Protein AF-0000000080886651 (afdb_homodimer)

Radius of gyration: 38.25 Å; Cα contacts (8 Å, |Δi|>4): 1446; chains: 2; bounding box: 121×120×127 Å

Solvent-accessible surface area (backbone atoms only — not comparable to full-atom values): 63766 Å² total; per-residue (Å²): 133,89,86,82,86,81,71,76,87,88,86,75,92,81,87,93,85,92,86,83,88,83,90,82,86,83,89,80,84,87,80,86,91,83,86,69,93,75,88,94,85,93,82,92,80,86,77,84,82,83,89,78,90,82,86,86,90,90,84,88,79,85,88,83,90,84,87,83,84,86,88,85,90,84,85,80,85,76,83,76,80,76,80,75,82,76,82,83,78,82,80,77,86,77,84,78,80,76,82,73,71,66,62,68,37,64,26,71,66,73,81,70,78,66,71,74,70,65,66,67,53,52,65,55,27,66,45,34,54,64,67,40,93,62,54,69,64,57,48,52,53,42,52,52,33,46,48,52,26,37,50,42,55,36,43,53,53,20,50,53,45,69,69,55,79,73,84,50,39,35,51,72,55,56,85,88,59,47,34,80,85,70,43,50,32,41,41,35,31,43,36,49,31,44,34,68,20,86,90,35,96,84,23,59,66,56,37,78,41,74,78,46,73,34,74,70,35,68,78,44,55,34,54,61,38,52,49,46,50,38,49,37,30,22,37,16,29,47,37,23,45,58,59,23,54,67,58,56,64,33,56,53,49,35,53,49,52,49,37,35,32,58,61,36,88,86,24,21,38,49,56,56,56,66,30,12,28,24,47,83,92,56,80,54,28,38,35,73,24,59,64,76,54,33,66,52,45,45,32,54,40,16,46,67,56,48,64,71,40,87,82,41,65,80,61,52,60,62,54,50,45,53,46,49,52,49,25,49,51,40,41,69,66,35,70,45,32,46,47,23,57,65,37,73,40,53,60,15,45,35,40,51,45,28,51,34,39,50,23,51,78,66,67,36,52,70,62,25,33,51,51,49,59,50,47,56,55,47,38,49,74,36,26,36,62,72,11,48,36,64,66,27,49,72,34,44,37,13,61,42,40,43,40,52,33,48,41,32,52,51,51,41,20,55,51,12,33,59,51,79,35,71,47,66,78,41,63,33,98,66,51,10,24,58,60,32,31,51,52,44,50,46,69,24,58,78,48,74,44,56,82,58,89,55,68,53,53,92,66,51,64,71,31,50,54,56,40,48,49,52,35,55,52,46,24,68,75,67,64,45,64,70,33,51,51,44,46,63,62,45,49,65,54,45,51,50,33,26,73,69,65,75,34,81,81,80,68,52,54,59,22,52,50,40,46,64,68,30,76,27,38,51,48,79,69,58,56,39,73,62,50,63,56,69,85,54,61,93,84,58,75,72,67,74,77,114,144,88,80,87,88,79,91,76,90,88,91,77,94,74,93,81,93,87,92,78,88,87,74,84,88,79,88,88,84,83,91,82,90,83,87,72,92,77,83,91,85,87,91,84,86,88,82,75,77,92,83,92,86,90,85,85,90,76,87,70,56,67,22,82,28,88,55,85,86,77,86,86,88,82,91,82,90,77,87,72,84,74,80,75,79,77,89,76,84,78,87,80,81,75,78,83,79,77,80,71,81,74,77,78,74,76,78,74,78,71,80,69,77,65,69,73,69,65,65,66,53,53,62,55,27,64,46,36,54,65,67,41,94,60,54,70,64,58,48,52,53,43,51,52,31,48,49,52,27,38,49,42,55,37,44,52,55,22,50,53,45,70,67,54,77,74,84,50,41,35,51,71,55,53,84,88,59,48,33,80,86,69,41,50,31,41,41,36,30,42,37,50,31,43,33,68,18,86,91,34,94,85,22,59,66,58,38,80,41,74,79,45,74,34,74,70,35,66,76,44,54,33,55,59,36,53,49,46,50,39,49,37,30,22,36,18,29,47,37,24,44,65,60,24,53,68,57,54,65,34,56,53,50,36,53,48,52,50,35,35,32,57,59,35,88,86,24,21,39,48,55,56,58,66,29,12,29,24,45,83,91,55,81,52,29,38,36,74,25,59,64,76,55,32,67,52,45,44,32,53,40,15,45,67,58,47,65,72,41,88,84,41,65,80,61,53,60,61,52,49,44,53,46,48,51,50,25,48,50,39,42,70,66,34,71,44,33,46,48,23,55,65,38,73,42,51,61,15,46,35,41,52,47,28,51,34,40,51,24,50,76,66,66,37,53,69,62,25,33,52,52,49,58,49,47,56,55,46,37,48,73,35,25,37,60,72,12,50,35,64,67,26,50,71,35,43,37,13,61,40,42,42,42,53,33,48,40,32,52,52,52,43,21,55,51,11,31,59,52,79,35,73,47,66,78,40,63,34,100,67,51,10,24,59,60,33,33,51,52,44,50,46,68,24,58,78,48,76,42,55,83,58,89,54,68,55,52,92,66,49,63,70,32,50,54,55,37,48,49,52,35,54,51,46,24,68,74,66,63,44,64,71,35,53,52,46,45,64,63,46,49,64,54,45,53,50,32,25,74,70,66,77,36,81,80,78,66,53,55,60,24,52,50,39,48,59,65,33,56,37,38,51,50,79,69,55,61,38,72,61,49,64,57,69,86,55,61,92,83,59,76,71,66,75,77,113

Secondary structure (DSSP, 8-state):
--------------------------------------------------------------------------------------------------------------------THHHHHHHHHHHHHT-SS-HHHHHHHHHHHHHHHHHHHHHHHHHHHH------GGGS-GGGS-TT--TTS-EEE-TTEE--TTSTT-PSPEE-TT---GGGGGS-HHHHHHHHHHHHHHHHHHHHHTTT--HHHHHHHHHHHHHHHT-TTTPPPS--TEEEEPTT-SS--GGGGGGGTTHHHHHHHHHHHTTSTTS-TTHHHHHHHHHHHHHHHHHHSHHHHHHHT-SSHHHHHHHHHHHHHHHHTT-HHHHHHHHHHHHHHHHHH--TTS--HHHHTSTBHHHHHHHHHHHHHHHHHHHHHHT---TT---TT---HHHHHHHHHHHHTTTTTT-SS-B-S-SHHHHHHHHHHHHHHHHHH--HHHHHHHHHHHHHHHHHHHTTSS-----HHHHHHHHHH-STT---SSGGGTTS-SS-TT-------/--------------------------------------------------------------------------------------------------------------------THHHHHHHHHHHHHT-SS-HHHHHHHHHHHHHHHHHHHHHHHHHHHH------GGGS-GGGS-TT--TTS-EEE-TTEE--TTSTT-PSPEE-TT---GGGGGS-HHHHHHHHHHHHHHHHHHHHHTTT--HHHHHHHHHHHHHHHT-TTTPPPS--TEEEEPTT-SS--GGGGGGGTTHHHHHHHHHHHTTSTTS-TTHHHHHHHHHHHHHHHHHHSHHHHHHHT-SSHHHHHHHHHHHHHHHHHT-HHHHHHHHHHHHHHHHHHS-TTS--HHHHTSTBHHHHHHHHHHHHHHHHHHHHHHT---TT---TT---HHHHHHHHHHHHTTTTTT-SS-B-S-SHHHHHHHHHHHHHHHHHH--HHHHHHHHHHHHHHHHHHHTTSS-----HHHHHHHHHH-STT----GGGGTTS-SS-TT-------

InterPro domains:
  IPR008397 Alginate lyase domain [PF05426] (174-452)
  IPR008929 Chondroitin AC/alginate lyase [G3DSA:1.50.10.100] (135-499)
  IPR008929 Chondroitin AC/alginate lyase [SSF48230] (179-454)

Sequence (1092 aa):
MWSKTISILPSHKERLLESNAPDRPYPTNPDNDTSDATGGFFTRLSSRKPILIAGGLIFCFILVAFILNLAPIIQDDDSTDTIVYSDLPKNDHSDRPQSPLETQLDDEDDDPTSEPPSLALVQLTAEARGKSNISYTTFLEAARLEREYAIALLLDEADIALANREVYSVTLKDATQIAPSKNIHDYVSLRKYWWPNPDTEDGLPYVRIDGVTNPEIYTVADHDLLRAMMADVHTMGMAYYFTGGVKKEYLHKSAMRLREWFLDKKTYMTPHLNYGSLRRGETHGMQYGLLDMYPIFRMFDALHYLKQDAEWPTELIPELQRWFQKYVKWLETSKIGRGERAARNNHGSYFDVQIIGIYIFLGRMADARAVARKALNRIDSQVRADGSQPEELARTMSFHYSVFNLQAFMTLARWGDELDVDIWRYEGPDGQSIRKATDFLLQYALKDGKGWPVPNINGFTPGLVDFLKCLKIAWIVYGDERYLEGIRYLEPKVNRWMAAGEAKTISTYFCDMSMLLEAGRHGTGFMWHWCLASLEEPGRVHSVYGMWSKTISILPSHKERLLESNAPDRPYPTNPDNDTSDATGGFFTRLSSRKPILIAGGLIFCFILVAFILNLAPIIQDDDSTDTIVYSDLPKNDHSDRPQSPLETQLDDEDDDPTSEPPSLALVQLTAEARGKSNISYTTFLEAARLEREYAIALLLDEADIALANREVYSVTLKDATQIAPSKNIHDYVSLRKYWWPNPDTEDGLPYVRIDGVTNPEIYTVADHDLLRAMMADVHTMGMAYYFTGGVKKEYLHKSAMRLREWFLDKKTYMTPHLNYGSLRRGETHGMQYGLLDMYPIFRMFDALHYLKQDAEWPTELIPELQRWFQKYVKWLETSKIGRGERAARNNHGSYFDVQIIGIYIFLGRMA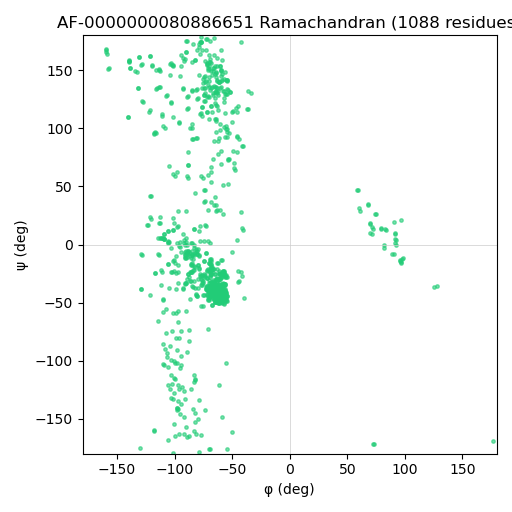DARAVARKALNRIDSQVRADGSQPEELARTMSFHYSVFNLQAFMTLARWGDELDVDIWRYEGPDGQSIRKATDFLLQYALKDGKGWPVPNINGFTPGLVDFLKCLKIAWIVYGDERYLEGIRYLEPKVNRWMAAGEAKTISTYFCDMSMLLEAGRHGTGFMWHWCLASLEEPGRVHSVYG

Organism: NCBI:txid3140254

Structure (mmCIF, N/CA/C/O backbone):
data_AF-0000000080886651-model_v1
#
loop_
_entity.id
_entity.type
_entity.pdbx_description
1 polymer 'Alginate lyase domain-containing protein'
#
loop_
_atom_site.group_PDB
_atom_site.id
_atom_site.type_symbol
_atom_site.label_atom_id
_atom_site.label_alt_id
_atom_site.label_comp_id
_atom_site.label_asym_id
_atom_site.label_entity_id
_atom_site.label_seq_id
_atom_site.pdbx_PDB_ins_code
_atom_site.Cartn_x
_atom_site.Cartn_y
_atom_site.Cartn_z
_atom_site.occupancy
_atom_site.B_iso_or_equiv
_atom_site.auth_seq_id
_atom_site.auth_comp_id
_atom_site.auth_asym_id
_atom_site.auth_atom_id
_atom_site.pdbx_PDB_model_num
ATOM 1 N N . MET A 1 1 ? -56.656 -6.691 38.75 1 16.75 1 MET A N 1
ATOM 2 C CA . MET A 1 1 ? -56.375 -7.117 40.094 1 16.75 1 MET A CA 1
ATOM 3 C C . MET A 1 1 ? -54.969 -7.73 40.188 1 16.75 1 MET A C 1
ATOM 5 O O . MET A 1 1 ? -54.469 -7.988 41.281 1 16.75 1 MET A O 1
ATOM 9 N N . TRP A 1 2 ? -54.375 -8.367 39.125 1 19.05 2 TRP A N 1
ATOM 10 C CA . TRP A 1 2 ? -53.75 -9.656 39.312 1 19.05 2 TRP A CA 1
ATOM 11 C C . TRP A 1 2 ? -52.406 -9.492 40.031 1 19.05 2 TRP A C 1
ATOM 13 O O . TRP A 1 2 ? -51.719 -8.477 39.875 1 19.05 2 TRP A O 1
ATOM 23 N N . SER A 1 3 ? -52 -10.422 40.969 1 16.59 3 SER A N 1
ATOM 24 C CA . SER A 1 3 ? -51.188 -10.875 42.094 1 16.59 3 SER A CA 1
ATOM 25 C C . SER A 1 3 ? -49.719 -11 41.688 1 16.59 3 SER A C 1
ATOM 27 O O . SER A 1 3 ? -49.406 -11.25 40.531 1 16.59 3 SER A O 1
ATOM 29 N N . LYS A 1 4 ? -48.656 -10.719 42.625 1 17.58 4 LYS A N 1
ATOM 30 C CA . LYS A 1 4 ? -47.375 -10.305 43.156 1 17.58 4 LYS A CA 1
ATOM 31 C C . LYS A 1 4 ? -46.344 -11.438 43.031 1 17.58 4 LYS A C 1
ATOM 33 O O . LYS A 1 4 ? -45.125 -11.195 42.938 1 17.58 4 LYS A O 1
ATOM 38 N N . THR A 1 5 ? -46.625 -12.742 43.094 1 17.19 5 THR A N 1
ATOM 39 C CA . THR A 1 5 ? -45.938 -13.562 44.094 1 17.19 5 THR A CA 1
ATOM 40 C C . THR A 1 5 ? -44.625 -14.086 43.531 1 17.19 5 THR A C 1
ATOM 42 O O . THR A 1 5 ? -44.625 -14.875 42.594 1 17.19 5 THR A O 1
ATOM 45 N N . ILE A 1 6 ? -43.469 -13.312 43.469 1 18.25 6 ILE A N 1
ATOM 46 C CA . ILE A 1 6 ? -42.219 -13.648 42.812 1 18.25 6 ILE A CA 1
ATOM 47 C C . ILE A 1 6 ? -41.469 -14.695 43.625 1 18.25 6 ILE A C 1
ATOM 49 O O . ILE A 1 6 ? -40.812 -14.367 44.625 1 18.25 6 ILE A O 1
ATOM 53 N N . SER A 1 7 ? -41.969 -15.82 44.156 1 15.49 7 SER A N 1
ATOM 54 C CA . SER A 1 7 ? -41.438 -16.594 45.281 1 15.49 7 SER A CA 1
ATOM 55 C C . SER A 1 7 ? -40.094 -17.203 44.969 1 15.49 7 SER A C 1
ATOM 57 O O . SER A 1 7 ? -39.219 -17.25 45.844 1 15.49 7 SER A O 1
ATOM 59 N N . ILE A 1 8 ? -39.625 -17.938 43.906 1 15.71 8 ILE A N 1
ATOM 60 C CA . ILE A 1 8 ? -39.406 -19.328 44.312 1 15.71 8 ILE A CA 1
ATOM 61 C C . ILE A 1 8 ? -37.938 -19.562 44.656 1 15.71 8 ILE A C 1
ATOM 63 O O . ILE A 1 8 ? -37.562 -20.594 45.219 1 15.71 8 ILE A O 1
ATOM 67 N N . LEU A 1 9 ? -36.906 -18.734 44.281 1 18.09 9 LEU A N 1
ATOM 68 C CA . LEU A 1 9 ? -35.875 -19.672 43.844 1 18.09 9 LEU A CA 1
ATOM 69 C C . LEU A 1 9 ? -35.156 -20.281 45.062 1 18.09 9 LEU A C 1
ATOM 71 O O . LEU A 1 9 ? -34.938 -19.594 46.062 1 18.09 9 LEU A O 1
ATOM 75 N N . PRO A 1 10 ? -34.688 -21.672 45 1 16.31 10 PRO A N 1
ATOM 76 C CA . PRO A 1 10 ? -34.344 -22.688 46 1 16.31 10 PRO A CA 1
ATOM 77 C C . PRO A 1 10 ? -32.938 -22.469 46.594 1 16.31 10 PRO A C 1
ATOM 79 O O . PRO A 1 10 ? -32.125 -21.75 46.031 1 16.31 10 PRO A O 1
ATOM 82 N N . SER A 1 11 ? -32.625 -23.297 47.656 1 15.47 11 SER A N 1
ATOM 83 C CA . SER A 1 11 ? -31.938 -23.422 48.938 1 15.47 11 SER A CA 1
ATOM 84 C C . SER A 1 11 ? -30.453 -23.703 48.719 1 15.47 11 SER A C 1
ATOM 86 O O . SER A 1 11 ? -29.594 -22.953 49.219 1 15.47 11 SER A O 1
ATOM 88 N N . HIS A 1 12 ? -29.859 -24.906 49.125 1 15 12 HIS A N 1
ATOM 89 C CA . HIS A 1 12 ? -29.062 -25.203 50.312 1 15 12 HIS A CA 1
ATOM 90 C C . HIS A 1 12 ? -27.609 -25.453 49.938 1 15 12 HIS A C 1
ATOM 92 O O . HIS A 1 12 ? -26.703 -25.016 50.625 1 15 12 HIS A O 1
ATOM 98 N N . LYS A 1 13 ? -27.109 -26.266 48.906 1 16.38 13 LYS A N 1
ATOM 99 C CA . LYS A 1 13 ? -26.359 -27.344 49.562 1 16.38 13 LYS A CA 1
ATOM 100 C C . LYS A 1 13 ? -24.984 -26.844 50.031 1 16.38 13 LYS A C 1
ATOM 102 O O . LYS A 1 13 ? -24.438 -25.891 49.438 1 16.38 13 LYS A O 1
ATOM 107 N N . GLU A 1 14 ? -24.078 -27.781 50.875 1 14.94 14 GLU A N 1
ATOM 108 C CA . GLU A 1 14 ? -23.203 -27.797 52.031 1 14.94 14 GLU A CA 1
ATOM 109 C C . GLU A 1 14 ? -21.734 -27.844 51.625 1 14.94 14 GLU A C 1
ATOM 111 O O . GLU A 1 14 ? -20.875 -27.219 52.25 1 14.94 14 GLU A O 1
ATOM 116 N N . ARG A 1 15 ? -21.312 -28.562 50.562 1 15.06 15 ARG A N 1
ATOM 117 C CA . ARG A 1 15 ? -20.297 -29.484 51.031 1 15.06 15 ARG A CA 1
ATOM 118 C C . ARG A 1 15 ? -19.016 -28.75 51.438 1 15.06 15 ARG A C 1
ATOM 120 O O . ARG A 1 15 ? -18.719 -27.688 50.875 1 15.06 15 ARG A O 1
ATOM 127 N N . LEU A 1 16 ? -17.969 -29.734 52.062 1 14.79 16 LEU A N 1
ATOM 128 C CA . LEU A 1 16 ? -16.969 -29.922 53.094 1 14.79 16 LEU A CA 1
ATOM 129 C C . LEU A 1 16 ? -15.578 -29.578 52.562 1 14.79 16 LEU A C 1
ATOM 131 O O . LEU A 1 16 ? -15.32 -29.688 51.344 1 14.79 16 LEU A O 1
ATOM 135 N N . LEU A 1 17 ? -14.602 -29.359 53.469 1 15.48 17 LEU A N 1
ATOM 136 C CA . LEU A 1 17 ? -13.406 -28.625 53.875 1 15.48 17 LEU A CA 1
ATOM 137 C C . LEU A 1 17 ? -12.141 -29.312 53.375 1 15.48 17 LEU A C 1
ATOM 139 O O . LEU A 1 17 ? -11.297 -28.672 52.75 1 15.48 17 LEU A O 1
ATOM 143 N N . GLU A 1 18 ? -11.383 -30.266 54.125 1 15.2 18 GLU A N 1
ATOM 144 C CA . GLU A 1 18 ? -10.133 -29.969 54.812 1 15.2 18 GLU A CA 1
ATOM 145 C C . GLU A 1 18 ? -8.93 -30.453 54.031 1 15.2 18 GLU A C 1
ATOM 147 O O . GLU A 1 18 ? -9.07 -31.312 53.156 1 15.2 18 GLU A O 1
ATOM 152 N N . SER A 1 19 ? -7.609 -30.25 54.562 1 15.91 19 SER A N 1
ATOM 153 C CA . SER A 1 19 ? -6.219 -29.828 54.469 1 15.91 19 SER A CA 1
ATOM 154 C C . SER A 1 19 ? -5.301 -31.016 54.188 1 15.91 19 SER A C 1
ATOM 156 O O . SER A 1 19 ? -4.406 -30.953 53.344 1 15.91 19 SER A O 1
ATOM 158 N N . ASN A 1 20 ? -5.141 -32.031 55.188 1 14.45 20 ASN A N 1
ATOM 159 C CA . ASN A 1 20 ? -3.873 -32.188 55.875 1 14.45 20 ASN A CA 1
ATOM 160 C C . ASN A 1 20 ? -2.934 -33.125 55.094 1 14.45 20 ASN A C 1
ATOM 162 O O . ASN A 1 20 ? -1.756 -32.812 54.938 1 14.45 20 ASN A O 1
ATOM 166 N N . ALA A 1 21 ? -3.119 -34.531 55.281 1 14.55 21 ALA A N 1
ATOM 167 C CA . ALA A 1 21 ? -2.232 -35.375 56.062 1 14.55 21 ALA A CA 1
ATOM 168 C C . ALA A 1 21 ? -0.981 -35.75 55.281 1 14.55 21 ALA A C 1
ATOM 170 O O . ALA A 1 21 ? -0.977 -35.719 54.062 1 14.55 21 ALA A O 1
ATOM 171 N N . PRO A 1 22 ? -0.503 -37.062 55.719 1 14.98 22 PRO A N 1
ATOM 172 C CA . PRO A 1 22 ? 0.75 -37.531 56.312 1 14.98 22 PRO A CA 1
ATOM 173 C C . PRO A 1 22 ? 1.729 -38.062 55.281 1 14.98 22 PRO A C 1
ATOM 175 O O . PRO A 1 22 ? 2.889 -37.656 55.25 1 14.98 22 PRO A O 1
ATOM 178 N N . ASP A 1 23 ? 1.692 -39.438 55.125 1 14.46 23 ASP A N 1
ATOM 179 C CA . ASP A 1 23 ? 2.633 -40.406 55.656 1 14.46 23 ASP A CA 1
ATOM 180 C C . ASP A 1 23 ? 3.758 -40.688 54.656 1 14.46 23 ASP A C 1
ATOM 182 O O . ASP A 1 23 ? 3.623 -40.406 53.469 1 14.46 23 ASP A O 1
ATOM 186 N N . ARG A 1 24 ? 4.441 -41.938 55.031 1 14.8 24 ARG A N 1
ATOM 187 C CA . ARG A 1 24 ? 5.715 -42.531 55.406 1 14.8 24 ARG A CA 1
ATOM 188 C C . ARG A 1 24 ? 6.383 -43.188 54.188 1 14.8 24 ARG A C 1
ATOM 190 O O . ARG A 1 24 ? 7.562 -42.938 53.906 1 14.8 24 ARG A O 1
ATOM 197 N N . PRO A 1 25 ? 6.039 -44.625 54 1 14.44 25 PRO A N 1
ATOM 198 C CA . PRO A 1 25 ? 7.109 -45.562 54.312 1 14.44 25 PRO A CA 1
ATOM 199 C C . PRO A 1 25 ? 8.039 -45.781 53.094 1 14.44 25 PRO A C 1
ATOM 201 O O . PRO A 1 25 ? 7.758 -45.312 52 1 14.44 25 PRO A O 1
ATOM 204 N N . TYR A 1 26 ? 8.109 -47.188 52.781 1 14.64 26 TYR A N 1
ATOM 205 C CA . TYR A 1 26 ? 9.133 -48.188 52.969 1 14.64 26 TYR A CA 1
ATOM 206 C C . TYR A 1 26 ? 9.953 -48.375 51.688 1 14.64 26 TYR A C 1
ATOM 208 O O . TYR A 1 26 ? 9.602 -47.844 50.625 1 14.64 26 TYR A O 1
ATOM 216 N N . PRO A 1 27 ? 9.883 -49.719 51.219 1 14.87 27 PRO A N 1
ATOM 217 C CA . PRO A 1 27 ? 10.953 -50.719 51.281 1 14.87 27 PRO A CA 1
ATOM 218 C C . PRO A 1 27 ? 11.789 -50.75 50 1 14.87 27 PRO A C 1
ATOM 220 O O . PRO A 1 27 ? 11.453 -50.094 49 1 14.87 27 PRO A O 1
ATOM 223 N N . THR A 1 28 ? 11.742 -52.031 49.469 1 14.36 28 THR A N 1
ATOM 224 C CA . THR A 1 28 ? 12.711 -53.125 49.344 1 14.36 28 THR A CA 1
ATOM 225 C C . THR A 1 28 ? 13.383 -53.094 48 1 14.36 28 THR A C 1
ATOM 227 O O . THR A 1 28 ? 14.609 -53.094 47.906 1 14.36 28 THR A O 1
ATOM 230 N N . ASN A 1 29 ? 12.938 -54.094 47.156 1 14.38 29 ASN A N 1
ATOM 231 C CA . ASN A 1 29 ? 13.781 -55.25 46.906 1 14.38 29 ASN A CA 1
ATOM 232 C C . ASN A 1 29 ? 14.68 -55.031 45.688 1 14.38 29 ASN A C 1
ATOM 234 O O . ASN A 1 29 ? 14.445 -54.125 44.906 1 14.38 29 ASN A O 1
ATOM 238 N N . PRO A 1 30 ? 14.664 -56.156 44.781 1 15.11 30 PRO A N 1
ATOM 239 C CA . PRO A 1 30 ? 15.664 -57.188 44.5 1 15.11 30 PRO A CA 1
ATOM 240 C C . PRO A 1 30 ? 16.5 -56.875 43.281 1 15.11 30 PRO A C 1
ATOM 242 O O . PRO A 1 30 ? 16.172 -55.938 42.531 1 15.11 30 PRO A O 1
ATOM 245 N N . ASP A 1 31 ? 16.75 -58 42.562 1 14.32 31 ASP A N 1
ATOM 246 C CA . ASP A 1 31 ? 17.906 -58.75 42.156 1 14.32 31 ASP A CA 1
ATOM 247 C C . ASP A 1 31 ? 18.344 -58.375 40.75 1 14.32 31 ASP A C 1
ATOM 249 O O . ASP A 1 31 ? 19.516 -58.094 40.5 1 14.32 31 ASP A O 1
ATOM 253 N N . ASN A 1 32 ? 17.594 -59 39.75 1 14.15 32 ASN A N 1
ATOM 254 C CA . ASN A 1 32 ? 18.219 -60.125 39 1 14.15 32 ASN A CA 1
ATOM 255 C C . ASN A 1 32 ? 19.109 -59.594 37.875 1 14.15 32 ASN A C 1
ATOM 257 O O . ASN A 1 32 ? 19.016 -58.438 37.5 1 14.15 32 ASN A O 1
ATOM 261 N N . ASP A 1 33 ? 19.094 -60.406 36.75 1 14.59 33 ASP A N 1
ATOM 262 C CA . ASP A 1 33 ? 19.969 -61.344 36.062 1 14.59 33 ASP A CA 1
ATOM 263 C C . ASP A 1 33 ? 20.656 -60.688 34.875 1 14.59 33 ASP A C 1
ATOM 265 O O . ASP A 1 33 ? 20.25 -59.594 34.438 1 14.59 33 ASP A O 1
ATOM 269 N N . THR A 1 34 ? 21.234 -61.594 33.969 1 14.95 34 THR A N 1
ATOM 270 C CA . THR A 1 34 ? 22.484 -62.094 33.406 1 14.95 34 THR A CA 1
ATOM 271 C C . THR A 1 34 ? 22.703 -61.5 32 1 14.95 34 THR A C 1
ATOM 273 O O . THR A 1 34 ? 23.797 -61 31.703 1 14.95 34 THR A O 1
ATOM 276 N N . SER A 1 35 ? 21.891 -62.031 30.969 1 14.34 35 SER A N 1
ATOM 277 C CA . SER A 1 35 ? 22.484 -62.875 29.938 1 14.34 35 SER A CA 1
ATOM 278 C C . SER A 1 35 ? 23.172 -62.062 28.859 1 14.34 35 SER A C 1
ATOM 280 O O . SER A 1 35 ? 22.875 -60.875 28.703 1 14.34 35 SER A O 1
ATOM 282 N N . ASP A 1 36 ? 24 -62.844 27.984 1 14.16 36 ASP A N 1
ATOM 283 C CA . ASP A 1 36 ? 25.188 -63.062 27.172 1 14.16 36 ASP A CA 1
ATOM 284 C C . ASP A 1 36 ? 24.969 -62.594 25.734 1 14.16 36 ASP A C 1
ATOM 286 O O . ASP A 1 36 ? 25.766 -62.906 24.844 1 14.16 36 ASP A O 1
ATOM 290 N N . ALA A 1 37 ? 24.203 -61.688 25.469 1 14.13 37 ALA A N 1
ATOM 291 C CA . ALA A 1 37 ? 23.891 -61.75 24.047 1 14.13 37 ALA A CA 1
ATOM 292 C C . ALA A 1 37 ? 25.156 -61.844 23.203 1 14.13 37 ALA A C 1
ATOM 294 O O . ALA A 1 37 ? 25.984 -60.938 23.234 1 14.13 37 ALA A O 1
ATOM 295 N N . THR A 1 38 ? 25.422 -63.062 22.672 1 14.12 38 THR A N 1
ATOM 296 C CA . THR A 1 38 ? 26.422 -63.812 21.922 1 14.12 38 THR A CA 1
ATOM 297 C C . THR A 1 38 ? 26.75 -63.094 20.609 1 14.12 38 THR A C 1
ATOM 299 O O . THR A 1 38 ? 27.922 -62.844 20.312 1 14.12 38 THR A O 1
ATOM 302 N N . GLY A 1 39 ? 26.109 -63.688 19.484 1 13.75 39 GLY A N 1
ATOM 303 C CA . GLY A 1 39 ? 26.703 -64.562 18.469 1 13.75 39 GLY A CA 1
ATOM 304 C C . GLY A 1 39 ? 27.391 -63.781 17.359 1 13.75 39 GLY A C 1
ATOM 305 O O . GLY A 1 39 ? 27.297 -62.531 17.297 1 13.75 39 GLY A O 1
ATOM 306 N N . GLY A 1 40 ? 27.203 -64.375 16 1 14.15 40 GLY A N 1
ATOM 307 C CA . GLY A 1 40 ? 27.984 -65.062 14.977 1 14.15 40 GLY A CA 1
ATOM 308 C C . GLY A 1 40 ? 28.5 -64.125 13.891 1 14.15 40 GLY A C 1
ATOM 309 O O . GLY A 1 40 ? 28.109 -62.969 13.82 1 14.15 40 GLY A O 1
ATOM 310 N N . PHE A 1 41 ? 28.953 -64.812 12.641 1 14.64 41 PHE A N 1
ATOM 311 C CA . PHE A 1 41 ? 30.062 -65.188 11.773 1 14.64 41 PHE A CA 1
ATOM 312 C C . PHE A 1 41 ? 30.047 -64.375 10.492 1 14.64 41 PHE A C 1
ATOM 314 O O . PHE A 1 41 ? 31.047 -63.75 10.125 1 14.64 41 PHE A O 1
ATOM 321 N N . PHE A 1 42 ? 29.312 -64.875 9.336 1 14.38 42 PHE A N 1
ATOM 322 C CA . PHE A 1 42 ? 29.906 -65.5 8.156 1 14.38 42 PHE A CA 1
ATOM 323 C C . PHE A 1 42 ? 30.25 -64.438 7.109 1 14.38 42 PHE A C 1
ATOM 325 O O . PHE A 1 42 ? 29.75 -63.312 7.16 1 14.38 42 PHE A O 1
ATOM 332 N N . THR A 1 43 ? 30.547 -65 5.715 1 13.97 43 THR A N 1
ATOM 333 C CA . THR A 1 43 ? 31.5 -65.25 4.656 1 13.97 43 THR A CA 1
ATOM 334 C C . THR A 1 43 ? 31.266 -64.312 3.457 1 13.97 43 THR A C 1
ATOM 336 O O . THR A 1 43 ? 32.219 -63.812 2.865 1 13.97 43 THR A O 1
ATOM 339 N N . ARG A 1 44 ? 29.969 -64.312 2.873 1 13.68 44 ARG A N 1
ATOM 340 C CA . ARG A 1 44 ? 29.938 -64.75 1.488 1 13.68 44 ARG A CA 1
ATOM 341 C C . ARG A 1 44 ? 30.562 -63.75 0.548 1 13.68 44 ARG A C 1
ATOM 343 O O . ARG A 1 44 ? 30.375 -62.562 0.729 1 13.68 44 ARG A O 1
ATOM 350 N N . LEU A 1 45 ? 31.156 -64.25 -0.645 1 14.62 45 LEU A N 1
ATOM 351 C CA . LEU A 1 45 ? 32.188 -64.25 -1.669 1 14.62 45 LEU A CA 1
ATOM 352 C C . LEU A 1 45 ? 31.859 -63.281 -2.787 1 14.62 45 LEU A C 1
ATOM 354 O O . LEU A 1 45 ? 32.688 -62.469 -3.166 1 14.62 45 LEU A O 1
ATOM 358 N N . SER A 1 46 ? 30.812 -63.719 -3.674 1 14 46 SER A N 1
ATOM 359 C CA . SER A 1 46 ? 31.156 -64.188 -5.02 1 14 46 SER A CA 1
ATOM 360 C C . SER A 1 46 ? 31.344 -63 -5.965 1 14 46 SER A C 1
ATOM 362 O O . SER A 1 46 ? 30.922 -61.875 -5.66 1 14 46 SER A O 1
ATOM 364 N N . SER A 1 47 ? 31.281 -63.438 -7.332 1 13.78 47 SER A N 1
ATOM 365 C CA . SER A 1 47 ? 31.922 -63.5 -8.641 1 13.78 47 SER A CA 1
ATOM 366 C C . SER A 1 47 ? 31.391 -62.406 -9.57 1 13.78 47 SER A C 1
ATOM 368 O O . SER A 1 47 ? 30.219 -62.406 -9.922 1 13.78 47 SER A O 1
ATOM 370 N N . ARG A 1 48 ? 31.609 -61.312 -9.172 1 14.89 48 ARG A N 1
ATOM 371 C CA . ARG A 1 48 ? 31.25 -60.281 -10.117 1 14.89 48 ARG A CA 1
ATOM 372 C C . ARG A 1 48 ? 31.703 -60.625 -11.531 1 14.89 48 ARG A C 1
ATOM 374 O O . ARG A 1 48 ? 32.906 -60.781 -11.781 1 14.89 48 ARG A O 1
ATOM 381 N N . LYS A 1 49 ? 30.703 -61.344 -12.289 1 14.26 49 LYS A N 1
ATOM 382 C CA . LYS A 1 49 ? 30.703 -61.812 -13.672 1 14.26 49 LYS A CA 1
ATOM 383 C C . LYS A 1 49 ? 31.281 -60.781 -14.617 1 14.26 49 LYS A C 1
ATOM 385 O O . LYS A 1 49 ? 31.219 -59.562 -14.336 1 14.26 49 LYS A O 1
ATOM 390 N N . PRO A 1 50 ? 31.406 -61.281 -15.992 1 14.75 50 PRO A N 1
ATOM 391 C CA . PRO A 1 50 ? 32.312 -61.25 -17.141 1 14.75 50 PRO A CA 1
ATOM 392 C C . PRO A 1 50 ? 32.031 -60.094 -18.078 1 14.75 50 PRO A C 1
ATOM 394 O O . PRO A 1 50 ? 32.938 -59.375 -18.484 1 14.75 50 PRO A O 1
ATOM 397 N N . ILE A 1 51 ? 30.703 -60.031 -18.609 1 14.35 51 ILE A N 1
ATOM 398 C CA . ILE A 1 51 ? 30.641 -60.406 -20.016 1 14.35 51 ILE A CA 1
ATOM 399 C C . ILE A 1 51 ? 31.141 -59.25 -20.891 1 14.35 51 ILE A C 1
ATOM 401 O O . ILE A 1 51 ? 31.031 -58.062 -20.484 1 14.35 51 ILE A O 1
ATOM 405 N N . LEU A 1 52 ? 31.25 -59.562 -22.266 1 14.61 52 LEU A N 1
ATOM 406 C CA . LEU A 1 52 ? 31.969 -59.531 -23.531 1 14.61 52 LEU A CA 1
ATOM 407 C C . LEU A 1 52 ? 31.484 -58.375 -24.406 1 14.61 52 LEU A C 1
ATOM 409 O O . LEU A 1 52 ? 32.281 -57.719 -25.078 1 14.61 52 LEU A O 1
ATOM 413 N N . ILE A 1 53 ? 30.156 -57.906 -24.406 1 14.59 53 ILE A N 1
ATOM 414 C CA . ILE A 1 53 ? 29.719 -58.031 -25.797 1 14.59 53 ILE A CA 1
ATOM 415 C C . ILE A 1 53 ? 30.516 -57.094 -26.672 1 14.59 53 ILE A C 1
ATOM 417 O O . ILE A 1 53 ? 30.891 -56 -26.234 1 14.59 53 ILE A O 1
ATOM 421 N N . ALA A 1 54 ? 30.469 -57.375 -28.078 1 14.92 54 ALA A N 1
ATOM 422 C CA . ALA A 1 54 ? 31.109 -57.406 -29.406 1 14.92 54 ALA A CA 1
ATOM 423 C C . ALA A 1 54 ? 31.062 -56.031 -30.062 1 14.92 54 ALA A C 1
ATOM 425 O O . ALA A 1 54 ? 32.125 -55.469 -30.391 1 14.92 54 ALA A O 1
ATOM 426 N N . GLY A 1 55 ? 30.312 -55.969 -31.25 1 14.34 55 GLY A N 1
ATOM 427 C CA . GLY A 1 55 ? 30.812 -55.906 -32.625 1 14.34 55 GLY A CA 1
ATOM 428 C C . GLY A 1 55 ? 30.969 -54.5 -33.125 1 14.34 55 GLY A C 1
ATOM 429 O O . GLY A 1 55 ? 30.609 -53.531 -32.438 1 14.34 55 GLY A O 1
ATOM 430 N N . GLY A 1 56 ? 30.297 -54.125 -34.406 1 14.41 56 GLY A N 1
ATOM 431 C CA . GLY A 1 56 ? 30.812 -53.969 -35.781 1 14.41 56 GLY A CA 1
ATOM 432 C C . GLY A 1 56 ? 30.922 -52.5 -36.188 1 14.41 56 GLY A C 1
ATOM 433 O O . GLY A 1 56 ? 30.5 -51.625 -35.438 1 14.41 56 GLY A O 1
ATOM 434 N N . LEU A 1 57 ? 30.141 -52 -37.406 1 14.91 57 LEU A N 1
ATOM 435 C CA . LEU A 1 57 ? 30.641 -51.75 -38.75 1 14.91 57 LEU A CA 1
ATOM 436 C C . LEU A 1 57 ? 30.844 -50.25 -39 1 14.91 57 LEU A C 1
ATOM 438 O O . LEU A 1 57 ? 30.375 -49.438 -38.188 1 14.91 57 LEU A O 1
ATOM 442 N N . ILE A 1 58 ? 30.062 -49.625 -40.125 1 14.74 58 ILE A N 1
ATOM 443 C CA . ILE A 1 58 ? 30.453 -49.25 -41.469 1 14.74 58 ILE A CA 1
ATOM 444 C C . ILE A 1 58 ? 30.594 -47.75 -41.594 1 14.74 58 ILE A C 1
ATOM 446 O O . ILE A 1 58 ? 30.016 -47 -40.781 1 14.74 58 ILE A O 1
ATOM 450 N N . PHE A 1 59 ? 30.719 -47.156 -42.938 1 14.91 59 PHE A N 1
ATOM 451 C CA . PHE A 1 59 ? 31.562 -46.406 -43.875 1 14.91 59 PHE A CA 1
ATOM 452 C C . PHE A 1 59 ? 31.016 -45 -44.094 1 14.91 59 PHE A C 1
ATOM 454 O O . PHE A 1 59 ? 31.781 -44.062 -44.125 1 14.91 59 PHE A O 1
ATOM 461 N N . CYS A 1 60 ? 29.641 -44.719 -44.375 1 14.52 60 CYS A N 1
ATOM 462 C CA . CYS A 1 60 ? 29.516 -44.188 -45.719 1 14.52 60 CYS A CA 1
ATOM 463 C C . CYS A 1 60 ? 29.891 -42.719 -45.781 1 14.52 60 CYS A C 1
ATOM 465 O O . CYS A 1 60 ? 29.75 -42 -44.781 1 14.52 60 CYS A O 1
ATOM 467 N N . PHE A 1 61 ? 30.016 -42.125 -47.125 1 14.89 61 PHE A N 1
ATOM 468 C CA . PHE A 1 61 ? 30.703 -41.281 -48.094 1 14.89 61 PHE A CA 1
ATOM 469 C C . PHE A 1 61 ? 30.047 -39.906 -48.188 1 14.89 61 PHE A C 1
ATOM 471 O O . PHE A 1 61 ? 30.703 -38.906 -48.5 1 14.89 61 PHE A O 1
ATOM 478 N N . ILE A 1 62 ? 28.734 -39.625 -47.875 1 14.87 62 ILE A N 1
ATOM 479 C CA . ILE A 1 62 ? 28.188 -38.969 -49.062 1 14.87 62 ILE A CA 1
ATOM 480 C C . ILE A 1 62 ? 28.797 -37.594 -49.219 1 14.87 62 ILE A C 1
ATOM 482 O O . ILE A 1 62 ? 29.031 -36.875 -48.219 1 14.87 62 ILE A O 1
ATOM 486 N N . LEU A 1 63 ? 28.609 -37.094 -50.5 1 14.86 63 LEU A N 1
ATOM 487 C CA . LEU A 1 63 ? 29.125 -36.281 -51.625 1 14.86 63 LEU A CA 1
ATOM 488 C C . LEU A 1 63 ? 28.906 -34.812 -51.344 1 14.86 63 LEU A C 1
ATOM 490 O O . LEU A 1 63 ? 28.109 -34.438 -50.469 1 14.86 63 LEU A O 1
ATOM 494 N N . VAL A 1 64 ? 28.375 -34.094 -52.438 1 14.65 64 VAL A N 1
ATOM 495 C CA . VAL A 1 64 ? 29.016 -33.188 -53.406 1 14.65 64 VAL A CA 1
ATOM 496 C C . VAL A 1 64 ? 28.578 -31.734 -53.062 1 14.65 64 VAL A C 1
ATOM 498 O O . VAL A 1 64 ? 29.422 -30.859 -52.906 1 14.65 64 VAL A O 1
ATOM 501 N N . ALA A 1 65 ? 27.406 -31.25 -53.781 1 14.54 65 ALA A N 1
ATOM 502 C CA . ALA A 1 65 ? 27.531 -30.312 -54.906 1 14.54 65 ALA A CA 1
ATOM 503 C C . ALA A 1 65 ? 27.422 -28.875 -54.406 1 14.54 65 ALA A C 1
ATOM 505 O O . ALA A 1 65 ? 26.922 -28.609 -53.312 1 14.54 65 ALA A O 1
ATOM 506 N N . PHE A 1 66 ? 26.797 -27.984 -55.438 1 14.77 66 PHE A N 1
ATOM 507 C CA . PHE A 1 66 ? 27.25 -26.875 -56.281 1 14.77 66 PHE A CA 1
ATOM 508 C C . PHE A 1 66 ? 26.766 -25.547 -55.719 1 14.77 66 PHE A C 1
ATOM 510 O O . PHE A 1 66 ? 27.562 -24.641 -55.469 1 14.77 66 PHE A O 1
ATOM 517 N N . ILE A 1 67 ? 25.578 -24.969 -56.344 1 14.76 67 ILE A N 1
ATOM 518 C CA . ILE A 1 67 ? 25.688 -23.922 -57.375 1 14.76 67 ILE A CA 1
ATOM 519 C C . ILE A 1 67 ? 25.484 -22.562 -56.719 1 14.76 67 ILE A C 1
ATOM 521 O O . ILE A 1 67 ? 24.906 -22.453 -55.656 1 14.76 67 ILE A O 1
ATOM 525 N N . LEU A 1 68 ? 24.703 -21.656 -57.562 1 14.7 68 LEU A N 1
ATOM 526 C CA . LEU A 1 68 ? 25.016 -20.453 -58.344 1 14.7 68 LEU A CA 1
ATOM 527 C C . LEU A 1 68 ? 24.516 -19.203 -57.625 1 14.7 68 LEU A C 1
ATOM 529 O O . LEU A 1 68 ? 23.734 -19.312 -56.656 1 14.7 68 LEU A O 1
ATOM 533 N N . ASN A 1 69 ? 23.641 -18.406 -58.406 1 14.81 69 ASN A N 1
ATOM 534 C CA . ASN A 1 69 ? 23.906 -17.125 -59.062 1 14.81 69 ASN A CA 1
ATOM 535 C C . ASN A 1 69 ? 23.281 -15.961 -58.281 1 14.81 69 ASN A C 1
ATOM 537 O O . ASN A 1 69 ? 22.938 -16.109 -57.125 1 14.81 69 ASN A O 1
ATOM 541 N N . LEU A 1 70 ? 22.172 -15.305 -58.969 1 14.97 70 LEU A N 1
ATOM 542 C CA . LEU A 1 70 ? 22.219 -14.023 -59.656 1 14.97 70 LEU A CA 1
ATOM 543 C C . LEU A 1 70 ? 21.625 -12.914 -58.781 1 14.97 70 LEU A C 1
ATOM 545 O O . LEU A 1 70 ? 20.969 -13.195 -57.781 1 14.97 70 LEU A O 1
ATOM 549 N N . ALA A 1 71 ? 20.562 -12.078 -59.438 1 15.18 71 ALA A N 1
ATOM 550 C CA . ALA A 1 71 ? 20.641 -10.703 -59.938 1 15.18 71 ALA A CA 1
ATOM 551 C C . ALA A 1 71 ? 19.969 -9.734 -58.969 1 15.18 71 ALA A C 1
ATOM 553 O O . ALA A 1 71 ? 19.234 -10.156 -58.062 1 15.18 71 ALA A O 1
ATOM 554 N N . PRO A 1 72 ? 19.062 -8.82 -59.594 1 15.84 72 PRO A N 1
ATOM 555 C CA . PRO A 1 72 ? 19.266 -7.379 -59.75 1 15.84 72 PRO A CA 1
ATOM 556 C C . PRO A 1 72 ? 18.422 -6.566 -58.75 1 15.84 72 PRO A C 1
ATOM 558 O O . PRO A 1 72 ? 18.953 -5.703 -58.062 1 15.84 72 PRO A O 1
ATOM 561 N N . ILE A 1 73 ? 17.109 -6.25 -59.188 1 15.9 73 ILE A N 1
ATOM 562 C CA . ILE A 1 73 ? 16.734 -4.945 -59.719 1 15.9 73 ILE A CA 1
ATOM 563 C C . ILE A 1 73 ? 16.141 -4.086 -58.625 1 15.9 73 ILE A C 1
ATOM 565 O O . ILE A 1 73 ? 15.688 -4.605 -57.594 1 15.9 73 ILE A O 1
ATOM 569 N N . ILE A 1 74 ? 15.078 -3.184 -59.031 1 15.98 74 ILE A N 1
ATOM 570 C CA . ILE A 1 74 ? 14.992 -1.741 -59.25 1 15.98 74 ILE A CA 1
ATOM 571 C C . ILE A 1 74 ? 14.141 -1.114 -58.125 1 15.98 74 ILE A C 1
ATOM 573 O O . ILE A 1 74 ? 14.586 -0.194 -57.438 1 15.98 74 ILE A O 1
ATOM 577 N N . GLN A 1 75 ? 12.844 -0.749 -58.438 1 15.72 75 GLN A N 1
ATOM 578 C CA . GLN A 1 75 ? 12.367 0.609 -58.656 1 15.72 75 GLN A CA 1
ATOM 579 C C . GLN A 1 75 ? 11.578 1.125 -57.469 1 15.72 75 GLN A C 1
ATOM 581 O O . GLN A 1 75 ? 10.875 0.36 -56.812 1 15.72 75 GLN A O 1
ATOM 586 N N . ASP A 1 76 ? 11.664 2.471 -57.156 1 16.67 76 ASP A N 1
ATOM 587 C CA . ASP A 1 76 ? 11.594 3.441 -56.062 1 16.67 76 ASP A CA 1
ATOM 588 C C . ASP A 1 76 ? 10.164 3.922 -55.844 1 16.67 76 ASP A C 1
ATOM 590 O O . ASP A 1 76 ? 9.875 4.574 -54.844 1 16.67 76 ASP A O 1
ATOM 594 N N . ASP A 1 77 ? 9.102 3.637 -56.656 1 16.45 77 ASP A N 1
ATOM 595 C CA . ASP A 1 77 ? 8.266 4.801 -56.938 1 16.45 77 ASP A CA 1
ATOM 596 C C . ASP A 1 77 ? 7.398 5.156 -55.75 1 16.45 77 ASP A C 1
ATOM 598 O O . ASP A 1 77 ? 6.906 4.266 -55.031 1 16.45 77 ASP A O 1
ATOM 602 N N . ASP A 1 78 ? 7.246 6.516 -55.438 1 17.56 78 ASP A N 1
ATOM 603 C CA . ASP A 1 78 ? 6.965 7.449 -54.344 1 17.56 78 ASP A CA 1
ATOM 604 C C . ASP A 1 78 ? 5.465 7.695 -54.219 1 17.56 78 ASP A C 1
ATOM 606 O O . ASP A 1 78 ? 5.035 8.531 -53.406 1 17.56 78 ASP A O 1
ATOM 610 N N . SER A 1 79 ? 4.531 7.023 -54.969 1 16.7 79 SER A N 1
ATOM 611 C CA . SER A 1 79 ? 3.35 7.82 -55.312 1 16.7 79 SER A CA 1
ATOM 612 C C . SER A 1 79 ? 2.521 8.102 -54.062 1 16.7 79 SER A C 1
ATOM 614 O O . SER A 1 79 ? 2.443 7.262 -53.156 1 16.7 79 SER A O 1
ATOM 616 N N . THR A 1 80 ? 2.076 9.438 -53.938 1 19.7 80 THR A N 1
ATOM 617 C CA . THR A 1 80 ? 1.587 10.453 -53 1 19.7 80 THR A CA 1
ATOM 618 C C . THR A 1 80 ? 0.093 10.281 -52.75 1 19.7 80 THR A C 1
ATOM 620 O O . THR A 1 80 ? -0.531 11.117 -52.094 1 19.7 80 THR A O 1
ATOM 623 N N . ASP A 1 81 ? -0.445 9.031 -52.531 1 15.92 81 ASP A N 1
ATOM 624 C CA . ASP A 1 81 ? -1.885 8.906 -52.75 1 15.92 81 ASP A CA 1
ATOM 625 C C . ASP A 1 81 ? -2.66 9.703 -51.688 1 15.92 81 ASP A C 1
ATOM 627 O O . ASP A 1 81 ? -2.391 9.602 -50.5 1 15.92 81 ASP A O 1
ATOM 631 N N . THR A 1 82 ? -3.346 10.766 -52.188 1 18.84 82 THR A N 1
ATOM 632 C CA . THR A 1 82 ? -4.105 11.898 -51.688 1 18.84 82 THR A CA 1
ATOM 633 C C . THR A 1 82 ? -5.406 11.422 -51.031 1 18.84 82 THR A C 1
ATOM 635 O O . THR A 1 82 ? -6.309 10.938 -51.719 1 18.84 82 THR A O 1
ATOM 638 N N . ILE A 1 83 ? -5.395 10.633 -49.969 1 17.3 83 ILE A N 1
ATOM 639 C CA . ILE A 1 83 ? -6.609 9.969 -49.5 1 17.3 83 ILE A CA 1
ATOM 640 C C . ILE A 1 83 ? -7.613 11.008 -49 1 17.3 83 ILE A C 1
ATOM 642 O O . ILE A 1 83 ? -7.332 11.75 -48.062 1 17.3 83 ILE A O 1
ATOM 646 N N . VAL A 1 84 ? -8.422 11.438 -50 1 17.05 84 VAL A N 1
ATOM 647 C CA . VAL A 1 84 ? -9.438 12.469 -49.875 1 17.05 84 VAL A CA 1
ATOM 648 C C . VAL A 1 84 ? -10.516 12.023 -48.906 1 17.05 84 VAL A C 1
ATOM 650 O O . VAL A 1 84 ? -11.086 10.938 -49.031 1 17.05 84 VAL A O 1
ATOM 653 N N . TYR A 1 85 ? -10.609 12.547 -47.656 1 17.66 85 TYR A N 1
ATOM 654 C CA . TYR A 1 85 ? -11.336 12.273 -46.438 1 17.66 85 TYR A CA 1
ATOM 655 C C . TYR A 1 85 ? -12.797 12.68 -46.562 1 17.66 85 TYR A C 1
ATOM 657 O O . TYR A 1 85 ? -13.172 13.797 -46.188 1 17.66 85 TYR A O 1
ATOM 665 N N . SER A 1 86 ? -13.406 12.234 -47.781 1 15.99 86 SER A N 1
ATOM 666 C CA . SER A 1 86 ? -14.633 12.992 -48 1 15.99 86 SER A CA 1
ATOM 667 C C . SER A 1 86 ? -15.602 12.805 -46.844 1 15.99 86 SER A C 1
ATOM 669 O O . SER A 1 86 ? -15.398 11.953 -45.969 1 15.99 86 SER A O 1
ATOM 671 N N . ASP A 1 87 ? -16.984 12.859 -47.125 1 17.28 87 ASP A N 1
ATOM 672 C CA . ASP A 1 87 ? -18.203 13.602 -46.844 1 17.28 87 ASP A CA 1
ATOM 673 C C . ASP A 1 87 ? -19.062 12.867 -45.812 1 17.28 87 ASP A C 1
ATOM 675 O O . ASP A 1 87 ? -19.312 11.664 -45.969 1 17.28 87 ASP A O 1
ATOM 679 N N . LEU A 1 88 ? -19.156 13.391 -44.625 1 18.67 88 LEU A N 1
ATOM 680 C CA . LEU A 1 88 ? -19.75 12.977 -43.344 1 18.67 88 LEU A CA 1
ATOM 681 C C . LEU A 1 88 ? -21.266 12.906 -43.438 1 18.67 88 LEU A C 1
ATOM 683 O O . LEU A 1 88 ? -21.922 13.93 -43.688 1 18.67 88 LEU A O 1
ATOM 687 N N . PRO A 1 89 ? -21.781 11.867 -44.125 1 16.78 89 PRO A N 1
ATOM 688 C CA . PRO A 1 89 ? -23.234 12.016 -44.344 1 16.78 89 PRO A CA 1
ATOM 689 C C . PRO A 1 89 ? -24.016 12.062 -43.031 1 16.78 89 PRO A C 1
ATOM 691 O O . PRO A 1 89 ? -23.562 11.523 -42.031 1 16.78 89 PRO A O 1
ATOM 694 N N . LYS A 1 90 ? -25.094 12.984 -42.938 1 19.55 90 LYS A N 1
ATOM 695 C CA . LYS A 1 90 ? -26.062 13.586 -42 1 19.55 90 LYS A CA 1
ATOM 696 C C . LYS A 1 90 ? -27.109 12.57 -41.562 1 19.55 90 LYS A C 1
ATOM 698 O O . LYS A 1 90 ? -27.953 12.156 -42.375 1 19.55 90 LYS A O 1
ATOM 703 N N . ASN A 1 91 ? -26.672 11.398 -40.906 1 16.78 91 ASN A N 1
ATOM 704 C CA . ASN A 1 91 ? -27.688 10.375 -40.656 1 16.78 91 ASN A CA 1
ATOM 705 C C . ASN A 1 91 ? -28.859 10.938 -39.844 1 16.78 91 ASN A C 1
ATOM 707 O O . ASN A 1 91 ? -28.656 11.727 -38.938 1 16.78 91 ASN A O 1
ATOM 711 N N . ASP A 1 92 ? -29.969 10.758 -40.375 1 18.28 92 ASP A N 1
ATOM 712 C CA . ASP A 1 92 ? -31.391 11.039 -40.219 1 18.28 92 ASP A CA 1
ATOM 713 C C . ASP A 1 92 ? -31.922 10.516 -38.906 1 18.28 92 ASP A C 1
ATOM 715 O O . ASP A 1 92 ? -31.5 9.453 -38.438 1 18.28 92 ASP A O 1
ATOM 719 N N . HIS A 1 93 ? -32.5 11.484 -38.125 1 19.73 93 HIS A N 1
ATOM 720 C CA . HIS A 1 93 ? -33.094 11.727 -36.812 1 19.73 93 HIS A CA 1
ATOM 721 C C . HIS A 1 93 ? -34.312 10.82 -36.594 1 19.73 93 HIS A C 1
ATOM 723 O O . HIS A 1 93 ? -35.312 10.906 -37.312 1 19.73 93 HIS A O 1
ATOM 729 N N . SER A 1 94 ? -34.031 9.539 -36.219 1 17.28 94 SER A N 1
ATOM 730 C CA . SER A 1 94 ? -35 8.492 -36 1 17.28 94 SER A CA 1
ATOM 731 C C . SER A 1 94 ? -36.031 8.914 -34.938 1 17.28 94 SER A C 1
ATOM 733 O O . SER A 1 94 ? -35.75 9.711 -34.062 1 17.28 94 SER A O 1
ATOM 735 N N . ASP A 1 95 ? -37.312 8.516 -35.156 1 18.84 95 ASP A N 1
ATOM 736 C CA . ASP A 1 95 ? -38.719 8.609 -34.781 1 18.84 95 ASP A CA 1
ATOM 737 C C . ASP A 1 95 ? -38.969 7.992 -33.406 1 18.84 95 ASP A C 1
ATOM 739 O O . ASP A 1 95 ? -38.875 6.773 -33.25 1 18.84 95 ASP A O 1
ATOM 743 N N . ARG A 1 96 ? -38.469 8.539 -32.344 1 19.14 96 ARG A N 1
ATOM 744 C CA . ARG A 1 96 ? -38.562 7.918 -31.031 1 19.14 96 ARG A CA 1
ATOM 745 C C . ARG A 1 96 ? -40.031 7.848 -30.578 1 19.14 96 ARG A C 1
ATOM 747 O O . ARG A 1 96 ? -40.719 8.867 -30.562 1 19.14 96 ARG A O 1
ATOM 754 N N . PRO A 1 97 ? -40.531 6.625 -30.609 1 18.02 97 PRO A N 1
ATOM 755 C CA . PRO A 1 97 ? -41.938 6.395 -30.266 1 18.02 97 PRO A CA 1
ATOM 756 C C . PRO A 1 97 ? -42.25 6.742 -28.812 1 18.02 97 PRO A C 1
ATOM 758 O O . PRO A 1 97 ? -41.375 6.715 -27.969 1 18.02 97 PRO A O 1
ATOM 761 N N . GLN A 1 98 ? -43.469 7.297 -28.484 1 18.19 98 GLN A N 1
ATOM 762 C CA . GLN A 1 98 ? -44.188 8.039 -27.469 1 18.19 98 GLN A CA 1
ATOM 763 C C . GLN A 1 98 ? -44.625 7.125 -26.312 1 18.19 98 GLN A C 1
ATOM 765 O O . GLN A 1 98 ? -45.125 7.594 -25.281 1 18.19 98 GLN A O 1
ATOM 770 N N . SER A 1 99 ? -44.188 5.859 -26.125 1 17.78 99 SER A N 1
ATOM 771 C CA . SER A 1 99 ? -45.25 5.125 -25.453 1 17.78 99 SER A CA 1
ATOM 772 C C . SER A 1 99 ? -45.438 5.609 -24.016 1 17.78 99 SER A C 1
ATOM 774 O O . SER A 1 99 ? -44.469 5.918 -23.328 1 17.78 99 SER A O 1
ATOM 776 N N . PRO A 1 100 ? -46.719 5.875 -23.547 1 18.88 100 PRO A N 1
ATOM 777 C CA . PRO A 1 100 ? -47.344 6.613 -22.453 1 18.88 100 PRO A CA 1
ATOM 778 C C . PRO A 1 100 ? -47.281 5.875 -21.125 1 18.88 100 PRO A C 1
ATOM 780 O O . PRO A 1 100 ? -47.812 6.348 -20.109 1 18.88 100 PRO A O 1
ATOM 783 N N . LEU A 1 101 ? -46.469 4.875 -20.938 1 18.92 101 LEU A N 1
ATOM 784 C CA . LEU A 1 101 ? -46.969 3.977 -19.906 1 18.92 101 LEU A CA 1
ATOM 785 C C . LEU A 1 101 ? -47.031 4.676 -18.547 1 18.92 101 LEU A C 1
ATOM 787 O O . LEU A 1 101 ? -46 5.199 -18.078 1 18.92 101 LEU A O 1
ATOM 791 N N . GLU A 1 102 ? -48.156 5.031 -17.969 1 18.88 102 GLU A N 1
ATOM 792 C CA . GLU A 1 102 ? -48.656 5.75 -16.797 1 18.88 102 GLU A CA 1
ATOM 793 C C . GLU A 1 102 ? -48.406 4.969 -15.516 1 18.88 102 GLU A C 1
ATOM 795 O O . GLU A 1 102 ? -49.25 4.918 -14.633 1 18.88 102 GLU A O 1
ATOM 800 N N . THR A 1 103 ? -47.406 4.141 -15.344 1 19.48 103 THR A N 1
ATOM 801 C CA . THR A 1 103 ? -47.656 3.303 -14.18 1 19.48 103 THR A CA 1
ATOM 802 C C . THR A 1 103 ? -47.688 4.145 -12.906 1 19.48 103 THR A C 1
ATOM 804 O O . THR A 1 103 ? -46.844 5.031 -12.719 1 19.48 103 THR A O 1
ATOM 807 N N . GLN A 1 104 ? -48.75 4.121 -12.172 1 19.72 104 GLN A N 1
ATOM 808 C CA . GLN A 1 104 ? -49.312 4.652 -10.93 1 19.72 104 GLN A CA 1
ATOM 809 C C . GLN A 1 104 ? -48.469 4.238 -9.727 1 19.72 104 GLN A C 1
ATOM 811 O O . GLN A 1 104 ? -48.406 3.057 -9.375 1 19.72 104 GLN A O 1
ATOM 816 N N . LEU A 1 105 ? -47.281 4.73 -9.562 1 20.05 105 LEU A N 1
ATOM 817 C CA . LEU A 1 105 ? -46.469 4.328 -8.414 1 20.05 105 LEU A CA 1
ATOM 818 C C . LEU A 1 105 ? -47.125 4.781 -7.113 1 20.05 105 LEU A C 1
ATOM 820 O O . LEU A 1 105 ? -47.438 5.961 -6.945 1 20.05 105 LEU A O 1
ATOM 824 N N . ASP A 1 106 ? -47.844 3.875 -6.516 1 20.55 106 ASP A N 1
ATOM 825 C CA . ASP A 1 106 ? -48.406 3.941 -5.184 1 20.55 106 ASP A CA 1
ATOM 826 C C . ASP A 1 106 ? -47.375 4.367 -4.148 1 20.55 106 ASP A C 1
ATOM 828 O O . ASP A 1 106 ? -46.25 3.84 -4.121 1 20.55 106 ASP A O 1
ATOM 832 N N . ASP A 1 107 ? -47.531 5.523 -3.523 1 21.88 107 ASP A N 1
ATOM 833 C CA . ASP A 1 107 ? -46.781 6.387 -2.619 1 21.88 107 ASP A CA 1
ATOM 834 C C . ASP A 1 107 ? -46.625 5.734 -1.248 1 21.88 107 ASP A C 1
ATOM 836 O O . ASP A 1 107 ? -47.469 5.883 -0.374 1 21.88 107 ASP A O 1
ATOM 840 N N . GLU A 1 108 ? -46.438 4.387 -1.119 1 23.91 108 GLU A N 1
ATOM 841 C CA . GLU A 1 108 ? -46.406 3.971 0.279 1 23.91 108 GLU A CA 1
ATOM 842 C C . GLU A 1 108 ? -45.312 4.742 1.05 1 23.91 108 GLU A C 1
ATOM 844 O O . GLU A 1 108 ? -44.188 4.82 0.618 1 23.91 108 GLU A O 1
ATOM 849 N N . ASP A 1 109 ? -45.719 5.586 1.971 1 23.11 109 ASP A N 1
ATOM 850 C CA . ASP A 1 109 ? -45.062 6.508 2.904 1 23.11 109 ASP A CA 1
ATOM 851 C C . ASP A 1 109 ? -44.094 5.777 3.811 1 23.11 109 ASP A C 1
ATOM 853 O O . ASP A 1 109 ? -44.5 5.113 4.77 1 23.11 109 ASP A O 1
ATOM 857 N N . ASP A 1 110 ? -43.156 4.961 3.311 1 25.41 110 ASP A N 1
ATOM 858 C CA . ASP A 1 110 ? -42.281 4.301 4.27 1 25.41 110 ASP A CA 1
ATOM 859 C C . ASP A 1 110 ? -41.594 5.32 5.172 1 25.41 110 ASP A C 1
ATOM 861 O O . ASP A 1 110 ? -40.938 6.242 4.684 1 25.41 110 ASP A O 1
ATOM 865 N N . ASP A 1 111 ? -42.125 5.504 6.383 1 27.02 111 ASP A N 1
ATOM 866 C CA . ASP A 1 111 ? -41.625 6.32 7.488 1 27.02 111 ASP A CA 1
ATOM 867 C C . ASP A 1 111 ? -40.156 6.031 7.762 1 27.02 111 ASP A C 1
ATOM 869 O O . ASP A 1 111 ? -39.781 4.922 8.164 1 27.02 111 ASP A O 1
ATOM 873 N N . PRO A 1 112 ? -39.156 6.574 7.031 1 28.34 112 PRO A N 1
ATOM 874 C CA . PRO A 1 112 ? -37.75 6.277 7.102 1 28.34 112 PRO A CA 1
ATOM 875 C C . PRO A 1 112 ? -37.125 6.688 8.43 1 28.34 112 PRO A C 1
ATOM 877 O O . PRO A 1 112 ? -35.906 6.977 8.492 1 28.34 112 PRO A O 1
ATOM 880 N N . THR A 1 113 ? -37.844 6.609 9.516 1 28.88 113 THR A N 1
ATOM 881 C CA . THR A 1 113 ? -37.188 7.035 10.742 1 28.88 113 THR A CA 1
ATOM 882 C C . THR A 1 113 ? -35.969 6.184 11.016 1 28.88 113 THR A C 1
ATOM 884 O O . THR A 1 113 ? -36 5.289 11.859 1 28.88 113 THR A O 1
ATOM 887 N N . SER A 1 114 ? -35.281 5.637 10 1 28.8 114 SER A N 1
ATOM 888 C CA . SER A 1 114 ? -34.125 4.828 10.352 1 28.8 114 SER A CA 1
ATOM 889 C C . SER A 1 114 ? -33.125 5.613 11.211 1 28.8 114 SER A C 1
ATOM 891 O O . SER A 1 114 ? -32.656 6.68 10.812 1 28.8 114 SER A O 1
ATOM 893 N N . GLU A 1 115 ? -33.375 5.422 12.562 1 31.77 115 GLU A N 1
ATOM 894 C CA . GLU A 1 115 ? -32.438 5.922 13.562 1 31.77 115 GLU A CA 1
ATOM 895 C C . GLU A 1 115 ? -30.984 5.762 13.086 1 31.77 115 GLU A C 1
ATOM 897 O O . GLU A 1 115 ? -30.609 4.715 12.547 1 31.77 115 GLU A O 1
ATOM 902 N N . PRO A 1 116 ? -30.391 6.852 12.938 1 30.56 116 PRO A N 1
ATOM 903 C CA . PRO A 1 116 ? -29.047 6.812 12.336 1 30.56 116 PRO A CA 1
ATOM 904 C C . PRO A 1 116 ? -28.078 5.914 13.102 1 30.56 116 PRO A C 1
ATOM 906 O O . PRO A 1 116 ? -28.031 5.961 14.336 1 30.56 116 PRO A O 1
ATOM 909 N N . PRO A 1 117 ? -27.812 4.668 12.625 1 34.12 117 PRO A N 1
ATOM 910 C CA . PRO A 1 117 ? -26.938 3.666 13.219 1 34.12 117 PRO A CA 1
ATOM 911 C C . PRO A 1 117 ? -25.641 4.266 13.758 1 34.12 117 PRO A C 1
ATOM 913 O O . PRO A 1 117 ? -24.703 3.535 14.078 1 34.12 117 PRO A O 1
ATOM 916 N N . SER A 1 118 ? -25.531 5.547 13.906 1 35 118 SER A N 1
ATOM 917 C CA . SER A 1 118 ? -24.234 6.184 14.023 1 35 118 SER A CA 1
ATOM 918 C C . SER A 1 118 ? -23.562 5.84 15.352 1 35 118 SER A C 1
ATOM 920 O O . SER A 1 118 ? -22.344 5.629 15.398 1 35 118 SER A O 1
ATOM 922 N N . LEU A 1 119 ? -24.281 5.898 16.547 1 33.44 119 LEU A N 1
ATOM 923 C CA . LEU A 1 119 ? -23.688 5.758 17.875 1 33.44 119 LEU A CA 1
ATOM 924 C C . LEU A 1 119 ? -23.281 4.312 18.141 1 33.44 119 LEU A C 1
ATOM 926 O O . LEU A 1 119 ? -22.344 4.055 18.891 1 33.44 119 LEU A O 1
ATOM 930 N N . ALA A 1 120 ? -24.062 3.293 17.703 1 35.38 120 ALA A N 1
ATOM 931 C CA . ALA A 1 120 ? -23.828 1.876 17.969 1 35.38 120 ALA A CA 1
ATOM 932 C C . ALA A 1 120 ? -22.5 1.419 17.391 1 35.38 120 ALA A C 1
ATOM 934 O O . ALA A 1 120 ? -21.797 0.588 17.969 1 35.38 120 ALA A O 1
ATOM 935 N N . LEU A 1 121 ? -22.031 1.997 16.344 1 36.69 121 LEU A N 1
ATOM 936 C CA . LEU A 1 121 ? -20.781 1.604 15.695 1 36.69 121 LEU A CA 1
ATOM 937 C C . LEU A 1 121 ? -19.578 2.109 16.484 1 36.69 121 LEU A C 1
ATOM 939 O O . LEU A 1 121 ? -18.562 1.419 16.594 1 36.69 121 LEU A O 1
ATOM 943 N N . VAL A 1 122 ? -19.672 3.252 17.188 1 37.5 122 VAL A N 1
ATOM 944 C CA . VAL A 1 122 ? -18.594 3.787 18 1 37.5 122 VAL A CA 1
ATOM 945 C C . VAL A 1 122 ? -18.391 2.92 19.25 1 37.5 122 VAL A C 1
ATOM 947 O O . VAL A 1 122 ? -17.266 2.668 19.672 1 37.5 122 VAL A O 1
ATOM 950 N N . GLN A 1 123 ? -19.344 2.555 19.953 1 40.75 123 GLN A N 1
ATOM 951 C CA . GLN A 1 123 ? -19.25 1.653 21.109 1 40.75 123 GLN A CA 1
ATOM 952 C C . GLN A 1 123 ? -18.594 0.333 20.703 1 40.75 123 GLN A C 1
ATOM 954 O O . GLN A 1 123 ? -17.812 -0.23 21.469 1 40.75 123 GLN A O 1
ATOM 959 N N . LEU A 1 124 ? -18.875 -0.174 19.594 1 40 124 LEU A N 1
ATOM 960 C CA . LEU A 1 124 ? -18.281 -1.396 19.078 1 40 124 LEU A CA 1
ATOM 961 C C . LEU A 1 124 ? -16.797 -1.182 18.734 1 40 124 LEU A C 1
ATOM 963 O O . LEU A 1 124 ? -16 -2.117 18.812 1 40 124 LEU A O 1
ATOM 967 N N . THR A 1 125 ? -16.344 0.045 18.375 1 44.34 125 THR A N 1
ATOM 968 C CA . THR A 1 125 ? -15.039 0.413 17.828 1 44.34 125 THR A CA 1
ATOM 969 C C . THR A 1 125 ? -13.977 0.444 18.922 1 44.34 125 THR A C 1
ATOM 971 O O . THR A 1 125 ? -12.867 -0.05 18.719 1 44.34 125 THR A O 1
ATOM 974 N N . ALA A 1 126 ? -14.258 1.229 20.047 1 47.44 126 ALA A N 1
ATOM 975 C CA . ALA A 1 126 ? -13.336 1.216 21.172 1 47.44 126 ALA A CA 1
ATOM 976 C C . ALA A 1 126 ? -13.141 -0.2 21.703 1 47.44 126 ALA A C 1
ATOM 978 O O . ALA A 1 126 ? -12.055 -0.549 22.172 1 47.44 126 ALA A O 1
ATOM 979 N N . GLU A 1 127 ? -14.016 -1.065 21.516 1 49.81 127 GLU A N 1
ATOM 980 C CA . GLU A 1 127 ? -13.984 -2.465 21.938 1 49.81 127 GLU A CA 1
ATOM 981 C C . GLU A 1 127 ? -13.023 -3.273 21.062 1 49.81 127 GLU A C 1
ATOM 983 O O . GLU A 1 127 ? -12.391 -4.219 21.547 1 49.81 127 GLU A O 1
ATOM 988 N N . ALA A 1 128 ? -12.82 -2.85 19.859 1 51.69 128 ALA A N 1
ATOM 989 C CA . ALA A 1 128 ? -11.961 -3.678 19.031 1 51.69 128 ALA A CA 1
ATOM 990 C C . ALA A 1 128 ? -10.523 -3.676 19.547 1 51.69 128 ALA A C 1
ATOM 992 O O . ALA A 1 128 ? -9.906 -4.734 19.688 1 51.69 128 ALA A O 1
ATOM 993 N N . ARG A 1 129 ? -9.984 -2.5 19.75 1 61.53 129 ARG A N 1
ATOM 994 C CA . ARG A 1 129 ? -8.625 -2.439 20.266 1 61.53 129 ARG A CA 1
ATOM 995 C C . ARG A 1 129 ? -8.523 -3.098 21.641 1 61.53 129 ARG A C 1
ATOM 997 O O . ARG A 1 129 ? -7.492 -3.67 21.984 1 61.53 129 ARG A O 1
ATOM 1004 N N . GLY A 1 130 ? -9.672 -2.973 22.25 1 62.84 130 GLY A N 1
ATOM 1005 C CA . GLY A 1 130 ? -9.695 -3.547 23.594 1 62.84 130 GLY A CA 1
ATOM 1006 C C . GLY A 1 130 ? -9.594 -5.062 23.594 1 62.84 130 GLY A C 1
ATOM 1007 O O . GLY A 1 130 ? -9.188 -5.66 24.594 1 62.84 130 GLY A O 1
ATOM 1008 N N . LYS A 1 131 ? -9.797 -5.652 22.375 1 69.19 131 LYS A N 1
ATOM 1009 C CA . LYS A 1 131 ? -9.766 -7.109 22.328 1 69.19 131 LYS A CA 1
ATOM 1010 C C . LYS A 1 131 ? -8.352 -7.621 22.078 1 69.19 131 LYS A C 1
ATOM 1012 O O . LYS A 1 131 ? -8.078 -8.812 22.219 1 69.19 131 LYS A O 1
ATOM 1017 N N . SER A 1 132 ? -7.504 -6.625 21.734 1 75.88 132 SER A N 1
ATOM 1018 C CA . SER A 1 132 ? -6.141 -7.082 21.484 1 75.88 132 SER A CA 1
ATOM 1019 C C . SER A 1 132 ? -5.406 -7.371 22.781 1 75.88 132 SER A C 1
ATOM 1021 O O . SER A 1 132 ? -5.551 -6.629 23.766 1 75.88 132 SER A O 1
ATOM 1023 N N . ASN A 1 133 ? -4.715 -8.5 22.812 1 78.06 133 ASN A N 1
ATOM 1024 C CA . ASN A 1 133 ? -3.975 -8.906 24 1 78.06 133 ASN A CA 1
ATOM 1025 C C . ASN A 1 133 ? -2.582 -8.289 24.031 1 78.06 133 ASN A C 1
ATOM 1027 O O . ASN A 1 133 ? -1.781 -8.602 24.922 1 78.06 133 ASN A O 1
ATOM 1031 N N . ILE A 1 134 ? -2.314 -7.488 23.016 1 86.38 134 ILE A N 1
ATOM 1032 C CA . ILE A 1 134 ? -0.997 -6.863 23.031 1 86.38 134 ILE A CA 1
ATOM 1033 C C . ILE A 1 134 ? -1.142 -5.352 22.844 1 86.38 134 ILE A C 1
ATOM 1035 O O . ILE A 1 134 ? -2.145 -4.879 22.312 1 86.38 134 ILE A O 1
ATOM 1039 N N . SER A 1 135 ? -0.116 -4.668 23.359 1 87.81 135 SER A N 1
ATOM 1040 C CA . SER A 1 135 ? -0.107 -3.219 23.203 1 87.81 135 SER A CA 1
ATOM 1041 C C . SER A 1 135 ? 0.193 -2.826 21.766 1 87.81 135 SER A C 1
ATOM 1043 O O . SER A 1 135 ? 0.747 -3.621 21 1 87.81 135 SER A O 1
ATOM 1045 N N . TYR A 1 136 ? -0.224 -1.685 21.391 1 88.31 136 TYR A N 1
ATOM 1046 C CA . TYR A 1 136 ? 0.073 -1.194 20.047 1 88.31 136 TYR A CA 1
ATOM 1047 C C . TYR A 1 136 ? 1.577 -1.108 19.812 1 88.31 136 TYR A C 1
ATOM 1049 O O . TYR A 1 136 ? 2.059 -1.362 18.703 1 88.31 136 TYR A O 1
ATOM 1057 N N . THR A 1 137 ? 2.338 -0.746 20.875 1 88.38 137 THR A N 1
ATOM 1058 C CA . THR A 1 137 ? 3.791 -0.679 20.766 1 88.38 137 THR A CA 1
ATOM 1059 C C . THR A 1 137 ? 4.375 -2.055 20.453 1 88.38 137 THR A C 1
ATOM 1061 O O . THR A 1 137 ? 5.27 -2.178 19.609 1 88.38 137 THR A O 1
ATOM 1064 N N . THR A 1 138 ? 3.844 -3.012 21.125 1 88.94 138 THR A N 1
ATOM 1065 C CA . THR A 1 138 ? 4.273 -4.379 20.844 1 88.94 138 THR A CA 1
ATOM 1066 C C . THR A 1 138 ? 3.936 -4.766 19.406 1 88.94 138 THR A C 1
ATOM 1068 O O . THR A 1 138 ? 4.738 -5.406 18.734 1 88.94 138 THR A O 1
ATOM 1071 N N . PHE A 1 139 ? 2.779 -4.41 18.938 1 90.94 139 PHE A N 1
ATOM 1072 C CA . PHE A 1 139 ? 2.359 -4.656 17.562 1 90.94 139 PHE A CA 1
ATOM 1073 C C . PHE A 1 139 ? 3.314 -3.994 16.578 1 90.94 139 PHE A C 1
ATOM 1075 O O . PHE A 1 139 ? 3.771 -4.629 15.625 1 90.94 139 PHE A O 1
ATOM 1082 N N . LEU A 1 140 ? 3.629 -2.734 16.828 1 90.12 140 LEU A N 1
ATOM 1083 C CA . LEU A 1 140 ? 4.5 -1.992 15.93 1 90.12 140 LEU A CA 1
ATOM 1084 C C . LEU A 1 140 ? 5.887 -2.625 15.875 1 90.12 140 LEU A C 1
ATOM 1086 O O . LEU A 1 140 ? 6.48 -2.732 14.797 1 90.12 140 LEU A O 1
ATOM 1090 N N . GLU A 1 141 ? 6.387 -3.02 17.016 1 89.69 141 GLU A N 1
ATOM 1091 C CA . GLU A 1 141 ? 7.688 -3.684 17.062 1 89.69 141 GLU A CA 1
ATOM 1092 C C . GLU A 1 141 ? 7.676 -4.98 16.266 1 89.69 141 GLU A C 1
ATOM 1094 O O . GLU A 1 141 ? 8.586 -5.238 15.477 1 89.69 141 GLU A O 1
ATOM 1099 N N . ALA A 1 142 ? 6.664 -5.73 16.469 1 91.25 142 ALA A N 1
ATOM 1100 C CA . ALA A 1 142 ? 6.539 -6.992 15.742 1 91.25 142 ALA A CA 1
ATOM 1101 C C . ALA A 1 142 ? 6.414 -6.75 14.242 1 91.25 142 ALA A C 1
ATOM 1103 O O . ALA A 1 142 ? 6.992 -7.484 13.438 1 91.25 142 ALA A O 1
ATOM 1104 N N . ALA A 1 143 ? 5.625 -5.773 13.906 1 90.25 143 ALA A N 1
ATOM 1105 C CA . ALA A 1 143 ? 5.449 -5.438 12.492 1 90.25 143 ALA A CA 1
ATOM 1106 C C . ALA A 1 143 ? 6.789 -5.109 11.836 1 90.25 143 ALA A C 1
ATOM 1108 O O . ALA A 1 143 ? 7.07 -5.562 10.727 1 90.25 143 ALA A O 1
ATOM 1109 N N . ARG A 1 144 ? 7.605 -4.336 12.484 1 89.12 144 ARG A N 1
ATOM 1110 C CA . ARG A 1 144 ? 8.914 -3.967 11.953 1 89.12 144 ARG A CA 1
ATOM 1111 C C . ARG A 1 144 ? 9.812 -5.188 11.812 1 89.12 144 ARG A C 1
ATOM 1113 O O . ARG A 1 144 ? 10.508 -5.344 10.805 1 89.12 144 ARG A O 1
ATOM 1120 N N . LEU A 1 145 ? 9.812 -6.051 12.812 1 89.81 145 LEU A N 1
ATOM 1121 C CA . LEU A 1 145 ? 10.641 -7.246 12.789 1 89.81 145 LEU A CA 1
ATOM 1122 C C . LEU A 1 145 ? 10.219 -8.18 11.664 1 89.81 145 LEU A C 1
ATOM 1124 O O . LEU A 1 145 ? 11.07 -8.75 10.969 1 89.81 145 LEU A O 1
ATOM 1128 N N . GLU A 1 146 ? 8.906 -8.352 11.484 1 89.62 146 GLU A N 1
ATOM 1129 C CA . GLU A 1 146 ? 8.406 -9.18 10.391 1 89.62 146 GLU A CA 1
ATOM 1130 C C . GLU A 1 146 ? 8.805 -8.602 9.031 1 89.62 146 GLU A C 1
ATOM 1132 O O . GLU A 1 146 ? 9.188 -9.344 8.125 1 89.62 146 GLU A O 1
ATOM 1137 N N . ARG A 1 147 ? 8.711 -7.32 8.898 1 87 147 ARG A N 1
ATOM 1138 C CA . ARG A 1 147 ? 9.117 -6.664 7.66 1 87 147 ARG A CA 1
ATOM 1139 C C . ARG A 1 147 ? 10.602 -6.883 7.387 1 87 147 ARG A C 1
ATOM 1141 O O . ARG A 1 147 ? 10.984 -7.203 6.262 1 87 147 ARG A O 1
ATOM 1148 N N . GLU A 1 148 ? 11.43 -6.691 8.383 1 86.88 148 GLU A N 1
ATOM 1149 C CA . GLU A 1 148 ? 12.867 -6.863 8.211 1 86.88 148 GLU A CA 1
ATOM 1150 C C . GLU A 1 148 ? 13.211 -8.297 7.805 1 86.88 148 GLU A C 1
ATOM 1152 O O . GLU A 1 148 ? 14.078 -8.516 6.953 1 86.88 148 GLU A O 1
ATOM 1157 N N . TYR A 1 149 ? 12.5 -9.25 8.406 1 87.44 149 TYR A N 1
ATOM 1158 C CA . TYR A 1 149 ? 12.688 -10.648 8.047 1 87.44 149 TYR A CA 1
ATOM 1159 C C . TYR A 1 149 ? 12.312 -10.891 6.59 1 87.44 149 TYR A C 1
ATOM 1161 O O . TYR A 1 149 ? 13.07 -11.516 5.844 1 87.44 149 TYR A O 1
ATOM 1169 N N . ALA A 1 150 ? 11.188 -10.383 6.223 1 87.56 150 ALA A N 1
ATOM 1170 C CA . ALA A 1 150 ? 10.711 -10.555 4.852 1 87.56 150 ALA A CA 1
ATOM 1171 C C . ALA A 1 150 ? 11.672 -9.906 3.855 1 87.56 150 ALA A C 1
ATOM 1173 O O . ALA A 1 150 ? 11.977 -10.492 2.812 1 87.56 150 ALA A O 1
ATOM 1174 N N . ILE A 1 151 ? 12.188 -8.734 4.164 1 86.75 151 ILE A N 1
ATOM 1175 C CA . ILE A 1 151 ? 13.109 -8.016 3.285 1 86.75 151 ILE A CA 1
ATOM 1176 C C . ILE A 1 151 ? 14.422 -8.789 3.176 1 86.75 151 ILE A C 1
ATOM 1178 O O . ILE A 1 151 ? 14.992 -8.898 2.09 1 86.75 151 ILE A O 1
ATOM 1182 N N . ALA A 1 152 ? 14.875 -9.305 4.281 1 88.31 152 ALA A N 1
ATOM 1183 C CA . ALA A 1 152 ? 16.125 -10.055 4.27 1 88.31 152 ALA A CA 1
ATOM 1184 C C . ALA A 1 152 ? 16.031 -11.266 3.35 1 88.31 152 ALA A C 1
ATOM 1186 O O . ALA A 1 152 ? 16.953 -11.523 2.559 1 88.31 152 ALA A O 1
ATOM 1187 N N . LEU A 1 153 ? 14.969 -11.992 3.459 1 87.25 153 LEU A N 1
ATOM 1188 C CA . LEU A 1 153 ? 14.773 -13.156 2.6 1 87.25 153 LEU A CA 1
ATOM 1189 C C . LEU A 1 153 ? 14.68 -12.742 1.135 1 87.25 153 LEU A C 1
ATOM 1191 O O . LEU A 1 153 ? 15.234 -13.406 0.259 1 87.25 153 LEU A O 1
ATOM 1195 N N . LEU A 1 154 ? 13.969 -11.656 0.905 1 88 154 LEU A N 1
ATOM 1196 C CA . LEU A 1 154 ? 13.82 -11.133 -0.45 1 88 154 LEU A CA 1
ATOM 1197 C C . LEU A 1 154 ? 15.164 -10.727 -1.032 1 88 154 LEU A C 1
ATOM 1199 O O . LEU A 1 154 ? 15.477 -11.055 -2.178 1 88 154 LEU A O 1
ATOM 1203 N N . LEU A 1 155 ? 15.961 -10.07 -0.291 1 90.94 155 LEU A N 1
ATOM 1204 C CA . LEU A 1 155 ? 17.266 -9.602 -0.757 1 90.94 155 LEU A CA 1
ATOM 1205 C C . LEU A 1 155 ? 18.203 -10.773 -1.032 1 90.94 155 LEU A C 1
ATOM 1207 O O . LEU A 1 155 ? 18.953 -10.758 -2.002 1 90.94 155 LEU A O 1
ATOM 1211 N N . ASP A 1 156 ? 18.094 -11.781 -0.212 1 90.94 156 ASP A N 1
ATOM 1212 C CA . ASP A 1 156 ? 18.906 -12.977 -0.437 1 90.94 156 ASP A CA 1
ATOM 1213 C C . ASP A 1 156 ? 18.578 -13.609 -1.79 1 90.94 156 ASP A C 1
ATOM 1215 O O . ASP A 1 156 ? 19.484 -13.867 -2.588 1 90.94 156 ASP A O 1
ATOM 1219 N N . GLU A 1 157 ? 17.359 -13.789 -2.018 1 90.75 157 GLU A N 1
ATOM 1220 C CA . GLU A 1 157 ? 16.938 -14.383 -3.281 1 90.75 157 GLU A CA 1
ATOM 1221 C C . GLU A 1 157 ? 17.281 -13.469 -4.457 1 90.75 157 GLU A C 1
ATOM 1223 O O . GLU A 1 157 ? 17.703 -13.938 -5.516 1 90.75 157 GLU A O 1
ATOM 1228 N N . ALA A 1 158 ? 17.109 -12.172 -4.289 1 94.38 158 ALA A N 1
ATOM 1229 C CA . ALA A 1 158 ? 17.375 -11.203 -5.352 1 94.38 158 ALA A CA 1
ATOM 1230 C C . ALA A 1 158 ? 18.875 -11.172 -5.688 1 94.38 158 ALA A C 1
ATOM 1232 O O . ALA A 1 158 ? 19.25 -11.07 -6.855 1 94.38 158 ALA A O 1
ATOM 1233 N N . ASP A 1 159 ? 19.688 -11.266 -4.68 1 96.19 159 ASP A N 1
ATOM 1234 C CA . ASP A 1 159 ? 21.125 -11.25 -4.902 1 96.19 159 ASP A CA 1
ATOM 1235 C C . ASP A 1 159 ? 21.594 -12.508 -5.629 1 96.19 159 ASP A C 1
ATOM 1237 O O . ASP A 1 159 ? 22.5 -12.453 -6.457 1 96.19 159 ASP A O 1
ATOM 1241 N N . ILE A 1 160 ? 20.953 -13.617 -5.305 1 95.19 160 ILE A N 1
ATOM 1242 C CA . ILE A 1 160 ? 21.234 -14.844 -6.035 1 95.19 160 ILE A CA 1
ATOM 1243 C C . ILE A 1 160 ? 20.859 -14.68 -7.5 1 95.19 160 ILE A C 1
ATOM 1245 O O . ILE A 1 160 ? 21.625 -15.031 -8.398 1 95.19 160 ILE A O 1
ATOM 1249 N N . ALA A 1 161 ? 19.703 -14.164 -7.727 1 96.31 161 ALA A N 1
ATOM 1250 C CA . ALA A 1 161 ? 19.25 -13.914 -9.086 1 96.31 161 ALA A CA 1
ATOM 1251 C C . ALA A 1 161 ? 20.188 -12.953 -9.812 1 96.31 161 ALA A C 1
ATOM 1253 O O . ALA A 1 161 ? 20.531 -13.172 -10.984 1 96.31 161 ALA A O 1
ATOM 1254 N N . LEU A 1 162 ? 20.609 -11.898 -9.164 1 97.94 162 LEU A N 1
ATOM 1255 C CA . LEU A 1 162 ? 21.5 -10.883 -9.734 1 97.94 162 LEU A CA 1
ATOM 1256 C C . LEU A 1 162 ? 22.828 -11.5 -10.133 1 97.94 162 LEU A C 1
ATOM 1258 O O . LEU A 1 162 ? 23.375 -11.172 -11.188 1 97.94 162 LEU A O 1
ATOM 1262 N N . ALA A 1 163 ? 23.281 -12.422 -9.32 1 97.31 163 ALA A N 1
ATOM 1263 C CA . ALA A 1 163 ? 24.594 -13.008 -9.531 1 97.31 163 ALA A CA 1
ATOM 1264 C C . ALA A 1 163 ? 24.562 -14.062 -10.625 1 97.31 163 ALA A C 1
ATOM 1266 O O . ALA A 1 163 ? 25.609 -14.445 -11.156 1 97.31 163 ALA A O 1
ATOM 1267 N N . ASN A 1 164 ? 23.391 -14.594 -10.93 1 96.81 164 ASN A N 1
ATOM 1268 C CA . ASN A 1 164 ? 23.266 -15.648 -11.93 1 96.81 164 ASN A CA 1
ATOM 1269 C C . ASN A 1 164 ? 23.562 -15.133 -13.328 1 96.81 164 ASN A C 1
ATOM 1271 O O . ASN A 1 164 ? 22.844 -14.266 -13.836 1 96.81 164 ASN A O 1
ATOM 1275 N N . ARG A 1 165 ? 24.547 -15.672 -13.977 1 95.25 165 ARG A N 1
ATOM 1276 C CA . ARG A 1 165 ? 24.969 -15.188 -15.289 1 95.25 165 ARG A CA 1
ATOM 1277 C C . ARG A 1 165 ? 24.547 -16.141 -16.391 1 95.25 165 ARG A C 1
ATOM 1279 O O . ARG A 1 165 ? 24.875 -15.938 -17.562 1 95.25 165 ARG A O 1
ATOM 1286 N N . GLU A 1 166 ? 23.844 -17.156 -16 1 95.81 166 GLU A N 1
ATOM 1287 C CA . GLU A 1 166 ? 23.328 -18.078 -17.016 1 95.81 166 GLU A CA 1
ATOM 1288 C C . GLU A 1 166 ? 22.438 -17.344 -18.016 1 95.81 166 GLU A C 1
ATOM 1290 O O . GLU A 1 166 ? 21.656 -16.469 -17.641 1 95.81 166 GLU A O 1
ATOM 1295 N N . VAL A 1 167 ? 22.594 -17.766 -19.281 1 96.75 167 VAL A N 1
ATOM 1296 C CA . VAL A 1 167 ? 21.688 -17.219 -20.297 1 96.75 167 VAL A CA 1
ATOM 1297 C C . VAL A 1 167 ? 20.359 -17.938 -20.25 1 96.75 167 VAL A C 1
ATOM 1299 O O . VAL A 1 167 ? 20.312 -19.172 -20.234 1 96.75 167 VAL A O 1
ATOM 1302 N N . TYR A 1 168 ? 19.297 -17.188 -20.109 1 97.5 168 TYR A N 1
ATOM 1303 C CA . TYR A 1 168 ? 17.953 -17.75 -20.156 1 97.5 168 TYR A CA 1
ATOM 1304 C C . TYR A 1 168 ? 17.344 -17.625 -21.547 1 97.5 168 TYR A C 1
ATOM 1306 O O . TYR A 1 168 ? 16.906 -16.547 -21.938 1 97.5 168 TYR A O 1
ATOM 1314 N N . SER A 1 169 ? 17.297 -18.75 -22.266 1 98.06 169 SER A N 1
ATOM 1315 C CA . SER A 1 169 ? 16.781 -18.719 -23.625 1 98.06 169 SER A CA 1
ATOM 1316 C C . SER A 1 169 ? 16.281 -20.094 -24.062 1 98.06 169 SER A C 1
ATOM 1318 O O . SER A 1 169 ? 16.859 -21.109 -23.688 1 98.06 169 SER A O 1
ATOM 1320 N N . VAL A 1 170 ? 15.344 -20.047 -24.938 1 98.12 170 VAL A N 1
ATOM 1321 C CA . VAL A 1 170 ? 14.812 -21.266 -25.531 1 98.12 170 VAL A CA 1
ATOM 1322 C C . VAL A 1 170 ? 15.727 -21.734 -26.656 1 98.12 170 VAL A C 1
ATOM 1324 O O . VAL A 1 170 ? 15.539 -22.812 -27.203 1 98.12 170 VAL A O 1
ATOM 1327 N N . THR A 1 171 ? 16.703 -20.969 -27 1 97.81 171 THR A N 1
ATOM 1328 C CA . THR A 1 171 ? 17.547 -21.266 -28.141 1 97.81 171 THR A CA 1
ATOM 1329 C C . THR A 1 171 ? 18.75 -22.125 -27.734 1 97.81 171 THR A C 1
ATOM 1331 O O . THR A 1 171 ? 19.578 -22.484 -28.578 1 97.81 171 THR A O 1
ATOM 1334 N N . LEU A 1 172 ? 18.828 -22.484 -26.5 1 93.62 172 LEU A N 1
ATOM 1335 C CA . LEU A 1 172 ? 20 -23.188 -25.984 1 93.62 172 LEU A CA 1
ATOM 1336 C C . LEU A 1 172 ? 19.781 -24.688 -25.984 1 93.62 172 LEU A C 1
ATOM 1338 O O . LEU A 1 172 ? 20.641 -25.453 -25.531 1 93.62 172 LEU A O 1
ATOM 1342 N N . LYS A 1 173 ? 18.703 -25.156 -26.438 1 92.44 173 LYS A N 1
ATOM 1343 C CA . LYS A 1 173 ? 18.359 -26.578 -26.422 1 92.44 173 LYS A CA 1
ATOM 1344 C C . LYS A 1 173 ? 19.328 -27.375 -27.297 1 92.44 173 LYS A C 1
ATOM 1346 O O . LYS A 1 173 ? 19.781 -26.891 -28.328 1 92.44 173 LYS A O 1
ATOM 1351 N N . ASP A 1 174 ? 19.484 -28.594 -26.781 1 90.75 174 ASP A N 1
ATOM 1352 C CA . ASP A 1 174 ? 20.188 -29.547 -27.641 1 90.75 174 ASP A CA 1
ATOM 1353 C C . ASP A 1 174 ? 19.453 -29.75 -28.953 1 90.75 174 ASP A C 1
ATOM 1355 O O . ASP A 1 174 ? 18.219 -29.703 -29 1 90.75 174 ASP A O 1
ATOM 1359 N N . ALA A 1 175 ? 20.219 -30.047 -29.953 1 89.25 175 ALA A N 1
ATOM 1360 C CA . ALA A 1 175 ? 19.656 -30.203 -31.297 1 89.25 175 ALA A CA 1
ATOM 1361 C C . ALA A 1 175 ? 18.547 -31.234 -31.312 1 89.25 175 ALA A C 1
ATOM 1363 O O . ALA A 1 175 ? 17.594 -31.125 -32.094 1 89.25 175 ALA A O 1
ATOM 1364 N N . THR A 1 176 ? 18.609 -32.188 -30.406 1 86.75 176 THR A N 1
ATOM 1365 C CA . THR A 1 176 ? 17.641 -33.25 -30.375 1 86.75 176 THR A CA 1
ATOM 1366 C C . THR A 1 176 ? 16.375 -32.812 -29.641 1 86.75 176 THR A C 1
ATOM 1368 O O . THR A 1 176 ? 15.359 -33.531 -29.672 1 86.75 176 THR A O 1
ATOM 1371 N N . GLN A 1 177 ? 16.469 -31.688 -29.094 1 90.75 177 GLN A N 1
ATOM 1372 C CA . GLN A 1 177 ? 15.352 -31.234 -28.266 1 90.75 177 GLN A CA 1
ATOM 1373 C C . GLN A 1 177 ? 14.641 -30.031 -28.891 1 90.75 177 GLN A C 1
ATOM 1375 O O . GLN A 1 177 ? 13.742 -29.453 -28.281 1 90.75 177 GLN A O 1
ATOM 1380 N N . ILE A 1 178 ? 15.078 -29.688 -30.094 1 93.62 178 ILE A N 1
ATOM 1381 C CA . ILE A 1 178 ? 14.438 -28.578 -30.812 1 93.62 178 ILE A CA 1
ATOM 1382 C C . ILE A 1 178 ? 13.008 -28.969 -31.172 1 93.62 178 ILE A C 1
ATOM 1384 O O . ILE A 1 178 ? 12.727 -30.141 -31.453 1 93.62 178 ILE A O 1
ATOM 1388 N N . ALA A 1 179 ? 12.148 -28.094 -31.234 1 95 179 ALA A N 1
ATOM 1389 C CA . ALA A 1 179 ? 10.734 -28.312 -31.547 1 95 179 ALA A CA 1
ATOM 1390 C C . ALA A 1 179 ? 10.578 -28.938 -32.938 1 95 179 ALA A C 1
ATOM 1392 O O . ALA A 1 179 ? 11.406 -28.719 -33.812 1 95 179 ALA A O 1
ATOM 1393 N N . PRO A 1 180 ? 9.516 -29.625 -33.062 1 93.94 180 PRO A N 1
ATOM 1394 C CA . PRO A 1 180 ? 9.242 -30.219 -34.375 1 93.94 180 PRO A CA 1
ATOM 1395 C C . PRO A 1 180 ? 9.172 -29.188 -35.5 1 93.94 180 PRO A C 1
ATOM 1397 O O . PRO A 1 180 ? 9.391 -29.516 -36.656 1 93.94 180 PRO A O 1
ATOM 1400 N N . SER A 1 181 ? 8.906 -27.953 -35.25 1 94.88 181 SER A N 1
ATOM 1401 C CA . SER A 1 181 ? 8.883 -26.891 -36.219 1 94.88 181 SER A CA 1
ATOM 1402 C C . SER A 1 181 ? 10.273 -26.594 -36.75 1 94.88 181 SER A C 1
ATOM 1404 O O . SER A 1 181 ? 10.422 -25.891 -37.781 1 94.88 181 SER A O 1
ATOM 1406 N N . LYS A 1 182 ? 11.297 -27.016 -36.125 1 95.12 182 LYS A N 1
ATOM 1407 C CA . LYS A 1 182 ? 12.703 -26.781 -36.438 1 95.12 182 LYS A CA 1
ATOM 1408 C C . LYS A 1 182 ? 13.078 -25.328 -36.188 1 95.12 182 LYS A C 1
ATOM 1410 O O . LYS A 1 182 ? 14.164 -24.875 -36.562 1 95.12 182 LYS A O 1
ATOM 1415 N N . ASN A 1 183 ? 12.219 -24.641 -35.594 1 97 183 ASN A N 1
ATOM 1416 C CA . ASN A 1 183 ? 12.523 -23.281 -35.156 1 97 183 ASN A CA 1
ATOM 1417 C C . ASN A 1 183 ? 13.117 -23.266 -33.75 1 97 183 ASN A C 1
ATOM 1419 O O . ASN A 1 183 ? 12.43 -23.609 -32.781 1 97 183 ASN A O 1
ATOM 1423 N N . ILE A 1 184 ? 14.336 -22.828 -33.562 1 97.5 184 ILE A N 1
ATOM 1424 C CA . ILE A 1 184 ? 15.062 -22.875 -32.312 1 97.5 184 ILE A CA 1
ATOM 1425 C C . ILE A 1 184 ? 14.43 -21.906 -31.312 1 97.5 184 ILE A C 1
ATOM 1427 O O . ILE A 1 184 ? 14.727 -21.969 -30.109 1 97.5 184 ILE A O 1
ATOM 1431 N N . HIS A 1 185 ? 13.555 -21.016 -31.797 1 98.5 185 HIS A N 1
ATOM 1432 C CA . HIS A 1 185 ? 12.938 -20.016 -30.938 1 98.5 185 HIS A CA 1
ATOM 1433 C C . HIS A 1 185 ? 11.633 -20.531 -30.328 1 98.5 185 HIS A C 1
ATOM 1435 O O . HIS A 1 185 ? 11.023 -19.859 -29.5 1 98.5 185 HIS A O 1
ATOM 1441 N N . ASP A 1 186 ? 11.203 -21.688 -30.734 1 98.19 186 ASP A N 1
ATOM 1442 C CA . ASP A 1 186 ? 9.969 -22.25 -30.203 1 98.19 186 ASP A CA 1
ATOM 1443 C C . ASP A 1 186 ? 10.203 -22.891 -28.844 1 98.19 186 ASP A C 1
ATOM 1445 O O . ASP A 1 186 ? 11.156 -23.656 -28.672 1 98.19 186 ASP A O 1
ATOM 1449 N N . TYR A 1 187 ? 9.352 -22.625 -27.875 1 98.12 187 TYR A N 1
ATOM 1450 C CA . TYR A 1 187 ? 9.383 -23.188 -26.531 1 98.12 187 TYR A CA 1
ATOM 1451 C C . TYR A 1 187 ? 9.016 -24.672 -26.562 1 98.12 187 TYR A C 1
ATOM 1453 O O . TYR A 1 187 ? 8.078 -25.062 -27.25 1 98.12 187 TYR A O 1
ATOM 1461 N N . VAL A 1 188 ? 9.82 -25.438 -25.797 1 97.12 188 VAL A N 1
ATOM 1462 C CA . VAL A 1 188 ? 9.539 -26.875 -25.688 1 97.12 188 VAL A CA 1
ATOM 1463 C C . VAL A 1 188 ? 9.57 -27.297 -24.234 1 97.12 188 VAL A C 1
ATOM 1465 O O . VAL A 1 188 ? 10.461 -26.891 -23.469 1 97.12 188 VAL A O 1
ATOM 1468 N N . SER A 1 189 ? 8.609 -28.062 -23.812 1 96.81 189 SER A N 1
ATOM 1469 C CA . SER A 1 189 ? 8.641 -28.844 -22.562 1 96.81 189 SER A CA 1
ATOM 1470 C C . SER A 1 189 ? 8.023 -30.219 -22.75 1 96.81 189 SER A C 1
ATOM 1472 O O . SER A 1 189 ? 7.293 -30.453 -23.719 1 96.81 189 SER A O 1
ATOM 1474 N N . LEU A 1 190 ? 8.445 -31.094 -21.859 1 94.5 190 LEU A N 1
ATOM 1475 C CA . LEU A 1 190 ? 7.938 -32.469 -21.953 1 94.5 190 LEU A CA 1
ATOM 1476 C C . LEU A 1 190 ? 6.867 -32.719 -20.891 1 94.5 190 LEU A C 1
ATOM 1478 O O . LEU A 1 190 ? 6.852 -32.031 -19.844 1 94.5 190 LEU A O 1
ATOM 1482 N N . ARG A 1 191 ? 6.047 -33.688 -21.219 1 94 191 ARG A N 1
ATOM 1483 C CA . ARG A 1 191 ? 4.977 -34.031 -20.281 1 94 191 ARG A CA 1
ATOM 1484 C C . ARG A 1 191 ? 5.539 -34.625 -19 1 94 191 ARG A C 1
ATOM 1486 O O . ARG A 1 191 ? 6.266 -35.625 -19.047 1 94 191 ARG A O 1
ATOM 1493 N N . LYS A 1 192 ? 5.09 -34.094 -17.969 1 92.25 192 LYS A N 1
ATOM 1494 C CA . LYS A 1 192 ? 5.699 -34.344 -16.672 1 92.25 192 LYS A CA 1
ATOM 1495 C C . LYS A 1 192 ? 5.461 -35.781 -16.219 1 92.25 192 LYS A C 1
ATOM 1497 O O . LYS A 1 192 ? 6.371 -36.438 -15.695 1 92.25 192 LYS A O 1
ATOM 1502 N N . TYR A 1 193 ? 4.281 -36.469 -16.469 1 93.06 193 TYR A N 1
ATOM 1503 C CA . TYR A 1 193 ? 3.893 -37.719 -15.859 1 93.06 193 TYR A CA 1
ATOM 1504 C C . TYR A 1 193 ? 3.85 -38.844 -16.906 1 93.06 193 TYR A C 1
ATOM 1506 O O . TYR A 1 193 ? 3.172 -39.844 -16.703 1 93.06 193 TYR A O 1
ATOM 1514 N N . TRP A 1 194 ? 4.496 -38.625 -18 1 93.88 194 TRP A N 1
ATOM 1515 C CA . TRP A 1 194 ? 4.484 -39.625 -19.062 1 93.88 194 TRP A CA 1
ATOM 1516 C C . TRP A 1 194 ? 5.828 -40.344 -19.156 1 93.88 194 TRP A C 1
ATOM 1518 O O . TRP A 1 194 ? 6.875 -39.688 -19.266 1 93.88 194 TRP A O 1
ATOM 1528 N N . TRP A 1 195 ? 5.758 -41.562 -19.141 1 95.19 195 TRP A N 1
ATOM 1529 C CA . TRP A 1 195 ? 6.918 -42.469 -19.062 1 95.19 195 TRP A CA 1
ATOM 1530 C C . TRP A 1 195 ? 6.984 -43.375 -20.281 1 95.19 195 TRP A C 1
ATOM 1532 O O . TRP A 1 195 ? 5.965 -43.656 -20.922 1 95.19 195 TRP A O 1
ATOM 1542 N N . PRO A 1 196 ? 8.219 -43.812 -20.594 1 93.94 196 PRO A N 1
ATOM 1543 C CA . PRO A 1 196 ? 8.305 -44.812 -21.656 1 93.94 196 PRO A CA 1
ATOM 1544 C C . PRO A 1 196 ? 7.418 -46.031 -21.391 1 93.94 196 PRO A C 1
ATOM 1546 O O . PRO A 1 196 ? 7.309 -46.5 -20.25 1 93.94 196 PRO A O 1
ATOM 1549 N N . ASN A 1 197 ? 6.828 -46.5 -22.484 1 94.56 197 ASN A N 1
ATOM 1550 C CA . ASN A 1 197 ? 5.965 -47.688 -22.406 1 94.56 197 ASN A CA 1
ATOM 1551 C C . ASN A 1 197 ? 6.773 -48.938 -22.172 1 94.56 197 ASN A C 1
ATOM 1553 O O . ASN A 1 197 ? 7.531 -49.375 -23.031 1 94.56 197 ASN A O 1
ATOM 1557 N N . PRO A 1 198 ? 6.633 -49.594 -21.016 1 94.12 198 PRO A N 1
ATOM 1558 C CA . PRO A 1 198 ? 7.434 -50.781 -20.734 1 94.12 198 PRO A CA 1
ATOM 1559 C C . PRO A 1 198 ? 7.027 -52 -21.594 1 94.12 198 PRO A C 1
ATOM 1561 O O . PRO A 1 198 ? 7.781 -52.969 -21.703 1 94.12 198 PRO A O 1
ATOM 1564 N N . ASP A 1 199 ? 5.891 -51.938 -22.188 1 95.31 199 ASP A N 1
ATOM 1565 C CA . ASP A 1 199 ? 5.348 -53.062 -22.938 1 95.31 199 ASP A CA 1
ATOM 1566 C C . ASP A 1 199 ? 5.758 -53 -24.406 1 95.31 199 ASP A C 1
ATOM 1568 O O . ASP A 1 199 ? 5.383 -53.875 -25.203 1 95.31 199 ASP A O 1
ATOM 1572 N N . THR A 1 200 ? 6.348 -51.875 -24.734 1 94.31 200 THR A N 1
ATOM 1573 C CA . THR A 1 200 ? 6.781 -51.75 -26.109 1 94.31 200 THR A CA 1
ATOM 1574 C C . THR A 1 200 ? 8.305 -51.688 -26.203 1 94.31 200 THR A C 1
ATOM 1576 O O . THR A 1 200 ? 8.969 -51.219 -25.281 1 94.31 200 THR A O 1
ATOM 1579 N N . GLU A 1 201 ? 8.93 -52.125 -27.266 1 93.12 201 GLU A N 1
ATOM 1580 C CA . GLU A 1 201 ? 10.375 -52.219 -27.453 1 93.12 201 GLU A CA 1
ATOM 1581 C C . GLU A 1 201 ? 10.992 -50.812 -27.562 1 93.12 201 GLU A C 1
ATOM 1583 O O . GLU A 1 201 ? 12.07 -50.562 -27.031 1 93.12 201 GLU A O 1
ATOM 1588 N N . ASP A 1 202 ? 10.336 -49.844 -28.156 1 91.06 202 ASP A N 1
ATOM 1589 C CA . ASP A 1 202 ? 10.891 -48.5 -28.359 1 91.06 202 ASP A CA 1
ATOM 1590 C C . ASP A 1 202 ? 10.438 -47.562 -27.266 1 91.06 202 ASP A C 1
ATOM 1592 O O . ASP A 1 202 ? 10.789 -46.375 -27.281 1 91.06 202 ASP A O 1
ATOM 1596 N N . GLY A 1 203 ? 9.672 -48.062 -26.406 1 91.88 203 GLY A N 1
ATOM 1597 C CA . GLY A 1 203 ? 9.203 -47.25 -25.281 1 91.88 203 GLY A CA 1
ATOM 1598 C C . GLY A 1 203 ? 8.031 -46.375 -25.656 1 91.88 203 GLY A C 1
ATOM 1599 O O . GLY A 1 203 ? 7.547 -45.594 -24.812 1 91.88 203 GLY A O 1
ATOM 1600 N N . LEU A 1 204 ? 7.598 -46.406 -27 1 89.69 204 LEU A N 1
ATOM 1601 C CA . LEU A 1 204 ? 6.504 -45.562 -27.453 1 89.69 204 LEU A CA 1
ATOM 1602 C C . LEU A 1 204 ? 5.207 -46.344 -27.578 1 89.69 204 LEU A C 1
ATOM 1604 O O . LEU A 1 204 ? 5.234 -47.562 -27.812 1 89.69 204 LEU A O 1
ATOM 1608 N N . PRO A 1 205 ? 4.039 -45.812 -27.484 1 90.94 205 PRO A N 1
ATOM 1609 C CA . PRO A 1 205 ? 3.842 -44.469 -26.969 1 90.94 205 PRO A CA 1
ATOM 1610 C C . PRO A 1 205 ? 4.09 -44.344 -25.453 1 90.94 205 PRO A C 1
ATOM 1612 O O . PRO A 1 205 ? 3.941 -45.344 -24.734 1 90.94 205 PRO A O 1
ATOM 1615 N N . TYR A 1 206 ? 4.508 -43.219 -25.031 1 93.38 206 TYR A N 1
ATOM 1616 C CA . TYR A 1 206 ? 4.684 -43 -23.594 1 93.38 206 TYR A CA 1
ATOM 1617 C C . TYR A 1 206 ? 3.373 -43.219 -22.859 1 93.38 206 TYR A C 1
ATOM 1619 O O . TYR A 1 206 ? 2.291 -42.969 -23.391 1 93.38 206 TYR A O 1
ATOM 1627 N N . VAL A 1 207 ? 3.453 -43.719 -21.656 1 94.56 207 VAL A N 1
ATOM 1628 C CA . VAL A 1 207 ? 2.283 -43.969 -20.828 1 94.56 207 VAL A CA 1
ATOM 1629 C C . VAL A 1 207 ? 2.312 -43.094 -19.578 1 94.56 207 VAL A C 1
ATOM 1631 O O . VAL A 1 207 ? 3.385 -42.75 -19.078 1 94.56 207 VAL A O 1
ATOM 1634 N N . ARG A 1 208 ? 1.062 -42.781 -19.125 1 93.94 208 ARG A N 1
ATOM 1635 C CA . ARG A 1 208 ? 0.943 -41.812 -18.016 1 93.94 208 ARG A CA 1
ATOM 1636 C C . ARG A 1 208 ? 1.022 -42.531 -16.672 1 93.94 208 ARG A C 1
ATOM 1638 O O . ARG A 1 208 ? 0.346 -43.531 -16.453 1 93.94 208 ARG A O 1
ATOM 1645 N N . ILE A 1 209 ? 1.857 -42.125 -15.797 1 95 209 ILE A N 1
ATOM 1646 C CA . ILE A 1 209 ? 1.861 -42.469 -14.383 1 95 209 ILE A CA 1
ATOM 1647 C C . ILE A 1 209 ? 1.631 -41.219 -13.547 1 95 209 ILE A C 1
ATOM 1649 O O . ILE A 1 209 ? 2.58 -40.5 -13.211 1 95 209 ILE A O 1
ATOM 1653 N N . ASP A 1 210 ? 0.401 -41 -13.18 1 93.81 210 ASP A N 1
ATOM 1654 C CA . ASP A 1 210 ? -0.016 -39.75 -12.555 1 93.81 210 ASP A CA 1
ATOM 1655 C C . ASP A 1 210 ? 0.709 -39.531 -11.227 1 93.81 210 ASP A C 1
ATOM 1657 O O . ASP A 1 210 ? 0.777 -40.438 -10.391 1 93.81 210 ASP A O 1
ATOM 1661 N N . GLY A 1 211 ? 1.262 -38.375 -11.125 1 92.25 211 GLY A N 1
ATOM 1662 C CA . GLY A 1 211 ? 1.876 -37.969 -9.867 1 92.25 211 GLY A CA 1
ATOM 1663 C C . GLY A 1 211 ? 3.34 -38.344 -9.773 1 92.25 211 GLY A C 1
ATOM 1664 O O . GLY A 1 211 ? 4.02 -37.969 -8.805 1 92.25 211 GLY A O 1
ATOM 1665 N N . VAL A 1 212 ? 3.795 -39.094 -10.711 1 94 212 VAL A N 1
ATOM 1666 C CA . VAL A 1 212 ? 5.199 -39.469 -10.711 1 94 212 VAL A CA 1
ATOM 1667 C C . VAL A 1 212 ? 5.93 -38.781 -11.867 1 94 212 VAL A C 1
ATOM 1669 O O . VAL A 1 212 ? 5.734 -39.156 -13.031 1 94 212 VAL A O 1
ATOM 1672 N N . THR A 1 213 ? 6.766 -37.906 -11.484 1 94.12 213 THR A N 1
ATOM 1673 C CA . THR A 1 213 ? 7.484 -37.125 -12.477 1 94.12 213 THR A CA 1
ATOM 1674 C C . THR A 1 213 ? 8.523 -37.969 -13.203 1 94.12 213 THR A C 1
ATOM 1676 O O . THR A 1 213 ? 9.305 -38.688 -12.57 1 94.12 213 THR A O 1
ATOM 1679 N N . ASN A 1 214 ? 8.461 -37.969 -14.555 1 95.12 214 ASN A N 1
ATOM 1680 C CA . ASN A 1 214 ? 9.531 -38.531 -15.367 1 95.12 214 ASN A CA 1
ATOM 1681 C C . ASN A 1 214 ? 10.734 -37.594 -15.445 1 95.12 214 ASN A C 1
ATOM 1683 O O . ASN A 1 214 ? 10.633 -36.5 -15.992 1 95.12 214 ASN A O 1
ATOM 1687 N N . PRO A 1 215 ? 11.875 -37.906 -14.906 1 95.38 215 PRO A N 1
ATOM 1688 C CA . PRO A 1 215 ? 13.031 -37 -14.875 1 95.38 215 PRO A CA 1
ATOM 1689 C C . PRO A 1 215 ? 13.5 -36.594 -16.266 1 95.38 215 PRO A C 1
ATOM 1691 O O . PRO A 1 215 ? 14.281 -35.656 -16.422 1 95.38 215 PRO A O 1
ATOM 1694 N N . GLU A 1 216 ? 13.016 -37.281 -17.297 1 93.06 216 GLU A N 1
ATOM 1695 C CA . GLU A 1 216 ? 13.359 -36.938 -18.656 1 93.06 216 GLU A CA 1
ATOM 1696 C C . GLU A 1 216 ? 12.969 -35.469 -18.953 1 93.06 216 GLU A C 1
ATOM 1698 O O . GLU A 1 216 ? 13.539 -34.844 -19.844 1 93.06 216 GLU A O 1
ATOM 1703 N N . ILE A 1 217 ? 12.023 -34.938 -18.219 1 93.5 217 ILE A N 1
ATOM 1704 C CA . ILE A 1 217 ? 11.547 -33.594 -18.469 1 93.5 217 ILE A CA 1
ATOM 1705 C C . ILE A 1 217 ? 12.688 -32.594 -18.281 1 93.5 217 ILE A C 1
ATOM 1707 O O . ILE A 1 217 ? 12.68 -31.516 -18.875 1 93.5 217 ILE A O 1
ATOM 1711 N N . TYR A 1 218 ? 13.68 -32.969 -17.531 1 92.69 218 TYR A N 1
ATOM 1712 C CA . TYR A 1 218 ? 14.758 -32.031 -17.203 1 92.69 218 TYR A CA 1
ATOM 1713 C C . TYR A 1 218 ? 15.797 -31.984 -18.312 1 92.69 218 TYR A C 1
ATOM 1715 O O . TYR A 1 218 ? 16.703 -31.141 -18.281 1 92.69 218 TYR A O 1
ATOM 1723 N N . THR A 1 219 ? 15.672 -32.875 -19.234 1 92.81 219 THR A N 1
ATOM 1724 C CA . THR A 1 219 ? 16.594 -32.844 -20.375 1 92.81 219 THR A CA 1
ATOM 1725 C C . THR A 1 219 ? 16.297 -31.625 -21.266 1 92.81 219 THR A C 1
ATOM 1727 O O . THR A 1 219 ? 17.125 -31.234 -22.062 1 92.81 219 THR A O 1
ATOM 1730 N N . VAL A 1 220 ? 15.117 -31.078 -21.219 1 94.62 220 VAL A N 1
ATOM 1731 C CA . VAL A 1 220 ? 14.766 -29.828 -21.891 1 94.62 220 VAL A CA 1
ATOM 1732 C C . VAL A 1 220 ? 14.711 -28.688 -20.875 1 94.62 220 VAL A C 1
ATOM 1734 O O . VAL A 1 220 ? 13.883 -28.703 -19.953 1 94.62 220 VAL A O 1
ATOM 1737 N N . ALA A 1 221 ? 15.469 -27.688 -21.062 1 94.75 221 ALA A N 1
ATOM 1738 C CA . ALA A 1 221 ? 15.703 -26.703 -20.016 1 94.75 221 ALA A CA 1
ATOM 1739 C C . ALA A 1 221 ? 14.68 -25.578 -20.078 1 94.75 221 ALA A C 1
ATOM 1741 O O . ALA A 1 221 ? 14.57 -24.766 -19.156 1 94.75 221 ALA A O 1
ATOM 1742 N N . ASP A 1 222 ? 13.883 -25.5 -21.172 1 97.25 222 ASP A N 1
ATOM 1743 C CA . ASP A 1 222 ? 13.055 -24.328 -21.438 1 97.25 222 ASP A CA 1
ATOM 1744 C C . ASP A 1 222 ? 12.156 -24 -20.25 1 97.25 222 ASP A C 1
ATOM 1746 O O . ASP A 1 222 ? 12.047 -22.844 -19.844 1 97.25 222 ASP A O 1
ATOM 1750 N N . HIS A 1 223 ? 11.562 -25.031 -19.703 1 96.12 223 HIS A N 1
ATOM 1751 C CA . HIS A 1 223 ? 10.633 -24.828 -18.594 1 96.12 223 HIS A CA 1
ATOM 1752 C C . HIS A 1 223 ? 11.336 -24.188 -17.406 1 96.12 223 HIS A C 1
ATOM 1754 O O . HIS A 1 223 ? 10.867 -23.188 -16.859 1 96.12 223 HIS A O 1
ATOM 1760 N N . ASP A 1 224 ? 12.43 -24.734 -17.016 1 94.81 224 ASP A N 1
ATOM 1761 C CA . ASP A 1 224 ? 13.164 -24.234 -15.852 1 94.81 224 ASP A CA 1
ATOM 1762 C C . ASP A 1 224 ? 13.688 -22.828 -16.094 1 94.81 224 ASP A C 1
ATOM 1764 O O . ASP A 1 224 ? 13.648 -21.984 -15.188 1 94.81 224 ASP A O 1
ATOM 1768 N N . LEU A 1 225 ? 14.109 -22.625 -17.281 1 96.75 225 LEU A N 1
ATOM 1769 C CA . LEU A 1 225 ? 14.641 -21.312 -17.609 1 96.75 225 LEU A CA 1
ATOM 1770 C C . LEU A 1 225 ? 13.523 -20.266 -17.641 1 96.75 225 LEU A C 1
ATOM 1772 O O . LEU A 1 225 ? 13.711 -19.141 -17.172 1 96.75 225 LEU A O 1
ATOM 1776 N N . LEU A 1 226 ? 12.383 -20.609 -18.188 1 96.94 226 LEU A N 1
ATOM 1777 C CA . LEU A 1 226 ? 11.227 -19.719 -18.188 1 96.94 226 LEU A CA 1
ATOM 1778 C C . LEU A 1 226 ? 10.82 -19.359 -16.766 1 96.94 226 LEU A C 1
ATOM 1780 O O . LEU A 1 226 ? 10.656 -18.172 -16.453 1 96.94 226 LEU A O 1
ATOM 1784 N N . ARG A 1 227 ? 10.758 -20.328 -15.945 1 94.69 227 ARG A N 1
ATOM 1785 C CA . ARG A 1 227 ? 10.328 -20.125 -14.562 1 94.69 227 ARG A CA 1
ATOM 1786 C C . ARG A 1 227 ? 11.359 -19.344 -13.773 1 94.69 227 ARG A C 1
ATOM 1788 O O . ARG A 1 227 ? 11 -18.484 -12.953 1 94.69 227 ARG A O 1
ATOM 1795 N N . ALA A 1 228 ? 12.594 -19.641 -14.047 1 94.44 228 ALA A N 1
ATOM 1796 C CA . ALA A 1 228 ? 13.664 -18.875 -13.406 1 94.44 228 ALA A CA 1
ATOM 1797 C C . ALA A 1 228 ? 13.609 -17.406 -13.812 1 94.44 228 ALA A C 1
ATOM 1799 O O . ALA A 1 228 ? 13.766 -16.516 -12.969 1 94.44 228 ALA A O 1
ATOM 1800 N N . MET A 1 229 ? 13.391 -17.188 -15.062 1 96.75 229 MET A N 1
ATOM 1801 C CA . MET A 1 229 ? 13.305 -15.812 -15.555 1 96.75 229 MET A CA 1
ATOM 1802 C C . MET A 1 229 ? 12.18 -15.047 -14.859 1 96.75 229 MET A C 1
ATOM 1804 O O . MET A 1 229 ? 12.398 -13.945 -14.352 1 96.75 229 MET A O 1
ATOM 1808 N N . MET A 1 230 ? 11.023 -15.656 -14.773 1 94 230 MET A N 1
ATOM 1809 C CA . MET A 1 230 ? 9.883 -15.016 -14.125 1 94 230 MET A CA 1
ATOM 1810 C C . MET A 1 230 ? 10.164 -14.766 -12.648 1 94 230 MET A C 1
ATOM 1812 O O . MET A 1 230 ? 9.875 -13.68 -12.133 1 94 230 MET A O 1
ATOM 1816 N N . ALA A 1 231 ? 10.773 -15.742 -12.016 1 91.69 231 ALA A N 1
ATOM 1817 C CA . ALA A 1 231 ? 11.094 -15.641 -10.594 1 91.69 231 ALA A CA 1
ATOM 1818 C C . ALA A 1 231 ? 12.133 -14.547 -10.344 1 91.69 231 ALA A C 1
ATOM 1820 O O . ALA A 1 231 ? 12.008 -13.766 -9.398 1 91.69 231 ALA A O 1
ATOM 1821 N N . ASP A 1 232 ? 13.125 -14.539 -11.188 1 94.81 232 ASP A N 1
ATOM 1822 C CA . ASP A 1 232 ? 14.195 -13.555 -11.031 1 94.81 232 ASP A CA 1
ATOM 1823 C C . ASP A 1 232 ? 13.656 -12.133 -11.164 1 94.81 232 ASP A C 1
ATOM 1825 O O . ASP A 1 232 ? 13.945 -11.273 -10.328 1 94.81 232 ASP A O 1
ATOM 1829 N N . VAL A 1 233 ? 12.867 -11.914 -12.188 1 95.25 233 VAL A N 1
ATOM 1830 C CA . VAL A 1 233 ? 12.32 -10.586 -12.422 1 95.25 233 VAL A CA 1
ATOM 1831 C C . VAL A 1 233 ? 11.422 -10.188 -11.25 1 95.25 233 VAL A C 1
ATOM 1833 O O . VAL A 1 233 ? 11.508 -9.062 -10.75 1 95.25 233 VAL A O 1
ATOM 1836 N N . HIS A 1 234 ? 10.633 -11.102 -10.805 1 91.56 234 HIS A N 1
ATOM 1837 C CA . HIS A 1 234 ? 9.742 -10.836 -9.688 1 91.56 234 HIS A CA 1
ATOM 1838 C C . HIS A 1 234 ? 10.523 -10.484 -8.43 1 91.56 234 HIS A C 1
ATOM 1840 O O . HIS A 1 234 ? 10.273 -9.445 -7.805 1 91.56 234 HIS A O 1
ATOM 1846 N N . THR A 1 235 ? 11.484 -11.312 -8.109 1 91.12 235 THR A N 1
ATOM 1847 C CA . THR A 1 235 ? 12.227 -11.164 -6.863 1 91.12 235 THR A CA 1
ATOM 1848 C C . THR A 1 235 ? 13.078 -9.891 -6.895 1 91.12 235 THR A C 1
ATOM 1850 O O . THR A 1 235 ? 13.086 -9.125 -5.93 1 91.12 235 THR A O 1
ATOM 1853 N N . MET A 1 236 ? 13.719 -9.617 -7.969 1 93.81 236 MET A N 1
ATOM 1854 C CA . MET A 1 236 ? 14.547 -8.422 -8.07 1 93.81 236 MET A CA 1
ATOM 1855 C C . MET A 1 236 ? 13.688 -7.164 -8.117 1 93.81 236 MET A C 1
ATOM 1857 O O . MET A 1 236 ? 14.039 -6.141 -7.527 1 93.81 236 MET A O 1
ATOM 1861 N N . GLY A 1 237 ? 12.562 -7.27 -8.852 1 90.19 237 GLY A N 1
ATOM 1862 C CA . GLY A 1 237 ? 11.648 -6.141 -8.883 1 90.19 237 GLY A CA 1
ATOM 1863 C C . GLY A 1 237 ? 11.094 -5.789 -7.516 1 90.19 237 GLY A C 1
ATOM 1864 O O . GLY A 1 237 ? 11.055 -4.613 -7.141 1 90.19 237 GLY A O 1
ATOM 1865 N N . MET A 1 238 ? 10.695 -6.797 -6.711 1 86.25 238 MET A N 1
ATOM 1866 C CA . MET A 1 238 ? 10.164 -6.574 -5.367 1 86.25 238 MET A CA 1
ATOM 1867 C C . MET A 1 238 ? 11.258 -6.059 -4.434 1 86.25 238 MET A C 1
ATOM 1869 O O . MET A 1 238 ? 11.016 -5.156 -3.629 1 86.25 238 MET A O 1
ATOM 1873 N N . ALA A 1 239 ? 12.445 -6.695 -4.555 1 87.81 239 ALA A N 1
ATOM 1874 C CA . ALA A 1 239 ? 13.562 -6.223 -3.746 1 87.81 239 ALA A CA 1
ATOM 1875 C C . ALA A 1 239 ? 13.875 -4.762 -4.047 1 87.81 239 ALA A C 1
ATOM 1877 O O . ALA A 1 239 ? 14.117 -3.969 -3.131 1 87.81 239 ALA A O 1
ATOM 1878 N N . TYR A 1 240 ? 13.891 -4.398 -5.371 1 88.31 240 TYR A N 1
ATOM 1879 C CA . TYR A 1 240 ? 14.125 -3.021 -5.797 1 88.31 240 TYR A CA 1
ATOM 1880 C C . TYR A 1 240 ? 13.125 -2.072 -5.145 1 88.31 240 TYR A C 1
ATOM 1882 O O . TYR A 1 240 ? 13.508 -1.061 -4.555 1 88.31 240 TYR A O 1
ATOM 1890 N N . TYR A 1 241 ? 11.875 -2.465 -5.156 1 81.62 241 TYR A N 1
ATOM 1891 C CA . TYR A 1 241 ? 10.797 -1.611 -4.652 1 81.62 241 TYR A CA 1
ATOM 1892 C C . TYR A 1 241 ? 10.875 -1.479 -3.137 1 81.62 241 TYR A C 1
ATOM 1894 O O . TYR A 1 241 ? 10.883 -0.368 -2.604 1 81.62 241 TYR A O 1
ATOM 1902 N N . PHE A 1 242 ? 11.023 -2.553 -2.387 1 78.81 242 PHE A N 1
ATOM 1903 C CA . PHE A 1 242 ? 10.875 -2.553 -0.937 1 78.81 242 PHE A CA 1
ATOM 1904 C C . PHE A 1 242 ? 12.141 -2.037 -0.264 1 78.81 242 PHE A C 1
ATOM 1906 O O . PHE A 1 242 ? 12.148 -1.766 0.938 1 78.81 242 PHE A O 1
ATOM 1913 N N . THR A 1 243 ? 13.156 -1.85 -1.065 1 78.88 243 THR A N 1
ATOM 1914 C CA . THR A 1 243 ? 14.352 -1.254 -0.477 1 78.88 243 THR A CA 1
ATOM 1915 C C . THR A 1 243 ? 14.547 0.174 -0.979 1 78.88 243 THR A C 1
ATOM 1917 O O . THR A 1 243 ? 15.633 0.74 -0.849 1 78.88 243 THR A O 1
ATOM 1920 N N . GLY A 1 244 ? 13.578 0.695 -1.673 1 74.19 244 GLY A N 1
ATOM 1921 C CA . GLY A 1 244 ? 13.578 2.107 -2.018 1 74.19 244 GLY A CA 1
ATOM 1922 C C . GLY A 1 244 ? 14.227 2.395 -3.357 1 74.19 244 GLY A C 1
ATOM 1923 O O . GLY A 1 244 ? 14.594 3.535 -3.645 1 74.19 244 GLY A O 1
ATOM 1924 N N . GLY A 1 245 ? 14.523 1.355 -4.121 1 77.31 245 GLY A N 1
ATOM 1925 C CA . GLY A 1 245 ? 15.016 1.529 -5.477 1 77.31 245 GLY A CA 1
ATOM 1926 C C . GLY A 1 245 ? 16.453 2.002 -5.531 1 77.31 245 GLY A C 1
ATOM 1927 O O . GLY A 1 245 ? 16.875 2.637 -6.504 1 77.31 245 GLY A O 1
ATOM 1928 N N . VAL A 1 246 ? 17.172 1.669 -4.473 1 76 246 VAL A N 1
ATOM 1929 C CA . VAL A 1 246 ? 18.531 2.182 -4.379 1 76 246 VAL A CA 1
ATOM 1930 C C . VAL A 1 246 ? 19.469 1.322 -5.223 1 76 246 VAL A C 1
ATOM 1932 O O . VAL A 1 246 ? 20.344 1.846 -5.922 1 76 246 VAL A O 1
ATOM 1935 N N . LYS A 1 247 ? 19.328 0.018 -5.156 1 88.81 247 LYS A N 1
ATOM 1936 C CA . LYS A 1 247 ? 20.172 -0.889 -5.922 1 88.81 247 LYS A CA 1
ATOM 1937 C C . LYS A 1 247 ? 19.688 -1.014 -7.363 1 88.81 247 LYS A C 1
ATOM 1939 O O . LYS A 1 247 ? 18.953 -1.942 -7.695 1 88.81 247 LYS A O 1
ATOM 1944 N N . LYS A 1 248 ? 20.188 -0.2 -8.242 1 93.44 248 LYS A N 1
ATOM 1945 C CA . LYS A 1 248 ? 19.75 -0.087 -9.633 1 93.44 248 LYS A CA 1
ATOM 1946 C C . LYS A 1 248 ? 20.125 -1.341 -10.422 1 93.44 248 LYS A C 1
ATOM 1948 O O . LYS A 1 248 ? 19.562 -1.587 -11.5 1 93.44 248 LYS A O 1
ATOM 1953 N N . GLU A 1 249 ? 21.031 -2.111 -9.883 1 96.94 249 GLU A N 1
ATOM 1954 C CA . GLU A 1 249 ? 21.422 -3.357 -10.539 1 96.94 249 GLU A CA 1
ATOM 1955 C C . GLU A 1 249 ? 20.219 -4.293 -10.695 1 96.94 249 GLU A C 1
ATOM 1957 O O . GLU A 1 249 ? 20.125 -5.027 -11.68 1 96.94 249 GLU A O 1
ATOM 1962 N N . TYR A 1 250 ? 19.312 -4.293 -9.734 1 96.88 250 TYR A N 1
ATOM 1963 C CA . TYR A 1 250 ? 18.094 -5.102 -9.844 1 96.88 250 TYR A CA 1
ATOM 1964 C C . TYR A 1 250 ? 17.25 -4.668 -11.031 1 96.88 250 TYR A C 1
ATOM 1966 O O . TYR A 1 250 ? 16.719 -5.508 -11.758 1 96.88 250 TYR A O 1
ATOM 1974 N N . LEU A 1 251 ? 17.172 -3.355 -11.195 1 95.75 251 LEU A N 1
ATOM 1975 C CA . LEU A 1 251 ? 16.406 -2.766 -12.297 1 95.75 251 LEU A CA 1
ATOM 1976 C C . LEU A 1 251 ? 17 -3.174 -13.641 1 95.75 251 LEU A C 1
ATOM 1978 O O . LEU A 1 251 ? 16.281 -3.697 -14.5 1 95.75 251 LEU A O 1
ATOM 1982 N N . HIS A 1 252 ? 18.25 -3.041 -13.805 1 97.62 252 HIS A N 1
ATOM 1983 C CA . HIS A 1 252 ? 18.922 -3.311 -15.07 1 97.62 252 HIS A CA 1
ATOM 1984 C C . HIS A 1 252 ? 18.906 -4.801 -15.398 1 97.62 252 HIS A C 1
ATOM 1986 O O . HIS A 1 252 ? 18.672 -5.184 -16.547 1 97.62 252 HIS A O 1
ATOM 1992 N N . LYS A 1 253 ? 19.156 -5.59 -14.391 1 98.31 253 LYS A N 1
ATOM 1993 C CA . LYS A 1 253 ? 19.141 -7.031 -14.609 1 98.31 253 LYS A CA 1
ATOM 1994 C C . LYS A 1 253 ? 17.75 -7.52 -14.984 1 98.31 253 LYS A C 1
ATOM 1996 O O . LYS A 1 253 ? 17.594 -8.398 -15.828 1 98.31 253 LYS A O 1
ATOM 2001 N N . SER A 1 254 ? 16.75 -6.996 -14.336 1 97.94 254 SER A N 1
ATOM 2002 C CA . SER A 1 254 ? 15.383 -7.359 -14.688 1 97.94 254 SER A CA 1
ATOM 2003 C C . SER A 1 254 ? 15.078 -7.027 -16.141 1 97.94 254 SER A C 1
ATOM 2005 O O . SER A 1 254 ? 14.531 -7.852 -16.875 1 97.94 254 SER A O 1
ATOM 2007 N N . ALA A 1 255 ? 15.461 -5.828 -16.578 1 98.38 255 ALA A N 1
ATOM 2008 C CA . ALA A 1 255 ? 15.258 -5.426 -17.969 1 98.38 255 ALA A CA 1
ATOM 2009 C C . ALA A 1 255 ? 16.016 -6.352 -18.922 1 98.38 255 ALA A C 1
ATOM 2011 O O . ALA A 1 255 ? 15.477 -6.75 -19.953 1 98.38 255 ALA A O 1
ATOM 2012 N N . MET A 1 256 ? 17.203 -6.672 -18.531 1 98.38 256 MET A N 1
ATOM 2013 C CA . MET A 1 256 ? 18.016 -7.559 -19.359 1 98.38 256 MET A CA 1
ATOM 2014 C C . MET A 1 256 ? 17.375 -8.93 -19.5 1 98.38 256 MET A C 1
ATOM 2016 O O . MET A 1 256 ? 17.297 -9.469 -20.609 1 98.38 256 MET A O 1
ATOM 2020 N N . ARG A 1 257 ? 16.875 -9.539 -18.406 1 98.5 257 ARG A N 1
ATOM 2021 C CA . ARG A 1 257 ? 16.234 -10.852 -18.422 1 98.5 257 ARG A CA 1
ATOM 2022 C C . ARG A 1 257 ? 15.008 -10.844 -19.344 1 98.5 257 ARG A C 1
ATOM 2024 O O . ARG A 1 257 ? 14.789 -11.797 -20.094 1 98.5 257 ARG A O 1
ATOM 2031 N N . LEU A 1 258 ? 14.297 -9.742 -19.297 1 98.56 258 LEU A N 1
ATOM 2032 C CA . LEU A 1 258 ? 13.086 -9.625 -20.109 1 98.56 258 LEU A CA 1
ATOM 2033 C C . LEU A 1 258 ? 13.438 -9.539 -21.594 1 98.56 258 LEU A C 1
ATOM 2035 O O . LEU A 1 258 ? 12.812 -10.203 -22.422 1 98.56 258 LEU A O 1
ATOM 2039 N N . ARG A 1 259 ? 14.406 -8.742 -21.938 1 98.5 259 ARG A N 1
ATOM 2040 C CA . ARG A 1 259 ? 14.844 -8.641 -23.312 1 98.5 259 ARG A CA 1
ATOM 2041 C C . ARG A 1 259 ? 15.406 -9.969 -23.812 1 98.5 259 ARG A C 1
ATOM 2043 O O . ARG A 1 259 ? 15.086 -10.406 -24.922 1 98.5 259 ARG A O 1
ATOM 2050 N N . GLU A 1 260 ? 16.188 -10.531 -22.969 1 98.56 260 GLU A N 1
ATOM 2051 C CA . GLU A 1 260 ? 16.844 -11.797 -23.297 1 98.56 260 GLU A CA 1
ATOM 2052 C C . GLU A 1 260 ? 15.82 -12.875 -23.625 1 98.56 260 GLU A C 1
ATOM 2054 O O . GLU A 1 260 ? 15.961 -13.594 -24.609 1 98.56 260 GLU A O 1
ATOM 2059 N N . TRP A 1 261 ? 14.742 -12.961 -22.891 1 98.75 261 TRP A N 1
ATOM 2060 C CA . TRP A 1 261 ? 13.789 -14.055 -23.062 1 98.75 261 TRP A CA 1
ATOM 2061 C C . TRP A 1 261 ? 12.805 -13.734 -24.188 1 98.75 261 TRP A C 1
ATOM 2063 O O . TRP A 1 261 ? 12.469 -14.609 -24.984 1 98.75 261 TRP A O 1
ATOM 2073 N N . PHE A 1 262 ? 12.398 -12.461 -24.328 1 98.69 262 PHE A N 1
ATOM 2074 C CA . PHE A 1 262 ? 11.227 -12.188 -25.141 1 98.69 262 PHE A CA 1
ATOM 2075 C C . PHE A 1 262 ? 11.617 -11.469 -26.422 1 98.69 262 PHE A C 1
ATOM 2077 O O . PHE A 1 262 ? 10.906 -11.539 -27.422 1 98.69 262 PHE A O 1
ATOM 2084 N N . LEU A 1 263 ? 12.75 -10.758 -26.5 1 98.69 263 LEU A N 1
ATOM 2085 C CA . LEU A 1 263 ? 12.836 -9.727 -27.516 1 98.69 263 LEU A CA 1
ATOM 2086 C C . LEU A 1 263 ? 14.109 -9.859 -28.344 1 98.69 263 LEU A C 1
ATOM 2088 O O . LEU A 1 263 ? 14.102 -9.664 -29.562 1 98.69 263 LEU A O 1
ATOM 2092 N N . ASP A 1 264 ? 15.195 -10.211 -27.703 1 98.31 264 ASP A N 1
ATOM 2093 C CA . ASP A 1 264 ? 16.484 -10.188 -28.391 1 98.31 264 ASP A CA 1
ATOM 2094 C C . ASP A 1 264 ? 16.5 -11.195 -29.547 1 98.31 264 ASP A C 1
ATOM 2096 O O . ASP A 1 264 ? 16.172 -12.359 -29.359 1 98.31 264 ASP A O 1
ATOM 2100 N N . LYS A 1 265 ? 17 -10.766 -30.656 1 98 265 LYS A N 1
ATOM 2101 C CA . LYS A 1 265 ? 16.953 -11.531 -31.891 1 98 265 LYS A CA 1
ATOM 2102 C C . LYS A 1 265 ? 17.625 -12.891 -31.734 1 98 265 LYS A C 1
ATOM 2104 O O . LYS A 1 265 ? 17.141 -13.898 -32.25 1 98 265 LYS A O 1
ATOM 2109 N N . LYS A 1 266 ? 18.594 -13 -30.984 1 97.81 266 LYS A N 1
ATOM 2110 C CA . LYS A 1 266 ? 19.375 -14.219 -30.859 1 97.81 266 LYS A CA 1
ATOM 2111 C C . LYS A 1 266 ? 18.734 -15.195 -29.875 1 97.81 266 LYS A C 1
ATOM 2113 O O . LYS A 1 266 ? 18.984 -16.391 -29.922 1 97.81 266 LYS A O 1
ATOM 2118 N N . THR A 1 267 ? 17.859 -14.695 -28.922 1 98.38 267 THR A N 1
ATOM 2119 C CA . THR A 1 267 ? 17.5 -15.531 -27.781 1 98.38 267 THR A CA 1
ATOM 2120 C C . THR A 1 267 ? 15.977 -15.609 -27.625 1 98.38 267 THR A C 1
ATOM 2122 O O . THR A 1 267 ? 15.469 -16.469 -26.906 1 98.38 267 THR A O 1
ATOM 2125 N N . TYR A 1 268 ? 15.211 -14.867 -28.312 1 98.56 268 TYR A N 1
ATOM 2126 C CA . TYR A 1 268 ? 13.805 -14.648 -28 1 98.56 268 TYR A CA 1
ATOM 2127 C C . TYR A 1 268 ? 13 -15.93 -28.172 1 98.56 268 TYR A C 1
ATOM 2129 O O . TYR A 1 268 ? 13.383 -16.812 -28.938 1 98.56 268 TYR A O 1
ATOM 2137 N N . MET A 1 269 ? 11.938 -16 -27.391 1 98.75 269 MET A N 1
ATOM 2138 C CA . MET A 1 269 ? 10.922 -17.047 -27.516 1 98.75 269 MET A CA 1
ATOM 2139 C C . MET A 1 269 ? 9.781 -16.609 -28.422 1 98.75 269 MET A C 1
ATOM 2141 O O . MET A 1 269 ? 9.305 -15.477 -28.312 1 98.75 269 MET A O 1
ATOM 2145 N N . THR A 1 270 ? 9.367 -17.484 -29.328 1 98.69 270 THR A N 1
ATOM 2146 C CA . THR A 1 270 ? 8.172 -17.203 -30.125 1 98.69 270 THR A CA 1
ATOM 2147 C C . THR A 1 270 ? 6.945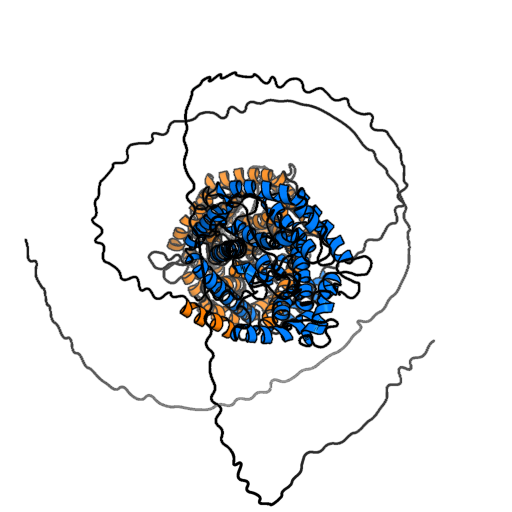 -17.109 -29.219 1 98.69 270 THR A C 1
ATOM 2149 O O . THR A 1 270 ? 6.809 -17.891 -28.266 1 98.69 270 THR A O 1
ATOM 2152 N N . PRO A 1 271 ? 6.031 -16.188 -29.469 1 98.56 271 PRO A N 1
ATOM 2153 C CA . PRO A 1 271 ? 4.91 -15.914 -28.578 1 98.56 271 PRO A CA 1
ATOM 2154 C C . PRO A 1 271 ? 3.812 -16.969 -28.656 1 98.56 271 PRO A C 1
ATOM 2156 O O . PRO A 1 271 ? 2.666 -16.656 -28.969 1 98.56 271 PRO A O 1
ATOM 2159 N N . HIS A 1 272 ? 4.156 -18.188 -28.406 1 98.06 272 HIS A N 1
ATOM 2160 C CA . HIS A 1 272 ? 3.205 -19.281 -28.266 1 98.06 272 HIS A CA 1
ATOM 2161 C C . HIS A 1 272 ? 3.812 -20.453 -27.5 1 98.06 272 HIS A C 1
ATOM 2163 O O . HIS A 1 272 ? 5.016 -20.469 -27.219 1 98.06 272 HIS A O 1
ATOM 2169 N N . LEU A 1 273 ? 3.012 -21.438 -27.078 1 98 273 LEU A N 1
ATOM 2170 C CA . LEU A 1 273 ? 3.445 -22.656 -26.406 1 98 273 LEU A CA 1
ATOM 2171 C C . LEU A 1 273 ? 3.021 -23.891 -27.188 1 98 273 LEU A C 1
ATOM 2173 O O . LEU A 1 273 ? 2.605 -24.906 -26.609 1 98 273 LEU A O 1
ATOM 2177 N N . ASN A 1 274 ? 3.162 -23.844 -28.469 1 97.44 274 ASN A N 1
ATOM 2178 C CA . ASN A 1 274 ? 2.729 -24.922 -29.359 1 97.44 274 ASN A CA 1
ATOM 2179 C C . ASN A 1 274 ? 3.377 -26.25 -28.984 1 97.44 274 ASN A C 1
ATOM 2181 O O . ASN A 1 274 ? 2.836 -27.312 -29.297 1 97.44 274 ASN A O 1
ATOM 2185 N N . TYR A 1 275 ? 4.504 -26.203 -28.406 1 97.12 275 TYR A N 1
ATOM 2186 C CA . TYR A 1 275 ? 5.254 -27.438 -28.141 1 97.12 275 TYR A CA 1
ATOM 2187 C C . TYR A 1 275 ? 5.52 -27.594 -26.641 1 97.12 275 TYR A C 1
ATOM 2189 O O . TYR A 1 275 ? 6.523 -28.203 -26.25 1 97.12 275 TYR A O 1
ATOM 2197 N N . GLY A 1 276 ? 4.676 -26.938 -25.844 1 96.69 276 GLY A N 1
ATOM 2198 C CA . GLY A 1 276 ? 4.645 -27.219 -24.422 1 96.69 276 GLY A CA 1
ATOM 2199 C C . GLY A 1 276 ? 3.994 -28.547 -24.078 1 96.69 276 GLY A C 1
ATOM 2200 O O . GLY A 1 276 ? 2.996 -28.922 -24.688 1 96.69 276 GLY A O 1
ATOM 2201 N N . SER A 1 277 ? 4.605 -29.234 -23.109 1 95.56 277 SER A N 1
ATOM 2202 C CA . SER A 1 277 ? 4.105 -30.531 -22.656 1 95.56 277 SER A CA 1
ATOM 2203 C C . SER A 1 277 ? 4.059 -31.531 -23.797 1 95.56 277 SER A C 1
ATOM 2205 O O . SER A 1 277 ? 3.043 -32.188 -24 1 95.56 277 SER A O 1
ATOM 2207 N N . LEU A 1 278 ? 5.129 -31.562 -24.516 1 93.31 278 LEU A N 1
ATOM 2208 C CA . LEU A 1 278 ? 5.281 -32.469 -25.641 1 93.31 278 LEU A CA 1
ATOM 2209 C C . LEU A 1 278 ? 5.523 -33.906 -25.172 1 93.31 278 LEU A C 1
ATOM 2211 O O . LEU A 1 278 ? 6.312 -34.125 -24.25 1 93.31 278 LEU A O 1
ATOM 2215 N N . ARG A 1 279 ? 4.711 -34.812 -25.719 1 88.88 279 ARG A N 1
ATOM 2216 C CA . ARG A 1 279 ? 5.02 -36.219 -25.547 1 88.88 279 ARG A CA 1
ATOM 2217 C C . ARG A 1 279 ? 6.016 -36.688 -26.609 1 88.88 279 ARG A C 1
ATOM 2219 O O . ARG A 1 279 ? 5.844 -36.406 -27.797 1 88.88 279 ARG A O 1
ATOM 2226 N N . ARG A 1 280 ? 6.988 -37.375 -26.109 1 83.12 280 ARG A N 1
ATOM 2227 C CA . ARG A 1 280 ? 7.965 -37.875 -27.078 1 83.12 280 ARG A CA 1
ATOM 2228 C C . ARG A 1 280 ? 7.281 -38.625 -28.219 1 83.12 280 ARG A C 1
ATOM 2230 O O . ARG A 1 280 ? 6.387 -39.438 -27.984 1 83.12 280 ARG A O 1
ATOM 2237 N N . GLY A 1 281 ? 7.68 -38.25 -29.391 1 80.25 281 GLY A N 1
ATOM 2238 C CA . GLY A 1 281 ? 7.109 -38.875 -30.562 1 80.25 281 GLY A CA 1
ATOM 2239 C C . GLY A 1 281 ? 5.977 -38.094 -31.188 1 80.25 281 GLY A C 1
ATOM 2240 O O . GLY A 1 281 ? 5.566 -38.375 -32.312 1 80.25 281 GLY A O 1
ATOM 2241 N N . GLU A 1 282 ? 5.484 -37.156 -30.438 1 86.19 282 GLU A N 1
ATOM 2242 C CA . GLU A 1 282 ? 4.395 -36.344 -30.969 1 86.19 282 GLU A CA 1
ATOM 2243 C C . GLU A 1 282 ? 4.926 -35.094 -31.625 1 86.19 282 GLU A C 1
ATOM 2245 O O . GLU A 1 282 ? 6.07 -34.688 -31.406 1 86.19 282 GLU A O 1
ATOM 2250 N N . THR A 1 283 ? 4.031 -34.5 -32.5 1 88.25 283 THR A N 1
ATOM 2251 C CA . THR A 1 283 ? 4.469 -33.375 -33.281 1 88.25 283 THR A CA 1
ATOM 2252 C C . THR A 1 283 ? 3.957 -32.062 -32.688 1 88.25 283 THR A C 1
ATOM 2254 O O . THR A 1 283 ? 4.402 -30.984 -33.062 1 88.25 283 THR A O 1
ATOM 2257 N N . HIS A 1 284 ? 3.037 -32.156 -31.812 1 89.88 284 HIS A N 1
ATOM 2258 C CA . HIS A 1 284 ? 2.492 -30.969 -31.172 1 89.88 284 HIS A CA 1
ATOM 2259 C C . HIS A 1 284 ? 2.406 -31.156 -29.656 1 89.88 284 HIS A C 1
ATOM 2261 O O . HIS A 1 284 ? 2.271 -32.281 -29.172 1 89.88 284 HIS A O 1
ATOM 2267 N N . GLY A 1 285 ? 2.561 -30.047 -29 1 92.56 285 GLY A N 1
ATOM 2268 C CA . GLY A 1 285 ? 2.34 -30.062 -27.562 1 92.56 285 GLY A CA 1
ATOM 2269 C C . GLY A 1 285 ? 0.884 -30.266 -27.188 1 92.56 285 GLY A C 1
ATOM 2270 O O . GLY A 1 285 ? 0.062 -30.625 -28.031 1 92.56 285 GLY A O 1
ATOM 2271 N N . MET A 1 286 ? 0.627 -30.203 -25.922 1 91 286 MET A N 1
ATOM 2272 C CA . MET A 1 286 ? -0.721 -30.391 -25.391 1 91 286 MET A CA 1
ATOM 2273 C C . MET A 1 286 ? -1.175 -29.156 -24.609 1 91 286 MET A C 1
ATOM 2275 O O . MET A 1 286 ? -0.35 -28.328 -24.203 1 91 286 MET A O 1
ATOM 2279 N N . GLN A 1 287 ? -2.463 -29.078 -24.406 1 90.94 287 GLN A N 1
ATOM 2280 C CA . GLN A 1 287 ? -3.053 -27.922 -23.734 1 90.94 287 GLN A CA 1
ATOM 2281 C C . GLN A 1 287 ? -2.48 -27.75 -22.328 1 90.94 287 GLN A C 1
ATOM 2283 O O . GLN A 1 287 ? -2.332 -26.625 -21.844 1 90.94 287 GLN A O 1
ATOM 2288 N N . TYR A 1 288 ? -2.018 -28.812 -21.719 1 90.75 288 TYR A N 1
ATOM 2289 C CA . TYR A 1 288 ? -1.511 -28.781 -20.344 1 90.75 288 TYR A CA 1
ATOM 2290 C C . TYR A 1 288 ? -0.23 -27.969 -20.25 1 90.75 288 TYR A C 1
ATOM 2292 O O . TYR A 1 288 ? 0.167 -27.547 -19.172 1 90.75 288 TYR A O 1
ATOM 2300 N N . GLY A 1 289 ? 0.432 -27.828 -21.359 1 94.25 289 GLY A N 1
ATOM 2301 C CA . GLY A 1 289 ? 1.66 -27.047 -21.406 1 94.25 289 GLY A CA 1
ATOM 2302 C C . GLY A 1 289 ? 1.452 -25.578 -21.062 1 94.25 289 GLY A C 1
ATOM 2303 O O . GLY A 1 289 ? 2.406 -24.875 -20.719 1 94.25 289 GLY A O 1
ATOM 2304 N N . LEU A 1 290 ? 0.193 -25.125 -21.094 1 95.81 290 LEU A N 1
ATOM 2305 C CA . LEU A 1 290 ? -0.106 -23.719 -20.781 1 95.81 290 LEU A CA 1
ATOM 2306 C C . LEU A 1 290 ? 0.152 -23.438 -19.312 1 95.81 290 LEU A C 1
ATOM 2308 O O . LEU A 1 290 ? 0.305 -22.281 -18.922 1 95.81 290 LEU A O 1
ATOM 2312 N N . LEU A 1 291 ? 0.203 -24.438 -18.453 1 94.94 291 LEU A N 1
ATOM 2313 C CA . LEU A 1 291 ? 0.483 -24.281 -17.031 1 94.94 291 LEU A CA 1
ATOM 2314 C C . LEU A 1 291 ? 1.908 -23.797 -16.812 1 94.94 291 LEU A C 1
ATOM 2316 O O . LEU A 1 291 ? 2.227 -23.266 -15.734 1 94.94 291 LEU A O 1
ATOM 2320 N N . ASP A 1 292 ? 2.758 -24.016 -17.828 1 95.69 292 ASP A N 1
ATOM 2321 C CA . ASP A 1 292 ? 4.152 -23.609 -17.688 1 95.69 292 ASP A CA 1
ATOM 2322 C C . ASP A 1 292 ? 4.27 -22.109 -17.484 1 95.69 292 ASP A C 1
ATOM 2324 O O . ASP A 1 292 ? 5.211 -21.625 -16.844 1 95.69 292 ASP A O 1
ATOM 2328 N N . MET A 1 293 ? 3.254 -21.359 -17.953 1 95.56 293 MET A N 1
ATOM 2329 C CA . MET A 1 293 ? 3.355 -19.906 -18.016 1 95.56 293 MET A CA 1
ATOM 2330 C C . MET A 1 293 ? 2.445 -19.25 -17 1 95.56 293 MET A C 1
ATOM 2332 O O . MET A 1 293 ? 2.365 -18.016 -16.922 1 95.56 293 MET A O 1
ATOM 2336 N N . TYR A 1 294 ? 1.762 -19.953 -16.125 1 91.5 294 TYR A N 1
ATOM 2337 C CA . TYR A 1 294 ? 0.678 -19.375 -15.336 1 91.5 294 TYR A CA 1
ATOM 2338 C C . TYR A 1 294 ? 1.214 -18.359 -14.328 1 91.5 294 TYR A C 1
ATOM 2340 O O . TYR A 1 294 ? 0.531 -17.391 -13.992 1 91.5 294 TYR A O 1
ATOM 2348 N N . PRO A 1 295 ? 2.502 -18.469 -13.875 1 90.31 295 PRO A N 1
ATOM 2349 C CA . PRO A 1 295 ? 2.938 -17.484 -12.875 1 90.31 295 PRO A CA 1
ATOM 2350 C C . PRO A 1 295 ? 3.391 -16.156 -13.508 1 90.31 295 PRO A C 1
ATOM 2352 O O . PRO A 1 295 ? 4.02 -15.344 -12.836 1 90.31 295 PRO A O 1
ATOM 2355 N N . ILE A 1 296 ? 3.102 -15.953 -14.766 1 92.62 296 ILE A N 1
ATOM 2356 C CA . ILE A 1 296 ? 3.596 -14.797 -15.516 1 92.62 296 ILE A CA 1
ATOM 2357 C C . ILE A 1 296 ? 3.137 -13.508 -14.844 1 92.62 296 ILE A C 1
ATOM 2359 O O . ILE A 1 296 ? 3.805 -12.477 -14.945 1 92.62 296 ILE A O 1
ATOM 2363 N N . PHE A 1 297 ? 2.049 -13.555 -14.078 1 86.31 297 PHE A N 1
ATOM 2364 C CA . PHE A 1 297 ? 1.509 -12.359 -13.438 1 86.31 297 PHE A CA 1
ATOM 2365 C C . PHE A 1 297 ? 2.49 -11.805 -12.414 1 86.31 297 PHE A C 1
ATOM 2367 O O . PHE A 1 297 ? 2.5 -10.602 -12.141 1 86.31 297 PHE A O 1
ATOM 2374 N N . ARG A 1 298 ? 3.354 -12.633 -11.875 1 84.69 298 ARG A N 1
ATOM 2375 C CA . ARG A 1 298 ? 4.363 -12.188 -10.922 1 84.69 298 ARG A CA 1
ATOM 2376 C C . ARG A 1 298 ? 5.332 -11.203 -11.562 1 84.69 298 ARG A C 1
ATOM 2378 O O . ARG A 1 298 ? 5.762 -10.242 -10.922 1 84.69 298 ARG A O 1
ATOM 2385 N N . MET A 1 299 ? 5.637 -11.516 -12.758 1 88.44 299 MET A N 1
ATOM 2386 C CA . MET A 1 299 ? 6.496 -10.609 -13.516 1 88.44 299 MET A CA 1
ATOM 2387 C C . MET A 1 299 ? 5.832 -9.25 -13.688 1 88.44 299 MET A C 1
ATOM 2389 O O . MET A 1 299 ? 6.477 -8.211 -13.516 1 88.44 299 MET A O 1
ATOM 2393 N N . PHE A 1 300 ? 4.547 -9.234 -13.938 1 88.12 300 PHE A N 1
ATOM 2394 C CA . PHE A 1 300 ? 3.822 -7.988 -14.172 1 88.12 300 PHE A CA 1
ATOM 2395 C C . PHE A 1 300 ? 3.77 -7.148 -12.906 1 88.12 300 PHE A C 1
ATOM 2397 O O . PHE A 1 300 ? 3.85 -5.918 -12.969 1 88.12 300 PHE A O 1
ATOM 2404 N N . ASP A 1 301 ? 3.693 -7.805 -11.758 1 80.75 301 ASP A N 1
ATOM 2405 C CA . ASP A 1 301 ? 3.719 -7.098 -10.477 1 80.75 301 ASP A CA 1
ATOM 2406 C C . ASP A 1 301 ? 5 -6.285 -10.328 1 80.75 301 ASP A C 1
ATOM 2408 O O . ASP A 1 301 ? 4.961 -5.129 -9.898 1 80.75 301 ASP A O 1
ATOM 2412 N N . ALA A 1 302 ? 6.066 -6.934 -10.703 1 84.75 302 ALA A N 1
ATOM 2413 C CA . ALA A 1 302 ? 7.363 -6.277 -10.602 1 84.75 302 ALA A CA 1
ATOM 2414 C C . ALA A 1 302 ? 7.465 -5.105 -11.57 1 84.75 302 ALA A C 1
ATOM 2416 O O . ALA A 1 302 ? 8.047 -4.066 -11.25 1 84.75 302 ALA A O 1
ATOM 2417 N N . LEU A 1 303 ? 6.875 -5.223 -12.758 1 88.5 303 LEU A N 1
ATOM 2418 C CA . LEU A 1 303 ? 6.984 -4.207 -13.805 1 88.5 303 LEU A CA 1
ATOM 2419 C C . LEU A 1 303 ? 6.281 -2.922 -13.383 1 88.5 303 LEU A C 1
ATOM 2421 O O . LEU A 1 303 ? 6.715 -1.826 -13.75 1 88.5 303 LEU A O 1
ATOM 2425 N N . HIS A 1 304 ? 5.262 -3.072 -12.602 1 78.25 304 HIS A N 1
ATOM 2426 C CA . HIS A 1 304 ? 4.527 -1.922 -12.094 1 78.25 304 HIS A CA 1
ATOM 2427 C C . HIS A 1 304 ? 5.445 -0.97 -11.336 1 78.25 304 HIS A C 1
ATOM 2429 O O . HIS A 1 304 ? 5.324 0.25 -11.461 1 78.25 304 HIS A O 1
ATOM 2435 N N . TYR A 1 305 ? 6.379 -1.51 -10.672 1 77.5 305 TYR A N 1
ATOM 2436 C CA . TYR A 1 305 ? 7.281 -0.709 -9.852 1 77.5 305 TYR A CA 1
ATOM 2437 C C . TYR A 1 305 ? 8.531 -0.314 -10.641 1 77.5 305 TYR A C 1
ATOM 2439 O O . TYR A 1 305 ? 8.961 0.84 -10.594 1 77.5 305 TYR A O 1
ATOM 2447 N N . LEU A 1 306 ? 9.016 -1.203 -11.453 1 87 306 LEU A N 1
ATOM 2448 C CA . LEU A 1 306 ? 10.273 -0.989 -12.156 1 87 306 LEU A CA 1
ATOM 2449 C C . LEU A 1 306 ? 10.133 0.1 -13.219 1 87 306 LEU A C 1
ATOM 2451 O O . LEU A 1 306 ? 11.023 0.937 -13.375 1 87 306 LEU A O 1
ATOM 2455 N N . LYS A 1 307 ? 9.023 0.236 -13.836 1 87.69 307 LYS A N 1
ATOM 2456 C CA . LYS A 1 307 ? 8.82 1.14 -14.969 1 87.69 307 LYS A CA 1
ATOM 2457 C C . LYS A 1 307 ? 8.742 2.592 -14.508 1 87.69 307 LYS A C 1
ATOM 2459 O O . LYS A 1 307 ? 8.812 3.514 -15.32 1 87.69 307 LYS A O 1
ATOM 2464 N N . GLN A 1 308 ? 8.586 2.801 -13.266 1 75.75 308 GLN A N 1
ATOM 2465 C CA . GLN A 1 308 ? 8.453 4.152 -12.734 1 75.75 308 GLN A CA 1
ATOM 2466 C C . GLN A 1 308 ? 9.812 4.828 -12.602 1 75.75 308 GLN A C 1
ATOM 2468 O O . GLN A 1 308 ? 9.891 6.051 -12.445 1 75.75 308 GLN A O 1
ATOM 2473 N N . ASP A 1 309 ? 10.828 3.977 -12.633 1 81.75 309 ASP A N 1
ATOM 2474 C CA . ASP A 1 309 ? 12.172 4.531 -12.469 1 81.75 309 ASP A CA 1
ATOM 2475 C C . ASP A 1 309 ? 12.625 5.254 -13.734 1 81.75 309 ASP A C 1
ATOM 2477 O O . ASP A 1 309 ? 12.383 4.781 -14.852 1 81.75 309 ASP A O 1
ATOM 2481 N N . ALA A 1 310 ? 13.344 6.312 -13.609 1 81.19 310 ALA A N 1
ATOM 2482 C CA . ALA A 1 310 ? 13.789 7.137 -14.734 1 81.19 310 ALA A CA 1
ATOM 2483 C C . ALA A 1 310 ? 14.789 6.387 -15.602 1 81.19 310 ALA A C 1
ATOM 2485 O O . ALA A 1 310 ? 14.93 6.68 -16.797 1 81.19 310 ALA A O 1
ATOM 2486 N N . GLU A 1 311 ? 15.461 5.406 -15.031 1 90.5 311 GLU A N 1
ATOM 2487 C CA . GLU A 1 311 ? 16.469 4.668 -15.781 1 90.5 311 GLU A CA 1
ATOM 2488 C C . GLU A 1 311 ? 15.859 3.471 -16.5 1 90.5 311 GLU A C 1
ATOM 2490 O O . GLU A 1 311 ? 16.531 2.797 -17.281 1 90.5 311 GLU A O 1
ATOM 2495 N N . TRP A 1 312 ? 14.609 3.209 -16.234 1 93.81 312 TRP A N 1
ATOM 2496 C CA . TRP A 1 312 ? 13.938 2.119 -16.938 1 93.81 312 TRP A CA 1
ATOM 2497 C C . TRP A 1 312 ? 13.852 2.404 -18.422 1 93.81 312 TRP A C 1
ATOM 2499 O O . TRP A 1 312 ? 13.492 3.516 -18.828 1 93.81 312 TRP A O 1
ATOM 2509 N N . PRO A 1 313 ? 14.211 1.491 -19.234 1 95.75 313 PRO A N 1
ATOM 2510 C CA . PRO A 1 313 ? 14.062 1.723 -20.672 1 95.75 313 PRO A CA 1
ATOM 2511 C C . PRO A 1 313 ? 12.609 1.908 -21.109 1 95.75 313 PRO A C 1
ATOM 2513 O O . PRO A 1 313 ? 11.828 0.955 -21.078 1 95.75 313 PRO A O 1
ATOM 2516 N N . THR A 1 314 ? 12.242 2.955 -21.641 1 92.12 314 THR A N 1
ATOM 2517 C CA . THR A 1 314 ? 10.859 3.361 -21.875 1 92.12 314 THR A CA 1
ATOM 2518 C C . THR A 1 314 ? 10.227 2.518 -22.984 1 92.12 314 THR A C 1
ATOM 2520 O O . THR A 1 314 ? 9.008 2.369 -23.031 1 92.12 314 THR A O 1
ATOM 2523 N N . GLU A 1 315 ? 11.047 1.928 -23.812 1 95.88 315 GLU A N 1
ATOM 2524 C CA . GLU A 1 315 ? 10.516 1.163 -24.938 1 95.88 315 GLU A CA 1
ATOM 2525 C C . GLU A 1 315 ? 10.188 -0.269 -24.531 1 95.88 315 GLU A C 1
ATOM 2527 O O . GLU A 1 315 ? 9.492 -0.985 -25.25 1 95.88 315 GLU A O 1
ATOM 2532 N N . LEU A 1 316 ? 10.727 -0.688 -23.438 1 97.81 316 LEU A N 1
ATOM 2533 C CA . LEU A 1 316 ? 10.664 -2.1 -23.078 1 97.81 316 LEU A CA 1
ATOM 2534 C C . LEU A 1 316 ? 9.219 -2.537 -22.844 1 97.81 316 LEU A C 1
ATOM 2536 O O . LEU A 1 316 ? 8.805 -3.598 -23.312 1 97.81 316 LEU A O 1
ATOM 2540 N N . ILE A 1 317 ? 8.453 -1.704 -22.141 1 96.56 317 ILE A N 1
ATOM 2541 C CA . ILE A 1 317 ? 7.074 -2.084 -21.828 1 96.56 317 ILE A CA 1
ATOM 2542 C C . ILE A 1 317 ? 6.266 -2.188 -23.109 1 96.56 317 ILE A C 1
ATOM 2544 O O . ILE A 1 317 ? 5.637 -3.217 -23.375 1 96.56 317 ILE A O 1
ATOM 2548 N N . PRO A 1 318 ? 6.293 -1.208 -24 1 96 318 PRO A N 1
ATOM 2549 C CA . PRO A 1 318 ? 5.57 -1.35 -25.266 1 96 318 PRO A CA 1
ATOM 2550 C C . PRO A 1 318 ? 6.027 -2.562 -26.062 1 96 318 PRO A C 1
ATOM 2552 O O . PRO A 1 318 ? 5.207 -3.229 -26.703 1 96 318 PRO A O 1
ATOM 2555 N N . GLU A 1 319 ? 7.281 -2.859 -26.078 1 97.88 319 GLU A N 1
ATOM 2556 C CA . GLU A 1 319 ? 7.805 -4.012 -26.812 1 97.88 319 GLU A CA 1
ATOM 2557 C C . GLU A 1 319 ? 7.285 -5.32 -26.219 1 97.88 319 GLU A C 1
ATOM 2559 O O . GLU A 1 319 ? 6.898 -6.227 -26.969 1 97.88 319 GLU A O 1
ATOM 2564 N N . LEU A 1 320 ? 7.297 -5.375 -24.906 1 98.38 320 LEU A N 1
ATOM 2565 C CA . LEU A 1 320 ? 6.742 -6.547 -24.25 1 98.38 320 LEU A CA 1
ATOM 2566 C C . LEU A 1 320 ? 5.25 -6.684 -24.531 1 98.38 320 LEU A C 1
ATOM 2568 O O . LEU A 1 320 ? 4.75 -7.789 -24.75 1 98.38 320 LEU A O 1
ATOM 2572 N N . GLN A 1 321 ? 4.543 -5.551 -24.531 1 97.69 321 GLN A N 1
ATOM 2573 C CA . GLN A 1 321 ? 3.109 -5.578 -24.812 1 97.69 321 GLN A CA 1
ATOM 2574 C C . GLN A 1 321 ? 2.828 -6.109 -26.219 1 97.69 321 GLN A C 1
ATOM 2576 O O . GLN A 1 321 ? 1.856 -6.836 -26.422 1 97.69 321 GLN A O 1
ATOM 2581 N N . ARG A 1 322 ? 3.672 -5.77 -27.141 1 98.19 322 ARG A N 1
ATOM 2582 C CA . ARG A 1 322 ? 3.518 -6.312 -28.5 1 98.19 322 ARG A CA 1
ATOM 2583 C C . ARG A 1 322 ? 3.705 -7.828 -28.5 1 98.19 322 ARG A C 1
ATOM 2585 O O . ARG A 1 322 ? 2.951 -8.547 -29.156 1 98.19 322 ARG A O 1
ATOM 2592 N N . TRP A 1 323 ? 4.699 -8.273 -27.812 1 98.62 323 TRP A N 1
ATOM 2593 C CA . TRP A 1 323 ? 4.91 -9.711 -27.703 1 98.62 323 TRP A CA 1
ATOM 2594 C C . TRP A 1 323 ? 3.697 -10.398 -27.094 1 98.62 323 TRP A C 1
ATOM 2596 O O . TRP A 1 323 ? 3.207 -11.398 -27.625 1 98.62 323 TRP A O 1
ATOM 2606 N N . PHE A 1 324 ? 3.174 -9.836 -26.016 1 98.56 324 PHE A N 1
ATOM 2607 C CA . PHE A 1 324 ? 2.078 -10.469 -25.281 1 98.56 324 PHE A CA 1
ATOM 2608 C C . PHE A 1 324 ? 0.77 -10.336 -26.047 1 98.56 324 PHE A C 1
ATOM 2610 O O . PHE A 1 324 ? -0.138 -11.156 -25.891 1 98.56 324 PHE A O 1
ATOM 2617 N N . GLN A 1 325 ? 0.658 -9.328 -26.875 1 98.38 325 GLN A N 1
ATOM 2618 C CA . GLN A 1 325 ? -0.503 -9.242 -27.75 1 98.38 325 GLN A CA 1
ATOM 2619 C C . GLN A 1 325 ? -0.569 -10.438 -28.703 1 98.38 325 GLN A C 1
ATOM 2621 O O . GLN A 1 325 ? -1.64 -11.008 -28.906 1 98.38 325 GLN A O 1
ATOM 2626 N N . LYS A 1 326 ? 0.558 -10.781 -29.25 1 98.69 326 LYS A N 1
ATOM 2627 C CA . LYS A 1 326 ? 0.624 -11.961 -30.109 1 98.69 326 LYS A CA 1
ATOM 2628 C C . LYS A 1 326 ? 0.337 -13.234 -29.312 1 98.69 326 LYS A C 1
ATOM 2630 O O . LYS A 1 326 ? -0.395 -14.109 -29.781 1 98.69 326 LYS A O 1
ATOM 2635 N N . TYR A 1 327 ? 0.874 -13.328 -28.172 1 98.62 327 TYR A N 1
ATOM 2636 C CA . TYR A 1 327 ? 0.697 -14.5 -27.328 1 98.62 327 TYR A CA 1
ATOM 2637 C C . TYR A 1 327 ? -0.764 -14.672 -26.922 1 98.62 327 TYR A C 1
ATOM 2639 O O . TYR A 1 327 ? -1.304 -15.781 -26.969 1 98.62 327 TYR A O 1
ATOM 2647 N N . VAL A 1 328 ? -1.373 -13.578 -26.531 1 98.25 328 VAL A N 1
ATOM 2648 C CA . VAL A 1 328 ? -2.76 -13.664 -26.094 1 98.25 328 VAL A CA 1
ATOM 2649 C C . VAL A 1 328 ? -3.658 -14.031 -27.266 1 98.25 328 VAL A C 1
ATOM 2651 O O . VAL A 1 328 ? -4.633 -14.766 -27.109 1 98.25 328 VAL A O 1
ATOM 2654 N N . LYS A 1 329 ? -3.361 -13.477 -28.438 1 98.31 329 LYS A N 1
ATOM 2655 C CA . LYS A 1 329 ? -4.105 -13.891 -29.625 1 98.31 329 LYS A CA 1
ATOM 2656 C C . LYS A 1 329 ? -3.998 -15.398 -29.844 1 98.31 329 LYS A C 1
ATOM 2658 O O . LYS A 1 329 ? -4.996 -16.062 -30.141 1 98.31 329 LYS A O 1
ATOM 2663 N N . TRP A 1 330 ? -2.82 -15.898 -29.688 1 98.31 330 TRP A N 1
ATOM 2664 C CA . TRP A 1 330 ? -2.617 -17.344 -29.781 1 98.31 330 TRP A CA 1
ATOM 2665 C C . TRP A 1 330 ? -3.418 -18.078 -28.703 1 98.31 330 TRP A C 1
ATOM 2667 O O . TRP A 1 330 ? -4.082 -19.078 -29 1 98.31 330 TRP A O 1
ATOM 2677 N N . LEU A 1 331 ? -3.395 -17.625 -27.438 1 98.06 331 LEU A N 1
ATOM 2678 C CA . LEU A 1 331 ? -4.152 -18.219 -26.344 1 98.06 331 LEU A CA 1
ATOM 2679 C C . LEU A 1 331 ? -5.641 -18.25 -26.672 1 98.06 331 LEU A C 1
ATOM 2681 O O . LEU A 1 331 ? -6.316 -19.25 -26.375 1 98.06 331 LEU A O 1
ATOM 2685 N N . GLU A 1 332 ? -6.113 -17.234 -27.266 1 97.75 332 GLU A N 1
ATOM 2686 C CA . GLU A 1 332 ? -7.543 -17.062 -27.516 1 97.75 332 GLU A CA 1
ATOM 2687 C C . GLU A 1 332 ? -8.008 -17.922 -28.688 1 97.75 332 GLU A C 1
ATOM 2689 O O . GLU A 1 332 ? -9.156 -18.344 -28.734 1 97.75 332 GLU A O 1
ATOM 2694 N N . THR A 1 333 ? -7.09 -18.156 -29.625 1 97.81 333 THR A N 1
ATOM 2695 C CA . THR A 1 333 ? -7.59 -18.672 -30.891 1 97.81 333 THR A CA 1
ATOM 2696 C C . THR A 1 333 ? -7.043 -20.062 -31.172 1 97.81 333 THR A C 1
ATOM 2698 O O . THR A 1 333 ? -7.609 -20.812 -31.969 1 97.81 333 THR A O 1
ATOM 2701 N N . SER A 1 334 ? -5.957 -20.406 -30.641 1 97.5 334 SER A N 1
ATOM 2702 C CA . SER A 1 334 ? -5.348 -21.703 -30.922 1 97.5 334 SER A CA 1
ATOM 2703 C C . SER A 1 334 ? -6.168 -22.844 -30.344 1 97.5 334 SER A C 1
ATOM 2705 O O . SER A 1 334 ? -6.895 -22.656 -29.359 1 97.5 334 SER A O 1
ATOM 2707 N N . LYS A 1 335 ? -6.031 -24.016 -30.906 1 96.25 335 LYS A N 1
ATOM 2708 C CA . LYS A 1 335 ? -6.68 -25.203 -30.375 1 96.25 335 LYS A CA 1
ATOM 2709 C C . LYS A 1 335 ? -6.172 -25.531 -28.969 1 96.25 335 LYS A C 1
ATOM 2711 O O . LYS A 1 335 ? -6.953 -25.891 -28.094 1 96.25 335 LYS A O 1
ATOM 2716 N N . ILE A 1 336 ? -4.934 -25.375 -28.781 1 96.25 336 ILE A N 1
ATOM 2717 C CA . ILE A 1 336 ? -4.305 -25.641 -27.484 1 96.25 336 ILE A CA 1
ATOM 2718 C C . ILE A 1 336 ? -4.859 -24.688 -26.438 1 96.25 336 ILE A C 1
ATOM 2720 O O . ILE A 1 336 ? -5.262 -25.109 -25.359 1 96.25 336 ILE A O 1
ATOM 2724 N N . GLY A 1 337 ? -4.902 -23.422 -26.75 1 97.31 337 GLY A N 1
ATOM 2725 C CA . GLY A 1 337 ? -5.441 -22.422 -25.828 1 97.31 337 GLY A CA 1
ATOM 2726 C C . GLY A 1 337 ? -6.891 -22.672 -25.469 1 97.31 337 GLY A C 1
ATOM 2727 O O . GLY A 1 337 ? -7.254 -22.656 -24.297 1 97.31 337 GLY A O 1
ATOM 2728 N N . ARG A 1 338 ? -7.695 -22.984 -26.422 1 97 338 ARG A N 1
ATOM 2729 C CA . ARG A 1 338 ? -9.117 -23.234 -26.203 1 97 338 ARG A CA 1
ATOM 2730 C C . ARG A 1 338 ? -9.32 -24.5 -25.391 1 97 338 ARG A C 1
ATOM 2732 O O . ARG A 1 338 ? -10.242 -24.578 -24.578 1 97 338 ARG A O 1
ATOM 2739 N N . GLY A 1 339 ? -8.484 -25.422 -25.688 1 96.94 339 GLY A N 1
ATOM 2740 C CA . GLY A 1 339 ? -8.547 -26.656 -24.922 1 96.94 339 GLY A CA 1
ATOM 2741 C C . GLY A 1 339 ? -8.281 -26.453 -23.438 1 96.94 339 GLY A C 1
ATOM 2742 O O . GLY A 1 339 ? -9 -26.969 -22.594 1 96.94 339 GLY A O 1
ATOM 2743 N N . GLU A 1 340 ? -7.215 -25.734 -23.141 1 97.12 340 GLU A N 1
ATOM 2744 C CA . GLU A 1 340 ? -6.891 -25.453 -21.734 1 97.12 340 GLU A CA 1
ATOM 2745 C C . GLU A 1 340 ? -7.984 -24.625 -21.078 1 97.12 340 GLU A C 1
ATOM 2747 O O . GLU A 1 340 ? -8.352 -24.875 -19.922 1 97.12 340 GLU A O 1
ATOM 2752 N N . ARG A 1 341 ? -8.531 -23.703 -21.766 1 97 341 ARG A N 1
ATOM 2753 C CA . ARG A 1 341 ? -9.625 -22.875 -21.266 1 97 341 ARG A CA 1
ATOM 2754 C C . ARG A 1 341 ? -10.82 -23.734 -20.875 1 97 341 ARG A C 1
ATOM 2756 O O . ARG A 1 341 ? -11.492 -23.453 -19.875 1 97 341 ARG A O 1
ATOM 2763 N N . ALA A 1 342 ? -11.031 -24.766 -21.547 1 97.06 342 ALA A N 1
ATOM 2764 C CA . ALA A 1 342 ? -12.211 -25.609 -21.359 1 97.06 342 ALA A CA 1
ATOM 2765 C C . ALA A 1 342 ? -11.969 -26.641 -20.266 1 97.06 342 ALA A C 1
ATOM 2767 O O . ALA A 1 342 ? -12.883 -27.375 -19.875 1 97.06 342 ALA A O 1
ATOM 2768 N N . ALA A 1 343 ? -10.727 -26.766 -19.812 1 97.19 343 ALA A N 1
ATOM 2769 C CA . ALA A 1 343 ? -10.406 -27.766 -18.812 1 97.19 343 ALA A CA 1
ATOM 2770 C C . ALA A 1 343 ? -11.266 -27.594 -17.562 1 97.19 343 ALA A C 1
ATOM 2772 O O . ALA A 1 343 ? -11.578 -26.469 -17.172 1 97.19 343 ALA A O 1
ATOM 2773 N N . ARG A 1 344 ? -11.586 -28.641 -16.875 1 96.5 344 ARG A N 1
ATOM 2774 C CA . ARG A 1 344 ? -12.555 -28.641 -15.781 1 96.5 344 ARG A CA 1
ATOM 2775 C C . ARG A 1 344 ? -11.859 -28.734 -14.422 1 96.5 344 ARG A C 1
ATOM 2777 O O . ARG A 1 344 ? -12.508 -28.953 -13.398 1 96.5 344 ARG A O 1
ATOM 2784 N N . ASN A 1 345 ? -10.586 -28.766 -14.414 1 97.25 345 ASN A N 1
ATOM 2785 C CA . ASN A 1 345 ? -9.766 -28.859 -13.211 1 97.25 345 ASN A CA 1
ATOM 2786 C C . ASN A 1 345 ? -8.867 -27.641 -13.055 1 97.25 345 ASN A C 1
ATOM 2788 O O . ASN A 1 345 ? -9.156 -26.578 -13.586 1 97.25 345 ASN A O 1
ATOM 2792 N N . ASN A 1 346 ? -7.793 -27.75 -12.25 1 97.5 346 ASN A N 1
ATOM 2793 C CA . ASN A 1 346 ? -6.898 -26.641 -11.977 1 97.5 346 ASN A CA 1
ATOM 2794 C C . ASN A 1 346 ? -6.34 -26.031 -13.266 1 97.5 346 ASN A C 1
ATOM 2796 O O . ASN A 1 346 ? -6.027 -24.844 -13.312 1 97.5 346 ASN A O 1
ATOM 2800 N N . HIS A 1 347 ? -6.254 -26.812 -14.336 1 97.31 347 HIS A N 1
ATOM 2801 C CA . HIS A 1 347 ? -5.777 -26.312 -15.617 1 97.31 347 HIS A CA 1
ATOM 2802 C C . HIS A 1 347 ? -6.641 -25.172 -16.109 1 97.31 347 HIS A C 1
ATOM 2804 O O . HIS A 1 347 ? -6.117 -24.125 -16.531 1 97.31 347 HIS A O 1
ATOM 2810 N N . GLY A 1 348 ? -7.918 -25.375 -16.047 1 97.69 348 GLY A N 1
ATOM 2811 C CA . GLY A 1 348 ? -8.812 -24.297 -16.422 1 97.69 348 GLY A CA 1
ATOM 2812 C C . GLY A 1 348 ? -8.695 -23.078 -15.523 1 97.69 348 GLY A C 1
ATOM 2813 O O . GLY A 1 348 ? -8.672 -21.938 -16.016 1 97.69 348 GLY A O 1
ATOM 2814 N N . SER A 1 349 ? -8.633 -23.312 -14.211 1 97.31 349 SER A N 1
ATOM 2815 C CA . SER A 1 349 ? -8.5 -22.219 -13.242 1 97.31 349 SER A CA 1
ATOM 2816 C C . SER A 1 349 ? -7.242 -21.406 -13.492 1 97.31 349 SER A C 1
ATOM 2818 O O . SER A 1 349 ? -7.293 -20.172 -13.516 1 97.31 349 SER A O 1
ATOM 2820 N N . TYR A 1 350 ? -6.137 -22.078 -13.734 1 96.38 350 TYR A N 1
ATOM 2821 C CA . TYR A 1 350 ? -4.875 -21.375 -13.914 1 96.38 350 TYR A CA 1
ATOM 2822 C C . TYR A 1 350 ? -4.797 -20.734 -15.297 1 96.38 350 TYR A C 1
ATOM 2824 O O . TYR A 1 350 ? -4.027 -19.797 -15.516 1 96.38 350 TYR A O 1
ATOM 2832 N N . PHE A 1 351 ? -5.547 -21.312 -16.312 1 97.25 351 PHE A N 1
ATOM 2833 C CA . PHE A 1 351 ? -5.703 -20.578 -17.562 1 97.25 351 PHE A CA 1
ATOM 2834 C C . PHE A 1 351 ? -6.27 -19.188 -17.312 1 97.25 351 PHE A C 1
ATOM 2836 O O . PHE A 1 351 ? -5.742 -18.188 -17.828 1 97.25 351 PHE A O 1
ATOM 2843 N N . ASP A 1 352 ? -7.332 -19.141 -16.484 1 97.19 352 ASP A N 1
ATOM 2844 C CA . ASP A 1 352 ? -7.965 -17.859 -16.172 1 97.19 352 ASP A CA 1
ATOM 2845 C C . ASP A 1 352 ? -7.004 -16.938 -15.422 1 97.19 352 ASP A C 1
ATOM 2847 O O . ASP A 1 352 ? -6.934 -15.742 -15.703 1 97.19 352 ASP A O 1
ATOM 2851 N N . VAL A 1 353 ? -6.23 -17.5 -14.469 1 94.56 353 VAL A N 1
ATOM 2852 C CA . VAL A 1 353 ? -5.242 -16.719 -13.734 1 94.56 353 VAL A CA 1
ATOM 2853 C C . VAL A 1 353 ? -4.254 -16.078 -14.703 1 94.56 353 VAL A C 1
ATOM 2855 O O . VAL A 1 353 ? -3.979 -14.883 -14.633 1 94.56 353 VAL A O 1
ATOM 2858 N N . GLN A 1 354 ? -3.768 -16.891 -15.617 1 95.81 354 GLN A N 1
ATOM 2859 C CA . GLN A 1 354 ? -2.76 -16.453 -16.578 1 95.81 354 GLN A CA 1
ATOM 2860 C C . GLN A 1 354 ? -3.303 -15.344 -17.484 1 95.81 354 GLN A C 1
ATOM 2862 O O . GLN A 1 354 ? -2.697 -14.273 -17.594 1 95.81 354 GLN A O 1
ATOM 2867 N N . ILE A 1 355 ? -4.453 -15.539 -18.047 1 97.12 355 ILE A N 1
ATOM 2868 C CA . ILE A 1 355 ? -4.91 -14.648 -19.109 1 97.12 355 ILE A CA 1
ATOM 2869 C C . ILE A 1 355 ? -5.395 -13.336 -18.5 1 97.12 355 ILE A C 1
ATOM 2871 O O . ILE A 1 355 ? -5.234 -12.273 -19.094 1 97.12 355 ILE A O 1
ATOM 2875 N N . ILE A 1 356 ? -5.98 -13.359 -17.297 1 95.5 356 ILE A N 1
ATOM 2876 C CA . ILE A 1 356 ? -6.375 -12.117 -16.641 1 95.5 356 ILE A CA 1
ATOM 2877 C C . ILE A 1 356 ? -5.145 -11.25 -16.391 1 95.5 356 ILE A C 1
ATOM 2879 O O . ILE A 1 356 ? -5.156 -10.055 -16.688 1 95.5 356 ILE A O 1
ATOM 2883 N N . GLY A 1 357 ? -4.055 -11.867 -15.867 1 92.69 357 GLY A N 1
ATOM 2884 C CA . GLY A 1 357 ? -2.828 -11.117 -15.664 1 92.69 357 GLY A CA 1
ATOM 2885 C C . GLY A 1 357 ? -2.32 -10.445 -16.938 1 92.69 357 GLY A C 1
ATOM 2886 O O . GLY A 1 357 ? -1.917 -9.281 -16.906 1 92.69 357 GLY A O 1
ATOM 2887 N N . ILE A 1 358 ? -2.414 -11.148 -18.031 1 95.94 358 ILE A N 1
ATOM 2888 C CA . ILE A 1 358 ? -1.936 -10.625 -19.312 1 95.94 358 ILE A CA 1
ATOM 2889 C C . ILE A 1 358 ? -2.869 -9.523 -19.797 1 95.94 358 ILE A C 1
ATOM 2891 O O . ILE A 1 358 ? -2.412 -8.484 -20.281 1 95.94 358 ILE A O 1
ATOM 2895 N N . TYR A 1 359 ? -4.219 -9.711 -19.688 1 96.38 359 TYR A N 1
ATOM 2896 C CA . TYR A 1 359 ? -5.18 -8.68 -20.078 1 96.38 359 TYR A CA 1
ATOM 2897 C C . TYR A 1 359 ? -4.93 -7.383 -19.328 1 96.38 359 TYR A C 1
ATOM 2899 O O . TYR A 1 359 ? -4.918 -6.305 -19.922 1 96.38 359 TYR A O 1
ATOM 2907 N N . ILE A 1 360 ? -4.723 -7.484 -18.047 1 91.38 360 ILE A N 1
ATOM 2908 C CA . ILE A 1 360 ? -4.48 -6.293 -17.25 1 91.38 360 ILE A CA 1
ATOM 2909 C C . ILE A 1 360 ? -3.195 -5.609 -17.703 1 91.38 360 ILE A C 1
ATOM 2911 O O . ILE A 1 360 ? -3.17 -4.395 -17.906 1 91.38 360 ILE A O 1
ATOM 2915 N N . PHE A 1 361 ? -2.123 -6.324 -17.906 1 93.19 361 PHE A N 1
ATOM 2916 C CA . PHE A 1 361 ? -0.863 -5.773 -18.391 1 93.19 361 PHE A CA 1
ATOM 2917 C C . PHE A 1 361 ? -1.059 -5.059 -19.719 1 93.19 361 PHE A C 1
ATOM 2919 O O . PHE A 1 361 ? -0.421 -4.035 -19.984 1 93.19 361 PHE A O 1
ATOM 2926 N N . LEU A 1 362 ? -1.984 -5.562 -20.562 1 95.62 362 LEU A N 1
ATOM 2927 C CA . LEU A 1 362 ? -2.23 -5.02 -21.891 1 95.62 362 LEU A CA 1
ATOM 2928 C C . LEU A 1 362 ? -3.268 -3.9 -21.844 1 95.62 362 LEU A C 1
ATOM 2930 O O . LEU A 1 362 ? -3.588 -3.295 -22.859 1 95.62 362 LEU A O 1
ATOM 2934 N N . GLY A 1 363 ? -3.871 -3.654 -20.688 1 90.69 363 GLY A N 1
ATOM 2935 C CA . GLY A 1 363 ? -4.895 -2.631 -20.562 1 90.69 363 GLY A CA 1
ATOM 2936 C C . GLY A 1 363 ? -6.254 -3.076 -21.062 1 90.69 363 GLY A C 1
ATOM 2937 O O . GLY A 1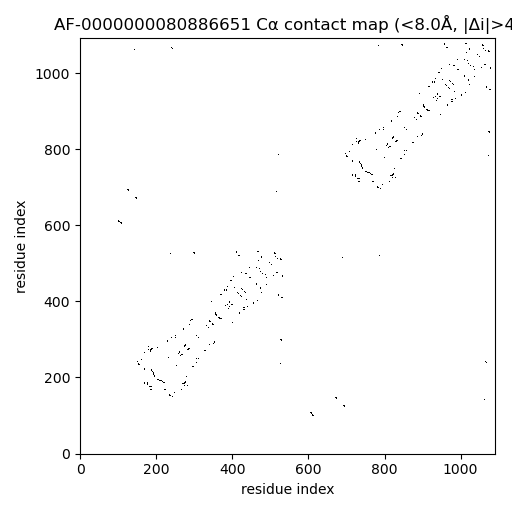 363 ? -7.137 -2.25 -21.297 1 90.69 363 GLY A O 1
ATOM 2938 N N . ARG A 1 364 ? -6.43 -4.352 -21.281 1 95.12 364 ARG A N 1
ATOM 2939 C CA . ARG A 1 364 ? -7.695 -4.914 -21.734 1 95.12 364 ARG A CA 1
ATOM 2940 C C . ARG A 1 364 ? -8.594 -5.262 -20.547 1 95.12 364 ARG A C 1
ATOM 2942 O O . ARG A 1 364 ? -8.906 -6.434 -20.328 1 95.12 364 ARG A O 1
ATOM 2949 N N . MET A 1 365 ? -9.07 -4.289 -19.859 1 90.88 365 MET A N 1
ATOM 2950 C CA . MET A 1 365 ? -9.742 -4.445 -18.578 1 90.88 365 MET A CA 1
ATOM 2951 C C . MET A 1 365 ? -11.109 -5.105 -18.75 1 90.88 365 MET A C 1
ATOM 2953 O O . MET A 1 365 ? -11.539 -5.895 -17.906 1 90.88 365 MET A O 1
ATOM 2957 N N . ALA A 1 366 ? -11.836 -4.789 -19.812 1 94.44 366 ALA A N 1
ATOM 2958 C CA . ALA A 1 366 ? -13.141 -5.398 -20.062 1 94.44 366 ALA A CA 1
ATOM 2959 C C . ALA A 1 366 ? -13.008 -6.906 -20.266 1 94.44 366 ALA A C 1
ATOM 2961 O O . ALA A 1 366 ? -13.812 -7.684 -19.734 1 94.44 366 ALA A O 1
ATOM 2962 N N . ASP A 1 367 ? -11.938 -7.27 -21.031 1 97.56 367 ASP A N 1
ATOM 2963 C CA . ASP A 1 367 ? -11.68 -8.688 -21.234 1 97.56 367 ASP A CA 1
ATOM 2964 C C . ASP A 1 367 ? -11.336 -9.383 -19.922 1 97.56 367 ASP A C 1
ATOM 2966 O O . ASP A 1 367 ? -11.82 -10.484 -19.656 1 97.56 367 ASP A O 1
ATOM 2970 N N . ALA A 1 368 ? -10.508 -8.734 -19.125 1 96.25 368 ALA A N 1
ATOM 2971 C CA . ALA A 1 368 ? -10.133 -9.273 -17.828 1 96.25 368 ALA A CA 1
ATOM 2972 C C . ALA A 1 368 ? -11.359 -9.484 -16.953 1 96.25 368 ALA A C 1
ATOM 2974 O O . ALA A 1 368 ? -11.516 -10.547 -16.344 1 96.25 368 ALA A O 1
ATOM 2975 N N . ARG A 1 369 ? -12.266 -8.562 -16.891 1 95.69 369 ARG A N 1
ATOM 2976 C CA . ARG A 1 369 ? -13.484 -8.641 -16.094 1 95.69 369 ARG A CA 1
ATOM 2977 C C . ARG A 1 369 ? -14.383 -9.781 -16.578 1 95.69 369 ARG A C 1
ATOM 2979 O O . ARG A 1 369 ? -14.984 -10.484 -15.758 1 95.69 369 ARG A O 1
ATOM 2986 N N . ALA A 1 370 ? -14.438 -9.875 -17.875 1 97.56 370 ALA A N 1
ATOM 2987 C CA . ALA A 1 370 ? -15.258 -10.945 -18.438 1 97.56 370 ALA A CA 1
ATOM 2988 C C . ALA A 1 370 ? -14.766 -12.312 -17.969 1 97.56 370 ALA A C 1
ATOM 2990 O O . ALA A 1 370 ? -15.57 -13.18 -17.625 1 97.56 370 ALA A O 1
ATOM 2991 N N . VAL A 1 371 ? -13.484 -12.516 -17.969 1 97.88 371 VAL A N 1
ATOM 2992 C CA . VAL A 1 371 ? -12.922 -13.781 -17.516 1 97.88 371 VAL A CA 1
ATOM 2993 C C . VAL A 1 371 ? -13.188 -13.953 -16.016 1 97.88 371 VAL A C 1
ATOM 2995 O O . VAL A 1 371 ? -13.531 -15.047 -15.57 1 97.88 371 VAL A O 1
ATOM 2998 N N . ALA A 1 372 ? -12.992 -12.906 -15.234 1 96.19 372 ALA A N 1
ATOM 2999 C CA . ALA A 1 372 ? -13.258 -12.969 -13.797 1 96.19 372 ALA A CA 1
ATOM 3000 C C . ALA A 1 372 ? -14.703 -13.383 -13.531 1 96.19 372 ALA A C 1
ATOM 3002 O O . ALA A 1 372 ? -14.961 -14.203 -12.641 1 96.19 372 ALA A O 1
ATOM 3003 N N . ARG A 1 373 ? -15.625 -12.875 -14.258 1 96.75 373 ARG A N 1
ATOM 3004 C CA . ARG A 1 373 ? -17.031 -13.227 -14.094 1 96.75 373 ARG A CA 1
ATOM 3005 C C . ARG A 1 373 ? -17.281 -14.688 -14.453 1 96.75 373 ARG A C 1
ATOM 3007 O O . ARG A 1 373 ? -18.031 -15.375 -13.766 1 96.75 373 ARG A O 1
ATOM 3014 N N . LYS A 1 374 ? -16.578 -15.062 -15.461 1 95.56 374 LYS A N 1
ATOM 3015 C CA . LYS A 1 374 ? -16.734 -16.453 -15.891 1 95.56 374 LYS A CA 1
ATOM 3016 C C . LYS A 1 374 ? -16.141 -17.406 -14.859 1 95.56 374 LYS A C 1
ATOM 3018 O O . LYS A 1 374 ? -16.547 -18.578 -14.781 1 95.56 374 LYS A O 1
ATOM 3023 N N . ALA A 1 375 ? -15.203 -16.953 -14.125 1 93.81 375 ALA A N 1
ATOM 3024 C CA . ALA A 1 375 ? -14.578 -17.781 -13.094 1 93.81 375 ALA A CA 1
ATOM 3025 C C . ALA A 1 375 ? -15.602 -18.234 -12.062 1 93.81 375 ALA A C 1
ATOM 3027 O O . ALA A 1 375 ? -15.398 -19.234 -11.383 1 93.81 375 ALA A O 1
ATOM 3028 N N . LEU A 1 376 ? -16.703 -17.516 -11.859 1 96.94 376 LEU A N 1
ATOM 3029 C CA . LEU A 1 376 ? -17.766 -17.938 -10.953 1 96.94 376 LEU A CA 1
ATOM 3030 C C . LEU A 1 376 ? -18.359 -19.266 -11.383 1 96.94 376 LEU A C 1
ATOM 3032 O O . LEU A 1 376 ? -18.641 -20.125 -10.539 1 96.94 376 LEU A O 1
ATOM 3036 N N . ASN A 1 377 ? -18.406 -19.406 -12.703 1 96.31 377 ASN A N 1
ATOM 3037 C CA . ASN A 1 377 ? -18.891 -20.688 -13.234 1 96.31 377 ASN A CA 1
ATOM 3038 C C . ASN A 1 377 ? -17.938 -21.828 -12.93 1 96.31 377 ASN A C 1
ATOM 3040 O O . ASN A 1 377 ? -18.359 -22.969 -12.781 1 96.31 377 ASN A O 1
ATOM 3044 N N . ARG A 1 378 ? -16.625 -21.531 -12.875 1 97.12 378 ARG A N 1
ATOM 3045 C CA . ARG A 1 378 ? -15.648 -22.562 -12.5 1 97.12 378 ARG A CA 1
ATOM 3046 C C . ARG A 1 378 ? -15.906 -23.062 -11.086 1 97.12 378 ARG A C 1
ATOM 3048 O O . ARG A 1 378 ? -15.789 -24.266 -10.828 1 97.12 378 ARG A O 1
ATOM 3055 N N . ILE A 1 379 ? -16.219 -22.156 -10.188 1 98.12 379 ILE A N 1
ATOM 3056 C CA . ILE A 1 379 ? -16.516 -22.562 -8.812 1 98.12 379 ILE A CA 1
ATOM 3057 C C . ILE A 1 379 ? -17.703 -23.531 -8.805 1 98.12 379 ILE A C 1
ATOM 3059 O O . ILE A 1 379 ? -17.656 -24.578 -8.156 1 98.12 379 ILE A O 1
ATOM 3063 N N . ASP A 1 380 ? -18.719 -23.234 -9.617 1 98.06 380 ASP A N 1
ATOM 3064 C CA . ASP A 1 380 ? -19.906 -24.078 -9.719 1 98.06 380 ASP A CA 1
ATOM 3065 C C . ASP A 1 380 ? -19.547 -25.484 -10.172 1 98.06 380 ASP A C 1
ATOM 3067 O O . ASP A 1 380 ? -20.094 -26.469 -9.672 1 98.06 380 ASP A O 1
ATOM 3071 N N . SER A 1 381 ? -18.656 -25.484 -11.117 1 97.88 381 SER A N 1
ATOM 3072 C CA . SER A 1 381 ? -18.391 -26.766 -11.773 1 97.88 381 SER A CA 1
ATOM 3073 C C . SER A 1 381 ? -17.297 -27.547 -11.047 1 97.88 381 SER A C 1
ATOM 3075 O O . SER A 1 381 ? -17.266 -28.766 -11.102 1 97.88 381 SER A O 1
ATOM 3077 N N . GLN A 1 382 ? -16.391 -26.844 -10.312 1 98.62 382 GLN A N 1
ATOM 3078 C CA . GLN A 1 382 ? -15.188 -27.5 -9.82 1 98.62 382 GLN A CA 1
ATOM 3079 C C . GLN A 1 382 ? -15.281 -27.766 -8.32 1 98.62 382 GLN A C 1
ATOM 3081 O O . GLN A 1 382 ? -14.492 -28.547 -7.777 1 98.62 382 GLN A O 1
ATOM 3086 N N . VAL A 1 383 ? -16.188 -27.109 -7.629 1 98.69 383 VAL A N 1
ATOM 3087 C CA . VAL A 1 383 ? -16.375 -27.281 -6.191 1 98.69 383 VAL A CA 1
ATOM 3088 C C . VAL A 1 383 ? -17.75 -27.875 -5.914 1 98.69 383 VAL A C 1
ATOM 3090 O O . VAL A 1 383 ? -18.75 -27.453 -6.516 1 98.69 383 VAL A O 1
ATOM 3093 N N . ARG A 1 384 ? -17.828 -28.828 -5.082 1 98.31 384 ARG A N 1
ATOM 3094 C CA . ARG A 1 384 ? -19.109 -29.406 -4.68 1 98.31 384 ARG A CA 1
ATOM 3095 C C . ARG A 1 384 ? -19.672 -28.688 -3.457 1 98.31 384 ARG A C 1
ATOM 3097 O O . ARG A 1 384 ? -18.984 -27.844 -2.852 1 98.31 384 ARG A O 1
ATOM 3104 N N . ALA A 1 385 ? -20.844 -29.062 -3.076 1 97.69 385 ALA A N 1
ATOM 3105 C CA . ALA A 1 385 ? -21.547 -28.453 -1.949 1 97.69 385 ALA A CA 1
ATOM 3106 C C . ALA A 1 385 ? -20.766 -28.625 -0.652 1 97.69 385 ALA A C 1
ATOM 3108 O O . ALA A 1 385 ? -20.797 -27.766 0.229 1 97.69 385 ALA A O 1
ATOM 3109 N N . ASP A 1 386 ? -20.016 -29.703 -0.568 1 98.06 386 ASP A N 1
ATOM 3110 C CA . ASP A 1 386 ? -19.266 -29.969 0.659 1 98.06 386 ASP A CA 1
ATOM 3111 C C . ASP A 1 386 ? -17.875 -29.359 0.594 1 98.06 386 ASP A C 1
ATOM 3113 O O . ASP A 1 386 ? -17.062 -29.516 1.52 1 98.06 386 ASP A O 1
ATOM 3117 N N . GLY A 1 387 ? -17.562 -28.703 -0.527 1 98.56 387 GLY A N 1
ATOM 3118 C CA . GLY A 1 387 ? -16.281 -28.016 -0.684 1 98.56 387 GLY A CA 1
ATOM 3119 C C . GLY A 1 387 ? -15.25 -28.859 -1.407 1 98.56 387 GLY A C 1
ATOM 3120 O O . GLY A 1 387 ? -14.188 -28.359 -1.775 1 98.56 387 GLY A O 1
ATOM 3121 N N . SER A 1 388 ? -15.492 -30.203 -1.583 1 98.75 388 SER A N 1
ATOM 3122 C CA . SER A 1 388 ? -14.555 -31.078 -2.277 1 98.75 388 SER A CA 1
ATOM 3123 C C . SER A 1 388 ? -14.414 -30.688 -3.744 1 98.75 388 SER A C 1
ATOM 3125 O O . SER A 1 388 ? -15.297 -30.031 -4.301 1 98.75 388 SER A O 1
ATOM 3127 N N . GLN A 1 389 ? -13.305 -31 -4.297 1 98.75 389 GLN A N 1
ATOM 3128 C CA . GLN A 1 389 ? -12.984 -30.75 -5.699 1 98.75 389 GLN A CA 1
ATOM 3129 C C . GLN A 1 389 ? -12.742 -32.062 -6.449 1 98.75 389 GLN A C 1
ATOM 3131 O O . GLN A 1 389 ? -11.609 -32.531 -6.516 1 98.75 389 GLN A O 1
ATOM 3136 N N . PRO A 1 390 ? -13.766 -32.562 -7.094 1 98.62 390 PRO A N 1
ATOM 3137 C CA . PRO A 1 390 ? -13.742 -33.938 -7.59 1 98.62 390 PRO A CA 1
ATOM 3138 C C . PRO A 1 390 ? -12.602 -34.188 -8.578 1 98.62 390 PRO A C 1
ATOM 3140 O O . PRO A 1 390 ? -11.953 -35.25 -8.516 1 98.62 390 PRO A O 1
ATOM 3143 N N . GLU A 1 391 ? -12.375 -33.281 -9.531 1 98.5 391 GLU A N 1
ATOM 3144 C CA . GLU A 1 391 ? -11.305 -33.469 -10.508 1 98.5 391 GLU A CA 1
ATOM 3145 C C . GLU A 1 391 ? -9.938 -33.531 -9.828 1 98.5 391 GLU A C 1
ATOM 3147 O O . GLU A 1 391 ? -9.055 -34.281 -10.266 1 98.5 391 GLU A O 1
ATOM 3152 N N . GLU A 1 392 ? -9.727 -32.781 -8.727 1 98.44 392 GLU A N 1
ATOM 3153 C CA . GLU A 1 392 ? -8.469 -32.781 -7.98 1 98.44 392 GLU A CA 1
ATOM 3154 C C . GLU A 1 392 ? -8.359 -34.031 -7.121 1 98.44 392 GLU A C 1
ATOM 3156 O O . GLU A 1 392 ? -7.27 -34.594 -6.965 1 98.44 392 GLU A O 1
ATOM 3161 N N . LEU A 1 393 ? -9.484 -34.469 -6.625 1 98.38 393 LEU A N 1
ATOM 3162 C CA . LEU A 1 393 ? -9.508 -35.656 -5.781 1 98.38 393 LEU A CA 1
ATOM 3163 C C . LEU A 1 393 ? -9.18 -36.906 -6.594 1 98.38 393 LEU A C 1
ATOM 3165 O O . LEU A 1 393 ? -8.734 -37.906 -6.039 1 98.38 393 LEU A O 1
ATOM 3169 N N . ALA A 1 394 ? -9.375 -36.844 -7.918 1 97.88 394 ALA A N 1
ATOM 3170 C CA . ALA A 1 394 ? -9.125 -38 -8.789 1 97.88 394 ALA A CA 1
ATOM 3171 C C . ALA A 1 394 ? -7.637 -38.156 -9.062 1 97.88 394 ALA A C 1
ATOM 3173 O O . ALA A 1 394 ? -7.207 -39.188 -9.578 1 97.88 394 ALA A O 1
ATOM 3174 N N . ARG A 1 395 ? -6.832 -37.188 -8.664 1 96.62 395 ARG A N 1
ATOM 3175 C CA . ARG A 1 395 ? -5.387 -37.219 -8.875 1 96.62 395 ARG A CA 1
ATOM 3176 C C . ARG A 1 395 ? -4.699 -38.062 -7.793 1 96.62 395 ARG A C 1
ATOM 3178 O O . ARG A 1 395 ? -5.234 -38.219 -6.695 1 96.62 395 ARG A O 1
ATOM 3185 N N . THR A 1 396 ? -3.496 -38.531 -8.109 1 96.44 396 THR A N 1
ATOM 3186 C CA . THR A 1 396 ? -2.783 -39.375 -7.141 1 96.44 396 THR A CA 1
ATOM 3187 C C . THR A 1 396 ? -2.172 -38.5 -6.043 1 96.44 396 THR A C 1
ATOM 3189 O O . THR A 1 396 ? -1.932 -38.969 -4.93 1 96.44 396 THR A O 1
ATOM 3192 N N . MET A 1 397 ? -1.858 -37.219 -6.359 1 96.25 397 MET A N 1
ATOM 3193 C CA . MET A 1 397 ? -1.48 -36.25 -5.363 1 96.25 397 MET A CA 1
ATOM 3194 C C . MET A 1 397 ? -2.658 -35.312 -5.027 1 96.25 397 MET A C 1
ATOM 3196 O O . MET A 1 397 ? -2.557 -34.094 -5.133 1 96.25 397 MET A O 1
ATOM 3200 N N . SER A 1 398 ? -3.648 -35.969 -4.559 1 97.88 398 SER A N 1
ATOM 3201 C CA . SER A 1 398 ? -4.98 -35.375 -4.504 1 97.88 398 SER A CA 1
ATOM 3202 C C . SER A 1 398 ? -5.02 -34.219 -3.543 1 97.88 398 SER A C 1
ATOM 3204 O O . SER A 1 398 ? -5.672 -33.188 -3.816 1 97.88 398 SER A O 1
ATOM 3206 N N . PHE A 1 399 ? -4.359 -34.25 -2.381 1 97.81 399 PHE A N 1
ATOM 3207 C CA . PHE A 1 399 ? -4.359 -33.125 -1.441 1 97.81 399 PHE A CA 1
ATOM 3208 C C . PHE A 1 399 ? -3.643 -31.922 -2.035 1 97.81 399 PHE A C 1
ATOM 3210 O O . PHE A 1 399 ? -4.164 -30.797 -1.999 1 97.81 399 PHE A O 1
ATOM 3217 N N . HIS A 1 400 ? -2.51 -32.188 -2.578 1 95.62 400 HIS A N 1
ATOM 3218 C CA . HIS A 1 400 ? -1.745 -31.141 -3.223 1 95.62 400 HIS A CA 1
ATOM 3219 C C . HIS A 1 400 ? -2.572 -30.422 -4.293 1 95.62 400 HIS A C 1
ATOM 3221 O O . HIS A 1 400 ? -2.652 -29.203 -4.312 1 95.62 400 HIS A O 1
ATOM 3227 N N . TYR A 1 401 ? -3.207 -31.219 -5.141 1 96.88 401 TYR A N 1
ATOM 3228 C CA . TYR A 1 401 ? -3.916 -30.625 -6.27 1 96.88 401 TYR A CA 1
ATOM 3229 C C . TYR A 1 401 ? -5.176 -29.906 -5.801 1 96.88 401 TYR A C 1
ATOM 3231 O O . TYR A 1 401 ? -5.602 -28.922 -6.422 1 96.88 401 TYR A O 1
ATOM 3239 N N . SER A 1 402 ? -5.781 -30.359 -4.695 1 98.38 402 SER A N 1
ATOM 3240 C CA . SER A 1 402 ? -6.902 -29.625 -4.113 1 98.38 402 SER A CA 1
ATOM 3241 C C . SER A 1 402 ? -6.473 -28.25 -3.619 1 98.38 402 SER A C 1
ATOM 3243 O O . SER A 1 402 ? -7.16 -27.266 -3.855 1 98.38 402 SER A O 1
ATOM 3245 N N . VAL A 1 403 ? -5.297 -28.203 -2.949 1 97.12 403 VAL A N 1
ATOM 3246 C CA . VAL A 1 403 ? -4.77 -26.922 -2.473 1 97.12 403 VAL A CA 1
ATOM 3247 C C . VAL A 1 403 ? -4.355 -26.062 -3.662 1 97.12 403 VAL A C 1
ATOM 3249 O O . VAL A 1 403 ? -4.605 -24.844 -3.676 1 97.12 403 VAL A O 1
ATOM 3252 N N . PHE A 1 404 ? -3.768 -26.703 -4.66 1 95.94 404 PHE A N 1
ATOM 3253 C CA . PHE A 1 404 ? -3.299 -26.016 -5.855 1 95.94 404 PHE A CA 1
ATOM 3254 C C . PHE A 1 404 ? -4.453 -25.312 -6.562 1 95.94 404 PHE A C 1
ATOM 3256 O O . PHE A 1 404 ? -4.332 -24.141 -6.945 1 95.94 404 PHE A O 1
ATOM 3263 N N . ASN A 1 405 ? -5.539 -25.969 -6.676 1 97.62 405 ASN A N 1
ATOM 3264 C CA . ASN A 1 405 ? -6.707 -25.359 -7.312 1 97.62 405 ASN A CA 1
ATOM 3265 C C . ASN A 1 405 ? -7.312 -24.266 -6.441 1 97.62 405 ASN A C 1
ATOM 3267 O O . ASN A 1 405 ? -7.777 -23.25 -6.957 1 97.62 405 ASN A O 1
ATOM 3271 N N . LEU A 1 406 ? -7.328 -24.469 -5.129 1 97.44 406 LEU A N 1
ATOM 3272 C CA . LEU A 1 406 ? -7.785 -23.438 -4.211 1 97.44 406 LEU A CA 1
ATOM 3273 C C . LEU A 1 406 ? -6.957 -22.172 -4.367 1 97.44 406 LEU A C 1
ATOM 3275 O O . LEU A 1 406 ? -7.5 -21.062 -4.383 1 97.44 406 LEU A O 1
ATOM 3279 N N . GLN A 1 407 ? -5.66 -22.344 -4.512 1 94.56 407 GLN A N 1
ATOM 3280 C CA . GLN A 1 407 ? -4.773 -21.203 -4.73 1 94.56 407 GLN A CA 1
ATOM 3281 C C . GLN A 1 407 ? -5.164 -20.438 -5.996 1 94.56 407 GLN A C 1
ATOM 3283 O O . GLN A 1 407 ? -5.145 -19.203 -6.02 1 94.56 407 GLN A O 1
ATOM 3288 N N . ALA A 1 408 ? -5.496 -21.172 -7.027 1 95 408 ALA A N 1
ATOM 3289 C CA . ALA A 1 408 ? -5.938 -20.531 -8.258 1 95 408 ALA A CA 1
ATOM 3290 C C . ALA A 1 408 ? -7.203 -19.719 -8.031 1 95 408 ALA A C 1
ATOM 3292 O O . ALA A 1 408 ? -7.285 -18.562 -8.453 1 95 408 ALA A O 1
ATOM 3293 N N . PHE A 1 409 ? -8.148 -20.281 -7.309 1 96.25 409 PHE A N 1
ATOM 3294 C CA . PHE A 1 409 ? -9.406 -19.594 -7.031 1 96.25 409 PHE A CA 1
ATOM 3295 C C . PHE A 1 409 ? -9.156 -18.344 -6.188 1 96.25 409 PHE A C 1
ATOM 3297 O O . PHE A 1 409 ? -9.766 -17.297 -6.422 1 96.25 409 PHE A O 1
ATOM 3304 N N . MET A 1 410 ? -8.258 -18.469 -5.258 1 92.56 410 MET A N 1
ATOM 3305 C CA . MET A 1 410 ? -7.969 -17.312 -4.41 1 92.56 410 MET A CA 1
ATOM 3306 C C . MET A 1 410 ? -7.246 -16.219 -5.203 1 92.56 410 MET A C 1
ATOM 3308 O O . MET A 1 410 ? -7.469 -15.031 -4.973 1 92.56 410 MET A O 1
ATOM 3312 N N . THR A 1 411 ? -6.371 -16.625 -6.094 1 91.19 411 THR A N 1
ATOM 3313 C CA . THR A 1 411 ? -5.73 -15.656 -6.977 1 91.19 411 THR A CA 1
ATOM 3314 C C . THR A 1 411 ? -6.762 -14.961 -7.855 1 91.19 411 THR A C 1
ATOM 3316 O O . THR A 1 411 ? -6.723 -13.734 -8.016 1 91.19 411 THR A O 1
ATOM 3319 N N . LEU A 1 412 ? -7.707 -15.742 -8.375 1 93.19 412 LEU A N 1
ATOM 3320 C CA . LEU A 1 412 ? -8.781 -15.172 -9.18 1 93.19 412 LEU A CA 1
ATOM 3321 C C . LEU A 1 412 ? -9.633 -14.219 -8.352 1 93.19 412 LEU A C 1
ATOM 3323 O O . LEU A 1 412 ? -10.055 -13.164 -8.844 1 93.19 412 LEU A O 1
ATOM 3327 N N . ALA A 1 413 ? -9.883 -14.594 -7.137 1 91.75 413 ALA A N 1
ATOM 3328 C CA . ALA A 1 413 ? -10.672 -13.734 -6.254 1 91.75 413 ALA A CA 1
ATOM 3329 C C . ALA A 1 413 ? -9.953 -12.406 -5.996 1 91.75 413 ALA A C 1
ATOM 3331 O O . ALA A 1 413 ? -10.578 -11.352 -5.977 1 91.75 413 ALA A O 1
ATOM 3332 N N . ARG A 1 414 ? -8.719 -12.516 -5.836 1 87.25 414 ARG A N 1
ATOM 3333 C CA . ARG A 1 414 ? -7.938 -11.297 -5.648 1 87.25 414 ARG A CA 1
ATOM 3334 C C . ARG A 1 414 ? -8 -10.414 -6.887 1 87.25 414 ARG A C 1
ATOM 3336 O O . ARG A 1 414 ? -8.148 -9.195 -6.777 1 87.25 414 ARG A O 1
ATOM 3343 N N . TRP A 1 415 ? -7.867 -11.023 -8.062 1 85.94 415 TRP A N 1
ATOM 3344 C CA . TRP A 1 415 ? -8.07 -10.273 -9.297 1 85.94 415 TRP A CA 1
ATOM 3345 C C . TRP A 1 415 ? -9.469 -9.664 -9.344 1 85.94 415 TRP A C 1
ATOM 3347 O O . TRP A 1 415 ? -9.648 -8.539 -9.82 1 85.94 415 TRP A O 1
ATOM 3357 N N . GLY A 1 416 ? -10.406 -10.445 -8.883 1 88.06 416 GLY A N 1
ATOM 3358 C CA . GLY A 1 416 ? -11.789 -9.977 -8.859 1 88.06 416 GLY A CA 1
ATOM 3359 C C . GLY A 1 416 ? -11.969 -8.688 -8.086 1 88.06 416 GLY A C 1
ATOM 3360 O O . GLY A 1 416 ? -12.766 -7.828 -8.477 1 88.06 416 GLY A O 1
ATOM 3361 N N . ASP A 1 417 ? -11.211 -8.5 -7.039 1 80 417 ASP A N 1
ATOM 3362 C CA . ASP A 1 417 ? -11.266 -7.277 -6.246 1 80 417 ASP A CA 1
ATOM 3363 C C . ASP A 1 417 ? -10.961 -6.051 -7.102 1 80 417 ASP A C 1
ATOM 3365 O O . ASP A 1 417 ? -11.555 -4.988 -6.918 1 80 417 ASP A O 1
ATOM 3369 N N . GLU A 1 418 ? -10.062 -6.152 -8.047 1 75.94 418 GLU A N 1
ATOM 3370 C CA . GLU A 1 418 ? -9.664 -5.055 -8.922 1 75.94 418 GLU A CA 1
ATOM 3371 C C . GLU A 1 418 ? -10.625 -4.898 -10.094 1 75.94 418 GLU A C 1
ATOM 3373 O O . GLU A 1 418 ? -10.664 -3.852 -10.742 1 75.94 418 GLU A O 1
ATOM 3378 N N . LEU A 1 419 ? -11.336 -5.93 -10.305 1 83.31 419 LEU A N 1
ATOM 3379 C CA . LEU A 1 419 ? -12.156 -5.977 -11.516 1 83.31 419 LEU A CA 1
ATOM 3380 C C . LEU A 1 419 ? -13.633 -5.855 -11.18 1 83.31 419 LEU A C 1
ATOM 3382 O O . LEU A 1 419 ? -14.492 -6.043 -12.047 1 83.31 419 LEU A O 1
ATOM 3386 N N . ASP A 1 420 ? -13.914 -5.621 -9.859 1 79.56 420 ASP A N 1
ATOM 3387 C CA . ASP A 1 420 ? -15.266 -5.391 -9.367 1 79.56 420 ASP A CA 1
ATOM 3388 C C . ASP A 1 420 ? -16.125 -6.656 -9.477 1 79.56 420 ASP A C 1
ATOM 3390 O O . ASP A 1 420 ? -17.281 -6.594 -9.875 1 79.56 420 ASP A O 1
ATOM 3394 N N . VAL A 1 421 ? -15.492 -7.758 -9.289 1 89.19 421 VAL A N 1
ATOM 3395 C CA . VAL A 1 421 ? -16.156 -9.055 -9.203 1 89.19 421 VAL A CA 1
ATOM 3396 C C . VAL A 1 421 ? -15.836 -9.711 -7.863 1 89.19 421 VAL A C 1
ATOM 3398 O O . VAL A 1 421 ? -14.688 -10.062 -7.598 1 89.19 421 VAL A O 1
ATOM 3401 N N . ASP A 1 422 ? -16.812 -9.883 -7.035 1 88.94 422 ASP A N 1
ATOM 3402 C CA . ASP A 1 422 ? -16.562 -10.484 -5.727 1 88.94 422 ASP A CA 1
ATOM 3403 C C . ASP A 1 422 ? -16.562 -12.008 -5.812 1 88.94 422 ASP A C 1
ATOM 3405 O O . ASP A 1 422 ? -17.594 -12.648 -5.57 1 88.94 422 ASP A O 1
ATOM 3409 N N . ILE A 1 423 ? -15.461 -12.5 -6.027 1 94.56 423 ILE A N 1
ATOM 3410 C CA . ILE A 1 423 ? -15.32 -13.945 -6.16 1 94.56 423 ILE A CA 1
ATOM 3411 C C . ILE A 1 423 ? -15.148 -14.578 -4.781 1 94.56 423 ILE A C 1
ATOM 3413 O O . ILE A 1 423 ? -15.516 -15.734 -4.574 1 94.56 423 ILE A O 1
ATOM 3417 N N . TRP A 1 424 ? -14.68 -13.836 -3.779 1 92.5 424 TRP A N 1
ATOM 3418 C CA . TRP A 1 424 ? -14.445 -14.336 -2.428 1 92.5 424 TRP A CA 1
ATOM 3419 C C . TRP A 1 424 ? -15.742 -14.844 -1.801 1 92.5 424 TRP A C 1
ATOM 3421 O O . TRP A 1 424 ? -15.758 -15.891 -1.15 1 92.5 424 TRP A O 1
ATOM 3431 N N . ARG A 1 425 ? -16.828 -14.141 -2.014 1 93.75 425 ARG A N 1
ATOM 3432 C CA . ARG A 1 425 ? -18.062 -14.398 -1.271 1 93.75 425 ARG A CA 1
ATOM 3433 C C . ARG A 1 425 ? -19.141 -14.984 -2.182 1 93.75 425 ARG A C 1
ATOM 3435 O O . ARG A 1 425 ? -20.297 -15.102 -1.782 1 93.75 425 ARG A O 1
ATOM 3442 N N . TYR A 1 426 ? -18.75 -15.25 -3.369 1 96.88 426 TYR A N 1
ATOM 3443 C CA . TYR A 1 426 ? -19.688 -15.914 -4.27 1 96.88 426 TYR A CA 1
ATOM 3444 C C . TYR A 1 426 ? -20.094 -17.281 -3.725 1 96.88 426 TYR A C 1
ATOM 3446 O O . TYR A 1 426 ? -19.25 -18.016 -3.203 1 96.88 426 TYR A O 1
ATOM 3454 N N . GLU A 1 427 ? -21.344 -17.594 -3.869 1 97.69 427 GLU A N 1
ATOM 3455 C CA . GLU A 1 427 ? -21.906 -18.906 -3.586 1 97.69 427 GLU A CA 1
ATOM 3456 C C . GLU A 1 427 ? -22.703 -19.438 -4.77 1 97.69 427 GLU A C 1
ATOM 3458 O O . GLU A 1 427 ? -23.641 -18.781 -5.227 1 97.69 427 GLU A O 1
ATOM 3463 N N . GLY A 1 428 ? -22.312 -20.562 -5.227 1 97.62 428 GLY A N 1
ATOM 3464 C CA . GLY A 1 428 ? -23.016 -21.188 -6.332 1 97.62 428 GLY A CA 1
ATOM 3465 C C . GLY A 1 428 ? -24.375 -21.734 -5.938 1 97.62 428 GLY A C 1
ATOM 3466 O O . GLY A 1 428 ? -24.781 -21.656 -4.773 1 97.62 428 GLY A O 1
ATOM 3467 N N . PRO A 1 429 ? -25.109 -22.266 -6.898 1 97.5 429 PRO A N 1
ATOM 3468 C CA . PRO A 1 429 ? -26.484 -22.719 -6.656 1 97.5 429 PRO A CA 1
ATOM 3469 C C . PRO A 1 429 ? -26.562 -23.797 -5.578 1 97.5 429 PRO A C 1
ATOM 3471 O O . PRO A 1 429 ? -27.578 -23.906 -4.879 1 97.5 429 PRO A O 1
ATOM 3474 N N . ASP A 1 430 ? -25.516 -24.562 -5.426 1 97.44 430 ASP A N 1
ATOM 3475 C CA . ASP A 1 430 ? -25.516 -25.625 -4.426 1 97.44 430 ASP A CA 1
ATOM 3476 C C . ASP A 1 430 ? -24.656 -25.234 -3.221 1 97.44 430 ASP A C 1
ATOM 3478 O O . ASP A 1 430 ? -24.203 -26.109 -2.471 1 97.44 430 ASP A O 1
ATOM 3482 N N . GLY A 1 431 ? -24.281 -23.969 -3.162 1 97 431 GLY A N 1
ATOM 3483 C CA . GLY A 1 431 ? -23.469 -23.484 -2.053 1 97 431 GLY A CA 1
ATOM 3484 C C . GLY A 1 431 ? -21.984 -23.547 -2.312 1 97 431 GLY A C 1
ATOM 3485 O O . GLY A 1 431 ? -21.172 -23.328 -1.407 1 97 431 GLY A O 1
ATOM 3486 N N . GLN A 1 432 ? -21.547 -23.953 -3.535 1 98.12 432 GLN A N 1
ATOM 3487 C CA . GLN A 1 432 ? -20.141 -24.016 -3.914 1 98.12 432 GLN A CA 1
ATOM 3488 C C . GLN A 1 432 ? -19.469 -22.672 -3.699 1 98.12 432 GLN A C 1
ATOM 3490 O O . GLN A 1 432 ? -20 -21.625 -4.098 1 98.12 432 GLN A O 1
ATOM 3495 N N . SER A 1 433 ? -18.344 -22.703 -3.012 1 98.31 433 SER A N 1
ATOM 3496 C CA . SER A 1 433 ? -17.641 -21.453 -2.752 1 98.31 433 SER A CA 1
ATOM 3497 C C . SER A 1 433 ? -16.172 -21.703 -2.424 1 98.31 433 SER A C 1
ATOM 3499 O O . SER A 1 433 ? -15.773 -22.828 -2.141 1 98.31 433 SER A O 1
ATOM 3501 N N . ILE A 1 434 ? -15.391 -20.641 -2.494 1 98 434 ILE A N 1
ATOM 3502 C CA . ILE A 1 434 ? -14.008 -20.688 -2.043 1 98 434 ILE A CA 1
ATOM 3503 C C . ILE A 1 434 ? -13.961 -21.031 -0.558 1 98 434 ILE A C 1
ATOM 3505 O O . ILE A 1 434 ? -13.117 -21.828 -0.127 1 98 434 ILE A O 1
ATOM 3509 N N . ARG A 1 435 ? -14.891 -20.484 0.195 1 98.19 435 ARG A N 1
ATOM 3510 C CA . ARG A 1 435 ? -14.953 -20.75 1.629 1 98.19 435 ARG A CA 1
ATOM 3511 C C . ARG A 1 435 ? -15.188 -22.234 1.902 1 98.19 435 ARG A C 1
ATOM 3513 O O . ARG A 1 435 ? -14.508 -22.844 2.736 1 98.19 435 ARG A O 1
ATOM 3520 N N . LYS A 1 436 ? -16.109 -22.844 1.168 1 98.62 436 LYS A N 1
ATOM 3521 C CA . LYS A 1 436 ? -16.406 -24.266 1.357 1 98.62 436 LYS A CA 1
ATOM 3522 C C . LYS A 1 436 ? -15.219 -25.141 0.976 1 98.62 436 LYS A C 1
ATOM 3524 O O . LYS A 1 436 ? -14.93 -26.125 1.641 1 98.62 436 LYS A O 1
ATOM 3529 N N . ALA A 1 437 ? -14.562 -24.781 -0.105 1 98.81 437 ALA A N 1
ATOM 3530 C CA . ALA A 1 437 ? -13.359 -25.516 -0.491 1 98.81 437 ALA A CA 1
ATOM 3531 C C . ALA A 1 437 ? -12.289 -25.422 0.59 1 98.81 437 ALA A C 1
ATOM 3533 O O . ALA A 1 437 ? -11.609 -26.406 0.886 1 98.81 437 ALA A O 1
ATOM 3534 N N . THR A 1 438 ? -12.125 -24.234 1.189 1 98.56 438 THR A N 1
ATOM 3535 C CA . THR A 1 438 ? -11.172 -24.016 2.275 1 98.56 438 THR A CA 1
ATOM 3536 C C . THR A 1 438 ? -11.547 -24.859 3.494 1 98.56 438 THR A C 1
ATOM 3538 O O . THR A 1 438 ? -10.695 -25.516 4.082 1 98.56 438 THR A O 1
ATOM 3541 N N . ASP A 1 439 ? -12.852 -24.891 3.834 1 98.69 439 ASP A N 1
ATOM 3542 C CA . ASP A 1 439 ? -13.344 -25.656 4.977 1 98.69 439 ASP A CA 1
ATOM 3543 C C . ASP A 1 439 ? -13.094 -27.141 4.793 1 98.69 439 ASP A C 1
ATOM 3545 O O . ASP A 1 439 ? -12.727 -27.844 5.742 1 98.69 439 ASP A O 1
ATOM 3549 N N . PHE A 1 440 ? -13.328 -27.594 3.576 1 98.75 440 PHE A N 1
ATOM 3550 C CA . PHE A 1 440 ? -13.117 -29.016 3.277 1 98.75 440 PHE A CA 1
ATOM 3551 C C . PHE A 1 440 ? -11.68 -29.422 3.566 1 98.75 440 PHE A C 1
ATOM 3553 O O . PHE A 1 440 ? -11.43 -30.438 4.219 1 98.75 440 PHE A O 1
ATOM 3560 N N . LEU A 1 441 ? -10.719 -28.625 3.158 1 98.62 441 LEU A N 1
ATOM 3561 C CA . LEU A 1 441 ? -9.305 -28.922 3.344 1 98.62 441 LEU A CA 1
ATOM 3562 C C . LEU A 1 441 ? -8.906 -28.766 4.809 1 98.62 441 LEU A C 1
ATOM 3564 O O . LEU A 1 441 ? -8.07 -29.516 5.312 1 98.62 441 LEU A O 1
ATOM 3568 N N . LEU A 1 442 ? -9.461 -27.75 5.477 1 98.56 442 LEU A N 1
ATOM 3569 C CA . LEU A 1 442 ? -9.117 -27.422 6.855 1 98.56 442 LEU A CA 1
ATOM 3570 C C . LEU A 1 442 ? -9.305 -28.625 7.773 1 98.56 442 LEU A C 1
ATOM 3572 O O . LEU A 1 442 ? -8.461 -28.891 8.625 1 98.56 442 LEU A O 1
ATOM 3576 N N . GLN A 1 443 ? -10.367 -29.375 7.621 1 97.19 443 GLN A N 1
ATOM 3577 C CA . GLN A 1 443 ? -10.688 -30.469 8.531 1 97.19 443 GLN A CA 1
ATOM 3578 C C . GLN A 1 443 ? -9.609 -31.562 8.477 1 97.19 443 GLN A C 1
ATOM 3580 O O . GLN A 1 443 ? -9.367 -32.25 9.477 1 97.19 443 GLN A O 1
ATOM 3585 N N . TYR A 1 444 ? -8.938 -31.75 7.355 1 97.75 444 TYR A N 1
ATOM 3586 C CA . TYR A 1 444 ? -7.891 -32.75 7.223 1 97.75 444 TYR A CA 1
ATOM 3587 C C . TYR A 1 444 ? -6.531 -32.156 7.578 1 97.75 444 TYR A C 1
ATOM 3589 O O . TYR A 1 444 ? -5.652 -32.875 8.07 1 97.75 444 TYR A O 1
ATOM 3597 N N . ALA A 1 445 ? -6.363 -30.844 7.258 1 97.19 445 ALA A N 1
ATOM 3598 C CA . ALA A 1 445 ? -5.113 -30.172 7.602 1 97.19 445 ALA A CA 1
ATOM 3599 C C . ALA A 1 445 ? -4.875 -30.188 9.109 1 97.19 445 ALA A C 1
ATOM 3601 O O . ALA A 1 445 ? -3.742 -30.344 9.562 1 97.19 445 ALA A O 1
ATOM 3602 N N . LEU A 1 446 ? -5.945 -30.078 9.93 1 96.25 446 LEU A N 1
ATOM 3603 C CA . LEU A 1 446 ? -5.855 -30.031 11.383 1 96.25 446 LEU A CA 1
ATOM 3604 C C . LEU A 1 446 ? -5.496 -31.391 11.961 1 96.25 446 LEU A C 1
ATOM 3606 O O . LEU A 1 446 ? -5.227 -31.516 13.156 1 96.25 446 LEU A O 1
ATOM 3610 N N . LYS A 1 447 ? -5.484 -32.375 11.086 1 96.06 447 LYS A N 1
ATOM 3611 C CA . LYS A 1 447 ? -5.141 -33.75 11.492 1 96.06 447 LYS A CA 1
ATOM 3612 C C . LYS A 1 447 ? -3.959 -34.281 10.688 1 96.06 447 LYS A C 1
ATOM 3614 O O . LYS A 1 447 ? -3.805 -35.5 10.531 1 96.06 447 LYS A O 1
ATOM 3619 N N . ASP A 1 448 ? -3.225 -33.438 10.047 1 94.94 448 ASP A N 1
ATOM 3620 C CA . ASP A 1 448 ? -2.031 -33.781 9.273 1 94.94 448 ASP A CA 1
ATOM 3621 C C . ASP A 1 448 ? -2.357 -34.719 8.133 1 94.94 448 ASP A C 1
ATOM 3623 O O . ASP A 1 448 ? -1.57 -35.625 7.828 1 94.94 448 ASP A O 1
ATOM 3627 N N . GLY A 1 449 ? -3.582 -34.625 7.625 1 96.06 449 GLY A N 1
ATOM 3628 C CA . GLY A 1 449 ? -3.967 -35.438 6.477 1 96.06 449 GLY A CA 1
ATOM 3629 C C . GLY A 1 449 ? -4.734 -36.688 6.855 1 96.06 449 GLY A C 1
ATOM 3630 O O . GLY A 1 449 ? -5.266 -37.375 5.984 1 96.06 449 GLY A O 1
ATOM 3631 N N . LYS A 1 450 ? -4.75 -37.031 8.172 1 96.06 450 LYS A N 1
ATOM 3632 C CA . LYS A 1 450 ? -5.477 -38.219 8.594 1 96.06 450 LYS A CA 1
ATOM 3633 C C . LYS A 1 450 ? -6.949 -38.156 8.211 1 96.06 450 LYS A C 1
ATOM 3635 O O . LYS A 1 450 ? -7.586 -37.125 8.391 1 96.06 450 LYS A O 1
ATOM 3640 N N . GLY A 1 451 ? -7.469 -39.188 7.633 1 96.75 451 GLY A N 1
ATOM 3641 C CA . GLY A 1 451 ? -8.875 -39.25 7.258 1 96.75 451 GLY A CA 1
ATOM 3642 C C . GLY A 1 451 ? -9.133 -38.781 5.84 1 96.75 451 GLY A C 1
ATOM 3643 O O . GLY A 1 451 ? -10.273 -38.812 5.375 1 96.75 451 GLY A O 1
ATOM 3644 N N . TRP A 1 452 ? -8.039 -38.344 5.082 1 97.69 452 TRP A N 1
ATOM 3645 C CA . TRP A 1 452 ? -8.203 -37.938 3.691 1 97.69 452 TRP A CA 1
ATOM 3646 C C . TRP A 1 452 ? -8.898 -39.031 2.887 1 97.69 452 TRP A C 1
ATOM 3648 O O . TRP A 1 452 ? -8.508 -40.219 2.961 1 97.69 452 TRP A O 1
ATOM 3658 N N . PRO A 1 453 ? -9.883 -38.719 2.109 1 96.81 453 PRO A N 1
ATOM 3659 C CA . PRO A 1 453 ? -10.844 -39.719 1.663 1 96.81 453 PRO A CA 1
ATOM 3660 C C . PRO A 1 453 ? -10.375 -40.5 0.428 1 96.81 453 PRO A C 1
ATOM 3662 O O . PRO A 1 453 ? -11.016 -41.469 0.012 1 96.81 453 PRO A O 1
ATOM 3665 N N . VAL A 1 454 ? -9.367 -40.094 -0.247 1 97.56 454 VAL A N 1
ATOM 3666 C CA . VAL A 1 454 ? -8.867 -40.75 -1.454 1 97.56 454 VAL A CA 1
ATOM 3667 C C . VAL A 1 454 ? -7.359 -40.938 -1.341 1 97.56 454 VAL A C 1
ATOM 3669 O O . VAL A 1 454 ? -6.711 -40.375 -0.462 1 97.56 454 VAL A O 1
ATOM 3672 N N . PRO A 1 455 ? -6.816 -41.875 -2.191 1 94.44 455 PRO A N 1
ATOM 3673 C CA . PRO A 1 455 ? -5.363 -42.062 -2.146 1 94.44 455 PRO A CA 1
ATOM 3674 C C . PRO A 1 455 ? -4.59 -40.75 -2.357 1 94.44 455 PRO A C 1
ATOM 3676 O O . PRO A 1 455 ? -5.031 -39.875 -3.113 1 94.44 455 PRO A O 1
ATOM 3679 N N . ASN A 1 456 ? -3.566 -40.594 -1.659 1 96.56 456 ASN A N 1
ATOM 3680 C CA . ASN A 1 456 ? -2.65 -39.469 -1.745 1 96.56 456 ASN A CA 1
ATOM 3681 C C . ASN A 1 456 ? -1.197 -39.906 -1.606 1 96.56 456 ASN A C 1
ATOM 3683 O O . ASN A 1 456 ? -0.752 -40.25 -0.512 1 96.56 456 ASN A O 1
ATOM 3687 N N . ILE A 1 457 ? -0.515 -39.812 -2.73 1 93.56 457 ILE A N 1
ATOM 3688 C CA . ILE A 1 457 ? 0.882 -40.219 -2.676 1 93.56 457 ILE A CA 1
ATOM 3689 C C . ILE A 1 457 ? 1.764 -39.031 -2.314 1 93.56 457 ILE A C 1
ATOM 3691 O O . ILE A 1 457 ? 1.296 -37.906 -2.287 1 93.56 457 ILE A O 1
ATOM 3695 N N . ASN A 1 458 ? 3.031 -39.188 -1.924 1 88.19 458 ASN A N 1
ATOM 3696 C CA . ASN A 1 458 ? 4.059 -38.188 -1.645 1 88.19 458 ASN A CA 1
ATOM 3697 C C . ASN A 1 458 ? 3.746 -37.406 -0.373 1 88.19 458 ASN A C 1
ATOM 3699 O O . ASN A 1 458 ? 4.172 -36.25 -0.225 1 88.19 458 ASN A O 1
ATOM 3703 N N . GLY A 1 459 ? 2.908 -37.875 0.47 1 91.81 459 GLY A N 1
ATOM 3704 C CA . GLY A 1 459 ? 2.643 -37.281 1.762 1 91.81 459 GLY A CA 1
ATOM 3705 C C . GLY A 1 459 ? 1.832 -36 1.662 1 91.81 459 GLY A C 1
ATOM 3706 O O . GLY A 1 459 ? 1.309 -35.656 0.595 1 91.81 459 GLY A O 1
ATOM 3707 N N . PHE A 1 460 ? 1.681 -35.281 2.812 1 94.75 460 PHE A N 1
ATOM 3708 C CA . PHE A 1 460 ? 0.8 -34.125 2.877 1 94.75 460 PHE A CA 1
ATOM 3709 C C . PHE A 1 460 ? 1.603 -32.844 3.102 1 94.75 460 PHE A C 1
ATOM 3711 O O . PHE A 1 460 ? 1.08 -31.75 2.938 1 94.75 460 PHE A O 1
ATOM 3718 N N . THR A 1 461 ? 2.955 -32.906 3.402 1 91.31 461 THR A N 1
ATOM 3719 C CA . THR A 1 461 ? 3.779 -31.812 3.865 1 91.31 461 THR A CA 1
ATOM 3720 C C . THR A 1 461 ? 3.766 -30.672 2.85 1 91.31 461 THR A C 1
ATOM 3722 O O . THR A 1 461 ? 3.438 -29.531 3.191 1 91.31 461 THR A O 1
ATOM 3725 N N . PRO A 1 462 ? 4.008 -30.922 1.568 1 89.19 462 PRO A N 1
ATOM 3726 C CA . PRO A 1 462 ? 4.004 -29.797 0.625 1 89.19 462 PRO A CA 1
ATOM 3727 C C . PRO A 1 462 ? 2.646 -29.109 0.534 1 89.19 462 PRO A C 1
ATOM 3729 O O . PRO A 1 462 ? 2.578 -27.875 0.458 1 89.19 462 PRO A O 1
ATOM 3732 N N . GLY A 1 463 ? 1.623 -29.938 0.566 1 93.44 463 GLY A N 1
ATOM 3733 C CA . GLY A 1 463 ? 0.281 -29.375 0.521 1 93.44 463 GLY A CA 1
ATOM 3734 C C . GLY A 1 463 ? -0.068 -28.562 1.751 1 93.44 463 GLY A C 1
ATOM 3735 O O . GLY A 1 463 ? -0.743 -27.531 1.649 1 93.44 463 GLY A O 1
ATOM 3736 N N . LEU A 1 464 ? 0.404 -29.016 2.867 1 95.31 464 LEU A N 1
ATOM 3737 C CA . LEU A 1 464 ? 0.113 -28.328 4.117 1 95.31 464 LEU A CA 1
ATOM 3738 C C . LEU A 1 464 ? 0.837 -26.984 4.18 1 95.31 464 LEU A C 1
ATOM 3740 O O . LEU A 1 464 ? 0.299 -26.016 4.703 1 95.31 464 LEU A O 1
ATOM 3744 N N . VAL A 1 465 ? 2.049 -26.891 3.641 1 91.81 465 VAL A N 1
ATOM 3745 C CA . VAL A 1 465 ? 2.797 -25.641 3.576 1 91.81 465 VAL A CA 1
ATOM 3746 C C . VAL A 1 465 ? 2.035 -24.625 2.729 1 91.81 465 VAL A C 1
ATOM 3748 O O . VAL A 1 465 ? 1.841 -23.484 3.146 1 91.81 465 VAL A O 1
ATOM 3751 N N . ASP A 1 466 ? 1.544 -25.094 1.623 1 92.94 466 ASP A N 1
ATOM 3752 C CA . ASP A 1 466 ? 0.804 -24.219 0.722 1 92.94 466 ASP A CA 1
ATOM 3753 C C . ASP A 1 466 ? -0.561 -23.859 1.305 1 92.94 466 ASP A C 1
ATOM 3755 O O . ASP A 1 466 ? -1.047 -22.734 1.116 1 92.94 466 ASP A O 1
ATOM 3759 N N . PHE A 1 467 ? -1.154 -24.797 1.983 1 95.88 467 PHE A N 1
ATOM 3760 C CA . PHE A 1 467 ? -2.469 -24.547 2.561 1 95.88 467 PHE A CA 1
ATOM 3761 C C . PHE A 1 467 ? -2.385 -23.484 3.658 1 95.88 467 PHE A C 1
ATOM 3763 O O . PHE A 1 467 ? -3.312 -22.703 3.838 1 95.88 467 PHE A O 1
ATOM 3770 N N . LEU A 1 468 ? -1.282 -23.422 4.41 1 94.38 468 LEU A N 1
ATOM 3771 C CA . LEU A 1 468 ? -1.109 -22.406 5.438 1 94.38 468 LEU A CA 1
ATOM 3772 C C . LEU A 1 468 ? -1.254 -21 4.844 1 94.38 468 LEU A C 1
ATOM 3774 O O . LEU A 1 468 ? -1.886 -20.125 5.441 1 94.38 468 LEU A O 1
ATOM 3778 N N . LYS A 1 469 ? -0.723 -20.766 3.691 1 91.88 469 LYS A N 1
ATOM 3779 C CA . LYS A 1 469 ? -0.863 -19.484 3.01 1 91.88 469 LYS A CA 1
ATOM 3780 C C . LYS A 1 469 ? -2.324 -19.188 2.691 1 91.88 469 LYS A C 1
ATOM 3782 O O . LYS A 1 469 ? -2.797 -18.062 2.904 1 91.88 469 LYS A O 1
ATOM 3787 N N . CYS A 1 470 ? -3.004 -20.203 2.24 1 93.81 470 CYS A N 1
ATOM 3788 C CA . CYS A 1 470 ? -4.426 -20.062 1.941 1 93.81 470 CYS A CA 1
ATOM 3789 C C . CYS A 1 470 ? -5.219 -19.734 3.201 1 93.81 470 CYS A C 1
ATOM 3791 O O . CYS A 1 470 ? -6.121 -18.906 3.172 1 93.81 470 CYS A O 1
ATOM 3793 N N . LEU A 1 471 ? -4.828 -20.391 4.254 1 94.56 471 LEU A N 1
ATOM 3794 C CA . LEU A 1 471 ? -5.551 -20.203 5.512 1 94.56 471 LEU A CA 1
ATOM 3795 C C . LEU A 1 471 ? -5.395 -18.781 6.016 1 94.56 471 LEU A C 1
ATOM 3797 O O . LEU A 1 471 ? -6.352 -18.188 6.516 1 94.56 471 LEU A O 1
ATOM 3801 N N . LYS A 1 472 ? -4.211 -18.234 5.914 1 91.81 472 LYS A N 1
ATOM 3802 C CA . LYS A 1 472 ? -3.98 -16.859 6.332 1 91.81 472 LYS A CA 1
ATOM 3803 C C . LYS A 1 472 ? -4.852 -15.883 5.539 1 91.81 472 LYS A C 1
ATOM 3805 O O . LYS A 1 472 ? -5.504 -15.008 6.113 1 91.81 472 LYS A O 1
ATOM 3810 N N . ILE A 1 473 ? -4.922 -16.078 4.281 1 90.38 473 ILE A N 1
ATOM 3811 C CA . ILE A 1 473 ? -5.742 -15.234 3.418 1 90.38 473 ILE A CA 1
ATOM 3812 C C . ILE A 1 473 ? -7.215 -15.406 3.777 1 90.38 473 ILE A C 1
ATOM 3814 O O . ILE A 1 473 ? -7.949 -14.422 3.895 1 90.38 473 ILE A O 1
ATOM 3818 N N . ALA A 1 474 ? -7.602 -16.672 3.969 1 93.19 474 ALA A N 1
ATOM 3819 C CA . ALA A 1 474 ? -8.992 -16.953 4.312 1 93.19 474 ALA A CA 1
ATOM 3820 C C . ALA A 1 474 ? -9.375 -16.281 5.629 1 93.19 474 ALA A C 1
ATOM 3822 O O . ALA A 1 474 ? -10.484 -15.758 5.766 1 93.19 474 ALA A O 1
ATOM 3823 N N . TRP A 1 475 ? -8.5 -16.375 6.559 1 93.5 475 TRP A N 1
ATOM 3824 C CA . TRP A 1 475 ? -8.781 -15.742 7.844 1 93.5 475 TRP A CA 1
ATOM 3825 C C . TRP A 1 475 ? -8.969 -14.234 7.68 1 93.5 475 TRP A C 1
ATOM 3827 O O . TRP A 1 475 ? -9.891 -13.656 8.258 1 93.5 475 TRP A O 1
ATOM 3837 N N . ILE A 1 476 ? -8.102 -13.602 6.91 1 87.44 476 ILE A N 1
ATOM 3838 C CA . ILE A 1 476 ? -8.164 -12.156 6.691 1 87.44 476 ILE A CA 1
ATOM 3839 C C . ILE A 1 476 ? -9.484 -11.797 6.012 1 87.44 476 ILE A C 1
ATOM 3841 O O . ILE A 1 476 ? -10.133 -10.812 6.379 1 87.44 476 ILE A O 1
ATOM 3845 N N . VAL A 1 477 ? -9.93 -12.602 5.074 1 87.19 477 VAL A N 1
ATOM 3846 C CA . VAL A 1 477 ? -11.086 -12.297 4.246 1 87.19 477 VAL A CA 1
ATOM 3847 C C . VAL A 1 477 ? -12.375 -12.617 5.008 1 87.19 477 VAL A C 1
ATOM 3849 O O . VAL A 1 477 ? -13.312 -11.82 5.023 1 87.19 477 VAL A O 1
ATOM 3852 N N . TYR A 1 478 ? -12.375 -13.789 5.672 1 91.19 478 TYR A N 1
ATOM 3853 C CA . TYR A 1 478 ? -13.641 -14.297 6.191 1 91.19 478 TYR A CA 1
ATOM 3854 C C . TYR A 1 478 ? -13.742 -14.07 7.695 1 91.19 478 TYR A C 1
ATOM 3856 O O . TYR A 1 478 ? -14.828 -14.156 8.273 1 91.19 478 TYR A O 1
ATOM 3864 N N . GLY A 1 479 ? -12.672 -13.93 8.406 1 88.81 479 GLY A N 1
ATOM 3865 C CA . GLY A 1 479 ? -12.688 -13.641 9.828 1 88.81 479 GLY A CA 1
ATOM 3866 C C . GLY A 1 479 ? -13.133 -14.82 10.672 1 88.81 479 GLY A C 1
ATOM 3867 O O . GLY A 1 479 ? -13.508 -14.656 11.836 1 88.81 479 GLY A O 1
ATOM 3868 N N . ASP A 1 480 ? -13.172 -15.961 10.062 1 93.5 480 ASP A N 1
ATOM 3869 C CA . ASP A 1 480 ? -13.586 -17.172 10.773 1 93.5 480 ASP A CA 1
ATOM 3870 C C . ASP A 1 480 ? -12.484 -17.641 11.727 1 93.5 480 ASP A C 1
ATOM 3872 O O . ASP A 1 480 ? -11.359 -17.906 11.305 1 93.5 480 ASP A O 1
ATOM 3876 N N . GLU A 1 481 ? -12.82 -17.781 13.047 1 92.12 481 GLU A N 1
ATOM 3877 C CA . GLU A 1 481 ? -11.859 -18.141 14.078 1 92.12 481 GLU A CA 1
ATOM 3878 C C . GLU A 1 481 ? -11.289 -19.531 13.836 1 92.12 481 GLU A C 1
ATOM 3880 O O . GLU A 1 481 ? -10.148 -19.828 14.219 1 92.12 481 GLU A O 1
ATOM 3885 N N . ARG A 1 482 ? -12.016 -20.469 13.203 1 95.94 482 ARG A N 1
ATOM 3886 C CA . ARG A 1 482 ? -11.508 -21.797 12.875 1 95.94 482 ARG A CA 1
ATOM 3887 C C . ARG A 1 482 ? -10.25 -21.719 12.023 1 95.94 482 ARG A C 1
ATOM 3889 O O . ARG A 1 482 ? -9.352 -22.547 12.141 1 95.94 482 ARG A O 1
ATOM 3896 N N . TYR A 1 483 ? -10.133 -20.672 11.109 1 97 483 TYR A N 1
ATOM 3897 C CA . TYR A 1 483 ? -8.945 -20.484 10.289 1 97 483 TYR A CA 1
ATOM 3898 C C . TYR A 1 483 ? -7.766 -20.031 11.148 1 97 483 TYR A C 1
ATOM 3900 O O . TYR A 1 483 ? -6.629 -20.469 10.93 1 97 483 TYR A O 1
ATOM 3908 N N . LEU A 1 484 ? -8.055 -19.125 12.078 1 93.38 484 LEU A N 1
ATOM 3909 C CA . LEU A 1 484 ? -7 -18.703 12.992 1 93.38 484 LEU A CA 1
ATOM 3910 C C . LEU A 1 484 ? -6.449 -19.875 13.773 1 93.38 484 LEU A C 1
ATOM 3912 O O . LEU A 1 484 ? -5.234 -19.984 13.969 1 93.38 484 LEU A O 1
ATOM 3916 N N . GLU A 1 485 ? -7.328 -20.766 14.227 1 93.62 485 GLU A N 1
ATOM 3917 C CA . GLU A 1 485 ? -6.906 -21.984 14.906 1 93.62 485 GLU A CA 1
ATOM 3918 C C . GLU A 1 485 ? -6.043 -22.844 13.992 1 93.62 485 GLU A C 1
ATOM 3920 O O . GLU A 1 485 ? -5.035 -23.406 14.43 1 93.62 485 GLU A O 1
ATOM 3925 N N . GLY A 1 486 ? -6.465 -22.938 12.789 1 96.56 486 GLY A N 1
ATOM 3926 C CA . GLY A 1 486 ? -5.668 -23.672 11.82 1 96.56 486 GLY A CA 1
ATOM 3927 C C . GLY A 1 486 ? -4.277 -23.078 11.625 1 96.56 486 GLY A C 1
ATOM 3928 O O . GLY A 1 486 ? -3.297 -23.828 11.539 1 96.56 486 GLY A O 1
ATOM 3929 N N . ILE A 1 487 ? -4.172 -21.75 11.562 1 95.88 487 ILE A N 1
ATOM 3930 C CA . ILE A 1 487 ? -2.883 -21.078 11.43 1 95.88 487 ILE A CA 1
ATOM 3931 C C . ILE A 1 487 ? -2.014 -21.375 12.648 1 95.88 487 ILE A C 1
ATOM 3933 O O . ILE A 1 487 ? -0.836 -21.719 12.508 1 95.88 487 ILE A O 1
ATOM 3937 N N . ARG A 1 488 ? -2.6 -21.375 13.828 1 93.69 488 ARG A N 1
ATOM 3938 C CA . ARG A 1 488 ? -1.87 -21.656 15.062 1 93.69 488 ARG A CA 1
ATOM 3939 C C . ARG A 1 488 ? -1.331 -23.078 15.055 1 93.69 488 ARG A C 1
ATOM 3941 O O . ARG A 1 488 ? -0.247 -23.344 15.578 1 93.69 488 ARG A O 1
ATOM 3948 N N . TYR A 1 489 ? -2.096 -23.969 14.484 1 95.19 489 TYR A N 1
ATOM 3949 C CA . TYR A 1 489 ? -1.735 -25.375 14.438 1 95.19 489 TYR A CA 1
ATOM 3950 C C . TYR A 1 489 ? -0.63 -25.625 13.414 1 95.19 489 TYR A C 1
ATOM 3952 O O . TYR A 1 489 ? 0.35 -26.312 13.703 1 95.19 489 TYR A O 1
ATOM 3960 N N . LEU A 1 490 ? -0.691 -25.047 12.234 1 95.38 490 LEU A N 1
ATOM 3961 C CA . LEU A 1 490 ? 0.158 -25.391 11.102 1 95.38 490 LEU A CA 1
ATOM 3962 C C . LEU A 1 490 ? 1.434 -24.562 11.102 1 95.38 490 LEU A C 1
ATOM 3964 O O . LEU A 1 490 ? 2.486 -25.031 10.664 1 95.38 490 LEU A O 1
ATOM 3968 N N . GLU A 1 491 ? 1.396 -23.328 11.555 1 91.81 491 GLU A N 1
ATOM 3969 C CA . GLU A 1 491 ? 2.5 -22.391 11.406 1 91.81 491 GLU A CA 1
ATOM 3970 C C . GLU A 1 491 ? 3.768 -22.906 12.078 1 91.81 491 GLU A C 1
ATOM 3972 O O . GLU A 1 491 ? 4.836 -22.938 11.461 1 91.81 491 GLU A O 1
ATOM 3977 N N . PRO A 1 492 ? 3.703 -23.406 13.359 1 90.12 492 PRO A N 1
ATOM 3978 C CA . PRO A 1 492 ? 4.926 -23.938 13.961 1 90.12 492 PRO A CA 1
ATOM 3979 C C . PRO A 1 492 ? 5.48 -25.156 13.211 1 90.12 492 PRO A C 1
ATOM 3981 O O . PRO A 1 492 ? 6.695 -25.344 13.148 1 90.12 492 PRO A O 1
ATOM 3984 N N . LYS A 1 493 ? 4.641 -26 12.664 1 92.88 493 LYS A N 1
ATOM 3985 C CA . LYS A 1 493 ? 5.086 -27.156 11.891 1 92.88 493 LYS A CA 1
ATOM 3986 C C . LYS A 1 493 ? 5.805 -26.734 10.617 1 92.88 493 LYS A C 1
ATOM 3988 O O . LYS A 1 493 ? 6.891 -27.219 10.312 1 92.88 493 LYS A O 1
ATOM 3993 N N . VAL A 1 494 ? 5.195 -25.797 9.922 1 90.5 494 VAL A N 1
ATOM 3994 C CA . VAL A 1 494 ? 5.777 -25.312 8.672 1 90.5 494 VAL A CA 1
ATOM 3995 C C . VAL A 1 494 ? 7.125 -24.656 8.961 1 90.5 494 VAL A C 1
ATOM 3997 O O . VAL A 1 494 ? 8.086 -24.859 8.211 1 90.5 494 VAL A O 1
ATOM 4000 N N . ASN A 1 495 ? 7.211 -23.938 10.062 1 87.25 495 ASN A N 1
ATOM 4001 C CA . ASN A 1 495 ? 8.477 -23.328 10.445 1 87.25 495 ASN A CA 1
ATOM 4002 C C . ASN A 1 495 ? 9.555 -24.375 10.68 1 87.25 495 ASN A C 1
ATOM 4004 O O . ASN A 1 495 ? 10.711 -24.188 10.297 1 87.25 495 ASN A O 1
ATOM 4008 N N . ARG A 1 496 ? 9.18 -25.453 11.289 1 91.06 496 ARG A N 1
ATOM 4009 C CA . ARG A 1 496 ? 10.125 -26.531 11.523 1 91.06 496 ARG A CA 1
ATOM 4010 C C . ARG A 1 496 ? 10.555 -27.172 10.211 1 91.06 496 ARG A C 1
ATOM 4012 O O . ARG A 1 496 ? 11.734 -27.5 10.031 1 91.06 496 ARG A O 1
ATOM 4019 N N . TRP A 1 497 ? 9.602 -27.391 9.32 1 90.5 497 TRP A N 1
ATOM 4020 C CA . TRP A 1 497 ? 9.938 -27.953 8.016 1 90.5 497 TRP A CA 1
ATOM 4021 C C . TRP A 1 497 ? 10.867 -27.031 7.242 1 90.5 497 TRP A C 1
ATOM 4023 O O . TRP A 1 497 ? 11.805 -27.5 6.582 1 90.5 497 TRP A O 1
ATOM 4033 N N . MET A 1 498 ? 10.641 -25.75 7.332 1 85.5 498 MET A N 1
ATOM 4034 C CA . MET A 1 498 ? 11.523 -24.781 6.688 1 85.5 498 MET A CA 1
ATOM 4035 C C . MET A 1 498 ? 12.922 -24.828 7.305 1 85.5 498 MET A C 1
ATOM 4037 O O . MET A 1 498 ? 13.922 -24.891 6.582 1 85.5 498 MET A O 1
ATOM 4041 N N . ALA A 1 499 ? 12.984 -24.922 8.562 1 85.94 499 ALA A N 1
ATOM 4042 C CA . ALA A 1 499 ? 14.258 -24.984 9.273 1 85.94 499 ALA A CA 1
ATOM 4043 C C . ALA A 1 499 ? 15.016 -26.266 8.93 1 85.94 499 ALA A C 1
ATOM 4045 O O . ALA A 1 499 ? 16.25 -26.266 8.867 1 85.94 499 ALA A O 1
ATOM 4046 N N . ALA A 1 500 ? 14.289 -27.312 8.68 1 89.88 500 ALA A N 1
ATOM 4047 C CA . ALA A 1 500 ? 14.883 -28.609 8.383 1 89.88 500 ALA A CA 1
ATOM 4048 C C . ALA A 1 500 ? 15.242 -28.719 6.906 1 89.88 500 ALA A C 1
ATOM 4050 O O . ALA A 1 500 ? 15.836 -29.719 6.48 1 89.88 500 ALA A O 1
ATOM 4051 N N . GLY A 1 501 ? 14.812 -27.75 6.133 1 86.75 501 GLY A N 1
ATOM 4052 C CA . GLY A 1 501 ? 15.078 -27.797 4.707 1 86.75 501 GLY A CA 1
ATOM 4053 C C . GLY A 1 501 ? 14.086 -28.641 3.939 1 86.75 501 GLY A C 1
ATOM 4054 O O . GLY A 1 501 ? 14.32 -29 2.785 1 86.75 501 GLY A O 1
ATOM 4055 N N . GLU A 1 502 ? 12.969 -29 4.602 1 86.62 502 GLU A N 1
ATOM 4056 C CA . GLU A 1 502 ? 11.922 -29.812 3.98 1 86.62 502 GLU A CA 1
ATOM 4057 C C . GLU A 1 502 ? 10.945 -28.938 3.195 1 86.62 502 GLU A C 1
ATOM 4059 O O . GLU A 1 502 ? 10.133 -29.453 2.418 1 86.62 502 GLU A O 1
ATOM 4064 N N . ALA A 1 503 ? 11.031 -27.688 3.506 1 86.06 503 ALA A N 1
ATOM 4065 C CA . ALA A 1 503 ? 10.273 -26.688 2.775 1 86.06 503 ALA A CA 1
ATOM 4066 C C . ALA A 1 503 ? 11.117 -25.438 2.523 1 86.06 503 ALA A C 1
ATOM 4068 O O . ALA A 1 503 ? 12.031 -25.125 3.295 1 86.06 503 ALA A O 1
ATOM 4069 N N . LYS A 1 504 ? 10.82 -24.781 1.503 1 83.62 504 LYS A N 1
ATOM 4070 C CA . LYS A 1 504 ? 11.523 -23.531 1.225 1 83.62 504 LYS A CA 1
ATOM 4071 C C . LYS A 1 504 ? 11.219 -22.484 2.285 1 83.62 504 LYS A C 1
ATOM 4073 O O . LYS A 1 504 ? 10.07 -22.312 2.691 1 83.62 504 LYS A O 1
ATOM 4078 N N . THR A 1 505 ? 12.266 -21.844 2.67 1 82.69 505 THR A N 1
ATOM 4079 C CA . THR A 1 505 ? 12.086 -20.766 3.627 1 82.69 505 THR A CA 1
ATOM 4080 C C . THR A 1 505 ? 11.523 -19.531 2.938 1 82.69 505 THR A C 1
ATOM 4082 O O . THR A 1 505 ? 12.148 -18.969 2.027 1 82.69 505 THR A O 1
ATOM 4085 N N . ILE A 1 506 ? 10.273 -19.141 3.426 1 82.06 506 ILE A N 1
ATOM 4086 C CA . ILE A 1 506 ? 9.648 -17.969 2.848 1 82.06 506 ILE A CA 1
ATOM 4087 C C . ILE A 1 506 ? 8.969 -17.141 3.947 1 82.06 506 ILE A C 1
ATOM 4089 O O . ILE A 1 506 ? 8.789 -17.625 5.066 1 82.06 506 ILE A O 1
ATOM 4093 N N . SER A 1 507 ? 8.781 -15.875 3.631 1 86.69 507 SER A N 1
ATOM 4094 C CA . SER A 1 507 ? 7.902 -15.039 4.438 1 86.69 507 SER A CA 1
ATOM 4095 C C . SER A 1 507 ? 6.652 -14.633 3.662 1 86.69 507 SER A C 1
ATOM 4097 O O . SER A 1 507 ? 6.742 -14.25 2.492 1 86.69 507 SER A O 1
ATOM 4099 N N . THR A 1 508 ? 5.477 -14.727 4.363 1 86.38 508 THR A N 1
ATOM 4100 C CA . THR A 1 508 ? 4.234 -14.32 3.719 1 86.38 508 THR A CA 1
ATOM 4101 C C . THR A 1 508 ? 3.811 -12.93 4.195 1 86.38 508 THR A C 1
ATOM 4103 O O . THR A 1 508 ? 2.693 -12.492 3.918 1 86.38 508 THR A O 1
ATOM 4106 N N . TYR A 1 509 ? 4.688 -12.203 4.883 1 88.19 509 TYR A N 1
ATOM 4107 C CA . TYR A 1 509 ? 4.371 -10.945 5.543 1 88.19 509 TYR A CA 1
ATOM 4108 C C . TYR A 1 509 ? 3.801 -9.938 4.555 1 88.19 509 TYR A C 1
ATOM 4110 O O . TYR A 1 509 ? 2.746 -9.344 4.797 1 88.19 509 TYR A O 1
ATOM 4118 N N . PHE A 1 510 ? 4.43 -9.719 3.439 1 83.38 510 PHE A N 1
ATOM 4119 C CA . PHE A 1 510 ? 3.996 -8.703 2.488 1 83.38 510 PHE A CA 1
ATOM 4120 C C . PHE A 1 510 ? 2.656 -9.086 1.866 1 83.38 510 PHE A C 1
ATOM 4122 O O . PHE A 1 510 ? 1.803 -8.227 1.646 1 83.38 510 PHE A O 1
ATOM 4129 N N . CYS A 1 511 ? 2.477 -10.344 1.612 1 83.06 511 CYS A N 1
ATOM 4130 C CA . CYS A 1 511 ? 1.203 -10.82 1.079 1 83.06 511 CYS A CA 1
ATOM 4131 C C . CYS A 1 511 ? 0.081 -10.617 2.09 1 83.06 511 CYS A C 1
ATOM 4133 O O . CYS A 1 511 ? -0.989 -10.109 1.745 1 83.06 511 CYS A O 1
ATOM 4135 N N . ASP A 1 512 ? 0.329 -11.008 3.346 1 86.94 512 ASP A N 1
ATOM 4136 C CA . ASP A 1 512 ? -0.679 -10.914 4.395 1 86.94 512 ASP A CA 1
ATOM 4137 C C . ASP A 1 512 ? -1.069 -9.461 4.652 1 86.94 512 ASP A C 1
ATOM 4139 O O . ASP A 1 512 ? -2.254 -9.141 4.77 1 86.94 512 ASP A O 1
ATOM 4143 N N . MET A 1 513 ? -0.073 -8.586 4.66 1 85.88 513 MET A N 1
ATOM 4144 C CA . MET A 1 513 ? -0.349 -7.172 4.918 1 85.88 513 MET A CA 1
ATOM 4145 C C . MET A 1 513 ? -1.077 -6.539 3.736 1 85.88 513 MET A C 1
ATOM 4147 O O . MET A 1 513 ? -1.944 -5.684 3.924 1 85.88 513 MET A O 1
ATOM 4151 N N . SER A 1 514 ? -0.673 -6.953 2.543 1 80.94 514 SER A N 1
ATOM 4152 C CA . SER A 1 514 ? -1.382 -6.461 1.366 1 80.94 514 SER A CA 1
ATOM 4153 C C . SER A 1 514 ? -2.857 -6.84 1.41 1 80.94 514 SER A C 1
ATOM 4155 O O . SER A 1 514 ? -3.727 -6.008 1.146 1 80.94 514 SER A O 1
ATOM 4157 N N . MET A 1 515 ? -3.146 -8.086 1.777 1 82 515 MET A N 1
ATOM 4158 C CA . MET A 1 515 ? -4.523 -8.555 1.87 1 82 515 MET A CA 1
ATOM 4159 C C . MET A 1 515 ? -5.285 -7.809 2.959 1 82 515 MET A C 1
ATOM 4161 O O . MET A 1 515 ? -6.457 -7.473 2.783 1 82 515 MET A O 1
ATOM 4165 N N . LEU A 1 516 ? -4.605 -7.582 4.012 1 82.75 516 LEU A N 1
ATOM 4166 C CA . LEU A 1 516 ? -5.25 -6.941 5.152 1 82.75 516 LEU A CA 1
ATOM 4167 C C . LEU A 1 516 ? -5.527 -5.469 4.863 1 82.75 516 LEU A C 1
ATOM 4169 O O . LEU A 1 516 ? -6.574 -4.945 5.25 1 82.75 516 LEU A O 1
ATOM 4173 N N . LEU A 1 517 ? -4.633 -4.832 4.215 1 77.94 517 LEU A N 1
ATOM 4174 C CA . LEU A 1 517 ? -4.734 -3.387 4.039 1 77.94 517 LEU A CA 1
ATOM 4175 C C . LEU A 1 517 ? -5.551 -3.047 2.795 1 77.94 517 LEU A C 1
ATOM 4177 O O . LEU A 1 517 ? -6.184 -1.989 2.734 1 77.94 517 LEU A O 1
ATOM 4181 N N . GLU A 1 518 ? -5.449 -4.051 1.858 1 66.12 518 GLU A N 1
ATOM 4182 C CA . GLU A 1 518 ? -6.152 -3.762 0.611 1 66.12 518 GLU A CA 1
ATOM 4183 C C . GLU A 1 518 ? -7.508 -4.461 0.564 1 66.12 518 GLU A C 1
ATOM 4185 O O . GLU A 1 518 ? -8.25 -4.312 -0.406 1 66.12 518 GLU A O 1
ATOM 4190 N N . ALA A 1 519 ? -7.738 -5.582 1.567 1 52.97 519 ALA A N 1
ATOM 4191 C CA . ALA A 1 519 ? -8.852 -6.523 1.516 1 52.97 519 ALA A CA 1
ATOM 4192 C C . ALA A 1 519 ? -10.156 -5.805 1.174 1 52.97 519 ALA A C 1
ATOM 4194 O O . ALA A 1 519 ? -11.188 -6.449 0.966 1 52.97 519 ALA A O 1
ATOM 4195 N N . GLY A 1 520 ? -10.031 -4.672 0.437 1 46.72 520 GLY A N 1
ATOM 4196 C CA . GLY A 1 520 ? -11.141 -4.117 -0.328 1 46.72 520 GLY A CA 1
ATOM 4197 C C . GLY A 1 520 ? -10.773 -3.803 -1.765 1 46.72 520 GLY A C 1
ATOM 4198 O O . GLY A 1 520 ? -9.641 -4.047 -2.191 1 46.72 520 GLY A O 1
ATOM 4199 N N . ARG A 1 521 ? -11.766 -3.117 -2.67 1 47.19 521 ARG A N 1
ATOM 4200 C CA . ARG A 1 521 ? -11.766 -2.881 -4.109 1 47.19 521 ARG A CA 1
ATOM 4201 C C . ARG A 1 521 ? -10.625 -1.955 -4.512 1 47.19 521 ARG A C 1
ATOM 4203 O O . ARG A 1 521 ? -10.258 -1.051 -3.758 1 47.19 521 ARG A O 1
ATOM 4210 N N . HIS A 1 522 ? -9.922 -2.297 -5.449 1 43.44 522 HIS A N 1
ATOM 4211 C CA . HIS A 1 522 ? -9.047 -1.63 -6.406 1 43.44 522 HIS A CA 1
ATOM 4212 C C . HIS A 1 522 ? -7.617 -1.557 -5.879 1 43.44 522 HIS A C 1
ATOM 4214 O O . HIS A 1 522 ? -6.945 -0.534 -6.035 1 43.44 522 HIS A O 1
ATOM 4220 N N . GLY A 1 523 ? -7.363 -2.432 -4.902 1 42.78 523 GLY A N 1
ATOM 4221 C CA . GLY A 1 523 ? -5.996 -2.43 -4.41 1 42.78 523 GLY A CA 1
ATOM 4222 C C . GLY A 1 523 ? -4.965 -2.301 -5.512 1 42.78 523 GLY A C 1
ATOM 4223 O O . GLY A 1 523 ? -5.047 -2.996 -6.527 1 42.78 523 GLY A O 1
ATOM 4224 N N . THR A 1 524 ? -4.695 -1.172 -5.895 1 42.91 524 THR A N 1
ATOM 4225 C CA . THR A 1 524 ? -3.521 -1.089 -6.758 1 42.91 524 THR A CA 1
ATOM 4226 C C . THR A 1 524 ? -2.369 -1.907 -6.188 1 42.91 524 THR A C 1
ATOM 4228 O O . THR A 1 524 ? -1.218 -1.738 -6.594 1 42.91 524 THR A O 1
ATOM 4231 N N . GLY A 1 525 ? -2.678 -2.607 -5.074 1 42.59 525 GLY A N 1
ATOM 4232 C CA . GLY A 1 525 ? -1.533 -3.023 -4.281 1 42.59 525 GLY A CA 1
ATOM 4233 C C . GLY A 1 525 ? -0.787 -4.199 -4.887 1 42.59 525 GLY A C 1
ATOM 4234 O O . GLY A 1 525 ? -1.401 -5.109 -5.445 1 42.59 525 GLY A O 1
ATOM 4235 N N . PHE A 1 526 ? 0.374 -3.961 -5.344 1 42.34 526 PHE A N 1
ATOM 4236 C CA . PHE A 1 526 ? 1.531 -4.582 -5.977 1 42.34 526 PHE A CA 1
ATOM 4237 C C . PHE A 1 526 ? 1.805 -5.957 -5.379 1 42.34 526 PHE A C 1
ATOM 4239 O O . PHE A 1 526 ? 2.215 -6.879 -6.086 1 42.34 526 PHE A O 1
ATOM 4246 N N . MET A 1 527 ? 1.807 -6.156 -3.951 1 44.66 527 MET A N 1
ATOM 4247 C CA . MET A 1 527 ? 2.678 -7.16 -3.35 1 44.66 527 MET A CA 1
ATOM 4248 C C . MET A 1 527 ? 1.979 -8.516 -3.285 1 44.66 527 MET A C 1
ATOM 4250 O O . MET A 1 527 ? 2.525 -9.477 -2.738 1 44.66 527 MET A O 1
ATOM 4254 N N . TRP A 1 528 ? 0.739 -8.656 -3.736 1 46.09 528 TRP A N 1
ATOM 4255 C CA . TRP A 1 528 ? -0.003 -9.789 -3.184 1 46.09 528 TRP A CA 1
ATOM 4256 C C . TRP A 1 528 ? 0.389 -11.086 -3.875 1 46.09 528 TRP A C 1
ATOM 4258 O O . TRP A 1 528 ? 0.418 -12.148 -3.248 1 46.09 528 TRP A O 1
ATOM 4268 N N . HIS A 1 529 ? 0.615 -10.969 -5.133 1 45.94 529 HIS A N 1
ATOM 4269 C CA . HIS A 1 529 ? 0.498 -12.25 -5.812 1 45.94 529 HIS A CA 1
ATOM 4270 C C . HIS A 1 529 ? 1.639 -13.188 -5.426 1 45.94 529 HIS A C 1
ATOM 4272 O O . HIS A 1 529 ? 1.682 -14.336 -5.867 1 45.94 529 HIS A O 1
ATOM 4278 N N . TRP A 1 530 ? 2.494 -12.609 -4.492 1 45.56 530 TRP A N 1
ATOM 4279 C CA . TRP A 1 530 ? 3.691 -13.359 -4.121 1 45.56 530 TRP A CA 1
ATOM 4280 C C . TRP A 1 530 ? 3.324 -14.641 -3.383 1 45.56 530 TRP A C 1
ATOM 4282 O O . TRP A 1 530 ? 3.984 -15.672 -3.547 1 45.56 530 TRP A O 1
ATOM 4292 N N . CYS A 1 531 ? 2.299 -14.523 -2.566 1 52.91 531 CYS A N 1
ATOM 4293 C CA . CYS A 1 531 ? 2.309 -15.508 -1.492 1 52.91 531 CYS A CA 1
ATOM 4294 C C . CYS A 1 531 ? 1.637 -16.812 -1.935 1 52.91 531 CYS A C 1
ATOM 4296 O O . CYS A 1 531 ? 1.777 -17.844 -1.277 1 52.91 531 CYS A O 1
ATOM 4298 N N . LEU A 1 532 ? 0.788 -16.703 -2.918 1 41.56 532 LEU A N 1
ATOM 4299 C CA . LEU A 1 532 ? 0.03 -17.922 -3.146 1 41.56 532 LEU A CA 1
ATOM 4300 C C . LEU A 1 532 ? 0.791 -18.875 -4.066 1 41.56 532 LEU A C 1
ATOM 4302 O O . LEU A 1 532 ? 0.571 -20.094 -4.039 1 41.56 532 LEU A O 1
ATOM 4306 N N . ALA A 1 533 ? 1.599 -18.328 -5.012 1 42.88 533 ALA A N 1
ATOM 4307 C CA . ALA A 1 533 ? 2.127 -19.297 -5.98 1 42.88 533 ALA A CA 1
ATOM 4308 C C . ALA A 1 533 ? 3.383 -19.969 -5.449 1 42.88 533 ALA A C 1
ATOM 4310 O O . ALA A 1 533 ? 4.297 -19.312 -4.961 1 42.88 533 ALA A O 1
ATOM 4311 N N . SER A 1 534 ? 3.217 -21.156 -4.953 1 41.78 534 SER A N 1
ATOM 4312 C CA . SER A 1 534 ? 4.395 -21.969 -4.688 1 41.78 534 SER A CA 1
ATOM 4313 C C . SER A 1 534 ? 5.367 -21.938 -5.859 1 41.78 534 SER A C 1
ATOM 4315 O O . SER A 1 534 ? 4.973 -22.141 -7.012 1 41.78 534 SER A O 1
ATOM 4317 N N . LEU A 1 535 ? 6.352 -21.031 -5.844 1 39.66 535 LEU A N 1
ATOM 4318 C CA . LEU A 1 535 ? 7.309 -20.984 -6.945 1 39.66 535 LEU A CA 1
ATOM 4319 C C . LEU A 1 535 ? 7.773 -22.391 -7.32 1 39.66 535 LEU A C 1
ATOM 4321 O O . LEU A 1 535 ? 8.367 -22.578 -8.383 1 39.66 535 LEU A O 1
ATOM 4325 N N . GLU A 1 536 ? 7.859 -23.297 -6.355 1 41.88 536 GLU A N 1
ATOM 4326 C CA . GLU A 1 536 ? 8.508 -24.547 -6.73 1 41.88 536 GLU A CA 1
ATOM 4327 C C . GLU A 1 536 ? 7.5 -25.688 -6.828 1 41.88 536 GLU A C 1
ATOM 4329 O O . GLU A 1 536 ? 6.629 -25.828 -5.965 1 41.88 536 GLU A O 1
ATOM 4334 N N . GLU A 1 537 ? 7.086 -26.031 -8.016 1 41.09 537 GLU A N 1
ATOM 4335 C CA . GLU A 1 537 ? 6.406 -27.312 -8.156 1 41.09 537 GLU A CA 1
ATOM 4336 C C . GLU A 1 537 ? 6.973 -28.344 -7.18 1 41.09 537 GLU A C 1
ATOM 4338 O O . GLU A 1 537 ? 8.172 -28.359 -6.914 1 41.09 537 GLU A O 1
ATOM 4343 N N . PRO A 1 538 ? 6.199 -29 -6.477 1 33.53 538 PRO A N 1
ATOM 4344 C CA . PRO A 1 538 ? 6.688 -30.125 -5.684 1 33.53 538 PRO A CA 1
ATOM 4345 C C . PRO A 1 538 ? 7.621 -31.047 -6.473 1 33.53 538 PRO A C 1
ATOM 4347 O O . PRO A 1 538 ? 7.293 -31.438 -7.594 1 33.53 538 PRO A O 1
ATOM 4350 N N . GLY A 1 539 ? 8.969 -31.203 -6.188 1 37.38 539 GLY A N 1
ATOM 4351 C CA . GLY A 1 539 ? 10.008 -32.062 -6.727 1 37.38 539 GLY A CA 1
ATOM 4352 C C . GLY A 1 539 ? 11.25 -31.297 -7.148 1 37.38 539 GLY A C 1
ATOM 4353 O O . GLY A 1 539 ? 12.297 -31.906 -7.406 1 37.38 539 GLY A O 1
ATOM 4354 N N . ARG A 1 540 ? 11.031 -30.062 -7.684 1 37.28 540 ARG A N 1
ATOM 4355 C CA . ARG A 1 540 ? 12.281 -29.422 -8.094 1 37.28 540 ARG A CA 1
ATOM 4356 C C . ARG A 1 540 ? 12.883 -28.609 -6.957 1 37.28 540 ARG A C 1
ATOM 4358 O O . ARG A 1 540 ? 12.484 -27.469 -6.723 1 37.28 540 ARG A O 1
ATOM 4365 N N . VAL A 1 541 ? 13.18 -29.156 -5.887 1 31.06 541 VAL A N 1
ATOM 4366 C CA . VAL A 1 541 ? 14.125 -28.438 -5.035 1 31.06 541 VAL A CA 1
ATOM 4367 C C . VAL A 1 541 ? 15.375 -28.078 -5.832 1 31.06 541 VAL A C 1
ATOM 4369 O O . VAL A 1 541 ? 16.141 -28.969 -6.219 1 31.06 541 VAL A O 1
ATOM 4372 N N . HIS A 1 542 ? 15.375 -27.172 -6.688 1 29.67 542 HIS A N 1
ATOM 4373 C CA . HIS A 1 542 ? 16.641 -26.766 -7.293 1 29.67 542 HIS A CA 1
ATOM 4374 C C . HIS A 1 542 ? 17.672 -26.422 -6.227 1 29.67 542 HIS A C 1
ATOM 4376 O O .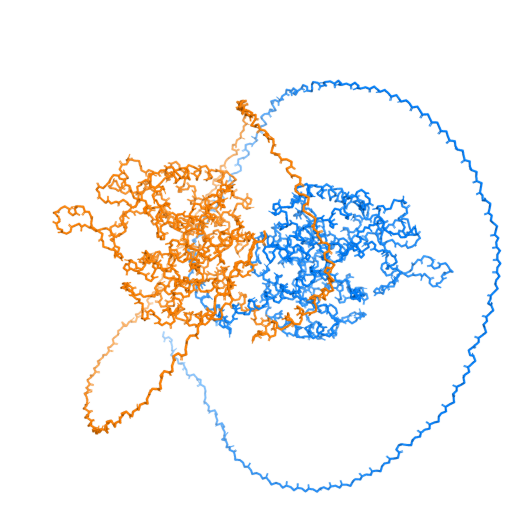 HIS A 1 542 ? 17.406 -25.609 -5.336 1 29.67 542 HIS A O 1
ATOM 4382 N N . SER A 1 543 ? 18.516 -27.344 -5.875 1 26.75 543 SER A N 1
ATOM 4383 C CA . SER A 1 543 ? 19.766 -27.016 -5.199 1 26.75 543 SER A CA 1
ATOM 4384 C C . SER A 1 543 ? 20.5 -25.891 -5.914 1 26.75 543 SER A C 1
ATOM 4386 O O . SER A 1 543 ? 21.016 -26.078 -7.023 1 26.75 543 SER A O 1
ATOM 4388 N N . VAL A 1 544 ? 19.969 -24.766 -5.93 1 25.73 544 VAL A N 1
ATOM 4389 C CA . VAL A 1 544 ? 20.812 -23.703 -6.484 1 25.73 544 VAL A CA 1
ATOM 4390 C C . VAL A 1 544 ? 22.219 -23.812 -5.93 1 25.73 544 VAL A C 1
ATOM 4392 O O . VAL A 1 544 ? 23.094 -23 -6.246 1 25.73 544 VAL A O 1
ATOM 4395 N N . TYR A 1 545 ? 22.422 -24.438 -4.773 1 24.19 545 TYR A N 1
ATOM 4396 C CA . TYR A 1 545 ? 23.812 -24.453 -4.316 1 24.19 545 TYR A CA 1
ATOM 4397 C C . TYR A 1 545 ? 24.641 -25.438 -5.141 1 24.19 545 TYR A C 1
ATOM 4399 O O . TYR A 1 545 ? 24.547 -26.656 -4.945 1 24.19 545 TYR A O 1
ATOM 4407 N N . GLY A 1 546 ? 24.484 -25.641 -6.41 1 19.97 546 GLY A N 1
ATOM 4408 C CA . GLY A 1 546 ? 25.719 -26.266 -6.891 1 19.97 546 GLY A CA 1
ATOM 4409 C C . GLY A 1 546 ? 26.938 -25.406 -6.691 1 19.97 546 GLY A C 1
ATOM 4410 O O . GLY A 1 546 ? 26.875 -24.172 -6.773 1 19.97 546 GLY A O 1
ATOM 4411 N N . MET B 1 1 ? 63.406 20.609 -6.277 1 15.73 1 MET B N 1
ATOM 4412 C CA . MET B 1 1 ? 64.25 19.812 -5.367 1 15.73 1 MET B CA 1
ATOM 4413 C C . MET B 1 1 ? 63.531 19.625 -4.027 1 15.73 1 MET B C 1
ATOM 4415 O O . MET B 1 1 ? 63.531 18.531 -3.467 1 15.73 1 MET B O 1
ATOM 4419 N N . TRP B 1 2 ? 63.188 20.719 -3.082 1 18.41 2 TRP B N 1
ATOM 4420 C CA . TRP B 1 2 ? 63.75 21.312 -1.874 1 18.41 2 TRP B CA 1
ATOM 4421 C C . TRP B 1 2 ? 63.031 20.812 -0.632 1 18.41 2 TRP B C 1
ATOM 4423 O O . TRP B 1 2 ? 61.812 20.516 -0.688 1 18.41 2 TRP B O 1
ATOM 4433 N N . SER B 1 3 ? 63.625 20.734 0.704 1 15.34 3 SER B N 1
ATOM 4434 C CA . SER B 1 3 ? 63.875 19.984 1.931 1 15.34 3 SER B CA 1
ATOM 4435 C C . SER B 1 3 ? 62.938 20.406 3.045 1 15.34 3 SER B C 1
ATOM 4437 O O . SER B 1 3 ? 63.125 20.016 4.203 1 15.34 3 SER B O 1
ATOM 4439 N N . LYS B 1 4 ? 61.812 21.031 3.057 1 16.84 4 LYS B N 1
ATOM 4440 C CA . LYS B 1 4 ? 61.625 21.906 4.203 1 16.84 4 LYS B CA 1
ATOM 4441 C C . LYS B 1 4 ? 61.438 21.109 5.488 1 16.84 4 LYS B C 1
ATOM 4443 O O . LYS B 1 4 ? 60.781 20.062 5.48 1 16.84 4 LYS B O 1
ATOM 4448 N N . THR B 1 5 ? 61.75 21.594 6.766 1 15.91 5 THR B N 1
ATOM 4449 C CA . THR B 1 5 ? 62.25 21.312 8.102 1 15.91 5 THR B CA 1
ATOM 4450 C C . THR B 1 5 ? 61.156 20.797 9.016 1 15.91 5 THR B C 1
ATOM 4452 O O . THR B 1 5 ? 60 21.172 8.867 1 15.91 5 THR B O 1
ATOM 4455 N N . ILE B 1 6 ? 61.406 19.953 10.281 1 16.61 6 ILE B N 1
ATOM 4456 C CA . ILE B 1 6 ? 61.219 18.859 11.227 1 16.61 6 ILE B CA 1
ATOM 4457 C C . ILE B 1 6 ? 60.656 19.406 12.539 1 16.61 6 ILE B C 1
ATOM 4459 O O . ILE B 1 6 ? 60.5 18.656 13.508 1 16.61 6 ILE B O 1
ATOM 4463 N N . SER B 1 7 ? 59.969 20.531 12.758 1 14.93 7 SER B N 1
ATOM 4464 C CA . SER B 1 7 ? 60.188 21.078 14.094 1 14.93 7 SER B CA 1
ATOM 4465 C C . SER B 1 7 ? 59.469 20.25 15.156 1 14.93 7 SER B C 1
ATOM 4467 O O . SER B 1 7 ? 58.281 19.938 15.016 1 14.93 7 SER B O 1
ATOM 4469 N N . ILE B 1 8 ? 60.062 19.719 16.422 1 15.53 8 ILE B N 1
ATOM 4470 C CA . ILE B 1 8 ? 60.188 18.734 17.484 1 15.53 8 ILE B CA 1
ATOM 4471 C C . ILE B 1 8 ? 59.406 19.188 18.703 1 15.53 8 ILE B C 1
ATOM 4473 O O . ILE B 1 8 ? 59.156 18.391 19.609 1 15.53 8 ILE B O 1
ATOM 4477 N N . LEU B 1 9 ? 58.812 20.328 19.016 1 15.67 9 LEU B N 1
ATOM 4478 C CA . LEU B 1 9 ? 59.156 20.781 20.359 1 15.67 9 LEU B CA 1
ATOM 4479 C C . LEU B 1 9 ? 58.406 20 21.422 1 15.67 9 LEU B C 1
ATOM 4481 O O . LEU B 1 9 ? 57.312 19.5 21.172 1 15.67 9 LEU B O 1
ATOM 4485 N N . PRO B 1 10 ? 58.625 20.141 22.969 1 15.79 10 PRO B N 1
ATOM 4486 C CA . PRO B 1 10 ? 58.969 19.375 24.188 1 15.79 10 PRO B CA 1
ATOM 4487 C C . PRO B 1 10 ? 57.75 19.172 25.094 1 15.79 10 PRO B C 1
ATOM 4489 O O . PRO B 1 10 ? 57.5 18.047 25.531 1 15.79 10 PRO B O 1
ATOM 4492 N N . SER B 1 11 ? 57.188 20.141 25.922 1 14.84 11 SER B N 1
ATOM 4493 C CA . SER B 1 11 ? 57.375 20.25 27.359 1 14.84 11 SER B CA 1
ATOM 4494 C C . SER B 1 11 ? 56.25 19.547 28.125 1 14.84 11 SER B C 1
ATOM 4496 O O . SER B 1 11 ? 55.125 19.5 27.656 1 14.84 11 SER B O 1
ATOM 4498 N N . HIS B 1 12 ? 56.438 19 29.516 1 15.78 12 HIS B N 1
ATOM 4499 C CA . HIS B 1 12 ? 56.188 18.016 30.562 1 15.78 12 HIS B CA 1
ATOM 4500 C C . HIS B 1 12 ? 55.156 18.531 31.578 1 15.78 12 HIS B C 1
ATOM 4502 O O . HIS B 1 12 ? 54.875 17.859 32.562 1 15.78 12 HIS B O 1
ATOM 4508 N N . LYS B 1 13 ? 54.25 19.375 31.594 1 15.65 13 LYS B N 1
ATOM 4509 C CA . LYS B 1 13 ? 54 19.953 32.906 1 15.65 13 LYS B CA 1
ATOM 4510 C C . LYS B 1 13 ? 53.281 18.969 33.844 1 15.65 13 LYS B C 1
ATOM 4512 O O . LYS B 1 13 ? 52.25 18.391 33.469 1 15.65 13 LYS B O 1
ATOM 4517 N N . GLU B 1 14 ? 53.656 18.75 35.188 1 14.71 14 GLU B N 1
ATOM 4518 C CA . GLU B 1 14 ? 53.625 17.844 36.344 1 14.71 14 GLU B CA 1
ATOM 4519 C C . GLU B 1 14 ? 52.375 18.047 37.156 1 14.71 14 GLU B C 1
ATOM 4521 O O . GLU B 1 14 ? 51.781 17.078 37.656 1 14.71 14 GLU B O 1
ATOM 4526 N N . ARG B 1 15 ? 51.781 19.125 37.594 1 14.62 15 ARG B N 1
ATOM 4527 C CA . ARG B 1 15 ? 51.656 19.266 39.062 1 14.62 15 ARG B CA 1
ATOM 4528 C C . ARG B 1 15 ? 50.594 18.328 39.594 1 14.62 15 ARG B C 1
ATOM 4530 O O . ARG B 1 15 ? 49.562 18.094 38.938 1 14.62 15 ARG B O 1
ATOM 4537 N N . LEU B 1 16 ? 50.625 17.938 41 1 14.68 16 LEU B N 1
ATOM 4538 C CA . LEU B 1 16 ? 50.438 16.938 42.031 1 14.68 16 LEU B CA 1
ATOM 4539 C C . LEU B 1 16 ? 49.094 17.141 42.75 1 14.68 16 LEU B C 1
ATOM 4541 O O . LEU B 1 16 ? 48.375 16.172 43 1 14.68 16 LEU B O 1
ATOM 4545 N N . LEU B 1 17 ? 48.781 18.312 43.406 1 14.27 17 LEU B N 1
ATOM 4546 C CA . LEU B 1 17 ? 48.594 18.297 44.875 1 14.27 17 LEU B CA 1
ATOM 4547 C C . LEU B 1 17 ? 47.219 17.719 45.219 1 14.27 17 LEU B C 1
ATOM 4549 O O . LEU B 1 17 ? 46.25 17.859 44.438 1 14.27 17 LEU B O 1
ATOM 4553 N N . GLU B 1 18 ? 46.844 17.469 46.688 1 15 18 GLU B N 1
ATOM 4554 C CA . GLU B 1 18 ? 46.406 16.5 47.688 1 15 18 GLU B CA 1
ATOM 4555 C C . GLU B 1 18 ? 44.938 16.734 48.062 1 15 18 GLU B C 1
ATOM 4557 O O . GLU B 1 18 ? 44.125 15.812 48 1 15 18 GLU B O 1
ATOM 4562 N N . SER B 1 19 ? 44.625 17.516 49.25 1 14.66 19 SER B N 1
ATOM 4563 C CA . SER B 1 19 ? 44.281 16.969 50.562 1 14.66 19 SER B CA 1
ATOM 4564 C C . SER B 1 19 ? 42.75 16.875 50.719 1 14.66 19 SER B C 1
ATOM 4566 O O . SER B 1 19 ? 42 17.422 49.906 1 14.66 19 SER B O 1
ATOM 4568 N N . ASN B 1 20 ? 42.094 17.297 52.062 1 14.59 20 ASN B N 1
ATOM 4569 C CA . ASN B 1 20 ? 41.625 16.688 53.312 1 14.59 20 ASN B CA 1
ATOM 4570 C C . ASN B 1 20 ? 40.156 16.984 53.531 1 14.59 20 ASN B C 1
ATOM 4572 O O . ASN B 1 20 ? 39.469 16.312 54.312 1 14.59 20 ASN B O 1
ATOM 4576 N N . ALA B 1 21 ? 39.469 18.125 53.375 1 15.34 21 ALA B N 1
ATOM 4577 C CA . ALA B 1 21 ? 38.781 18.641 54.531 1 15.34 21 ALA B CA 1
ATOM 4578 C C . ALA B 1 21 ? 37.562 17.797 54.875 1 15.34 21 ALA B C 1
ATOM 4580 O O . ALA B 1 21 ? 36.875 17.312 53.969 1 15.34 21 ALA B O 1
ATOM 4581 N N . PRO B 1 22 ? 37.125 17.797 56.188 1 15.23 22 PRO B N 1
ATOM 4582 C CA . PRO B 1 22 ? 36.531 16.922 57.188 1 15.23 22 PRO B CA 1
ATOM 4583 C C . PRO B 1 22 ? 35.031 16.828 57.062 1 15.23 22 PRO B C 1
ATOM 4585 O O . PRO B 1 22 ? 34.406 17.531 56.25 1 15.23 22 PRO B O 1
ATOM 4588 N N . ASP B 1 23 ? 34.219 17.312 58.25 1 14.55 23 ASP B N 1
ATOM 4589 C CA . ASP B 1 23 ? 33.5 16.656 59.344 1 14.55 23 ASP B CA 1
ATOM 4590 C C . ASP B 1 23 ? 32 16.859 59.219 1 14.55 23 ASP B C 1
ATOM 4592 O O . ASP B 1 23 ? 31.219 16.125 59.812 1 14.55 23 ASP B O 1
ATOM 4596 N N . ARG B 1 24 ? 31.359 17.891 58.781 1 15.69 24 ARG B N 1
ATOM 4597 C CA . ARG B 1 24 ? 30.422 18.438 59.781 1 15.69 24 ARG B CA 1
ATOM 4598 C C . ARG B 1 24 ? 29.266 17.469 60 1 15.69 24 ARG B C 1
ATOM 4600 O O . ARG B 1 24 ? 28.828 16.781 59.094 1 15.69 24 ARG B O 1
ATOM 4607 N N . PRO B 1 25 ? 28.594 17.672 61.219 1 14.96 25 PRO B N 1
ATOM 4608 C CA . PRO B 1 25 ? 27.875 16.844 62.219 1 14.96 25 PRO B CA 1
ATOM 4609 C C . PRO B 1 25 ? 26.469 16.453 61.75 1 14.96 25 PRO B C 1
ATOM 4611 O O . PRO B 1 25 ? 25.969 17.016 60.781 1 14.96 25 PRO B O 1
ATOM 4614 N N . TYR B 1 26 ? 25.672 16 62.781 1 14.59 26 TYR B N 1
ATOM 4615 C CA . TYR B 1 26 ? 24.781 14.93 63.188 1 14.59 26 TYR B CA 1
ATOM 4616 C C . TYR B 1 26 ? 23.312 15.336 63 1 14.59 26 TYR B C 1
ATOM 4618 O O . TYR B 1 26 ? 22.516 14.57 62.469 1 14.59 26 TYR B O 1
ATOM 4626 N N . PRO B 1 27 ? 22.766 16.531 63.688 1 14.47 27 PRO B N 1
ATOM 4627 C CA . PRO B 1 27 ? 21.844 16.094 64.75 1 14.47 27 PRO B CA 1
ATOM 4628 C C . PRO B 1 27 ? 20.516 15.57 64.188 1 14.47 27 PRO B C 1
ATOM 4630 O O . PRO B 1 27 ? 20.25 15.734 62.969 1 14.47 27 PRO B O 1
ATOM 4633 N N . THR B 1 28 ? 19.375 15.984 65.062 1 14.46 28 THR B N 1
ATOM 4634 C CA . THR B 1 28 ? 18.391 15.422 65.938 1 14.46 28 THR B CA 1
ATOM 4635 C C . THR B 1 28 ? 17.047 15.234 65.25 1 14.46 28 THR B C 1
ATOM 4637 O O . THR B 1 28 ? 16.828 15.766 64.188 1 14.46 28 THR B O 1
ATOM 4640 N N . ASN B 1 29 ? 15.953 15.492 66.062 1 14.29 29 ASN B N 1
ATOM 4641 C CA . ASN B 1 29 ? 14.906 14.664 66.688 1 14.29 29 ASN B CA 1
ATOM 4642 C C . ASN B 1 29 ? 13.609 14.734 65.875 1 14.29 29 ASN B C 1
ATOM 4644 O O . ASN B 1 29 ? 13.086 13.703 65.438 1 14.29 29 ASN B O 1
ATOM 4648 N N . PRO B 1 30 ? 12.469 15.383 66.625 1 14.8 30 PRO B N 1
ATOM 4649 C CA . PRO B 1 30 ? 11.359 14.656 67.25 1 14.8 30 PRO B CA 1
ATOM 4650 C C . PRO B 1 30 ? 10.102 14.641 66.375 1 14.8 30 PRO B C 1
ATOM 4652 O O . PRO B 1 30 ? 9.523 13.578 66.125 1 14.8 30 PRO B O 1
ATOM 4655 N N . ASP B 1 31 ? 9.32 15.828 66.438 1 14.41 31 ASP B N 1
ATOM 4656 C CA . ASP B 1 31 ? 8.031 15.828 67.125 1 14.41 31 ASP B CA 1
ATOM 4657 C C . ASP B 1 31 ? 6.922 15.312 66.188 1 14.41 31 ASP B C 1
ATOM 4659 O O . ASP B 1 31 ? 7.055 15.344 65 1 14.41 31 ASP B O 1
ATOM 4663 N N . ASN B 1 32 ? 5.605 15.125 66.875 1 14.28 32 ASN B N 1
ATOM 4664 C CA . ASN B 1 32 ? 4.434 14.305 67.188 1 14.28 32 ASN B CA 1
ATOM 4665 C C . ASN B 1 32 ? 3.258 14.656 66.25 1 14.28 32 ASN B C 1
ATOM 4667 O O . ASN B 1 32 ? 2.545 13.766 65.812 1 14.28 32 ASN B O 1
ATOM 4671 N N . ASP B 1 33 ? 2.789 15.961 66.188 1 14.52 33 ASP B N 1
ATOM 4672 C CA . ASP B 1 33 ? 1.426 16.156 66.688 1 14.52 33 ASP B CA 1
ATOM 4673 C C . ASP B 1 33 ? 0.407 15.578 65.688 1 14.52 33 ASP B C 1
ATOM 4675 O O . ASP B 1 33 ? 0.693 15.43 64.5 1 14.52 33 ASP B O 1
ATOM 4679 N N . THR B 1 34 ? -0.967 15.461 66.25 1 14.79 34 THR B N 1
ATOM 4680 C CA . THR B 1 34 ? -2.17 14.664 66.5 1 14.79 34 THR B CA 1
ATOM 4681 C C . THR B 1 34 ? -3.195 14.914 65.375 1 14.79 34 THR B C 1
ATOM 4683 O O . THR B 1 34 ? -3.736 13.969 64.812 1 14.79 34 THR B O 1
ATOM 4686 N N . SER B 1 35 ? -3.9 16.156 65.375 1 14.55 35 SER B N 1
ATOM 4687 C CA . SER B 1 35 ? -5.312 16.141 65.75 1 14.55 35 SER B CA 1
ATOM 4688 C C . SER B 1 35 ? -6.184 15.672 64.625 1 14.55 35 SER B C 1
ATOM 4690 O O . SER B 1 35 ? -5.738 15.664 63.438 1 14.55 35 SER B O 1
ATOM 4692 N N . ASP B 1 36 ? -7.621 15.68 64.938 1 14.21 36 ASP B N 1
ATOM 4693 C CA . ASP B 1 36 ? -8.898 14.977 65 1 14.21 36 ASP B CA 1
ATOM 4694 C C . ASP B 1 36 ? -9.812 15.391 63.812 1 14.21 36 ASP B C 1
ATOM 4696 O O . ASP B 1 36 ? -10.969 14.961 63.75 1 14.21 36 ASP B O 1
ATOM 4700 N N . ALA B 1 37 ? -9.531 16.234 62.969 1 14.57 37 ALA B N 1
ATOM 4701 C CA . ALA B 1 37 ? -10.734 16.953 62.594 1 14.57 37 ALA B CA 1
ATOM 4702 C C . ALA B 1 37 ? -11.812 16 62.094 1 14.57 37 ALA B C 1
ATOM 4704 O O . ALA B 1 37 ? -11.555 15.148 61.219 1 14.57 37 ALA B O 1
ATOM 4705 N N . THR B 1 38 ? -12.977 16.219 62.719 1 14.31 38 THR B N 1
ATOM 4706 C CA . THR B 1 38 ? -14.273 15.625 63 1 14.31 38 THR B CA 1
ATOM 4707 C C . THR B 1 38 ? -15.055 15.367 61.719 1 14.31 38 THR B C 1
ATOM 4709 O O . THR B 1 38 ? -15.461 14.234 61.469 1 14.31 38 THR B O 1
ATOM 4712 N N . GLY B 1 39 ? -16.281 16.047 61.688 1 13.98 39 GLY B N 1
ATOM 4713 C CA . GLY B 1 39 ? -17.625 15.508 61.844 1 13.98 39 GLY B CA 1
ATOM 4714 C C . GLY B 1 39 ? -18.297 15.172 60.531 1 13.98 39 GLY B C 1
ATOM 4715 O O . GLY B 1 39 ? -18.484 13.992 60.219 1 13.98 39 GLY B O 1
ATOM 4716 N N . GLY B 1 40 ? -19.281 16.109 60.094 1 14.27 40 GLY B N 1
ATOM 4717 C CA . GLY B 1 40 ? -20.719 15.875 60.125 1 14.27 40 GLY B CA 1
ATOM 4718 C C . GLY B 1 40 ? -21.25 15.188 58.875 1 14.27 40 GLY B C 1
ATOM 4719 O O . GLY B 1 40 ? -20.531 15.078 57.875 1 14.27 40 GLY B O 1
ATOM 4720 N N . PHE B 1 41 ? -22.719 15.266 58.719 1 14.5 41 PHE B N 1
ATOM 4721 C CA . PHE B 1 41 ? -23.875 14.375 58.656 1 14.5 41 PHE B CA 1
ATOM 4722 C C . PHE B 1 41 ? -24.312 14.148 57.219 1 14.5 41 PHE B C 1
ATOM 4724 O O . PHE B 1 41 ? -24.406 13.008 56.781 1 14.5 41 PHE B O 1
ATOM 4731 N N . PHE B 1 42 ? -25.5 14.898 56.75 1 14.2 42 PHE B N 1
ATOM 4732 C CA . PHE B 1 42 ? -26.828 14.305 56.656 1 14.2 42 PHE B CA 1
ATOM 4733 C C . PHE B 1 42 ? -27.094 13.812 55.219 1 14.2 42 PHE B C 1
ATOM 4735 O O . PHE B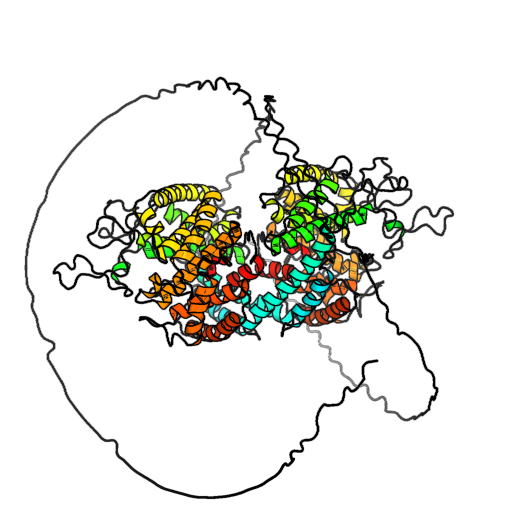 1 42 ? -26.328 14.109 54.312 1 14.2 42 PHE B O 1
ATOM 4742 N N . THR B 1 43 ? -28.328 14.367 54.594 1 14.43 43 THR B N 1
ATOM 4743 C CA . THR B 1 43 ? -29.641 13.758 54.375 1 14.43 43 THR B CA 1
ATOM 4744 C C . THR B 1 43 ? -29.781 13.281 52.938 1 14.43 43 THR B C 1
ATOM 4746 O O . THR B 1 43 ? -29.047 13.719 52.062 1 14.43 43 THR B O 1
ATOM 4749 N N . ARG B 1 44 ? -31.188 13.203 52.406 1 14.17 44 ARG B N 1
ATOM 4750 C CA . ARG B 1 44 ? -32.156 12.164 52.031 1 14.17 44 ARG B CA 1
ATOM 4751 C C . ARG B 1 44 ? -32.281 12.07 50.531 1 14.17 44 ARG B C 1
ATOM 4753 O O . ARG B 1 44 ? -32.125 10.984 49.938 1 14.17 44 ARG B O 1
ATOM 4760 N N . LEU B 1 45 ? -33.5 12.641 49.938 1 14.4 45 LEU B N 1
ATOM 4761 C CA . LEU B 1 45 ? -34.625 11.789 49.531 1 14.4 45 LEU B CA 1
ATOM 4762 C C . LEU B 1 45 ? -34.562 11.516 48.031 1 14.4 45 LEU B C 1
ATOM 4764 O O . LEU B 1 45 ? -34.594 10.352 47.594 1 14.4 45 LEU B O 1
ATOM 4768 N N . SER B 1 46 ? -35.469 12.289 47.188 1 14.18 46 SER B N 1
ATOM 4769 C CA . SER B 1 46 ? -36.75 11.812 46.656 1 14.18 46 SER B CA 1
ATOM 4770 C C . SER B 1 46 ? -36.594 11.336 45.219 1 14.18 46 SER B C 1
ATOM 4772 O O . SER B 1 46 ? -35.562 11.617 44.562 1 14.18 46 SER B O 1
ATOM 4774 N N . SER B 1 47 ? -37.781 11.719 44.312 1 14.63 47 SER B N 1
ATOM 4775 C CA . SER B 1 47 ? -38.875 11.016 43.656 1 14.63 47 SER B CA 1
ATOM 4776 C C . SER B 1 47 ? -38.625 10.867 42.156 1 14.63 47 SER B C 1
ATOM 4778 O O . SER B 1 47 ? -38.719 11.844 41.406 1 14.63 47 SER B O 1
ATOM 4780 N N . ARG B 1 48 ? -37.844 10.25 41.625 1 14.98 48 ARG B N 1
ATOM 4781 C CA . ARG B 1 48 ? -37.562 10.344 40.188 1 14.98 48 ARG B CA 1
ATOM 4782 C C . ARG B 1 48 ? -38.656 9.688 39.375 1 14.98 48 ARG B C 1
ATOM 4784 O O . ARG B 1 48 ? -38.5 9.477 38.188 1 14.98 48 ARG B O 1
ATOM 4791 N N . LYS B 1 49 ? -39.781 9.148 39.875 1 15.09 49 LYS B N 1
ATOM 4792 C CA . LYS B 1 49 ? -39.938 7.91 39.125 1 15.09 49 LYS B CA 1
ATOM 4793 C C . LYS B 1 49 ? -40.344 8.203 37.688 1 15.09 49 LYS B C 1
ATOM 4795 O O . LYS B 1 49 ? -39.812 7.602 36.75 1 15.09 49 LYS B O 1
ATOM 4800 N N . PRO B 1 50 ? -41.75 8.703 37.25 1 15.03 50 PRO B N 1
ATOM 4801 C CA . PRO B 1 50 ? -42.688 7.742 36.719 1 15.03 50 PRO B CA 1
ATOM 4802 C C . PRO B 1 50 ? -42.469 7.445 35.25 1 15.03 50 PRO B C 1
ATOM 4804 O O . PRO B 1 50 ? -41.719 8.156 34.562 1 15.03 50 PRO B O 1
ATOM 4807 N N . ILE B 1 51 ? -43.688 7.004 34.5 1 15.24 51 ILE B N 1
ATOM 4808 C CA . ILE B 1 51 ? -44.312 5.871 33.844 1 15.24 51 ILE B CA 1
ATOM 4809 C C . ILE B 1 51 ? -44.438 6.156 32.344 1 15.24 51 ILE B C 1
ATOM 4811 O O . ILE B 1 51 ? -44.062 5.316 31.516 1 15.24 51 ILE B O 1
ATOM 4815 N N . LEU B 1 52 ? -45.281 7.184 31.812 1 14.41 52 LEU B N 1
ATOM 4816 C CA . LEU B 1 52 ? -46.5 6.766 31.125 1 14.41 52 LEU B CA 1
ATOM 4817 C C . LEU B 1 52 ? -46.219 6.387 29.688 1 14.41 52 LEU B C 1
ATOM 4819 O O . LEU B 1 52 ? -45.219 6.84 29.109 1 14.41 52 LEU B O 1
ATOM 4823 N N . ILE B 1 53 ? -47.375 6.375 28.766 1 15.03 53 ILE B N 1
ATOM 4824 C CA . ILE B 1 53 ? -48.25 5.469 28.031 1 15.03 53 ILE B CA 1
ATOM 4825 C C . ILE B 1 53 ? -47.969 5.566 26.531 1 15.03 53 ILE B C 1
ATOM 4827 O O . ILE B 1 53 ? -47.719 4.555 25.875 1 15.03 53 ILE B O 1
ATOM 4831 N N . ALA B 1 54 ? -48.875 6.324 25.641 1 15.07 54 ALA B N 1
ATOM 4832 C CA . ALA B 1 54 ? -49.938 5.777 24.781 1 15.07 54 ALA B CA 1
ATOM 4833 C C . ALA B 1 54 ? -49.469 5.699 23.328 1 15.07 54 ALA B C 1
ATOM 4835 O O . ALA B 1 54 ? -48.406 6.262 22.984 1 15.07 54 ALA B O 1
ATOM 4836 N N . GLY B 1 55 ? -50.375 6.203 22.344 1 14.8 55 GLY B N 1
ATOM 4837 C CA . GLY B 1 55 ? -51.219 5.605 21.328 1 14.8 55 GLY B CA 1
ATOM 4838 C C . GLY B 1 55 ? -50.625 5.641 19.938 1 14.8 55 GLY B C 1
ATOM 4839 O O . GLY B 1 55 ? -50.25 4.598 19.391 1 14.8 55 GLY B O 1
ATOM 4840 N N . GLY B 1 56 ? -51.312 6.434 18.891 1 14.9 56 GLY B N 1
ATOM 4841 C CA . GLY B 1 56 ? -52.125 5.977 17.781 1 14.9 56 GLY B CA 1
ATOM 4842 C C . GLY B 1 56 ? -51.375 5.957 16.469 1 14.9 56 GLY B C 1
ATOM 4843 O O . GLY B 1 56 ? -51.344 4.922 15.789 1 14.9 56 GLY B O 1
ATOM 4844 N N . LEU B 1 57 ? -51.562 7.043 15.516 1 15.86 57 LEU B N 1
ATOM 4845 C CA . LEU B 1 57 ? -52.281 6.934 14.258 1 15.86 57 LEU B CA 1
ATOM 4846 C C . LEU B 1 57 ? -51.344 6.656 13.102 1 15.86 57 LEU B C 1
ATOM 4848 O O . LEU B 1 57 ? -50.188 7.137 13.094 1 15.86 57 LEU B O 1
ATOM 4852 N N . ILE B 1 58 ? -51.781 5.836 12.07 1 15.96 58 ILE B N 1
ATOM 4853 C CA . ILE B 1 58 ? -51.531 4.934 10.953 1 15.96 58 ILE B CA 1
ATOM 4854 C C . ILE B 1 58 ? -51.25 5.746 9.695 1 15.96 58 ILE B C 1
ATOM 4856 O O . ILE B 1 58 ? -50.625 5.238 8.758 1 15.96 58 ILE B O 1
ATOM 4860 N N . PHE B 1 59 ? -51.219 7.094 9.508 1 15.59 59 PHE B N 1
ATOM 4861 C CA . PHE B 1 59 ? -51.812 7.398 8.211 1 15.59 59 PHE B CA 1
ATOM 4862 C C . PHE B 1 59 ? -50.906 6.941 7.078 1 15.59 59 PHE B C 1
ATOM 4864 O O . PHE B 1 59 ? -49.688 6.98 7.211 1 15.59 59 PHE B O 1
ATOM 4871 N N . CYS B 1 60 ? -51.5 6.445 5.93 1 15.49 60 CYS B N 1
ATOM 4872 C CA . CYS B 1 60 ? -51.469 5.66 4.699 1 15.49 60 CYS B CA 1
ATOM 4873 C C . CYS B 1 60 ? -50.781 6.43 3.578 1 15.49 60 CYS B C 1
ATOM 4875 O O . CYS B 1 60 ? -50.5 5.867 2.518 1 15.49 60 CYS B O 1
ATOM 4877 N N . PHE B 1 61 ? -50.344 7.66 3.648 1 15.55 61 PHE B N 1
ATOM 4878 C CA . PHE B 1 61 ? -50.625 8.281 2.355 1 15.55 61 PHE B CA 1
ATOM 4879 C C . PHE B 1 61 ? -49.844 7.562 1.246 1 15.55 61 PHE B C 1
ATOM 4881 O O . PHE B 1 61 ? -48.812 6.957 1.495 1 15.55 61 PHE B O 1
ATOM 4888 N N . ILE B 1 62 ? -50.375 7.801 -0.006 1 15.55 62 ILE B N 1
ATOM 4889 C CA . ILE B 1 62 ? -50.688 7.383 -1.37 1 15.55 62 ILE B CA 1
ATOM 4890 C C . ILE B 1 62 ? -49.406 7.449 -2.221 1 15.55 62 ILE B C 1
ATOM 4892 O O . ILE B 1 62 ? -48.469 8.195 -1.908 1 15.55 62 ILE B O 1
ATOM 4896 N N . LEU B 1 63 ? -49.562 7.051 -3.502 1 16.03 63 LEU B N 1
ATOM 4897 C CA . LEU B 1 63 ? -49.156 6.23 -4.637 1 16.03 63 LEU B CA 1
ATOM 4898 C C . LEU B 1 63 ? -48.312 7.047 -5.629 1 16.03 63 LEU B C 1
ATOM 4900 O O . LEU B 1 63 ? -47.406 6.52 -6.27 1 16.03 63 LEU B O 1
ATOM 4904 N N . VAL B 1 64 ? -48.344 8.43 -5.738 1 15.52 64 VAL B N 1
ATOM 4905 C CA . VAL B 1 64 ? -48.5 8.812 -7.137 1 15.52 64 VAL B CA 1
ATOM 4906 C C . VAL B 1 64 ? -47.25 8.484 -7.926 1 15.52 64 VAL B C 1
ATOM 4908 O O . VAL B 1 64 ? -46.125 8.578 -7.398 1 15.52 64 VAL B O 1
ATOM 4911 N N . ALA B 1 65 ? -47.375 8.305 -9.336 1 15.96 65 ALA B N 1
ATOM 4912 C CA . ALA B 1 65 ? -47.094 7.656 -10.609 1 15.96 65 ALA B CA 1
ATOM 4913 C C . ALA B 1 65 ? -46 8.414 -11.375 1 15.96 65 ALA B C 1
ATOM 4915 O O . ALA B 1 65 ? -45.219 7.816 -12.102 1 15.96 65 ALA B O 1
ATOM 4916 N N . PHE B 1 66 ? -45.656 9.703 -11.242 1 16.17 66 PHE B N 1
ATOM 4917 C CA . PHE B 1 66 ? -45.531 10.32 -12.555 1 16.17 66 PHE B CA 1
ATOM 4918 C C . PHE B 1 66 ? -44.281 9.797 -13.281 1 16.17 66 PHE B C 1
ATOM 4920 O O . PHE B 1 66 ? -43.25 9.609 -12.672 1 16.17 66 PHE B O 1
ATOM 4927 N N . ILE B 1 67 ? -44.438 9.492 -14.633 1 16.25 67 ILE B N 1
ATOM 4928 C CA . ILE B 1 67 ? -43.906 8.82 -15.82 1 16.25 67 ILE B CA 1
ATOM 4929 C C . ILE B 1 67 ? -42.875 9.703 -16.5 1 16.25 67 ILE B C 1
ATOM 4931 O O . ILE B 1 67 ? -42.062 9.211 -17.281 1 16.25 67 ILE B O 1
ATOM 4935 N N . LEU B 1 68 ? -42.562 10.883 -16.125 1 15.87 68 LEU B N 1
ATOM 4936 C CA . LEU B 1 68 ? -42.281 11.672 -17.312 1 15.87 68 LEU B CA 1
ATOM 4937 C C . LEU B 1 68 ? -41.156 11.055 -18.125 1 15.87 68 LEU B C 1
ATOM 4939 O O . LEU B 1 68 ? -40.25 10.391 -17.562 1 15.87 68 LEU B O 1
ATOM 4943 N N . ASN B 1 69 ? -41.156 11.461 -19.422 1 15.97 69 ASN B N 1
ATOM 4944 C CA . ASN B 1 69 ? -40.844 11.25 -20.828 1 15.97 69 ASN B CA 1
ATOM 4945 C C . ASN B 1 69 ? -39.375 11.461 -21.109 1 15.97 69 ASN B C 1
ATOM 4947 O O . ASN B 1 69 ? -38.688 12.148 -20.344 1 15.97 69 ASN B O 1
ATOM 4951 N N . LEU B 1 70 ? -38.969 11.008 -22.359 1 16.72 70 LEU B N 1
ATOM 4952 C CA . LEU B 1 70 ? -37.938 10.398 -23.172 1 16.72 70 LEU B CA 1
ATOM 4953 C C . LEU B 1 70 ? -37.125 11.469 -23.906 1 16.72 70 LEU B C 1
ATOM 4955 O O . LEU B 1 70 ? -36.219 11.148 -24.703 1 16.72 70 LEU B O 1
ATOM 4959 N N . ALA B 1 71 ? -37.125 12.766 -23.594 1 15.52 71 ALA B N 1
ATOM 4960 C CA . ALA B 1 71 ? -36.812 13.523 -24.797 1 15.52 71 ALA B CA 1
ATOM 4961 C C . ALA B 1 71 ? -35.438 13.117 -25.344 1 15.52 71 ALA B C 1
ATOM 4963 O O . ALA B 1 71 ? -34.562 12.711 -24.594 1 15.52 71 ALA B O 1
ATOM 4964 N N . PRO B 1 72 ? -35.281 13.633 -26.656 1 16.09 72 PRO B N 1
ATOM 4965 C CA . PRO B 1 72 ? -34.656 13.195 -27.906 1 16.09 72 PRO B CA 1
ATOM 4966 C C . PRO B 1 72 ? -33.156 13.477 -27.969 1 16.09 72 PRO B C 1
ATOM 4968 O O . PRO B 1 72 ? -32.375 12.555 -28.172 1 16.09 72 PRO B O 1
ATOM 4971 N N . ILE B 1 73 ? -32.812 14.469 -28.938 1 15.9 73 ILE B N 1
ATOM 4972 C CA . ILE B 1 73 ? -32.188 14.383 -30.25 1 15.9 73 ILE B CA 1
ATOM 4973 C C . ILE B 1 73 ? -30.688 14.672 -30.156 1 15.9 73 ILE B C 1
ATOM 4975 O O . ILE B 1 73 ? -30.234 15.242 -29.156 1 15.9 73 ILE B O 1
ATOM 4979 N N . ILE B 1 74 ? -30.188 15.547 -31.141 1 16.08 74 ILE B N 1
ATOM 4980 C CA . ILE B 1 74 ? -29.359 15.336 -32.344 1 16.08 74 ILE B CA 1
ATOM 4981 C C . ILE B 1 74 ? -27.969 15.945 -32.094 1 16.08 74 ILE B C 1
ATOM 4983 O O . ILE B 1 74 ? -26.953 15.281 -32.281 1 16.08 74 ILE B O 1
ATOM 4987 N N . GLN B 1 75 ? -27.719 17.344 -32.344 1 15.22 75 GLN B N 1
ATOM 4988 C CA . GLN B 1 75 ? -27 17.75 -33.531 1 15.22 75 GLN B CA 1
ATOM 4989 C C . GLN B 1 75 ? -25.5 17.828 -33.281 1 15.22 75 GLN B C 1
ATOM 4991 O O . GLN B 1 75 ? -25.062 17.891 -32.125 1 15.22 75 GLN B O 1
ATOM 4996 N N . ASP B 1 76 ? -24.719 18.688 -34.188 1 16.09 76 ASP B N 1
ATOM 4997 C CA . ASP B 1 76 ? -23.719 18.688 -35.25 1 16.09 76 ASP B CA 1
ATOM 4998 C C . ASP B 1 76 ? -22.391 19.266 -34.75 1 16.09 76 ASP B C 1
ATOM 5000 O O . ASP B 1 76 ? -21.328 18.719 -35.031 1 16.09 76 ASP B O 1
ATOM 5004 N N . ASP B 1 77 ? -22.266 20.547 -34.219 1 16.09 77 ASP B N 1
ATOM 5005 C CA . ASP B 1 77 ? -21.406 21.438 -34.969 1 16.09 77 ASP B CA 1
ATOM 5006 C C . ASP B 1 77 ? -19.938 21.156 -34.719 1 16.09 77 ASP B C 1
ATOM 5008 O O . ASP B 1 77 ? -19.578 20.625 -33.656 1 16.09 77 ASP B O 1
ATOM 5012 N N . ASP B 1 78 ? -18.984 21.734 -35.688 1 16.72 78 ASP B N 1
ATOM 5013 C CA . ASP B 1 78 ? -17.812 21.625 -36.562 1 16.72 78 ASP B CA 1
ATOM 5014 C C . ASP B 1 78 ? -16.578 22.203 -35.875 1 16.72 78 ASP B C 1
ATOM 5016 O O . ASP B 1 78 ? -15.453 21.797 -36.156 1 16.72 78 ASP B O 1
ATOM 5020 N N . SER B 1 79 ? -16.625 23.328 -35.094 1 16.81 79 SER B N 1
ATOM 5021 C CA . SER B 1 79 ? -15.633 24.328 -35.469 1 16.81 79 SER B CA 1
ATOM 5022 C C . SER B 1 79 ? -14.219 23.891 -35.125 1 16.81 79 SER B C 1
ATOM 5024 O O . SER B 1 79 ? -14.023 23.203 -34.125 1 16.81 79 SER B O 1
ATOM 5026 N N . THR B 1 80 ? -13.258 24.219 -36.062 1 18.5 80 THR B N 1
ATOM 5027 C CA . THR B 1 80 ? -11.945 23.938 -36.625 1 18.5 80 THR B CA 1
ATOM 5028 C C . THR B 1 80 ? -10.844 24.562 -35.781 1 18.5 80 THR B C 1
ATOM 5030 O O . THR B 1 80 ? -9.656 24.328 -36.031 1 18.5 80 THR B O 1
ATOM 5033 N N . ASP B 1 81 ? -11.109 25.328 -34.719 1 16.69 81 ASP B N 1
ATOM 5034 C CA . ASP B 1 81 ? -10.102 26.391 -34.656 1 16.69 81 ASP B CA 1
ATOM 5035 C C . ASP B 1 81 ? -8.711 25.797 -34.406 1 16.69 81 ASP B C 1
ATOM 5037 O O . ASP B 1 81 ? -8.555 24.891 -33.594 1 16.69 81 ASP B O 1
ATOM 5041 N N . THR B 1 82 ? -7.82 26.188 -35.312 1 18.16 82 THR B N 1
ATOM 5042 C CA . THR B 1 82 ? -6.465 25.922 -35.781 1 18.16 82 THR B CA 1
ATOM 5043 C C . THR B 1 82 ? -5.441 26.359 -34.719 1 18.16 82 THR B C 1
ATOM 5045 O O . THR B 1 82 ? -5.25 27.562 -34.5 1 18.16 82 THR B O 1
ATOM 5048 N N . ILE B 1 83 ? -5.543 25.906 -33.5 1 16.95 83 ILE B N 1
ATOM 5049 C CA . ILE B 1 83 ? -4.609 26.531 -32.594 1 16.95 83 ILE B CA 1
ATOM 5050 C C . ILE B 1 83 ? -3.174 26.281 -33.031 1 16.95 83 ILE B C 1
ATOM 5052 O O . ILE B 1 83 ? -2.752 25.125 -33.188 1 16.95 83 ILE B O 1
ATOM 5056 N N . VAL B 1 84 ? -2.633 27.312 -33.719 1 16.95 84 VAL B N 1
ATOM 5057 C CA . VAL B 1 84 ? -1.338 27.469 -34.375 1 16.95 84 VAL B CA 1
ATOM 5058 C C . VAL B 1 84 ? -0.221 27.375 -33.312 1 16.95 84 VAL B C 1
ATOM 5060 O O . VAL B 1 84 ? -0.148 28.188 -32.406 1 16.95 84 VAL B O 1
ATOM 5063 N N . TYR B 1 85 ? 0.147 26.234 -32.844 1 17.41 85 TYR B N 1
ATOM 5064 C CA . TYR B 1 85 ? 1.222 26.078 -31.875 1 17.41 85 TYR B CA 1
ATOM 5065 C C . TYR B 1 85 ? 2.551 26.562 -32.438 1 17.41 85 TYR B C 1
ATOM 5067 O O . TYR B 1 85 ? 3.002 26.078 -33.5 1 17.41 85 TYR B O 1
ATOM 5075 N N . SER B 1 86 ? 2.752 27.844 -32.219 1 16.11 86 SER B N 1
ATOM 5076 C CA . SER B 1 86 ? 3.92 28.516 -32.781 1 16.11 86 SER B CA 1
ATOM 5077 C C . SER B 1 86 ? 5.203 27.75 -32.469 1 16.11 86 SER B C 1
ATOM 5079 O O . SER B 1 86 ? 5.219 26.891 -31.594 1 16.11 86 SER B O 1
ATOM 5081 N N . ASP B 1 87 ? 6.41 28.484 -32.594 1 16.58 87 ASP B N 1
ATOM 5082 C CA . ASP B 1 87 ? 7.707 28.422 -33.25 1 16.58 87 ASP B CA 1
ATOM 5083 C C . ASP B 1 87 ? 8.75 27.75 -32.375 1 16.58 87 ASP B C 1
ATOM 5085 O O . ASP B 1 87 ? 8.617 27.734 -31.141 1 16.58 87 ASP B O 1
ATOM 5089 N N . LEU B 1 88 ? 9.867 27.188 -32.906 1 17.81 88 LEU B N 1
ATOM 5090 C CA . LEU B 1 88 ? 10.906 26.156 -32.906 1 17.81 88 LEU B CA 1
ATOM 5091 C C . LEU B 1 88 ? 12.125 26.625 -32.125 1 17.81 88 LEU B C 1
ATOM 5093 O O . LEU B 1 88 ? 12.945 25.812 -31.688 1 17.81 88 LEU B O 1
ATOM 5097 N N . PRO B 1 89 ? 12.352 27.781 -31.281 1 16.66 89 PRO B N 1
ATOM 5098 C CA . PRO B 1 89 ? 13.695 28.125 -31.766 1 16.66 89 PRO B CA 1
ATOM 5099 C C . PRO B 1 89 ? 14.734 27.062 -31.422 1 16.66 89 PRO B C 1
ATOM 5101 O O . PRO B 1 89 ? 14.508 26.234 -30.531 1 16.66 89 PRO B O 1
ATOM 5104 N N . LYS B 1 90 ? 16.125 27.266 -31.906 1 18.22 90 LYS B N 1
ATOM 5105 C CA . LYS B 1 90 ? 17.328 26.703 -32.5 1 18.22 90 LYS B CA 1
ATOM 5106 C C . LYS B 1 90 ? 18.359 26.359 -31.422 1 18.22 90 LYS B C 1
ATOM 5108 O O . LYS B 1 90 ? 19.469 25.906 -31.734 1 18.22 90 LYS B O 1
ATOM 5113 N N . ASN B 1 91 ? 18.047 26.281 -30.031 1 17.8 91 ASN B N 1
ATOM 5114 C CA . ASN B 1 91 ? 19.25 26.656 -29.281 1 17.8 91 ASN B CA 1
ATOM 5115 C C . ASN B 1 91 ? 20.406 25.719 -29.594 1 17.8 91 ASN B C 1
ATOM 5117 O O . ASN B 1 91 ? 20.219 24.516 -29.75 1 17.8 91 ASN B O 1
ATOM 5121 N N . ASP B 1 92 ? 21.641 26.266 -29.812 1 18.17 92 ASP B N 1
ATOM 5122 C CA . ASP B 1 92 ? 23 26.078 -30.328 1 18.17 92 ASP B CA 1
ATOM 5123 C C . ASP B 1 92 ? 23.797 25.125 -29.438 1 18.17 92 ASP B C 1
ATOM 5125 O O . ASP B 1 92 ? 23.812 25.297 -28.203 1 18.17 92 ASP B O 1
ATOM 5129 N N . HIS B 1 93 ? 24.078 23.906 -29.875 1 19.09 93 HIS B N 1
ATOM 5130 C CA . HIS B 1 93 ? 24.734 22.688 -29.438 1 19.09 93 HIS B CA 1
ATOM 5131 C C . HIS B 1 93 ? 26.219 22.906 -29.219 1 19.09 93 HIS B C 1
ATOM 5133 O O . HIS B 1 93 ? 27 21.953 -29.188 1 19.09 93 HIS B O 1
ATOM 5139 N N . SER B 1 94 ? 26.594 24.125 -28.594 1 17.09 94 SER B N 1
ATOM 5140 C CA . SER B 1 94 ? 28.016 24.344 -28.781 1 17.09 94 SER B CA 1
ATOM 5141 C C . SER B 1 94 ? 28.844 23.156 -28.297 1 17.09 94 SER B C 1
ATOM 5143 O O . SER B 1 94 ? 28.344 22.312 -27.547 1 17.09 94 SER B O 1
ATOM 5145 N N . ASP B 1 95 ? 30.328 23.281 -28.344 1 17.67 95 ASP B N 1
ATOM 5146 C CA . ASP B 1 95 ? 31.594 22.656 -28.719 1 17.67 95 ASP B CA 1
ATOM 5147 C C . ASP B 1 95 ? 32.25 21.969 -27.516 1 17.67 95 ASP B C 1
ATOM 5149 O O . ASP B 1 95 ? 33.406 21.594 -27.562 1 17.67 95 ASP B O 1
ATOM 5153 N N . ARG B 1 96 ? 31.578 21.469 -26.516 1 19.12 96 ARG B N 1
ATOM 5154 C CA . ARG B 1 96 ? 32.5 21.359 -25.375 1 19.12 96 ARG B CA 1
ATOM 5155 C C . ARG B 1 96 ? 33.656 20.438 -25.703 1 19.12 96 ARG B C 1
ATOM 5157 O O . ARG B 1 96 ? 33.469 19.391 -26.328 1 19.12 96 ARG B O 1
ATOM 5164 N N . PRO B 1 97 ? 34.906 20.891 -25.344 1 18.8 97 PRO B N 1
ATOM 5165 C CA . PRO B 1 97 ? 36.25 20.422 -25.672 1 18.8 97 PRO B CA 1
ATOM 5166 C C . PRO B 1 97 ? 36.531 19.031 -25.109 1 18.8 97 PRO B C 1
ATOM 5168 O O . PRO B 1 97 ? 35.906 18.594 -24.156 1 18.8 97 PRO B O 1
ATOM 5171 N N . GLN B 1 98 ? 37.375 18.203 -25.875 1 17.83 98 GLN B N 1
ATOM 5172 C CA . GLN B 1 98 ? 37.844 16.828 -26.016 1 17.83 98 GLN B CA 1
ATOM 5173 C C . GLN B 1 98 ? 38.812 16.469 -24.906 1 17.83 98 GLN B C 1
ATOM 5175 O O . GLN B 1 98 ? 39.312 15.336 -24.859 1 17.83 98 GLN B O 1
ATOM 5180 N N . SER B 1 99 ? 38.906 17.219 -23.734 1 18.44 99 SER B N 1
ATOM 5181 C CA . SER B 1 99 ? 40.25 17.031 -23.219 1 18.44 99 SER B CA 1
ATOM 5182 C C . SER B 1 99 ? 40.5 15.562 -22.875 1 18.44 99 SER B C 1
ATOM 5184 O O . SER B 1 99 ? 39.625 14.867 -22.391 1 18.44 99 SER B O 1
ATOM 5186 N N . PRO B 1 100 ? 41.688 15.016 -23.344 1 18.97 100 PRO B N 1
ATOM 5187 C CA . PRO B 1 100 ? 42.25 13.672 -23.531 1 18.97 100 PRO B CA 1
ATOM 5188 C C . PRO B 1 100 ? 42.625 13.008 -22.203 1 18.97 100 PRO B C 1
ATOM 5190 O O . PRO B 1 100 ? 43.188 11.906 -22.203 1 18.97 100 PRO B O 1
ATOM 5193 N N . LEU B 1 101 ? 42.156 13.484 -21.031 1 19.2 101 LEU B N 1
ATOM 5194 C CA . LEU B 1 101 ? 43.031 13.102 -19.938 1 19.2 101 LEU B CA 1
ATOM 5195 C C . LEU B 1 101 ? 43.125 11.586 -19.828 1 19.2 101 LEU B C 1
ATOM 5197 O O . LEU B 1 101 ? 42.125 10.898 -19.672 1 19.2 101 LEU B O 1
ATOM 5201 N N . GLU B 1 102 ? 44.219 10.984 -20.266 1 18.61 102 GLU B N 1
ATOM 5202 C CA . GLU B 1 102 ? 44.719 9.617 -20.359 1 18.61 102 GLU B CA 1
ATOM 5203 C C . GLU B 1 102 ? 44.906 9.008 -18.984 1 18.61 102 GLU B C 1
ATOM 5205 O O . GLU B 1 102 ? 46.031 8.961 -18.469 1 18.61 102 GLU B O 1
ATOM 5210 N N . THR B 1 103 ? 44.156 9.383 -17.906 1 20.28 103 THR B N 1
ATOM 5211 C CA . THR B 1 103 ? 44.812 8.883 -16.688 1 20.28 103 THR B CA 1
ATOM 5212 C C . THR B 1 103 ? 44.875 7.355 -16.703 1 20.28 103 THR B C 1
ATOM 5214 O O . THR B 1 103 ? 43.906 6.684 -17.062 1 20.28 103 THR B O 1
ATOM 5217 N N . GLN B 1 104 ? 46.062 6.852 -16.734 1 19.27 104 GLN B N 1
ATOM 5218 C CA . GLN B 1 104 ? 46.625 5.508 -16.656 1 19.27 104 GLN B CA 1
ATOM 5219 C C . GLN B 1 104 ? 46.125 4.789 -15.398 1 19.27 104 GLN B C 1
ATOM 5221 O O . GLN B 1 104 ? 46.469 5.172 -14.281 1 19.27 104 GLN B O 1
ATOM 5226 N N . LEU B 1 105 ? 44.875 4.383 -15.367 1 20.11 105 LEU B N 1
ATOM 5227 C CA . LEU B 1 105 ? 44.438 3.646 -14.195 1 20.11 105 LEU B CA 1
ATOM 5228 C C . LEU B 1 105 ? 45.219 2.35 -14.031 1 20.11 105 LEU B C 1
ATOM 5230 O O . LEU B 1 105 ? 45.25 1.52 -14.945 1 20.11 105 LEU B O 1
ATOM 5234 N N . ASP B 1 106 ? 46.281 2.457 -13.289 1 21.22 106 ASP B N 1
ATOM 5235 C CA . ASP B 1 106 ? 47.031 1.305 -12.828 1 21.22 106 ASP B CA 1
ATOM 5236 C C . ASP B 1 106 ? 46.125 0.209 -12.297 1 21.22 106 ASP B C 1
ATOM 5238 O O . ASP B 1 106 ? 45.188 0.49 -11.555 1 21.22 106 ASP B O 1
ATOM 5242 N N . ASP B 1 107 ? 46.156 -0.961 -12.906 1 22.05 107 ASP B N 1
ATOM 5243 C CA . ASP B 1 107 ? 45.438 -2.219 -12.844 1 22.05 107 ASP B CA 1
ATOM 5244 C C . ASP B 1 107 ? 45.625 -2.914 -11.5 1 22.05 107 ASP B C 1
ATOM 5246 O O . ASP B 1 107 ? 46.594 -3.682 -11.344 1 22.05 107 ASP B O 1
ATOM 5250 N N . GLU B 1 108 ? 45.75 -2.15 -10.352 1 25.44 108 GLU B N 1
ATOM 5251 C CA . GLU B 1 108 ? 45.969 -3.027 -9.203 1 25.44 108 GLU B CA 1
ATOM 5252 C C . GLU B 1 108 ? 44.938 -4.137 -9.148 1 25.44 108 GLU B C 1
ATOM 5254 O O . GLU B 1 108 ? 43.719 -3.877 -9.266 1 25.44 108 GLU B O 1
ATOM 5259 N N . ASP B 1 109 ? 45.344 -5.336 -9.32 1 23.64 109 ASP B N 1
ATOM 5260 C CA . ASP B 1 109 ? 44.719 -6.652 -9.297 1 23.64 109 ASP B CA 1
ATOM 5261 C C . ASP B 1 109 ? 43.969 -6.875 -7.996 1 23.64 109 ASP B C 1
ATOM 5263 O O . ASP B 1 109 ? 44.562 -7.129 -6.949 1 23.64 109 ASP B O 1
ATOM 5267 N N . ASP B 1 110 ? 43.062 -5.941 -7.578 1 26.69 110 ASP B N 1
ATOM 5268 C CA . ASP B 1 110 ? 42.406 -6.27 -6.328 1 26.69 110 ASP B CA 1
ATOM 5269 C C . ASP B 1 110 ? 41.75 -7.648 -6.402 1 26.69 110 ASP B C 1
ATOM 5271 O O . ASP B 1 110 ? 40.969 -7.922 -7.309 1 26.69 110 ASP B O 1
ATOM 5275 N N . ASP B 1 111 ? 42.438 -8.633 -5.852 1 27.84 111 ASP B N 1
ATOM 5276 C CA . ASP B 1 111 ? 42 -10.008 -5.641 1 27.84 111 ASP B CA 1
ATOM 5277 C C . ASP B 1 111 ? 40.594 -10.062 -5.055 1 27.84 111 ASP B C 1
ATOM 5279 O O . ASP B 1 111 ? 40.375 -9.609 -3.93 1 27.84 111 ASP B O 1
ATOM 5283 N N . PRO B 1 112 ? 39.531 -9.906 -5.848 1 29.38 112 PRO B N 1
ATOM 5284 C CA . PRO B 1 112 ? 38.125 -9.789 -5.414 1 29.38 112 PRO B CA 1
ATOM 5285 C C . PRO B 1 112 ? 37.625 -11.047 -4.703 1 29.38 112 PRO B C 1
ATOM 5287 O O . PRO B 1 112 ? 36.438 -11.336 -4.734 1 29.38 112 PRO B O 1
ATOM 5290 N N . THR B 1 113 ? 38.531 -11.742 -4.047 1 30.02 113 THR B N 1
ATOM 5291 C CA . THR B 1 113 ? 37.969 -12.922 -3.408 1 30.02 113 THR B CA 1
ATOM 5292 C C . THR B 1 113 ? 36.844 -12.531 -2.443 1 30.02 113 THR B C 1
ATOM 5294 O O . THR B 1 113 ? 37.031 -12.562 -1.226 1 30.02 113 THR B O 1
ATOM 5297 N N . SER B 1 114 ? 36.156 -11.391 -2.666 1 29.48 114 SER B N 1
ATOM 5298 C CA . SER B 1 114 ? 35.125 -11.086 -1.689 1 29.48 114 SER B CA 1
ATOM 5299 C C . SER B 1 114 ? 34.156 -12.242 -1.539 1 29.48 114 SER B C 1
ATOM 5301 O O . SER B 1 114 ? 33.531 -12.672 -2.516 1 29.48 114 SER B O 1
ATOM 5303 N N . GLU B 1 115 ? 34.531 -13.094 -0.534 1 32.12 115 GLU B N 1
ATOM 5304 C CA . GLU B 1 115 ? 33.625 -14.148 -0.09 1 32.12 115 GLU B CA 1
ATOM 5305 C C . GLU B 1 115 ? 32.156 -13.68 -0.133 1 32.12 115 GLU B C 1
ATOM 5307 O O . GLU B 1 115 ? 31.859 -12.555 0.269 1 32.12 115 GLU B O 1
ATOM 5312 N N . PRO B 1 116 ? 31.453 -14.328 -0.937 1 31.47 116 PRO B N 1
ATOM 5313 C CA . PRO B 1 116 ? 30.094 -13.844 -1.187 1 31.47 116 PRO B CA 1
ATOM 5314 C C . PRO B 1 116 ? 29.266 -13.688 0.094 1 31.47 116 PRO B C 1
ATOM 5316 O O . PRO B 1 116 ? 29.297 -14.562 0.958 1 31.47 116 PRO B O 1
ATOM 5319 N N . PRO B 1 117 ? 29.094 -12.445 0.613 1 34.5 117 PRO B N 1
ATOM 5320 C CA . PRO B 1 117 ? 28.344 -12.078 1.818 1 34.5 117 PRO B CA 1
ATOM 5321 C C . PRO B 1 117 ? 27.031 -12.859 1.962 1 34.5 117 PRO B C 1
ATOM 5323 O O . PRO B 1 117 ? 26.234 -12.555 2.84 1 34.5 117 PRO B O 1
ATOM 5326 N N . SER B 1 118 ? 26.844 -13.875 1.206 1 35.91 118 SER B N 1
ATOM 5327 C CA . SER B 1 118 ? 25.5 -14.438 1.062 1 35.91 118 SER B CA 1
ATOM 5328 C C . SER B 1 118 ? 25.047 -15.117 2.348 1 35.91 118 SER B C 1
ATOM 5330 O O . SER B 1 118 ? 23.875 -15.008 2.734 1 35.91 118 SER B O 1
ATOM 5332 N N . LEU B 1 119 ? 25.953 -15.938 3.027 1 33.88 119 LEU B N 1
ATOM 5333 C CA . LEU B 1 119 ? 25.547 -16.75 4.168 1 33.88 119 LEU B CA 1
ATOM 5334 C C . LEU B 1 119 ? 25.297 -15.883 5.398 1 33.88 119 LEU B C 1
ATOM 5336 O O . LEU B 1 119 ? 24.438 -16.203 6.219 1 33.88 119 LEU B O 1
ATOM 5340 N N . ALA B 1 120 ? 26.062 -14.82 5.645 1 35.75 120 ALA B N 1
ATOM 5341 C CA . ALA B 1 120 ? 25.984 -13.984 6.84 1 35.75 120 ALA B CA 1
ATOM 5342 C C . ALA B 1 120 ? 24.641 -13.289 6.945 1 35.75 120 ALA B C 1
ATOM 5344 O O . ALA B 1 120 ? 24.094 -13.148 8.039 1 35.75 120 ALA B O 1
ATOM 5345 N N . LEU B 1 121 ? 24.062 -12.969 5.848 1 37.16 121 LEU B N 1
ATOM 5346 C CA . LEU B 1 121 ? 22.781 -12.266 5.859 1 37.16 121 LEU B CA 1
ATOM 5347 C C . LEU B 1 121 ? 21.641 -13.211 6.227 1 37.16 121 LEU B C 1
ATOM 5349 O O . LEU B 1 121 ? 20.719 -12.82 6.938 1 37.16 121 LEU B O 1
ATOM 5353 N N . VAL B 1 122 ? 21.703 -14.516 5.887 1 38.12 122 VAL B N 1
ATOM 5354 C CA . VAL B 1 122 ? 20.688 -15.492 6.254 1 38.12 122 VAL B CA 1
ATOM 5355 C C . VAL B 1 122 ? 20.75 -15.766 7.754 1 38.12 122 VAL B C 1
ATOM 5357 O O . VAL B 1 122 ? 19.719 -15.914 8.406 1 38.12 122 VAL B O 1
ATOM 5360 N N . GLN B 1 123 ? 21.812 -15.945 8.344 1 41.59 123 GLN B N 1
ATOM 5361 C CA . GLN B 1 123 ? 21.969 -16.109 9.789 1 41.59 123 GLN B CA 1
ATOM 5362 C C . GLN B 1 123 ? 21.391 -14.914 10.539 1 41.59 123 GLN B C 1
ATOM 5364 O O . GLN B 1 123 ? 20.766 -15.07 11.586 1 41.59 123 GLN B O 1
ATOM 5369 N N . LEU B 1 124 ? 21.562 -13.773 10.07 1 40.94 124 LEU B N 1
ATOM 5370 C CA . LEU B 1 124 ? 21.016 -12.562 10.68 1 40.94 124 LEU B CA 1
ATOM 5371 C C . LEU B 1 124 ? 19.5 -12.523 10.531 1 40.94 124 LEU B C 1
ATOM 5373 O O . LEU B 1 124 ? 18.812 -12.023 11.422 1 40.94 124 LEU B O 1
ATOM 5377 N N . THR B 1 125 ? 18.906 -13.109 9.461 1 44.66 125 THR B N 1
ATOM 5378 C CA . THR B 1 125 ? 17.516 -13.016 9.047 1 44.66 125 THR B CA 1
ATOM 5379 C C . THR B 1 125 ? 16.625 -13.867 9.945 1 44.66 125 THR B C 1
ATOM 5381 O O . THR B 1 125 ? 15.547 -13.43 10.359 1 44.66 125 THR B O 1
ATOM 5384 N N . ALA B 1 126 ? 17.016 -15.211 10.086 1 47.94 126 ALA B N 1
ATOM 5385 C CA . ALA B 1 126 ? 16.297 -16.062 11.016 1 47.94 126 ALA B CA 1
ATOM 5386 C C . ALA B 1 126 ? 16.328 -15.492 12.43 1 47.94 126 ALA B C 1
ATOM 5388 O O . ALA B 1 126 ? 15.359 -15.633 13.188 1 47.94 126 ALA B O 1
ATOM 5389 N N . GLU B 1 127 ? 17.234 -14.742 12.75 1 50.44 127 GLU B N 1
ATOM 5390 C CA . GLU B 1 127 ? 17.391 -14.086 14.047 1 50.44 127 GLU B CA 1
ATOM 5391 C C . GLU B 1 127 ? 16.391 -12.945 14.211 1 50.44 127 GLU B C 1
ATOM 5393 O O . GLU B 1 127 ? 15.922 -12.695 15.32 1 50.44 127 GLU B O 1
ATOM 5398 N N . ALA B 1 128 ? 16 -12.375 13.148 1 51.78 128 ALA B N 1
ATOM 5399 C CA . ALA B 1 128 ? 15.094 -11.242 13.328 1 51.78 128 ALA B CA 1
ATOM 5400 C C . ALA B 1 128 ? 13.75 -11.711 13.867 1 51.78 128 ALA B C 1
ATOM 5402 O O . ALA B 1 128 ? 13.219 -11.141 14.828 1 51.78 128 ALA B O 1
ATOM 5403 N N . ARG B 1 129 ? 13.172 -12.695 13.203 1 61.84 129 ARG B N 1
ATOM 5404 C CA . ARG B 1 129 ? 11.891 -13.203 13.688 1 61.84 129 ARG B CA 1
ATOM 5405 C C . ARG B 1 129 ? 12.023 -13.773 15.094 1 61.84 129 ARG B C 1
ATOM 5407 O O . ARG B 1 129 ? 11.086 -13.719 15.891 1 61.84 129 ARG B O 1
ATOM 5414 N N . GLY B 1 130 ? 13.227 -14.242 15.273 1 62.31 130 GLY B N 1
ATOM 5415 C CA . GLY B 1 130 ? 13.469 -14.836 16.578 1 62.31 130 GLY B CA 1
ATOM 5416 C C . GLY B 1 130 ? 13.461 -13.82 17.703 1 62.31 130 GLY B C 1
ATOM 5417 O O . GLY B 1 130 ? 13.234 -14.18 18.859 1 62.31 130 GLY B O 1
ATOM 5418 N N . LYS B 1 131 ? 13.492 -12.523 17.328 1 68.69 131 LYS B N 1
ATOM 5419 C CA . LYS B 1 131 ? 13.547 -11.508 18.375 1 68.69 131 LYS B CA 1
ATOM 5420 C C . LYS B 1 131 ? 12.141 -11.07 18.781 1 68.69 131 LYS B C 1
ATOM 5422 O O . LYS B 1 131 ? 11.977 -10.383 19.797 1 68.69 131 LYS B O 1
ATOM 5427 N N . SER B 1 132 ? 11.188 -11.516 17.938 1 75.88 132 SER B N 1
ATOM 5428 C CA . SER B 1 132 ? 9.836 -11.117 18.312 1 75.88 132 SER B CA 1
ATOM 5429 C C . SER B 1 132 ? 9.32 -11.922 19.5 1 75.88 132 SER B C 1
ATOM 5431 O O . SER B 1 132 ? 9.555 -13.133 19.578 1 75.88 132 SER B O 1
ATOM 5433 N N . ASN B 1 133 ? 8.727 -11.195 20.438 1 78.06 133 ASN B N 1
ATOM 5434 C CA . ASN B 1 133 ? 8.195 -11.836 21.641 1 78.06 133 ASN B CA 1
ATOM 5435 C C . ASN B 1 133 ? 6.785 -12.375 21.406 1 78.06 133 ASN B C 1
ATOM 5437 O O . ASN B 1 133 ? 6.145 -12.859 22.344 1 78.06 133 ASN B O 1
ATOM 5441 N N . ILE B 1 134 ? 6.301 -12.203 20.188 1 86.69 134 ILE B N 1
ATOM 5442 C CA . ILE B 1 134 ? 4.965 -12.719 19.922 1 86.69 134 ILE B CA 1
ATOM 5443 C C . ILE B 1 134 ? 4.984 -13.594 18.656 1 86.69 134 ILE B C 1
ATOM 5445 O O . ILE B 1 134 ? 5.867 -13.445 17.812 1 86.69 134 ILE B O 1
ATOM 5449 N N . SER B 1 135 ? 4.012 -14.492 18.656 1 87.44 135 SER B N 1
ATOM 5450 C CA . SER B 1 135 ? 3.887 -15.352 17.484 1 87.44 135 SER B CA 1
ATOM 5451 C C . SER B 1 135 ? 3.355 -14.57 16.281 1 87.44 135 SER B C 1
ATOM 5453 O O . SER B 1 135 ? 2.744 -13.516 16.438 1 87.44 135 SER B O 1
ATOM 5455 N N . TYR B 1 136 ? 3.65 -15.062 15.133 1 88.06 136 TYR B N 1
ATOM 5456 C CA . TYR B 1 136 ? 3.131 -14.43 13.93 1 88.06 136 TYR B CA 1
ATOM 5457 C C . TYR B 1 136 ? 1.606 -14.414 13.93 1 88.06 136 TYR B C 1
ATOM 5459 O O . TYR B 1 136 ? 0.987 -13.461 13.453 1 88.06 136 TYR B O 1
ATOM 5467 N N . THR B 1 137 ? 0.988 -15.477 14.477 1 88.19 137 THR B N 1
ATOM 5468 C CA . THR B 1 137 ? -0.467 -15.539 14.57 1 88.19 137 THR B CA 1
ATOM 5469 C C . THR B 1 137 ? -0.997 -14.414 15.453 1 88.19 137 THR B C 1
ATOM 5471 O O . THR B 1 137 ? -2 -13.773 15.125 1 88.19 137 THR B O 1
ATOM 5474 N N . THR B 1 138 ? -0.307 -14.227 16.547 1 88.5 138 THR B N 1
ATOM 5475 C CA . THR B 1 138 ? -0.683 -13.125 17.422 1 88.5 138 THR B CA 1
ATOM 5476 C C . THR B 1 138 ? -0.539 -11.789 16.703 1 88.5 138 THR B C 1
ATOM 5478 O O . THR B 1 138 ? -1.392 -10.906 16.844 1 88.5 138 THR B O 1
ATOM 5481 N N . PHE B 1 139 ? 0.509 -11.617 15.953 1 90.56 139 PHE B N 1
ATOM 5482 C CA . PHE B 1 139 ? 0.733 -10.414 15.164 1 90.56 139 PHE B CA 1
ATOM 5483 C C . PHE B 1 139 ? -0.397 -10.203 14.164 1 90.56 139 PHE B C 1
ATOM 5485 O O . PHE B 1 139 ? -0.951 -9.102 14.07 1 90.56 139 PHE B O 1
ATOM 5492 N N . LEU B 1 140 ? -0.756 -11.258 13.453 1 89.88 140 LEU B N 1
ATOM 5493 C CA . LEU B 1 140 ? -1.796 -11.148 12.43 1 89.88 140 LEU B CA 1
ATOM 5494 C C . LEU B 1 140 ? -3.135 -10.781 13.062 1 89.88 140 LEU B C 1
ATOM 5496 O O . LEU B 1 140 ? -3.875 -9.961 12.516 1 89.88 140 LEU B O 1
ATOM 5500 N N . GLU B 1 141 ? -3.426 -11.375 14.164 1 89.56 141 GLU B N 1
ATOM 5501 C CA . GLU B 1 141 ? -4.66 -11.055 14.883 1 89.56 141 GLU B CA 1
ATOM 5502 C C . GLU B 1 141 ? -4.688 -9.594 15.297 1 89.56 141 GLU B C 1
ATOM 5504 O O . GLU B 1 141 ? -5.691 -8.906 15.102 1 89.56 141 GLU B O 1
ATOM 5509 N N . ALA B 1 142 ? -3.605 -9.172 15.852 1 91.25 142 ALA B N 1
ATOM 5510 C CA . ALA B 1 142 ? -3.516 -7.773 16.281 1 91.25 142 ALA B CA 1
ATOM 5511 C C . ALA B 1 142 ? -3.627 -6.828 15.094 1 91.25 142 ALA B C 1
ATOM 5513 O O . ALA B 1 142 ? -4.27 -5.777 15.18 1 91.25 142 ALA B O 1
ATOM 5514 N N . ALA B 1 143 ? -2.957 -7.191 14.023 1 90.19 143 ALA B N 1
ATOM 5515 C CA . ALA B 1 143 ? -3.016 -6.367 12.82 1 90.19 143 ALA B CA 1
ATOM 5516 C C . ALA B 1 143 ? -4.453 -6.199 12.336 1 90.19 143 ALA B C 1
ATOM 5518 O O . ALA B 1 143 ? -4.867 -5.094 11.977 1 90.19 143 ALA B O 1
ATOM 5519 N N . ARG B 1 144 ? -5.211 -7.242 12.32 1 89 144 ARG B N 1
ATOM 5520 C CA . ARG B 1 144 ? -6.605 -7.191 11.891 1 89 144 ARG B CA 1
ATOM 5521 C C . ARG B 1 144 ? -7.438 -6.32 12.828 1 89 144 ARG B C 1
ATOM 5523 O O . ARG B 1 144 ? -8.258 -5.523 12.375 1 89 144 ARG B O 1
ATOM 5530 N N . LEU B 1 145 ? -7.23 -6.473 14.117 1 89.56 145 LEU B N 1
ATOM 5531 C CA . LEU B 1 145 ? -7.98 -5.703 15.102 1 89.56 145 LEU B CA 1
ATOM 5532 C C . LEU B 1 145 ? -7.672 -4.215 14.984 1 89.56 145 LEU B C 1
ATOM 5534 O O . LEU B 1 145 ? -8.578 -3.379 15.062 1 89.56 145 LEU B O 1
ATOM 5538 N N . GLU B 1 146 ? -6.402 -3.887 14.789 1 89.56 146 GLU B N 1
ATOM 5539 C CA . GLU B 1 146 ? -6.016 -2.492 14.602 1 89.56 146 GLU B CA 1
ATOM 5540 C C . GLU B 1 146 ? -6.645 -1.91 13.344 1 89.56 146 GLU B C 1
ATOM 5542 O O . GLU B 1 146 ? -7.105 -0.767 13.344 1 89.56 146 GLU B O 1
ATOM 5547 N N . ARG B 1 147 ? -6.637 -2.67 12.289 1 87 147 ARG B N 1
ATOM 5548 C CA . ARG B 1 147 ? -7.262 -2.227 11.047 1 87 147 ARG B CA 1
ATOM 5549 C C . ARG B 1 147 ? -8.75 -1.974 11.242 1 87 147 ARG B C 1
ATOM 5551 O O . ARG B 1 147 ? -9.273 -0.952 10.797 1 87 147 ARG B O 1
ATOM 5558 N N . GLU B 1 148 ? -9.43 -2.9 11.883 1 86.88 148 GLU B N 1
ATOM 5559 C CA . GLU B 1 148 ? -10.867 -2.756 12.117 1 86.88 148 GLU B CA 1
ATOM 5560 C C . GLU B 1 148 ? -11.172 -1.516 12.945 1 86.88 148 GLU B C 1
ATOM 5562 O O . GLU B 1 148 ? -12.133 -0.797 12.672 1 86.88 148 GLU B O 1
ATOM 5567 N N . TYR B 1 149 ? -10.32 -1.263 13.961 1 87.56 149 TYR B N 1
ATOM 5568 C CA . TYR B 1 149 ? -10.477 -0.068 14.781 1 87.56 149 TYR B CA 1
ATOM 5569 C C . TYR B 1 149 ? -10.305 1.195 13.945 1 87.56 149 TYR B C 1
ATOM 5571 O O . TYR B 1 149 ? -11.125 2.113 14.023 1 87.56 149 TYR B O 1
ATOM 5579 N N . ALA B 1 150 ? -9.266 1.199 13.156 1 87.69 150 ALA B N 1
ATOM 5580 C CA . ALA B 1 150 ? -8.992 2.354 12.305 1 87.69 150 ALA B CA 1
ATOM 5581 C C . ALA B 1 150 ? -10.125 2.59 11.312 1 87.69 150 ALA B C 1
ATOM 5583 O O . ALA B 1 150 ? -10.547 3.73 11.102 1 87.69 150 ALA B O 1
ATOM 5584 N N . ILE B 1 151 ? -10.664 1.548 10.734 1 86.81 151 ILE B N 1
ATOM 5585 C CA . ILE B 1 151 ? -11.75 1.648 9.758 1 86.81 151 ILE B CA 1
ATOM 5586 C C . ILE B 1 151 ? -13.016 2.154 10.445 1 86.81 151 ILE B C 1
ATOM 5588 O O . ILE B 1 151 ? -13.734 2.992 9.898 1 86.81 151 ILE B O 1
ATOM 5592 N N . ALA B 1 152 ? -13.258 1.65 11.609 1 88.19 152 ALA B N 1
ATOM 5593 C CA . ALA B 1 152 ? -14.453 2.078 12.336 1 88.19 152 ALA B CA 1
ATOM 5594 C C . ALA B 1 152 ? -14.422 3.578 12.609 1 88.19 152 ALA B C 1
ATOM 5596 O O . ALA B 1 152 ? -15.422 4.273 12.414 1 88.19 152 ALA B O 1
ATOM 5597 N N . LEU B 1 153 ? -13.305 4.059 13.086 1 87.5 153 LEU B N 1
ATOM 5598 C CA . LEU B 1 153 ? -13.164 5.488 13.344 1 87.5 153 LEU B CA 1
ATOM 5599 C C . LEU B 1 153 ? -13.32 6.297 12.062 1 87.5 153 LEU B C 1
ATOM 5601 O O . LEU B 1 153 ? -13.961 7.348 12.062 1 87.5 153 LEU B O 1
ATOM 5605 N N . LEU B 1 154 ? -12.719 5.785 11 1 88.19 154 LEU B N 1
ATOM 5606 C CA . LEU B 1 154 ? -12.805 6.445 9.703 1 88.19 154 LEU B CA 1
ATOM 5607 C C . LEU B 1 154 ? -14.25 6.508 9.219 1 88.19 154 LEU B C 1
ATOM 5609 O O . LEU B 1 154 ? -14.711 7.555 8.75 1 88.19 154 LEU B O 1
ATOM 5613 N N . LEU B 1 155 ? -14.969 5.465 9.344 1 91.06 155 LEU B N 1
ATOM 5614 C CA . LEU B 1 155 ? -16.359 5.406 8.883 1 91.06 155 LEU B CA 1
ATOM 5615 C C . LEU B 1 155 ? -17.25 6.332 9.703 1 91.06 155 LEU B C 1
ATOM 5617 O O . LEU B 1 155 ? -18.141 6.98 9.164 1 91.06 155 LEU B O 1
ATOM 5621 N N . ASP B 1 156 ? -16.953 6.418 10.969 1 90.94 156 ASP B N 1
ATOM 5622 C CA . ASP B 1 156 ? -17.703 7.332 11.82 1 90.94 156 ASP B CA 1
ATOM 5623 C C . ASP B 1 156 ? -17.562 8.773 11.352 1 90.94 156 ASP B C 1
ATOM 5625 O O . ASP B 1 156 ? -18.547 9.477 11.148 1 90.94 156 ASP B O 1
ATOM 5629 N N . GLU B 1 157 ? -16.375 9.141 11.148 1 91 157 GLU B N 1
ATOM 5630 C CA . GLU B 1 157 ? -16.109 10.5 10.688 1 91 157 GLU B CA 1
ATOM 5631 C C . GLU B 1 157 ? -16.672 10.734 9.289 1 91 157 GLU B C 1
ATOM 5633 O O . GLU B 1 157 ? -17.219 11.797 9 1 91 157 GLU B O 1
ATOM 5638 N N . ALA B 1 158 ? -16.547 9.75 8.414 1 94.56 158 ALA B N 1
ATOM 5639 C CA . ALA B 1 158 ? -17.047 9.867 7.047 1 94.56 158 ALA B CA 1
ATOM 5640 C C . ALA B 1 158 ? -18.562 9.984 7.016 1 94.56 158 ALA B C 1
ATOM 5642 O O . ALA B 1 158 ? -19.125 10.758 6.23 1 94.56 158 ALA B O 1
ATOM 5643 N N . ASP B 1 159 ? -19.203 9.258 7.871 1 96.25 159 ASP B N 1
ATOM 5644 C CA . ASP B 1 159 ? -20.672 9.305 7.922 1 96.25 159 ASP B CA 1
ATOM 5645 C C . ASP B 1 159 ? -21.156 10.656 8.438 1 96.25 159 ASP B C 1
ATOM 5647 O O . ASP B 1 159 ? -22.188 11.164 7.984 1 96.25 159 ASP B O 1
ATOM 5651 N N . ILE B 1 160 ? -20.422 11.203 9.391 1 95.31 160 ILE B N 1
ATOM 5652 C CA . ILE B 1 160 ? -20.734 12.539 9.859 1 95.31 160 ILE B CA 1
ATOM 5653 C C . ILE B 1 160 ? -20.578 13.539 8.711 1 95.31 160 ILE B C 1
ATOM 5655 O O . ILE B 1 160 ? -21.453 14.383 8.492 1 95.31 160 ILE B O 1
ATOM 5659 N N . ALA B 1 161 ? -19.516 13.438 8 1 96.44 161 ALA B N 1
ATOM 5660 C CA . ALA B 1 161 ? -19.281 14.305 6.848 1 96.44 161 ALA B CA 1
ATOM 5661 C C . ALA B 1 161 ? -20.375 14.125 5.801 1 96.44 161 ALA B C 1
ATOM 5663 O O . ALA B 1 161 ? -20.875 15.109 5.242 1 96.44 161 ALA B O 1
ATOM 5664 N N . LEU B 1 162 ? -20.75 12.922 5.52 1 98 162 LEU B N 1
ATOM 5665 C CA . LEU B 1 162 ? -21.781 12.602 4.527 1 98 162 LEU B CA 1
ATOM 5666 C C . LEU B 1 162 ? -23.109 13.219 4.91 1 98 162 LEU B C 1
ATOM 5668 O O . LEU B 1 162 ? -23.828 13.734 4.055 1 98 162 LEU B O 1
ATOM 5672 N N . ALA B 1 163 ? -23.375 13.203 6.184 1 97.31 163 ALA B N 1
ATOM 5673 C CA . ALA B 1 163 ? -24.672 13.648 6.672 1 97.31 163 ALA B CA 1
ATOM 5674 C C . ALA B 1 163 ? -24.75 15.172 6.723 1 97.31 163 ALA B C 1
ATOM 5676 O O . ALA B 1 163 ? -25.828 15.75 6.812 1 97.31 163 ALA B O 1
ATOM 5677 N N . ASN B 1 164 ? -23.594 15.828 6.766 1 96.88 164 ASN B N 1
ATOM 5678 C CA . ASN B 1 164 ? -23.562 17.281 6.875 1 96.88 164 ASN B CA 1
ATOM 5679 C C . ASN B 1 164 ? -24.078 17.953 5.605 1 96.88 164 ASN B C 1
ATOM 5681 O O . ASN B 1 164 ? -23.5 17.797 4.531 1 96.88 164 ASN B O 1
ATOM 5685 N N . ARG B 1 165 ? -25.125 18.719 5.719 1 95.38 165 ARG B N 1
ATOM 5686 C CA . ARG B 1 165 ? -25.781 19.328 4.566 1 95.38 165 ARG B CA 1
ATOM 5687 C C . ARG B 1 165 ? -25.453 20.812 4.477 1 95.38 165 ARG B C 1
ATOM 5689 O O . ARG B 1 165 ? -25.984 21.516 3.602 1 95.38 165 ARG B O 1
ATOM 5696 N N . GLU B 1 166 ? -24.641 21.25 5.375 1 95.88 166 GLU B N 1
ATOM 5697 C CA . GLU B 1 166 ? -24.234 22.656 5.312 1 95.88 166 GLU B CA 1
ATOM 5698 C C . GLU B 1 166 ? -23.531 22.969 3.988 1 95.88 166 GLU B C 1
ATOM 5700 O O . GLU B 1 166 ? -22.781 22.156 3.469 1 95.88 166 GLU B O 1
ATOM 5705 N N . VAL B 1 167 ? -23.859 24.188 3.48 1 96.88 167 VAL B N 1
ATOM 5706 C CA . VAL B 1 167 ? -23.156 24.625 2.279 1 96.88 167 VAL B CA 1
ATOM 5707 C C . VAL B 1 167 ? -21.781 25.172 2.652 1 96.88 167 VAL B C 1
ATOM 5709 O O . VAL B 1 167 ? -21.656 26 3.568 1 96.88 167 VAL B O 1
ATOM 5712 N N . TYR B 1 168 ? -20.766 24.641 2.035 1 97.56 168 TYR B N 1
ATOM 5713 C CA . TYR B 1 168 ? -19.406 25.141 2.229 1 97.56 168 TYR B CA 1
ATOM 5714 C C . TYR B 1 168 ? -19.031 26.125 1.132 1 97.56 168 TYR B C 1
ATOM 5716 O O . TYR B 1 168 ? -18.719 25.734 0.005 1 97.56 168 TYR B O 1
ATOM 5724 N N . SER B 1 169 ? -19.016 27.406 1.474 1 98.06 169 SER B N 1
ATOM 5725 C CA . SER B 1 169 ? -18.703 28.422 0.471 1 98.06 169 SER B CA 1
ATOM 5726 C C . SER B 1 169 ? -18.203 29.703 1.121 1 98.06 169 SER B C 1
ATOM 5728 O O . SER B 1 169 ? -18.625 30.062 2.217 1 98.06 169 SER B O 1
ATOM 5730 N N . VAL B 1 170 ? -17.391 30.375 0.361 1 98.12 170 VAL B N 1
ATOM 5731 C CA . VAL B 1 170 ? -16.875 31.672 0.793 1 98.12 170 VAL B CA 1
ATOM 5732 C C . VAL B 1 170 ? -17.922 32.75 0.533 1 98.12 170 VAL B C 1
ATOM 5734 O O . VAL B 1 170 ? -17.75 33.906 0.936 1 98.12 170 VAL B O 1
ATOM 5737 N N . THR B 1 171 ? -19 32.406 -0.089 1 97.81 171 THR B N 1
ATOM 5738 C CA . THR B 1 171 ? -19.984 33.406 -0.503 1 97.81 171 THR B CA 1
ATOM 5739 C C . THR B 1 171 ? -21.047 33.594 0.571 1 97.81 171 THR B C 1
ATOM 5741 O O . THR B 1 171 ? -21.984 34.375 0.399 1 97.81 171 THR B O 1
ATOM 5744 N N . LEU B 1 172 ? -20.906 32.938 1.679 1 93.75 172 LEU B N 1
ATOM 5745 C CA . LEU B 1 172 ? -21.953 32.938 2.699 1 93.75 172 LEU B CA 1
ATOM 5746 C C . LEU B 1 172 ? -21.641 33.969 3.783 1 93.75 172 LEU B C 1
ATOM 5748 O O . LEU B 1 172 ? -22.375 34.062 4.766 1 93.75 172 LEU B O 1
ATOM 5752 N N . LYS B 1 173 ? -20.625 34.656 3.658 1 92.38 173 LYS B N 1
ATOM 5753 C CA . LYS B 1 173 ? -20.203 35.625 4.668 1 92.38 173 LYS B CA 1
ATOM 5754 C C . LYS B 1 173 ? -21.219 36.75 4.824 1 92.38 173 LYS B C 1
ATOM 5756 O O . LYS B 1 173 ? -21.859 37.156 3.85 1 92.38 173 LYS B O 1
ATOM 5761 N N . ASP B 1 174 ? -21.234 37.188 6.094 1 90.69 174 ASP B N 1
ATOM 5762 C CA . ASP B 1 174 ? -22 38.406 6.324 1 90.69 174 ASP B CA 1
ATOM 5763 C C . ASP B 1 174 ? -21.453 39.562 5.5 1 90.69 174 ASP B C 1
ATOM 5765 O O . ASP B 1 174 ? -20.25 39.625 5.258 1 90.69 174 ASP B O 1
ATOM 5769 N N . ALA B 1 175 ? -22.344 40.438 5.164 1 89.12 175 ALA B N 1
ATOM 5770 C CA . ALA B 1 175 ? -21.984 41.594 4.316 1 89.12 175 ALA B CA 1
ATOM 5771 C C . ALA B 1 175 ? -20.812 42.375 4.914 1 89.12 175 ALA B C 1
ATOM 5773 O O . ALA B 1 175 ? -20 42.938 4.184 1 89.12 175 ALA B O 1
ATOM 5774 N N . THR B 1 176 ? -20.688 42.312 6.203 1 86.62 176 THR B N 1
ATOM 5775 C CA . THR B 1 176 ? -19.656 43.094 6.879 1 86.62 176 THR B CA 1
ATOM 5776 C C . THR B 1 176 ? -18.328 42.344 6.863 1 86.62 176 THR B C 1
ATOM 5778 O O . THR B 1 176 ? -17.297 42.906 7.223 1 86.62 176 THR B O 1
ATOM 5781 N N . GLN B 1 177 ? -18.391 41.188 6.391 1 90.62 177 GLN B N 1
ATOM 5782 C CA . GLN B 1 177 ? -17.203 40.344 6.449 1 90.62 177 GLN B CA 1
ATOM 5783 C C . GLN B 1 177 ? -16.672 40.031 5.051 1 90.62 177 GLN B C 1
ATOM 5785 O O . GLN B 1 177 ? -15.719 39.281 4.895 1 90.62 177 GLN B O 1
ATOM 5790 N N . ILE B 1 178 ? -17.297 40.656 4.074 1 93.5 178 ILE B N 1
ATOM 5791 C CA . ILE B 1 178 ? -16.844 40.469 2.701 1 93.5 178 ILE B CA 1
ATOM 5792 C C . ILE B 1 178 ? -15.461 41.125 2.533 1 93.5 178 ILE B C 1
ATOM 5794 O O . ILE B 1 178 ? -15.148 42.125 3.178 1 93.5 178 ILE B O 1
ATOM 5798 N N . ALA B 1 179 ? -14.664 40.625 1.695 1 94.88 179 ALA B N 1
ATOM 5799 C CA . ALA B 1 179 ? -13.312 41.094 1.455 1 94.88 179 ALA B CA 1
ATOM 5800 C C . ALA B 1 179 ? -13.32 42.562 0.974 1 94.88 179 ALA B C 1
ATOM 5802 O O . ALA B 1 179 ? -14.289 43 0.351 1 94.88 179 ALA B O 1
ATOM 5803 N N . PRO B 1 180 ? -12.258 43.188 1.245 1 93.81 180 PRO B N 1
ATOM 5804 C CA . PRO B 1 180 ? -12.141 44.594 0.785 1 93.81 180 PRO B CA 1
ATOM 5805 C C . PRO B 1 180 ? -12.305 44.719 -0.727 1 93.81 180 PRO B C 1
ATOM 5807 O O . PRO B 1 180 ? -12.672 45.781 -1.219 1 93.81 180 PRO B O 1
ATOM 5810 N N . SER B 1 181 ? -12.094 43.719 -1.485 1 94.81 181 SER B N 1
ATOM 5811 C CA . SER B 1 181 ? -12.281 43.719 -2.934 1 94.81 181 SER B CA 1
ATOM 5812 C C . SER B 1 181 ? -13.75 43.844 -3.303 1 94.81 181 SER B C 1
ATOM 5814 O O . SER B 1 181 ? -14.094 44.094 -4.457 1 94.81 181 SER B O 1
ATOM 5816 N N . LYS B 1 182 ? -14.641 43.562 -2.434 1 95.12 182 LYS B N 1
ATOM 5817 C CA . LYS B 1 182 ? -16.094 43.531 -2.615 1 95.12 182 LYS B CA 1
ATOM 5818 C C . LYS B 1 182 ? -16.516 42.344 -3.465 1 95.12 182 LYS B C 1
ATOM 5820 O O . LYS B 1 182 ? -17.672 42.281 -3.893 1 95.12 182 LYS B O 1
ATOM 5825 N N . ASN B 1 183 ? -15.602 41.531 -3.705 1 97 183 ASN B N 1
ATOM 5826 C CA . ASN B 1 183 ? -15.93 40.25 -4.371 1 97 183 ASN B CA 1
ATOM 5827 C C . ASN B 1 183 ? -16.297 39.188 -3.369 1 97 183 ASN B C 1
ATOM 5829 O O . ASN B 1 183 ? -15.461 38.75 -2.584 1 97 183 ASN B O 1
ATOM 5833 N N . ILE B 1 184 ? -17.5 38.688 -3.412 1 97.5 184 ILE B N 1
ATOM 5834 C CA . ILE B 1 184 ? -18.031 37.719 -2.43 1 97.5 184 ILE B CA 1
ATOM 5835 C C . ILE B 1 184 ? -17.328 36.375 -2.582 1 97.5 184 ILE B C 1
ATOM 5837 O O . ILE B 1 184 ? -17.422 35.531 -1.711 1 97.5 184 ILE B O 1
ATOM 5841 N N . HIS B 1 185 ? -16.578 36.188 -3.678 1 98.5 185 HIS B N 1
ATOM 5842 C CA . HIS B 1 185 ? -15.906 34.938 -3.943 1 98.5 185 HIS B CA 1
ATOM 5843 C C . HIS B 1 185 ? -14.5 34.938 -3.357 1 98.5 185 HIS B C 1
ATOM 5845 O O . HIS B 1 185 ? -13.812 33.906 -3.398 1 98.5 185 HIS B O 1
ATOM 5851 N N . ASP B 1 186 ? -14.062 36.031 -2.838 1 98.19 186 ASP B N 1
ATOM 5852 C CA . ASP B 1 186 ? -12.727 36.094 -2.252 1 98.19 186 ASP B CA 1
ATOM 5853 C C . ASP B 1 186 ? -12.719 35.531 -0.842 1 98.19 186 ASP B C 1
ATOM 5855 O O . ASP B 1 186 ? -13.586 35.844 -0.028 1 98.19 186 ASP B O 1
ATOM 5859 N N . TYR B 1 187 ? -11.75 34.656 -0.525 1 98.06 187 TYR B N 1
ATOM 5860 C CA . TYR B 1 187 ? -11.539 34.062 0.785 1 98.06 187 TYR B CA 1
ATOM 5861 C C . TYR B 1 187 ? -11.094 35.094 1.805 1 98.06 187 TYR B C 1
ATOM 5863 O O . TYR B 1 187 ? -10.234 35.938 1.509 1 98.06 187 TYR B O 1
ATOM 5871 N N . VAL B 1 188 ? -11.727 35 3 1 97.06 188 VAL B N 1
ATOM 5872 C CA . VAL B 1 188 ? -11.352 35.906 4.086 1 97.06 188 VAL B CA 1
ATOM 5873 C C . VAL B 1 188 ? -11.133 35.094 5.367 1 97.06 188 VAL B C 1
ATOM 5875 O O . VAL B 1 188 ? -11.922 34.219 5.688 1 97.06 188 VAL B O 1
ATOM 5878 N N . SER B 1 189 ? -10.07 35.375 6.062 1 96.75 189 SER B N 1
ATOM 5879 C CA . SER B 1 189 ? -9.867 34.969 7.453 1 96.75 189 SER B CA 1
ATOM 5880 C C . SER B 1 189 ? -9.203 36.094 8.258 1 96.75 189 SER B C 1
ATOM 5882 O O . SER B 1 189 ? -8.617 37 7.691 1 96.75 189 SER B O 1
ATOM 5884 N N . LEU B 1 190 ? -9.43 35.969 9.562 1 94.38 190 LEU B N 1
ATOM 5885 C CA . LEU B 1 190 ? -8.859 37 10.445 1 94.38 190 LEU B CA 1
ATOM 5886 C C . LEU B 1 190 ? -7.633 36.469 11.164 1 94.38 190 LEU B C 1
ATOM 5888 O O . LEU B 1 190 ? -7.5 35.25 11.352 1 94.38 190 LEU B O 1
ATOM 5892 N N . ARG B 1 191 ? -6.801 37.406 11.547 1 93.81 191 ARG B N 1
ATOM 5893 C CA . ARG B 1 191 ? -5.582 37.031 12.258 1 93.81 191 ARG B CA 1
ATOM 5894 C C . ARG B 1 191 ? -5.906 36.438 13.633 1 93.81 191 ARG B C 1
ATOM 5896 O O . ARG B 1 191 ? -6.562 37.094 14.445 1 93.81 191 ARG B O 1
ATOM 5903 N N . LYS B 1 192 ? -5.348 35.344 13.844 1 91.94 192 LYS B N 1
ATOM 5904 C CA . LYS B 1 192 ? -5.734 34.531 14.977 1 91.94 192 LYS B CA 1
ATOM 5905 C C . LYS B 1 192 ? -5.34 35.188 16.297 1 91.94 192 LYS B C 1
ATOM 5907 O O . LYS B 1 192 ? -6.117 35.156 17.266 1 91.94 192 LYS B O 1
ATOM 5912 N N . TYR B 1 193 ? -4.168 35.906 16.453 1 92.81 193 TYR B N 1
ATOM 5913 C CA . TYR B 1 193 ? -3.611 36.344 17.734 1 92.81 193 TYR B CA 1
ATOM 5914 C C . TYR B 1 193 ? -3.656 37.844 17.859 1 92.81 193 TYR B C 1
ATOM 5916 O O . TYR B 1 193 ? -2.9 38.438 18.641 1 92.81 193 TYR B O 1
ATOM 5924 N N . TRP B 1 194 ? -4.48 38.469 17.062 1 93.56 194 TRP B N 1
ATOM 5925 C CA . TRP B 1 194 ? -4.559 39.906 17.109 1 93.56 194 TRP B CA 1
ATOM 5926 C C . TRP B 1 194 ? -5.855 40.375 17.766 1 93.56 194 TRP B C 1
ATOM 5928 O O . TRP B 1 194 ? -6.945 39.938 17.375 1 93.56 194 TRP B O 1
ATOM 5938 N N . TRP B 1 195 ? -5.715 41.188 18.688 1 95 195 TRP B N 1
ATOM 5939 C CA . TRP B 1 195 ? -6.793 41.656 19.562 1 95 195 TRP B CA 1
ATOM 5940 C C . TRP B 1 195 ? -6.984 43.156 19.453 1 95 195 TRP B C 1
ATOM 5942 O O . TRP B 1 195 ? -6.055 43.875 19.078 1 95 195 TRP B O 1
ATOM 5952 N N . PRO B 1 196 ? -8.219 43.594 19.766 1 93.75 196 PRO B N 1
ATOM 5953 C CA . PRO B 1 196 ? -8.398 45.062 19.812 1 93.75 196 PRO B CA 1
ATOM 5954 C C . PRO B 1 196 ? -7.414 45.75 20.75 1 93.75 196 PRO B C 1
ATOM 5956 O O . PRO B 1 196 ? -7.102 45.219 21.828 1 93.75 196 PRO B O 1
ATOM 5959 N N . ASN B 1 197 ? -6.957 46.906 20.312 1 94.19 197 ASN B N 1
ATOM 5960 C CA . ASN B 1 197 ? -6.02 47.688 21.109 1 94.19 197 ASN B CA 1
ATOM 5961 C C . ASN B 1 197 ? -6.699 48.312 22.328 1 94.19 197 ASN B C 1
ATOM 5963 O O . ASN B 1 197 ? -7.551 49.188 22.188 1 94.19 197 ASN B O 1
ATOM 5967 N N . PRO B 1 198 ? -6.348 47.906 23.516 1 93.81 198 PRO B N 1
ATOM 5968 C CA . PRO B 1 198 ? -7.02 48.438 24.703 1 93.81 198 PRO B CA 1
ATOM 5969 C C . PRO B 1 198 ? -6.672 49.906 24.969 1 93.81 198 PRO B C 1
ATOM 5971 O O . PRO B 1 198 ? -7.375 50.594 25.719 1 93.81 198 PRO B O 1
ATOM 5974 N N . ASP B 1 199 ? -5.641 50.375 24.359 1 95 199 ASP B N 1
ATOM 5975 C CA . ASP B 1 199 ? -5.145 51.719 24.625 1 95 199 ASP B CA 1
ATOM 5976 C C . ASP B 1 199 ? -5.773 52.75 23.672 1 95 199 ASP B C 1
ATOM 5978 O O . ASP B 1 199 ? -5.465 53.938 23.734 1 95 199 ASP B O 1
ATOM 5982 N N . THR B 1 200 ? -6.484 52.188 22.703 1 93.94 200 THR B N 1
ATOM 5983 C CA . THR B 1 200 ? -7.125 53.062 21.766 1 93.94 200 THR B CA 1
ATOM 5984 C C . THR B 1 200 ? -8.648 53 21.891 1 93.94 200 THR B C 1
ATOM 5986 O O . THR B 1 200 ? -9.195 51.938 22.234 1 93.94 200 THR B O 1
ATOM 5989 N N . GLU B 1 201 ? -9.398 54.062 21.609 1 92.88 201 GLU B N 1
ATOM 5990 C CA . GLU B 1 201 ? -10.844 54.156 21.75 1 92.88 201 GLU B CA 1
ATOM 5991 C C . GLU B 1 201 ? -11.555 53.25 20.75 1 92.88 201 GLU B C 1
ATOM 5993 O O . GLU B 1 201 ? -12.562 52.625 21.078 1 92.88 201 GLU B O 1
ATOM 5998 N N . ASP B 1 202 ? -11.07 53.094 19.547 1 90.69 202 ASP B N 1
ATOM 5999 C CA . ASP B 1 202 ? -11.734 52.312 18.5 1 90.69 202 ASP B CA 1
ATOM 6000 C C . ASP B 1 202 ? -11.18 50.875 18.453 1 90.69 202 ASP B C 1
ATOM 6002 O O . ASP B 1 202 ? -11.609 50.094 17.625 1 90.69 202 ASP B O 1
ATOM 6006 N N . GLY B 1 203 ? -10.234 50.656 19.281 1 91.5 203 GLY B N 1
ATOM 6007 C CA . GLY B 1 203 ? -9.656 49.312 19.359 1 91.5 203 GLY B CA 1
ATOM 6008 C C . GLY B 1 203 ? -8.617 49.062 18.281 1 91.5 203 GLY B C 1
ATOM 6009 O O . GLY B 1 203 ? -8.078 47.938 18.188 1 91.5 203 GLY B O 1
ATOM 6010 N N . LEU B 1 204 ? -8.391 50.125 17.391 1 89 204 LEU B N 1
ATOM 6011 C CA . LEU B 1 204 ? -7.438 49.969 16.297 1 89 204 LEU B CA 1
ATOM 6012 C C . LEU B 1 204 ? -6.121 50.656 16.625 1 89 204 LEU B C 1
ATOM 6014 O O . LEU B 1 204 ? -6.102 51.656 17.375 1 89 204 LEU B O 1
ATOM 6018 N N . PRO B 1 205 ? -5.027 50.312 16.125 1 90.5 205 PRO B N 1
ATOM 6019 C CA . PRO B 1 205 ? -4.836 49.031 15.43 1 90.5 205 PRO B CA 1
ATOM 6020 C C . PRO B 1 205 ? -4.855 47.844 16.375 1 90.5 205 PRO B C 1
ATOM 6022 O O . PRO B 1 205 ? -4.543 48 17.562 1 90.5 205 PRO B O 1
ATOM 6025 N N . TYR B 1 206 ? -5.258 46.719 15.836 1 93.12 206 TYR B N 1
ATOM 6026 C CA . TYR B 1 206 ? -5.23 45.5 16.641 1 93.12 206 TYR B CA 1
ATOM 6027 C C . TYR B 1 206 ? -3.811 45.188 17.109 1 93.12 206 TYR B C 1
ATOM 6029 O O . TYR B 1 206 ? -2.842 45.5 16.406 1 93.12 206 TYR B O 1
ATOM 6037 N N . VAL B 1 207 ? -3.67 44.656 18.266 1 94.19 207 VAL B N 1
ATOM 6038 C CA . VAL B 1 207 ? -2.373 44.281 18.844 1 94.19 207 VAL B CA 1
ATOM 6039 C C . VAL B 1 207 ? -2.268 42.781 19 1 94.19 207 VAL B C 1
ATOM 6041 O O . VAL B 1 207 ? -3.27 42.094 19.25 1 94.19 207 VAL B O 1
ATOM 6044 N N . ARG B 1 208 ? -0.984 42.312 18.906 1 93.62 208 ARG B N 1
ATOM 6045 C CA . ARG B 1 208 ? -0.756 40.875 18.906 1 93.62 208 ARG B CA 1
ATOM 6046 C C . ARG B 1 208 ? -0.581 40.344 20.344 1 93.62 208 ARG B C 1
ATOM 6048 O O . ARG B 1 208 ? 0.189 40.906 21.125 1 93.62 208 ARG B O 1
ATOM 6055 N N . ILE B 1 209 ? -1.308 39.375 20.719 1 94.62 209 ILE B N 1
ATOM 6056 C CA . ILE B 1 209 ? -1.074 38.562 21.906 1 94.62 209 ILE B CA 1
ATOM 6057 C C . ILE B 1 209 ? -0.807 37.125 21.5 1 94.62 209 ILE B C 1
ATOM 6059 O O . ILE B 1 209 ? -1.74 36.312 21.344 1 94.62 209 ILE B O 1
ATOM 6063 N N . ASP B 1 210 ? 0.424 36.781 21.422 1 93.38 210 ASP B N 1
ATOM 6064 C CA . ASP B 1 210 ? 0.848 35.5 20.844 1 93.38 210 ASP B CA 1
ATOM 6065 C C . ASP B 1 210 ? 0.32 34.312 21.656 1 93.38 210 ASP B C 1
ATOM 6067 O O . ASP B 1 210 ? 0.427 34.312 22.875 1 93.38 210 ASP B O 1
ATOM 6071 N N . GLY B 1 211 ? -0.265 33.406 20.938 1 92 211 GLY B N 1
ATOM 6072 C CA . GLY B 1 211 ? -0.708 32.188 21.547 1 92 211 GLY B CA 1
ATOM 6073 C C . GLY B 1 211 ? -2.115 32.25 22.109 1 92 211 GLY B C 1
ATOM 6074 O O . GLY B 1 211 ? -2.662 31.25 22.578 1 92 211 GLY B O 1
ATOM 6075 N N . VAL B 1 212 ? -2.658 33.406 22.109 1 93.81 212 VAL B N 1
ATOM 6076 C CA . VAL B 1 212 ? -4.02 33.594 22.609 1 93.81 212 VAL B CA 1
ATOM 6077 C C . VAL B 1 212 ? -4.957 33.938 21.453 1 93.81 212 VAL B C 1
ATOM 6079 O O . VAL B 1 212 ? -4.918 35.031 20.922 1 93.81 212 VAL B O 1
ATOM 6082 N N . THR B 1 213 ? -5.793 33 21.172 1 93.94 213 THR B N 1
ATOM 6083 C CA . THR B 1 213 ? -6.703 33.156 20.047 1 93.94 213 THR B CA 1
ATOM 6084 C C . THR B 1 213 ? -7.777 34.219 20.359 1 93.94 213 THR B C 1
ATOM 6086 O O . THR B 1 213 ? -8.406 34.156 21.406 1 93.94 213 THR B O 1
ATOM 6089 N N . ASN B 1 214 ? -7.926 35.188 19.453 1 94.88 214 ASN B N 1
ATOM 6090 C CA . ASN B 1 214 ? -9.07 36.094 19.484 1 94.88 214 ASN B CA 1
ATOM 6091 C C . ASN B 1 214 ? -10.328 35.438 18.922 1 94.88 214 ASN B C 1
ATOM 6093 O O . ASN B 1 214 ? -10.375 35.125 17.734 1 94.88 214 ASN B O 1
ATOM 6097 N N . PRO B 1 215 ? -11.359 35.156 19.672 1 95.31 215 PRO B N 1
ATOM 6098 C CA . PRO B 1 215 ? -12.555 34.469 19.188 1 95.31 215 PRO B CA 1
ATOM 6099 C C . PRO B 1 215 ? -13.25 35.188 18.047 1 95.31 215 PRO B C 1
ATOM 6101 O O . PRO B 1 215 ? -14.102 34.625 17.359 1 95.31 215 PRO B O 1
ATOM 6104 N N . GLU B 1 216 ? -12.875 36.438 17.812 1 93 216 GLU B N 1
ATOM 6105 C CA . GLU B 1 216 ? -13.445 37.188 16.688 1 93 216 GLU B CA 1
ATOM 6106 C C . GLU B 1 216 ? -13.195 36.469 15.367 1 93 216 GLU B C 1
ATOM 6108 O O . GLU B 1 216 ? -13.938 36.656 14.398 1 93 216 GLU B O 1
ATOM 6113 N N . ILE B 1 217 ? -12.203 35.625 15.328 1 93.5 217 ILE B N 1
ATOM 6114 C CA . ILE B 1 217 ? -11.859 34.938 14.094 1 93.5 217 ILE B CA 1
ATOM 6115 C C . ILE B 1 217 ? -13.016 34.031 13.656 1 93.5 217 ILE B C 1
ATOM 6117 O O . ILE B 1 217 ? -13.172 33.75 12.461 1 93.5 217 ILE B O 1
ATOM 6121 N N . TYR B 1 218 ? -13.852 33.688 14.562 1 92.75 218 TYR B N 1
ATOM 6122 C CA . TYR B 1 218 ? -14.922 32.719 14.266 1 92.75 218 TYR B CA 1
ATOM 6123 C C . TYR B 1 218 ? -16.125 33.438 13.648 1 92.75 218 TYR B C 1
ATOM 6125 O O . TYR B 1 218 ? -17.062 32.812 13.164 1 92.75 218 TYR B O 1
ATOM 6133 N N . THR B 1 219 ? -16.078 34.719 13.656 1 92.75 219 THR B N 1
ATOM 6134 C CA . THR B 1 219 ? -17.156 35.469 13.016 1 92.75 219 THR B CA 1
ATOM 6135 C C . THR B 1 219 ? -17.078 35.344 11.5 1 92.75 219 THR B C 1
ATOM 6137 O O . THR B 1 219 ? -18.047 35.625 10.797 1 92.75 219 THR B O 1
ATOM 6140 N N . VAL B 1 220 ? -15.93 35.031 10.961 1 94.62 220 VAL B N 1
ATOM 6141 C CA . VAL B 1 220 ? -15.766 34.719 9.539 1 94.62 220 VAL B CA 1
ATOM 6142 C C . VAL B 1 220 ? -15.625 33.219 9.359 1 94.62 220 VAL B C 1
ATOM 6144 O O . VAL B 1 220 ? -14.672 32.594 9.844 1 94.62 220 VAL B O 1
ATOM 6147 N N . ALA B 1 221 ? -16.453 32.625 8.609 1 94.75 221 ALA B N 1
ATOM 6148 C CA . ALA B 1 221 ? -16.594 31.172 8.602 1 94.75 221 ALA B CA 1
ATOM 6149 C C . ALA B 1 221 ? -15.672 30.531 7.57 1 94.75 221 ALA B C 1
ATOM 6151 O O . ALA B 1 221 ? -15.477 29.312 7.57 1 94.75 221 ALA B O 1
ATOM 6152 N N . ASP B 1 222 ? -15.055 31.344 6.684 1 97.25 222 ASP B N 1
ATOM 6153 C CA . ASP B 1 222 ? -14.344 30.812 5.523 1 97.25 222 ASP B CA 1
ATOM 6154 C C . ASP B 1 222 ? -13.305 29.781 5.938 1 97.25 222 ASP B C 1
ATOM 6156 O O . ASP B 1 222 ? -13.211 28.703 5.332 1 97.25 222 ASP B O 1
ATOM 6160 N N . HIS B 1 223 ? -12.57 30.109 6.969 1 96.06 223 HIS B N 1
ATOM 6161 C CA . HIS B 1 223 ? -11.5 29.219 7.406 1 96.06 223 HIS B CA 1
ATOM 6162 C C . HIS B 1 223 ? -12.055 27.859 7.832 1 96.06 223 HIS B C 1
ATOM 6164 O O . HIS B 1 223 ? -11.57 26.828 7.379 1 96.06 223 HIS B O 1
ATOM 6170 N N . ASP B 1 224 ? -13.039 27.875 8.633 1 94.75 224 ASP B N 1
ATOM 6171 C CA . ASP B 1 224 ? -13.625 26.625 9.141 1 94.75 224 ASP B CA 1
ATOM 6172 C C . ASP B 1 224 ? -14.266 25.828 8.016 1 94.75 224 ASP B C 1
ATOM 6174 O O . ASP B 1 224 ? -14.148 24.594 7.984 1 94.75 224 ASP B O 1
ATOM 6178 N N . LEU B 1 225 ? -14.883 26.531 7.148 1 96.75 225 LEU B N 1
ATOM 6179 C CA . LEU B 1 225 ? -15.531 25.859 6.035 1 96.75 225 LEU B CA 1
ATOM 6180 C C . LEU B 1 225 ? -14.5 25.25 5.086 1 96.75 225 LEU B C 1
ATOM 6182 O O . LEU B 1 225 ? -14.688 24.141 4.594 1 96.75 225 LEU B O 1
ATOM 6186 N N . LEU B 1 226 ? -13.43 25.969 4.805 1 97 226 LEU B N 1
ATOM 6187 C CA . LEU B 1 226 ? -12.344 25.453 3.977 1 97 226 LEU B CA 1
ATOM 6188 C C . LEU B 1 226 ? -11.75 24.188 4.59 1 97 226 LEU B C 1
ATOM 6190 O O . LEU B 1 226 ? -11.617 23.172 3.908 1 97 226 LEU B O 1
ATOM 6194 N N . ARG B 1 227 ? -11.508 24.234 5.84 1 94.69 227 ARG B N 1
ATOM 6195 C CA . ARG B 1 227 ? -10.891 23.109 6.547 1 94.69 227 ARG B CA 1
ATOM 6196 C C . ARG B 1 227 ? -11.844 21.922 6.629 1 94.69 227 ARG B C 1
ATOM 6198 O O . ARG B 1 227 ? -11.422 20.781 6.484 1 94.69 227 ARG B O 1
ATOM 6205 N N . ALA B 1 228 ? -13.078 22.25 6.852 1 94.44 228 ALA B N 1
ATOM 6206 C CA . ALA B 1 228 ? -14.086 21.188 6.867 1 94.44 228 ALA B CA 1
ATOM 6207 C C . ALA B 1 228 ? -14.18 20.5 5.504 1 94.44 228 ALA B C 1
ATOM 6209 O O . ALA B 1 228 ? -14.273 19.281 5.422 1 94.44 228 ALA B O 1
ATOM 6210 N N . MET B 1 229 ? -14.18 21.297 4.484 1 96.75 229 MET B N 1
ATOM 6211 C CA . MET B 1 229 ? -14.25 20.75 3.131 1 96.75 229 MET B CA 1
ATOM 6212 C C . MET B 1 229 ? -13.086 19.812 2.863 1 96.75 229 MET B C 1
ATOM 6214 O O . MET B 1 229 ? -13.289 18.672 2.414 1 96.75 229 MET B O 1
ATOM 6218 N N . MET B 1 230 ? -11.891 20.219 3.195 1 94.19 230 MET B N 1
ATOM 6219 C CA . MET B 1 230 ? -10.711 19.391 2.98 1 94.19 230 MET B CA 1
ATOM 6220 C C . MET B 1 230 ? -10.781 18.109 3.809 1 94.19 230 MET B C 1
ATOM 6222 O O . MET B 1 230 ? -10.484 17.031 3.309 1 94.19 230 MET B O 1
ATOM 6226 N N . ALA B 1 231 ? -11.227 18.266 5.039 1 91.75 231 ALA B N 1
ATOM 6227 C CA . ALA B 1 231 ? -11.336 17.125 5.941 1 91.75 231 ALA B CA 1
ATOM 6228 C C . ALA B 1 231 ? -12.398 16.141 5.453 1 91.75 231 ALA B C 1
ATOM 6230 O O . ALA B 1 231 ? -12.18 14.922 5.477 1 91.75 231 ALA B O 1
ATOM 6231 N N . ASP B 1 232 ? -13.508 16.688 5.043 1 95 232 ASP B N 1
ATOM 6232 C CA . ASP B 1 232 ? -14.602 15.844 4.574 1 95 232 ASP B CA 1
ATOM 6233 C C . ASP B 1 232 ? -14.18 15.016 3.357 1 95 232 ASP B C 1
ATOM 6235 O O . ASP B 1 232 ? -14.391 13.805 3.316 1 95 232 ASP B O 1
ATOM 6239 N N . VAL B 1 233 ? -13.57 15.68 2.408 1 95.31 233 VAL B N 1
ATOM 6240 C CA . VAL B 1 233 ? -13.148 14.992 1.19 1 95.31 233 VAL B CA 1
ATOM 6241 C C . VAL B 1 233 ? -12.109 13.93 1.529 1 95.31 233 VAL B C 1
ATOM 6243 O O . VAL B 1 233 ? -12.195 12.797 1.046 1 95.31 233 VAL B O 1
ATOM 6246 N N . HIS B 1 234 ? -11.203 14.266 2.391 1 91.69 234 HIS B N 1
ATOM 6247 C CA . HIS B 1 234 ? -10.172 13.312 2.799 1 91.69 234 HIS B CA 1
ATOM 6248 C C . HIS B 1 234 ? -10.781 12.094 3.48 1 91.69 234 HIS B C 1
ATOM 6250 O O . HIS B 1 234 ? -10.508 10.961 3.094 1 91.69 234 HIS B O 1
ATOM 6256 N N . THR B 1 235 ? -11.633 12.352 4.438 1 91.19 235 THR B N 1
ATOM 6257 C CA . THR B 1 235 ? -12.188 11.281 5.254 1 91.19 235 THR B CA 1
ATOM 6258 C C . THR B 1 235 ? -13.109 10.398 4.426 1 91.19 235 THR B C 1
ATOM 6260 O O . THR B 1 235 ? -13.031 9.172 4.496 1 91.19 235 THR B O 1
ATOM 6263 N N . MET B 1 236 ? -13.938 10.953 3.619 1 93.94 236 MET B N 1
ATOM 6264 C CA . MET B 1 236 ? -14.844 10.172 2.787 1 93.94 236 MET B CA 1
ATOM 6265 C C . MET B 1 236 ? -14.078 9.422 1.705 1 93.94 236 MET B C 1
ATOM 6267 O O . MET B 1 236 ? -14.398 8.273 1.392 1 93.94 236 MET B O 1
ATOM 6271 N N . GLY B 1 237 ? -13.07 10.102 1.136 1 90.44 237 GLY B N 1
ATOM 6272 C CA . GLY B 1 237 ? -12.242 9.422 0.15 1 90.44 237 GLY B CA 1
ATOM 6273 C C . GLY B 1 237 ? -11.516 8.219 0.711 1 90.44 237 GLY B C 1
ATOM 6274 O O . GLY B 1 237 ? -11.5 7.156 0.089 1 90.44 237 GLY B O 1
ATOM 6275 N N . MET B 1 238 ? -10.93 8.336 1.92 1 86.5 238 MET B N 1
ATOM 6276 C CA . MET B 1 238 ? -10.227 7.227 2.564 1 86.5 238 MET B CA 1
ATOM 6277 C C . MET B 1 238 ? -11.195 6.121 2.955 1 86.5 238 MET B C 1
ATOM 6279 O O . MET B 1 238 ? -10.906 4.938 2.779 1 86.5 238 MET B O 1
ATOM 6283 N N . ALA B 1 239 ? -12.352 6.562 3.516 1 87.94 239 ALA B N 1
ATOM 6284 C CA . ALA B 1 239 ? -13.367 5.574 3.865 1 87.94 239 ALA B CA 1
ATOM 6285 C C . ALA B 1 239 ? -13.82 4.793 2.635 1 87.94 239 ALA B C 1
ATOM 6287 O O . ALA B 1 239 ? -13.969 3.572 2.686 1 87.94 239 ALA B O 1
ATOM 6288 N N . TYR B 1 240 ? -14.047 5.527 1.497 1 88.56 240 TYR B N 1
ATOM 6289 C CA . TYR B 1 240 ? -14.438 4.898 0.238 1 88.56 240 TYR B CA 1
ATOM 6290 C C . TYR B 1 240 ? -13.414 3.85 -0.183 1 88.56 240 TYR B C 1
ATOM 6292 O O . TYR B 1 240 ? -13.773 2.709 -0.488 1 88.56 240 TYR B O 1
ATOM 6300 N N . TYR B 1 241 ? -12.148 4.207 -0.077 1 81.69 241 TYR B N 1
ATOM 6301 C CA . TYR B 1 241 ? -11.07 3.338 -0.534 1 81.69 241 TYR B CA 1
ATOM 6302 C C . TYR B 1 241 ? -10.93 2.125 0.379 1 81.69 241 TYR B C 1
ATOM 6304 O O . TYR B 1 241 ? -10.93 0.984 -0.09 1 81.69 241 TYR B O 1
ATOM 6312 N N . PHE B 1 242 ? -10.898 2.268 1.678 1 79.12 242 PHE B N 1
ATOM 6313 C CA . PHE B 1 242 ? -10.539 1.209 2.613 1 79.12 242 PHE B CA 1
ATOM 6314 C C . PHE B 1 242 ? -11.719 0.285 2.865 1 79.12 242 PHE B C 1
ATOM 6316 O O . PHE B 1 242 ? -11.57 -0.779 3.469 1 79.12 242 PHE B O 1
ATOM 6323 N N . THR B 1 243 ? -12.852 0.691 2.344 1 78.56 243 THR B N 1
ATOM 6324 C CA . THR B 1 243 ? -13.984 -0.221 2.467 1 78.56 243 THR B CA 1
ATOM 6325 C C . THR B 1 243 ? -14.344 -0.822 1.11 1 78.56 243 THR B C 1
ATOM 6327 O O . THR B 1 243 ? -15.438 -1.367 0.936 1 78.56 243 THR B O 1
ATOM 6330 N N . GLY B 1 244 ? -13.516 -0.599 0.132 1 74.19 244 GLY B N 1
ATOM 6331 C CA . GLY B 1 244 ? -13.656 -1.298 -1.136 1 74.19 244 GLY B CA 1
ATOM 6332 C C . GLY B 1 244 ? -14.508 -0.545 -2.139 1 74.19 244 GLY B C 1
ATOM 6333 O O . GLY B 1 244 ? -14.984 -1.127 -3.117 1 74.19 244 GLY B O 1
ATOM 6334 N N . GLY B 1 245 ? -14.867 0.706 -1.826 1 77.5 245 GLY B N 1
ATOM 6335 C CA . GLY B 1 245 ? -15.562 1.553 -2.779 1 77.5 245 GLY B CA 1
ATOM 6336 C C . GLY B 1 245 ? -17.031 1.177 -2.953 1 77.5 245 GLY B C 1
ATOM 6337 O O . GLY B 1 245 ? -17.625 1.44 -4 1 77.5 245 GLY B O 1
ATOM 6338 N N . VAL B 1 246 ? -17.547 0.579 -1.906 1 76.31 246 VAL B N 1
ATOM 6339 C CA . VAL B 1 246 ? -18.906 0.074 -2.021 1 76.31 246 VAL B CA 1
ATOM 6340 C C . VAL B 1 246 ? -19.906 1.214 -1.805 1 76.31 246 VAL B C 1
ATOM 6342 O O . VAL B 1 246 ? -20.906 1.318 -2.52 1 76.31 246 VAL B O 1
ATOM 6345 N N . LYS B 1 247 ? -19.656 2.059 -0.824 1 88.81 247 LYS B N 1
ATOM 6346 C CA . LYS B 1 247 ? -20.547 3.176 -0.53 1 88.81 247 LYS B CA 1
ATOM 6347 C C . LYS B 1 247 ? -20.281 4.355 -1.458 1 88.81 247 LYS B C 1
ATOM 6349 O O . LYS B 1 247 ? -19.547 5.277 -1.101 1 88.81 247 LYS B O 1
ATOM 6354 N N . LYS B 1 248 ? -20.969 4.414 -2.561 1 93.5 248 LYS B N 1
ATOM 6355 C CA . LYS B 1 248 ? -20.75 5.395 -3.621 1 93.5 248 LYS B CA 1
ATOM 6356 C C . LYS B 1 248 ? -21.141 6.797 -3.162 1 93.5 248 LYS B C 1
ATOM 6358 O O . LYS B 1 248 ? -20.734 7.789 -3.768 1 93.5 248 LYS B O 1
ATOM 6363 N N . GLU B 1 249 ? -21.922 6.863 -2.094 1 96.94 249 GLU B N 1
ATOM 6364 C CA . GLU B 1 249 ? -22.312 8.164 -1.554 1 96.94 249 GLU B CA 1
ATOM 6365 C C . GLU B 1 249 ? -21.094 8.984 -1.144 1 96.94 249 GLU B C 1
ATOM 6367 O O . GLU B 1 249 ? -21.109 10.211 -1.262 1 96.94 249 GLU B O 1
ATOM 6372 N N . TYR B 1 250 ? -20.047 8.32 -0.653 1 96.88 250 TYR B N 1
ATOM 6373 C CA . TYR B 1 250 ? -18.828 9.023 -0.303 1 96.88 250 TYR B CA 1
ATOM 6374 C C . TYR B 1 250 ? -18.188 9.672 -1.532 1 96.88 250 TYR B C 1
ATOM 6376 O O . TYR B 1 250 ? -17.719 10.805 -1.471 1 96.88 250 TYR B O 1
ATOM 6384 N N . LEU B 1 251 ? -18.219 8.922 -2.619 1 95.81 251 LEU B N 1
ATOM 6385 C CA . LEU B 1 251 ? -17.672 9.391 -3.889 1 95.81 251 LEU B CA 1
ATOM 6386 C C . LEU B 1 251 ? -18.438 10.617 -4.387 1 95.81 251 LEU B C 1
ATOM 6388 O O . LEU B 1 251 ? -17.828 11.648 -4.672 1 95.81 251 LEU B O 1
ATOM 6392 N N . HIS B 1 252 ? -19.688 10.562 -4.41 1 97.62 252 HIS B N 1
ATOM 6393 C CA . HIS B 1 252 ? -20.531 11.625 -4.945 1 97.62 252 HIS B CA 1
ATOM 6394 C C . HIS B 1 252 ? -20.469 12.875 -4.062 1 97.62 252 HIS B C 1
ATOM 6396 O O . HIS B 1 252 ? -20.375 13.992 -4.57 1 97.62 252 HIS B O 1
ATOM 6402 N N . LYS B 1 253 ? -20.516 12.648 -2.771 1 98.31 253 LYS B N 1
ATOM 6403 C CA . LYS B 1 253 ? -20.438 13.781 -1.853 1 98.31 253 LYS B CA 1
ATOM 6404 C C . LYS B 1 253 ? -19.078 14.477 -1.949 1 98.31 253 LYS B C 1
ATOM 6406 O O . LYS B 1 253 ? -19 15.703 -1.879 1 98.31 253 LYS B O 1
ATOM 6411 N N . SER B 1 254 ? -18.047 13.703 -2.061 1 97.94 254 SER B N 1
ATOM 6412 C CA . SER B 1 254 ? -16.719 14.297 -2.227 1 97.94 254 SER B CA 1
ATOM 6413 C C . SER B 1 254 ? -16.656 15.172 -3.477 1 97.94 254 SER B C 1
ATOM 6415 O O . SER B 1 254 ? -16.172 16.297 -3.428 1 97.94 254 SER B O 1
ATOM 6417 N N . ALA B 1 255 ? -17.172 14.672 -4.586 1 98.31 255 ALA B N 1
ATOM 6418 C CA . ALA B 1 255 ? -17.219 15.438 -5.828 1 98.31 255 ALA B CA 1
ATOM 6419 C C . ALA B 1 255 ? -18.047 16.703 -5.66 1 98.31 255 ALA B C 1
ATOM 6421 O O . ALA B 1 255 ? -17.641 17.781 -6.125 1 98.31 255 ALA B O 1
ATOM 6422 N N . MET B 1 256 ? -19.125 16.562 -4.996 1 98.38 256 MET B N 1
ATOM 6423 C CA . MET B 1 256 ? -20 17.703 -4.762 1 98.38 256 MET B CA 1
ATOM 6424 C C . MET B 1 256 ? -19.281 18.781 -3.947 1 98.38 256 MET B C 1
ATOM 6426 O O . MET B 1 256 ? -19.344 19.969 -4.289 1 98.38 256 MET B O 1
ATOM 6430 N N . ARG B 1 257 ? -18.594 18.406 -2.854 1 98.5 257 ARG B N 1
ATOM 6431 C CA . ARG B 1 257 ? -17.875 19.344 -1.995 1 98.5 257 ARG B CA 1
ATOM 6432 C C . ARG B 1 257 ? -16.812 20.094 -2.777 1 98.5 257 ARG B C 1
ATOM 6434 O O . ARG B 1 257 ? -16.656 21.312 -2.611 1 98.5 257 ARG B O 1
ATOM 6441 N N . LEU B 1 258 ? -16.172 19.375 -3.658 1 98.56 258 LEU B N 1
ATOM 6442 C CA . LEU B 1 258 ? -15.109 19.984 -4.453 1 98.56 258 LEU B CA 1
ATOM 6443 C C . LEU B 1 258 ? -15.68 20.984 -5.445 1 98.56 258 LEU B C 1
ATOM 6445 O O . LEU B 1 258 ? -15.148 22.094 -5.594 1 98.56 258 LEU B O 1
ATOM 6449 N N . ARG B 1 259 ? -16.734 20.656 -6.109 1 98.5 259 ARG B N 1
ATOM 6450 C CA . ARG B 1 259 ? -17.375 21.578 -7.035 1 98.5 259 ARG B CA 1
ATOM 6451 C C . ARG B 1 259 ? -17.922 22.797 -6.301 1 98.5 259 ARG B C 1
ATOM 6453 O O . ARG B 1 259 ? -17.734 23.922 -6.754 1 98.5 259 ARG B O 1
ATOM 6460 N N . GLU B 1 260 ? -18.531 22.484 -5.207 1 98.56 260 GLU B N 1
ATOM 6461 C CA . GLU B 1 260 ? -19.141 23.531 -4.395 1 98.56 260 GLU B CA 1
ATOM 6462 C C . GLU B 1 260 ? -18.109 24.562 -3.963 1 98.56 260 GLU B C 1
ATOM 6464 O O . GLU B 1 260 ? -18.344 25.766 -4.07 1 98.56 260 GLU B O 1
ATOM 6469 N N . TRP B 1 261 ? -16.938 24.156 -3.584 1 98.75 261 TRP B N 1
ATOM 6470 C CA . TRP B 1 261 ? -15.953 25.078 -3.037 1 98.75 261 TRP B CA 1
ATOM 6471 C C . TRP B 1 261 ? -15.164 25.75 -4.152 1 98.75 261 TRP B C 1
ATOM 6473 O O . TRP B 1 261 ? -14.898 26.953 -4.09 1 98.75 261 TRP B O 1
ATOM 6483 N N . PHE B 1 262 ? -14.875 25.031 -5.242 1 98.69 262 PHE B N 1
ATOM 6484 C CA . PHE B 1 262 ? -13.859 25.547 -6.156 1 98.69 262 PHE B CA 1
ATOM 6485 C C . PHE B 1 262 ? -14.477 25.969 -7.477 1 98.69 262 PHE B C 1
ATOM 6487 O O . PHE B 1 262 ? -13.922 26.812 -8.188 1 98.69 262 PHE B O 1
ATOM 6494 N N . LEU B 1 263 ? -15.656 25.469 -7.867 1 98.69 263 LEU B N 1
ATOM 6495 C CA . LEU B 1 263 ? -15.953 25.531 -9.289 1 98.69 263 LEU B CA 1
ATOM 6496 C C . LEU B 1 263 ? -17.328 26.141 -9.539 1 98.69 263 LEU B C 1
ATOM 6498 O O . LEU B 1 263 ? -17.516 26.906 -10.484 1 98.69 263 LEU B O 1
ATOM 6502 N N . ASP B 1 264 ? -18.281 25.828 -8.711 1 98.38 264 ASP B N 1
ATOM 6503 C CA . ASP B 1 264 ? -19.656 26.234 -8.992 1 98.38 264 ASP B CA 1
ATOM 6504 C C . ASP B 1 264 ? -19.781 27.75 -9.008 1 98.38 264 ASP B C 1
ATOM 6506 O O . ASP B 1 264 ? -19.359 28.422 -8.062 1 98.38 264 ASP B O 1
ATOM 6510 N N . LYS B 1 265 ? -20.453 28.25 -9.984 1 98 265 LYS B N 1
ATOM 6511 C CA . LYS B 1 265 ? -20.547 29.688 -10.242 1 98 265 LYS B CA 1
ATOM 6512 C C . LYS B 1 265 ? -21.094 30.422 -9.023 1 98 265 LYS B C 1
ATOM 6514 O O . LYS B 1 265 ? -20.625 31.516 -8.695 1 98 265 LYS B O 1
ATOM 6519 N N . LYS B 1 266 ? -21.938 29.891 -8.312 1 97.81 266 LYS B N 1
ATOM 6520 C CA . LYS B 1 266 ? -22.625 30.562 -7.219 1 97.81 266 LYS B CA 1
ATOM 6521 C C . LYS B 1 266 ? -21.781 30.531 -5.941 1 97.81 266 LYS B C 1
ATOM 6523 O O . LYS B 1 266 ? -21.953 31.359 -5.051 1 97.81 266 LYS B O 1
ATOM 6528 N N . THR B 1 267 ? -20.797 29.547 -5.816 1 98.38 267 THR B N 1
ATOM 6529 C CA . THR B 1 267 ? -20.219 29.297 -4.5 1 98.38 267 THR B CA 1
ATOM 6530 C C . THR B 1 267 ? -18.703 29.328 -4.562 1 98.38 267 THR B C 1
ATOM 6532 O O . THR B 1 267 ? -18.031 29.406 -3.529 1 98.38 267 THR B O 1
ATOM 6535 N N . TYR B 1 268 ? -18.094 29.391 -5.672 1 98.56 268 TYR B N 1
ATOM 6536 C CA . TYR B 1 268 ? -16.672 29.109 -5.836 1 98.56 268 TYR B CA 1
ATOM 6537 C C . TYR B 1 268 ? -15.82 30.141 -5.117 1 98.56 268 TYR B C 1
ATOM 6539 O O . TYR B 1 268 ? -16.25 31.281 -4.926 1 98.56 268 TYR B O 1
ATOM 6547 N N . MET B 1 269 ? -14.656 29.703 -4.711 1 98.75 269 MET B N 1
ATOM 6548 C CA . MET B 1 269 ? -13.602 30.547 -4.164 1 98.75 269 MET B CA 1
ATOM 6549 C C . MET B 1 269 ? -12.641 31 -5.262 1 98.75 269 MET B C 1
ATOM 6551 O O . MET B 1 269 ? -12.219 30.203 -6.094 1 98.75 269 MET B O 1
ATOM 6555 N N . THR B 1 270 ? -12.312 32.312 -5.262 1 98.69 270 THR B N 1
ATOM 6556 C CA . THR B 1 270 ? -11.266 32.781 -6.168 1 98.69 270 THR B CA 1
ATOM 6557 C C . THR B 1 270 ? -9.93 32.125 -5.828 1 98.69 270 THR B C 1
ATOM 6559 O O . THR B 1 270 ? -9.602 31.953 -4.656 1 98.69 270 THR B O 1
ATOM 6562 N N . PRO B 1 271 ? -9.117 31.766 -6.816 1 98.56 271 PRO B N 1
ATOM 6563 C CA . PRO B 1 271 ? -7.898 31 -6.59 1 98.56 271 PRO B CA 1
ATOM 6564 C C . PRO B 1 271 ? -6.758 31.844 -6.027 1 98.56 271 PRO B C 1
ATOM 6566 O O . PRO B 1 271 ? -5.691 31.938 -6.641 1 98.56 271 PRO B O 1
ATOM 6569 N N . HIS B 1 272 ? -6.977 32.438 -4.91 1 98.06 272 HIS B N 1
ATOM 6570 C CA . HIS B 1 272 ? -5.949 33.156 -4.156 1 98.06 272 HIS B CA 1
ATOM 6571 C C . HIS B 1 272 ? -6.359 33.312 -2.695 1 98.06 272 HIS B C 1
ATOM 6573 O O . HIS B 1 272 ? -7.504 33.062 -2.33 1 98.06 272 HIS B O 1
ATOM 6579 N N . LEU B 1 273 ? -5.441 33.719 -1.814 1 97.94 273 LEU B N 1
ATOM 6580 C CA . LEU B 1 273 ? -5.688 34.031 -0.408 1 97.94 273 LEU B CA 1
ATOM 6581 C C . LEU B 1 273 ? -5.312 35.469 -0.079 1 97.94 273 LEU B C 1
ATOM 6583 O O . LEU B 1 273 ? -4.754 35.719 0.987 1 97.94 273 LEU B O 1
ATOM 6587 N N . ASN B 1 274 ? -5.641 36.375 -0.93 1 97.31 274 ASN B N 1
ATOM 6588 C CA . ASN B 1 274 ? -5.281 37.781 -0.784 1 97.31 274 ASN B CA 1
ATOM 6589 C C . ASN B 1 274 ? -5.781 38.344 0.54 1 97.31 274 ASN B C 1
ATOM 6591 O O . ASN B 1 274 ? -5.223 39.312 1.053 1 97.31 274 ASN B O 1
ATOM 6595 N N . TYR B 1 275 ? -6.828 37.812 1.062 1 97 275 TYR B N 1
ATOM 6596 C CA . TYR B 1 275 ? -7.453 38.375 2.25 1 97 275 TYR B CA 1
ATOM 6597 C C . TYR B 1 275 ? -7.48 37.375 3.393 1 97 275 TYR B C 1
ATOM 6599 O O . TYR B 1 275 ? -8.375 37.406 4.238 1 97 275 TYR B O 1
ATOM 6607 N N . GLY B 1 276 ? -6.562 36.375 3.312 1 96.56 276 GLY B N 1
ATOM 6608 C CA . GLY B 1 276 ? -6.301 35.531 4.449 1 96.56 276 GLY B CA 1
ATOM 6609 C C . GLY B 1 276 ? -5.523 36.219 5.559 1 96.56 276 GLY B C 1
ATOM 6610 O O . GLY B 1 276 ? -4.602 36.969 5.289 1 96.56 276 GLY B O 1
ATOM 6611 N N . SER B 1 277 ? -5.934 35.906 6.797 1 95.31 277 SER B N 1
ATOM 6612 C CA . SER B 1 277 ? -5.289 36.469 7.977 1 95.31 277 SER B CA 1
ATOM 6613 C C . SER B 1 277 ? -5.352 38 7.961 1 95.31 277 SER B C 1
ATOM 6615 O O . SER B 1 277 ? -4.34 38.656 8.164 1 95.31 277 SER B O 1
ATOM 6617 N N . LEU B 1 278 ? -6.523 38.469 7.672 1 93.06 278 LEU B N 1
ATOM 6618 C CA . LEU B 1 278 ? -6.781 39.906 7.621 1 93.06 278 LEU B CA 1
ATOM 6619 C C . LEU B 1 278 ? -6.855 40.5 9.023 1 93.06 278 LEU B C 1
ATOM 6621 O O . LEU B 1 278 ? -7.488 39.938 9.914 1 93.06 278 LEU B O 1
ATOM 6625 N N . ARG B 1 279 ? -6.086 41.562 9.203 1 88.31 279 ARG B N 1
ATOM 6626 C CA . ARG B 1 279 ? -6.277 42.375 10.398 1 88.31 279 ARG B CA 1
ATOM 6627 C C . ARG B 1 279 ? -7.391 43.406 10.188 1 88.31 279 ARG B C 1
ATOM 6629 O O . ARG B 1 279 ? -7.418 44.094 9.172 1 88.31 279 ARG B O 1
ATOM 6636 N N . ARG B 1 280 ? -8.242 43.438 11.141 1 82.56 280 ARG B N 1
ATOM 6637 C CA . ARG B 1 280 ? -9.32 44.406 11.008 1 82.56 280 ARG B CA 1
ATOM 6638 C C . ARG B 1 280 ? -8.773 45.812 10.719 1 82.56 280 ARG B C 1
ATOM 6640 O O . ARG B 1 280 ? -7.812 46.25 11.352 1 82.56 280 ARG B O 1
ATOM 6647 N N . GLY B 1 281 ? -9.359 46.406 9.727 1 79.75 281 GLY B N 1
ATOM 6648 C CA . GLY B 1 281 ? -8.93 47.719 9.344 1 79.75 281 GLY B CA 1
ATOM 6649 C C . GLY B 1 281 ? -7.949 47.719 8.188 1 79.75 281 GLY B C 1
ATOM 6650 O O . GLY B 1 281 ? -7.695 48.781 7.59 1 79.75 281 GLY B O 1
ATOM 6651 N N . GLU B 1 282 ? -7.41 46.594 7.941 1 85.69 282 GLU B N 1
ATOM 6652 C CA . GLU B 1 282 ? -6.461 46.5 6.832 1 85.69 282 GLU B CA 1
ATOM 6653 C C . GLU B 1 282 ? -7.16 46.125 5.535 1 85.69 282 GLU B C 1
ATOM 6655 O O . GLU B 1 282 ? -8.281 45.594 5.559 1 85.69 282 GLU B O 1
ATOM 6660 N N . THR B 1 283 ? -6.445 46.438 4.422 1 87.69 283 THR B N 1
ATOM 6661 C CA . THR B 1 283 ? -7.066 46.219 3.115 1 87.69 283 THR B CA 1
ATOM 6662 C C . THR B 1 283 ? -6.559 44.938 2.471 1 87.69 283 THR B C 1
ATOM 6664 O O . THR B 1 283 ? -7.125 44.469 1.481 1 87.69 283 THR B O 1
ATOM 6667 N N . HIS B 1 284 ? -5.516 44.406 3.004 1 89.44 284 HIS B N 1
ATOM 6668 C CA . HIS B 1 284 ? -4.957 43.188 2.469 1 89.44 284 HIS B CA 1
ATOM 6669 C C . HIS B 1 284 ? -4.633 42.188 3.584 1 89.44 284 HIS B C 1
ATOM 6671 O O . HIS B 1 284 ? -4.363 42.594 4.719 1 89.44 284 HIS B O 1
ATOM 6677 N N . GLY B 1 285 ? -4.746 40.969 3.221 1 92.31 285 GLY B N 1
ATOM 6678 C CA . GLY B 1 285 ? -4.312 39.938 4.145 1 92.31 285 GLY B CA 1
ATOM 6679 C C . GLY B 1 285 ? -2.807 39.875 4.328 1 92.31 285 GLY B C 1
ATOM 6680 O O . GLY B 1 285 ? -2.098 40.812 3.916 1 92.31 285 GLY B O 1
ATOM 6681 N N . MET B 1 286 ? -2.367 38.906 5.082 1 90.38 286 MET B N 1
ATOM 6682 C CA . MET B 1 286 ? -0.945 38.75 5.371 1 90.38 286 MET B CA 1
ATOM 6683 C C . MET B 1 286 ? -0.457 37.375 4.895 1 90.38 286 MET B C 1
ATOM 6685 O O . MET B 1 286 ? -1.259 36.469 4.672 1 90.38 286 MET B O 1
ATOM 6689 N N . GLN B 1 287 ? 0.836 37.281 4.781 1 90.38 287 GLN B N 1
ATOM 6690 C CA . GLN B 1 287 ? 1.45 36.031 4.285 1 90.38 287 GLN B CA 1
ATOM 6691 C C . GLN B 1 287 ? 1.09 34.844 5.164 1 90.38 287 GLN B C 1
ATOM 6693 O O . GLN B 1 287 ? 0.947 33.719 4.676 1 90.38 287 GLN B O 1
ATOM 6698 N N . TYR B 1 288 ? 0.792 35.062 6.422 1 90.31 288 TYR B N 1
ATOM 6699 C CA . TYR B 1 288 ? 0.495 34 7.375 1 90.31 288 TYR B CA 1
ATOM 6700 C C . TYR B 1 288 ? -0.81 33.312 7.02 1 90.31 288 TYR B C 1
ATOM 6702 O O . TYR B 1 288 ? -1.068 32.188 7.477 1 90.31 288 TYR B O 1
ATOM 6710 N N . GLY B 1 289 ? -1.636 33.969 6.281 1 94.06 289 GLY B N 1
ATOM 6711 C CA . GLY B 1 289 ? -2.904 33.406 5.863 1 94.06 289 GLY B CA 1
ATOM 6712 C C . GLY B 1 289 ? -2.744 32.188 4.98 1 94.06 289 GLY B C 1
ATOM 6713 O O . GLY B 1 289 ? -3.686 31.406 4.809 1 94.06 289 GLY B O 1
ATOM 6714 N N . LEU B 1 290 ? -1.541 31.984 4.441 1 95.62 290 LEU B N 1
ATOM 6715 C CA . LEU B 1 290 ? -1.288 30.828 3.574 1 95.62 290 LEU B CA 1
ATOM 6716 C C . LEU B 1 290 ? -1.342 29.531 4.367 1 95.62 290 LEU B C 1
ATOM 6718 O O . LEU B 1 290 ? -1.509 28.453 3.789 1 95.62 290 LEU B O 1
ATOM 6722 N N . LEU B 1 291 ? -1.199 29.562 5.676 1 94.88 291 LEU B N 1
ATOM 6723 C CA . LEU B 1 291 ? -1.276 28.391 6.539 1 94.88 291 LEU B CA 1
ATOM 6724 C C . LEU B 1 291 ? -2.682 27.797 6.531 1 94.88 291 LEU B C 1
ATOM 6726 O O . LEU B 1 291 ? -2.875 26.641 6.902 1 94.88 291 LEU B O 1
ATOM 6730 N N . ASP B 1 292 ? -3.656 28.656 6.133 1 95.69 292 ASP B N 1
ATOM 6731 C CA . ASP B 1 292 ? -5.039 28.188 6.129 1 95.69 292 ASP B CA 1
ATOM 6732 C C . ASP B 1 292 ? -5.219 27 5.172 1 95.69 292 ASP B C 1
ATOM 6734 O O . ASP B 1 292 ? -6.082 26.156 5.383 1 95.69 292 ASP B O 1
ATOM 6738 N N . MET B 1 293 ? -4.336 26.922 4.164 1 95.5 293 MET B N 1
ATOM 6739 C CA . MET B 1 293 ? -4.539 25.984 3.061 1 95.5 293 MET B CA 1
ATOM 6740 C C . MET B 1 293 ? -3.529 24.844 3.115 1 95.5 293 MET B C 1
ATOM 6742 O O . MET B 1 293 ? -3.52 23.969 2.242 1 95.5 293 MET B O 1
ATOM 6746 N N . TYR B 1 294 ? -2.678 24.719 4.117 1 91.38 294 TYR B N 1
ATOM 6747 C CA . TYR B 1 294 ? -1.527 23.828 4.047 1 91.38 294 TYR B CA 1
ATOM 6748 C C . TYR B 1 294 ? -1.971 22.375 4.043 1 91.38 294 TYR B C 1
ATOM 6750 O O . TYR B 1 294 ? -1.309 21.516 3.449 1 91.38 294 TYR B O 1
ATOM 6758 N N . PRO B 1 295 ? -3.166 22.016 4.602 1 90.31 295 PRO B N 1
ATOM 6759 C CA . PRO B 1 295 ? -3.508 20.594 4.598 1 90.31 295 PRO B CA 1
ATOM 6760 C C . PRO B 1 295 ? -4.137 20.141 3.283 1 90.31 295 PRO B C 1
ATOM 6762 O O . PRO B 1 295 ? -4.711 19.047 3.211 1 90.31 295 PRO B O 1
ATOM 6765 N N . ILE B 1 296 ? -4.062 20.938 2.248 1 92.56 296 ILE B N 1
ATOM 6766 C CA . ILE B 1 296 ? -4.734 20.688 0.979 1 92.56 296 ILE B CA 1
ATOM 6767 C C . ILE B 1 296 ? -4.266 19.359 0.406 1 92.56 296 ILE B C 1
ATOM 6769 O O . ILE B 1 296 ? -5.004 18.688 -0.322 1 92.56 296 ILE B O 1
ATOM 6773 N N . PHE B 1 297 ? -3.07 18.891 0.783 1 86.38 297 PHE B N 1
ATOM 6774 C CA . PHE B 1 297 ? -2.518 17.656 0.247 1 86.38 297 PHE B CA 1
ATOM 6775 C C . PHE B 1 297 ? -3.369 16.453 0.661 1 86.38 297 PHE B C 1
ATOM 6777 O O . PHE B 1 297 ? -3.414 15.445 -0.045 1 86.38 297 PHE B O 1
ATOM 6784 N N . ARG B 1 298 ? -4.082 16.562 1.749 1 84.81 298 ARG B N 1
ATOM 6785 C CA . ARG B 1 298 ? -4.965 15.484 2.205 1 84.81 298 ARG B CA 1
ATOM 6786 C C . ARG B 1 298 ? -6.082 15.227 1.197 1 84.81 298 ARG B C 1
ATOM 6788 O O . ARG B 1 298 ? -6.473 14.078 0.976 1 84.81 298 ARG B O 1
ATOM 6795 N N . MET B 1 299 ? -6.543 16.312 0.692 1 88.44 299 MET B N 1
ATOM 6796 C CA . MET B 1 299 ? -7.562 16.203 -0.348 1 88.44 299 MET B CA 1
ATOM 6797 C C . MET B 1 299 ? -7.016 15.453 -1.563 1 88.44 299 MET B C 1
ATOM 6799 O O . MET B 1 299 ? -7.695 14.594 -2.121 1 88.44 299 MET B O 1
ATOM 6803 N N . PHE B 1 300 ? -5.801 15.719 -1.941 1 88.06 300 PHE B N 1
ATOM 6804 C CA . PHE B 1 300 ? -5.199 15.102 -3.121 1 88.06 300 PHE B CA 1
ATOM 6805 C C . PHE B 1 300 ? -5.016 13.602 -2.916 1 88.06 300 PHE B C 1
ATOM 6807 O O . PHE B 1 300 ? -5.184 12.82 -3.85 1 88.06 300 PHE B O 1
ATOM 6814 N N . ASP B 1 301 ? -4.715 13.195 -1.698 1 80.88 301 ASP B N 1
ATOM 6815 C CA . ASP B 1 301 ? -4.598 11.773 -1.375 1 80.88 301 ASP B CA 1
ATOM 6816 C C . ASP B 1 301 ? -5.895 11.031 -1.683 1 80.88 301 ASP B C 1
ATOM 6818 O O . ASP B 1 301 ? -5.867 9.938 -2.248 1 80.88 301 ASP B O 1
ATOM 6822 N N . ALA B 1 302 ? -6.957 11.68 -1.293 1 84.69 302 ALA B N 1
ATOM 6823 C CA . ALA B 1 302 ? -8.266 11.078 -1.518 1 84.69 302 ALA B CA 1
ATOM 6824 C C . ALA B 1 302 ? -8.586 11 -3.008 1 84.69 302 ALA B C 1
ATOM 6826 O O . ALA B 1 302 ? -9.18 10.023 -3.475 1 84.69 302 ALA B O 1
ATOM 6827 N N . LEU B 1 303 ? -8.172 12.016 -3.783 1 88.5 303 LEU B N 1
ATOM 6828 C CA . LEU B 1 303 ? -8.5 12.094 -5.203 1 88.5 303 LEU B CA 1
ATOM 6829 C C . LEU B 1 303 ? -7.828 10.961 -5.98 1 88.5 303 LEU B C 1
ATOM 6831 O O . LEU B 1 303 ? -8.383 10.469 -6.961 1 88.5 303 LEU B O 1
ATOM 6835 N N . HIS B 1 304 ? -6.688 10.562 -5.504 1 78.06 304 HIS B N 1
ATOM 6836 C CA . HIS B 1 304 ? -5.961 9.461 -6.125 1 78.06 304 HIS B CA 1
ATOM 6837 C C . HIS B 1 304 ? -6.816 8.203 -6.191 1 78.06 304 HIS B C 1
ATOM 6839 O O . HIS B 1 304 ? -6.793 7.48 -7.191 1 78.06 304 HIS B O 1
ATOM 6845 N N . TYR B 1 305 ? -7.613 8.008 -5.219 1 77.44 305 TYR B N 1
ATOM 6846 C CA . TYR B 1 305 ? -8.43 6.801 -5.137 1 77.44 305 TYR B CA 1
ATOM 6847 C C . TYR B 1 305 ? -9.797 7.027 -5.766 1 77.44 305 TYR B C 1
ATOM 6849 O O . TYR B 1 305 ? -10.289 6.184 -6.52 1 77.44 305 TYR B O 1
ATOM 6857 N N . LEU B 1 306 ? -10.352 8.203 -5.582 1 86.94 306 LEU B N 1
ATOM 6858 C CA . LEU B 1 306 ? -11.711 8.484 -6.016 1 86.94 306 LEU B CA 1
ATOM 6859 C C . LEU B 1 306 ? -11.797 8.547 -7.539 1 86.94 306 LEU B C 1
ATOM 6861 O O . LEU B 1 306 ? -12.75 8.039 -8.133 1 86.94 306 LEU B O 1
ATOM 6865 N N . LYS B 1 307 ? -10.797 8.992 -8.203 1 87.62 307 LYS B N 1
ATOM 6866 C CA . LYS B 1 307 ? -10.828 9.227 -9.641 1 87.62 307 LYS B CA 1
ATOM 6867 C C . LYS B 1 307 ? -10.773 7.914 -10.422 1 87.62 307 LYS B C 1
ATOM 6869 O O . LYS B 1 307 ? -11.023 7.891 -11.625 1 87.62 307 LYS B O 1
ATOM 6874 N N . GLN B 1 308 ? -10.445 6.883 -9.789 1 75.44 308 GLN B N 1
ATOM 6875 C CA . GLN B 1 308 ? -10.312 5.594 -10.453 1 75.44 308 GLN B CA 1
ATOM 6876 C C . GLN B 1 308 ? -11.68 4.945 -10.664 1 75.44 308 GLN B C 1
ATOM 6878 O O . GLN B 1 308 ? -11.812 3.998 -11.445 1 75.44 308 GLN B O 1
ATOM 6883 N N . ASP B 1 309 ? -12.641 5.457 -9.898 1 81.62 309 ASP B N 1
ATOM 6884 C CA . ASP B 1 309 ? -13.977 4.875 -10 1 81.62 309 ASP B CA 1
ATOM 6885 C C . ASP B 1 309 ? -14.656 5.289 -11.305 1 81.62 309 ASP B C 1
ATOM 6887 O O . ASP B 1 309 ? -14.555 6.445 -11.727 1 81.62 309 ASP B O 1
ATOM 6891 N N . ALA B 1 310 ? -15.438 4.457 -11.898 1 81 310 ALA B N 1
ATOM 6892 C CA . ALA B 1 310 ? -16.094 4.699 -13.172 1 81 310 ALA B CA 1
ATOM 6893 C C . ALA B 1 310 ? -17.172 5.781 -13.047 1 81 310 ALA B C 1
ATOM 6895 O O . ALA B 1 310 ? -17.5 6.449 -14.023 1 81 310 ALA B O 1
ATOM 6896 N N . GLU B 1 311 ? -17.672 5.965 -11.836 1 90.5 311 GLU B N 1
ATOM 6897 C CA . GLU B 1 311 ? -18.734 6.949 -11.633 1 90.5 311 GLU B CA 1
ATOM 6898 C C . GLU B 1 311 ? -18.156 8.328 -11.32 1 90.5 311 GLU B C 1
ATOM 6900 O O . GLU B 1 311 ? -18.891 9.312 -11.242 1 90.5 311 GLU B O 1
ATOM 6905 N N . TRP B 1 312 ? -16.859 8.391 -11.141 1 93.75 312 TRP B N 1
ATOM 6906 C CA . TRP B 1 312 ? -16.234 9.68 -10.906 1 93.75 312 TRP B CA 1
ATOM 6907 C C . TRP B 1 312 ? -16.391 10.594 -12.117 1 93.75 312 TRP B C 1
ATOM 6909 O O . TRP B 1 312 ? -16.172 10.172 -13.25 1 93.75 312 TRP B O 1
ATOM 6919 N N . PRO B 1 313 ? -16.797 11.797 -11.906 1 95.62 313 PRO B N 1
ATOM 6920 C CA . PRO B 1 313 ? -16.891 12.711 -13.047 1 95.62 313 PRO B CA 1
ATOM 6921 C C . PRO B 1 313 ? -15.523 13 -13.688 1 95.62 313 PRO B C 1
ATOM 6923 O O . PRO B 1 313 ? -14.688 13.68 -13.078 1 95.62 313 PRO B O 1
ATOM 6926 N N . THR B 1 314 ? -15.312 12.711 -14.875 1 92 314 THR B N 1
ATOM 6927 C CA . THR B 1 314 ? -14.008 12.711 -15.523 1 92 314 THR B CA 1
ATOM 6928 C C . THR B 1 314 ? -13.5 14.133 -15.727 1 92 314 THR B C 1
ATOM 6930 O O . THR B 1 314 ? -12.297 14.359 -15.828 1 92 314 THR B O 1
ATOM 6933 N N . GLU B 1 315 ? -14.406 15.086 -15.727 1 95.75 315 GLU B N 1
ATOM 6934 C CA . GLU B 1 315 ? -14 16.469 -15.984 1 95.75 315 GLU B CA 1
ATOM 6935 C C . GLU B 1 315 ? -13.523 17.141 -14.711 1 95.75 315 GLU B C 1
ATOM 6937 O O . GLU B 1 315 ? -12.898 18.219 -14.766 1 95.75 315 GLU B O 1
ATOM 6942 N N . LEU B 1 316 ? -13.844 16.594 -13.594 1 97.75 316 LEU B N 1
ATOM 6943 C CA . LEU B 1 316 ? -13.633 17.281 -12.328 1 97.75 316 LEU B CA 1
ATOM 6944 C C . LEU B 1 316 ? -12.148 17.484 -12.062 1 97.75 316 LEU B C 1
ATOM 6946 O O . LEU B 1 316 ? -11.734 18.578 -11.648 1 97.75 316 LEU B O 1
ATOM 6950 N N . ILE B 1 317 ? -11.336 16.469 -12.336 1 96.44 317 ILE B N 1
ATOM 6951 C CA . ILE B 1 317 ? -9.906 16.578 -12.055 1 96.44 317 ILE B CA 1
ATOM 6952 C C . ILE B 1 317 ? -9.297 17.656 -12.945 1 96.44 317 ILE B C 1
ATOM 6954 O O . ILE B 1 317 ? -8.648 18.594 -12.453 1 96.44 317 ILE B O 1
ATOM 6958 N N . PRO B 1 318 ? -9.523 17.656 -14.242 1 95.75 318 PRO B N 1
ATOM 6959 C CA . PRO B 1 318 ? -8.992 18.734 -15.078 1 95.75 318 PRO B CA 1
ATOM 6960 C C . PRO B 1 318 ? -9.484 20.109 -14.641 1 95.75 318 PRO B C 1
ATOM 6962 O O . PRO B 1 318 ? -8.734 21.078 -14.695 1 95.75 318 PRO B O 1
ATOM 6965 N N . GLU B 1 319 ? -10.703 20.234 -14.242 1 97.81 319 GLU B N 1
ATOM 6966 C CA . GLU B 1 319 ? -11.258 21.516 -13.797 1 97.81 319 GLU B CA 1
ATOM 6967 C C . GLU B 1 319 ? -10.57 21.984 -12.523 1 97.81 319 GLU B C 1
ATOM 6969 O O . GLU B 1 319 ? -10.234 23.172 -12.398 1 97.81 319 GLU B O 1
ATOM 6974 N N . LEU B 1 320 ? -10.375 21.047 -11.617 1 98.31 320 LEU B N 1
ATOM 6975 C CA . LEU B 1 320 ? -9.648 21.391 -10.398 1 98.31 320 LEU B CA 1
ATOM 6976 C C . LEU B 1 320 ? -8.211 21.781 -10.711 1 98.31 320 LEU B C 1
ATOM 6978 O O . LEU B 1 320 ? -7.684 22.719 -10.109 1 98.31 320 LEU B O 1
ATOM 6982 N N . GLN B 1 321 ? -7.59 21.078 -11.648 1 97.5 321 GLN B N 1
ATOM 6983 C CA . GLN B 1 321 ? -6.215 21.391 -12.023 1 97.5 321 GLN B CA 1
ATOM 6984 C C . GLN B 1 321 ? -6.117 22.812 -12.602 1 97.5 321 GLN B C 1
ATOM 6986 O O . GLN B 1 321 ? -5.141 23.516 -12.352 1 97.5 321 GLN B O 1
ATOM 6991 N N . ARG B 1 322 ? -7.102 23.219 -13.328 1 98.12 322 ARG B N 1
ATOM 6992 C CA . ARG B 1 322 ? -7.121 24.578 -13.844 1 98.12 322 ARG B CA 1
ATOM 6993 C C . ARG B 1 322 ? -7.211 25.594 -12.703 1 98.12 322 ARG B C 1
ATOM 6995 O O . ARG B 1 322 ? -6.52 26.609 -12.711 1 98.12 322 ARG B O 1
ATOM 7002 N N . TRP B 1 323 ? -8.055 25.312 -11.766 1 98.62 323 TRP B N 1
ATOM 7003 C CA . TRP B 1 323 ? -8.156 26.188 -10.602 1 98.62 323 TRP B CA 1
ATOM 7004 C C . TRP B 1 323 ? -6.824 26.281 -9.867 1 98.62 323 TRP B C 1
ATOM 7006 O O . TRP B 1 323 ? -6.355 27.375 -9.555 1 98.62 323 TRP B O 1
ATOM 7016 N N . PHE B 1 324 ? -6.191 25.141 -9.648 1 98.56 324 PHE B N 1
ATOM 7017 C CA . PHE B 1 324 ? -4.961 25.094 -8.867 1 98.56 324 PHE B CA 1
ATOM 7018 C C . PHE B 1 324 ? -3.793 25.672 -9.664 1 98.56 324 PHE B C 1
ATOM 7020 O O . PHE B 1 324 ? -2.822 26.156 -9.086 1 98.56 324 PHE B O 1
ATOM 7027 N N . GLN B 1 325 ? -3.873 25.609 -10.969 1 98.25 325 GLN B N 1
ATOM 7028 C CA . GLN B 1 325 ? -2.865 26.266 -11.781 1 98.25 325 GLN B CA 1
ATOM 7029 C C . GLN B 1 325 ? -2.865 27.781 -11.531 1 98.25 325 GLN B C 1
ATOM 7031 O O . GLN B 1 325 ? -1.804 28.391 -11.406 1 98.25 325 GLN B O 1
ATOM 7036 N N . LYS B 1 326 ? -4.027 28.344 -11.469 1 98.62 326 LYS B N 1
ATOM 7037 C CA . LYS B 1 326 ? -4.145 29.766 -11.156 1 98.62 326 LYS B CA 1
ATOM 7038 C C . LYS B 1 326 ? -3.662 30.062 -9.734 1 98.62 326 LYS B C 1
ATOM 7040 O O . LYS B 1 326 ? -2.953 31.031 -9.508 1 98.62 326 LYS B O 1
ATOM 7045 N N . TYR B 1 327 ? -4.016 29.219 -8.828 1 98.62 327 TYR B N 1
ATOM 7046 C CA . TYR B 1 327 ? -3.639 29.406 -7.434 1 98.62 327 TYR B CA 1
ATOM 7047 C C . TYR B 1 327 ? -2.127 29.312 -7.262 1 98.62 327 TYR B C 1
ATOM 7049 O O . TYR B 1 327 ? -1.529 30.125 -6.551 1 98.62 327 TYR B O 1
ATOM 7057 N N . VAL B 1 328 ? -1.542 28.344 -7.902 1 98.25 328 VAL B N 1
ATOM 7058 C CA . VAL B 1 328 ? -0.101 28.172 -7.758 1 98.25 328 VAL B CA 1
ATOM 7059 C C . VAL B 1 328 ? 0.632 29.344 -8.391 1 98.25 328 VAL B C 1
ATOM 7061 O O . VAL B 1 328 ? 1.665 29.797 -7.883 1 98.25 328 VAL B O 1
ATOM 7064 N N . LYS B 1 329 ? 0.135 29.812 -9.531 1 98.31 329 LYS B N 1
ATOM 7065 C CA . LYS B 1 329 ? 0.716 31.016 -10.117 1 98.31 329 LYS B CA 1
ATOM 7066 C C . LYS B 1 329 ? 0.676 32.188 -9.133 1 98.31 329 LYS B C 1
ATOM 7068 O O . LYS B 1 329 ? 1.658 32.906 -8.992 1 98.31 329 LYS B O 1
ATOM 7073 N N . TRP B 1 330 ? -0.436 32.312 -8.477 1 98.25 330 TRP B N 1
ATOM 7074 C CA . TRP B 1 330 ? -0.559 33.344 -7.441 1 98.25 330 TRP B CA 1
ATOM 7075 C C . TRP B 1 330 ? 0.441 33.094 -6.316 1 98.25 330 TRP B C 1
ATOM 7077 O O . TRP B 1 330 ? 1.119 34.031 -5.871 1 98.25 330 TRP B O 1
ATOM 7087 N N . LEU B 1 331 ? 0.583 31.859 -5.809 1 98 331 LEU B N 1
ATOM 7088 C CA . LEU B 1 331 ? 1.535 31.5 -4.766 1 98 331 LEU B CA 1
ATOM 7089 C C . LEU B 1 331 ? 2.957 31.859 -5.172 1 98 331 LEU B C 1
ATOM 7091 O O . LEU B 1 331 ? 3.734 32.375 -4.352 1 98 331 LEU B O 1
ATOM 7095 N N . GLU B 1 332 ? 3.258 31.672 -6.395 1 97.75 332 GLU B N 1
ATOM 7096 C CA . GLU B 1 332 ? 4.617 31.828 -6.898 1 97.75 332 GLU B CA 1
ATOM 7097 C C . GLU B 1 332 ? 4.953 33.312 -7.113 1 97.75 332 GLU B C 1
ATOM 7099 O O . GLU B 1 332 ? 6.113 33.719 -6.992 1 97.75 332 GLU B O 1
ATOM 7104 N N . THR B 1 333 ? 3.936 34.094 -7.422 1 97.81 333 THR B N 1
ATOM 7105 C CA . THR B 1 333 ? 4.273 35.406 -7.953 1 97.81 333 THR B CA 1
ATOM 7106 C C . THR B 1 333 ? 3.781 36.5 -7.02 1 97.81 333 THR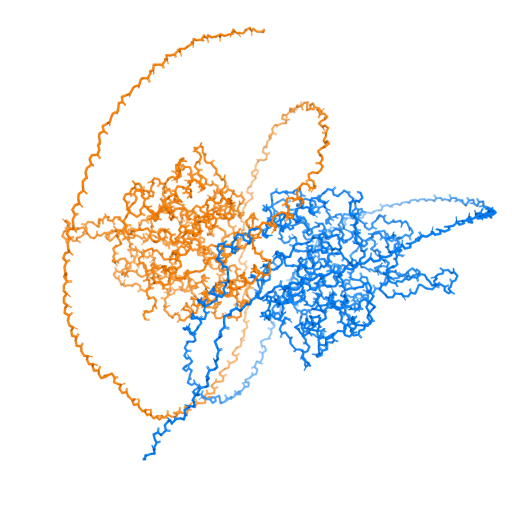 B C 1
ATOM 7108 O O . THR B 1 333 ? 4.273 37.625 -7.07 1 97.81 333 THR B O 1
ATOM 7111 N N . SER B 1 334 ? 2.809 36.25 -6.242 1 97.44 334 SER B N 1
ATOM 7112 C CA . SER B 1 334 ? 2.25 37.312 -5.391 1 97.44 334 SER B CA 1
ATOM 7113 C C . SER B 1 334 ? 3.225 37.688 -4.285 1 97.44 334 SER B C 1
ATOM 7115 O O . SER B 1 334 ? 4.074 36.906 -3.887 1 97.44 334 SER B O 1
ATOM 7117 N N . LYS B 1 335 ? 3.08 38.875 -3.773 1 96.12 335 LYS B N 1
ATOM 7118 C CA . LYS B 1 335 ? 3.877 39.344 -2.639 1 96.12 335 LYS B CA 1
ATOM 7119 C C . LYS B 1 335 ? 3.605 38.5 -1.399 1 96.12 335 LYS B C 1
ATOM 7121 O O . LYS B 1 335 ? 4.535 38.156 -0.667 1 96.12 335 LYS B O 1
ATOM 7126 N N . ILE B 1 336 ? 2.402 38.156 -1.218 1 96.12 336 ILE B N 1
ATOM 7127 C CA . ILE B 1 336 ? 1.989 37.344 -0.08 1 96.12 336 ILE B CA 1
ATOM 7128 C C . ILE B 1 336 ? 2.635 35.969 -0.17 1 96.12 336 ILE B C 1
ATOM 7130 O O . ILE B 1 336 ? 3.225 35.469 0.801 1 96.12 336 ILE B O 1
ATOM 7134 N N . GLY B 1 337 ? 2.557 35.344 -1.308 1 97.25 337 GLY B N 1
ATOM 7135 C CA . GLY B 1 337 ? 3.156 34.031 -1.518 1 97.25 337 GLY B CA 1
ATOM 7136 C C . GLY B 1 337 ? 4.66 34.031 -1.315 1 97.25 337 GLY B C 1
ATOM 7137 O O . GLY B 1 337 ? 5.191 33.156 -0.604 1 97.25 337 GLY B O 1
ATOM 7138 N N . ARG B 1 338 ? 5.328 35 -1.841 1 96.94 338 ARG B N 1
ATOM 7139 C CA . ARG B 1 338 ? 6.777 35.094 -1.721 1 96.94 338 ARG B CA 1
ATOM 7140 C C . ARG B 1 338 ? 7.191 35.375 -0.277 1 96.94 338 ARG B C 1
ATOM 7142 O O . ARG B 1 338 ? 8.227 34.875 0.181 1 96.94 338 ARG B O 1
ATOM 7149 N N . GLY B 1 339 ? 6.375 36.156 0.341 1 96.75 339 GLY B N 1
ATOM 7150 C CA . GLY B 1 339 ? 6.633 36.406 1.747 1 96.75 339 GLY B CA 1
ATOM 7151 C C . GLY B 1 339 ? 6.574 35.188 2.611 1 96.75 339 GLY B C 1
ATOM 7152 O O . GLY B 1 339 ? 7.449 34.938 3.449 1 96.75 339 GLY B O 1
ATOM 7153 N N . GLU B 1 340 ? 5.512 34.406 2.436 1 97 340 GLU B N 1
ATOM 7154 C CA . GLU B 1 340 ? 5.383 33.156 3.193 1 97 340 GLU B CA 1
ATOM 7155 C C . GLU B 1 340 ? 6.508 32.188 2.857 1 97 340 GLU B C 1
ATOM 7157 O O . GLU B 1 340 ? 7.059 31.531 3.746 1 97 340 GLU B O 1
ATOM 7162 N N . ARG B 1 341 ? 6.875 32.094 1.637 1 96.94 341 ARG B N 1
ATOM 7163 C CA . ARG B 1 341 ? 7.977 31.25 1.196 1 96.94 341 ARG B CA 1
ATOM 7164 C C . ARG B 1 341 ? 9.273 31.609 1.914 1 96.94 341 ARG B C 1
ATOM 7166 O O . ARG B 1 341 ? 10.062 30.734 2.262 1 96.94 341 ARG B O 1
ATOM 7173 N N . ALA B 1 342 ? 9.461 32.812 2.197 1 96.94 342 ALA B N 1
ATOM 7174 C CA . ALA B 1 342 ? 10.711 33.312 2.768 1 96.94 342 ALA B CA 1
ATOM 7175 C C . ALA B 1 342 ? 10.703 33.219 4.289 1 96.94 342 ALA B C 1
ATOM 7177 O O . ALA B 1 342 ? 11.711 33.469 4.941 1 96.94 342 ALA B O 1
ATOM 7178 N N . ALA B 1 343 ? 9.547 32.844 4.84 1 97.12 343 ALA B N 1
ATOM 7179 C CA . ALA B 1 343 ? 9.445 32.781 6.297 1 97.12 343 ALA B CA 1
ATOM 7180 C C . ALA B 1 343 ? 10.477 31.797 6.863 1 97.12 343 ALA B C 1
ATOM 7182 O O . ALA B 1 343 ? 10.766 30.766 6.246 1 97.12 343 ALA B O 1
ATOM 7183 N N . ARG B 1 344 ? 10.977 32 8.031 1 96.31 344 ARG B N 1
ATOM 7184 C CA . ARG B 1 344 ? 12.094 31.266 8.602 1 96.31 344 ARG B CA 1
ATOM 7185 C C . ARG B 1 344 ? 11.617 30.297 9.672 1 96.31 344 ARG B C 1
ATOM 7187 O O . ARG B 1 344 ? 12.422 29.734 10.414 1 96.31 344 ARG B O 1
ATOM 7194 N N . ASN B 1 345 ? 10.359 30.219 9.906 1 97.12 345 ASN B N 1
ATOM 7195 C CA . ASN B 1 345 ? 9.734 29.344 10.891 1 97.12 345 ASN B CA 1
ATOM 7196 C C . ASN B 1 345 ? 8.789 28.344 10.234 1 97.12 345 ASN B C 1
ATOM 7198 O O . ASN B 1 345 ? 8.93 28.047 9.047 1 97.12 345 ASN B O 1
ATOM 7202 N N . ASN B 1 346 ? 7.848 27.766 11.008 1 97.44 346 ASN B N 1
ATOM 7203 C CA . ASN B 1 346 ? 6.93 26.75 10.492 1 97.44 346 ASN B CA 1
ATOM 7204 C C . ASN B 1 346 ? 6.148 27.25 9.289 1 97.44 346 ASN B C 1
ATOM 7206 O O . ASN B 1 346 ? 5.758 26.469 8.422 1 97.44 346 ASN B O 1
ATOM 7210 N N . HIS B 1 347 ? 5.949 28.562 9.172 1 97.19 347 HIS B N 1
ATOM 7211 C CA . HIS B 1 347 ? 5.246 29.141 8.031 1 97.19 347 HIS B CA 1
ATOM 7212 C C . HIS B 1 347 ? 5.949 28.797 6.719 1 97.19 347 HIS B C 1
ATOM 7214 O O . HIS B 1 347 ? 5.301 28.359 5.762 1 97.19 347 HIS B O 1
ATOM 7220 N N . GLY B 1 348 ? 7.238 28.969 6.738 1 97.69 348 GLY B N 1
ATOM 7221 C CA . GLY B 1 348 ? 7.988 28.578 5.551 1 97.69 348 GLY B CA 1
ATOM 7222 C C . GLY B 1 348 ? 7.93 27.094 5.266 1 97.69 348 GLY B C 1
ATOM 7223 O O . GLY B 1 348 ? 7.754 26.672 4.117 1 97.69 348 GLY B O 1
ATOM 7224 N N . SER B 1 349 ? 8.086 26.266 6.312 1 97.38 349 SER B N 1
ATOM 7225 C CA . SER B 1 349 ? 8.039 24.812 6.172 1 97.38 349 SER B CA 1
ATOM 7226 C C . SER B 1 349 ? 6.703 24.359 5.59 1 97.38 349 SER B C 1
ATOM 7228 O O . SER B 1 349 ? 6.668 23.547 4.664 1 97.38 349 SER B O 1
ATOM 7230 N N . TYR B 1 350 ? 5.617 24.922 6.086 1 96.44 350 TYR B N 1
ATOM 7231 C CA . TYR B 1 350 ? 4.297 24.484 5.637 1 96.44 350 TYR B CA 1
ATOM 7232 C C . TYR B 1 350 ? 3.969 25.078 4.27 1 96.44 350 TYR B C 1
ATOM 7234 O O . TYR B 1 350 ? 3.125 24.547 3.543 1 96.44 350 TYR B O 1
ATOM 7242 N N . PHE B 1 351 ? 4.605 26.266 3.924 1 97.19 351 PHE B N 1
ATOM 7243 C CA . PHE B 1 351 ? 4.523 26.719 2.537 1 97.19 351 PHE B CA 1
ATOM 7244 C C . PHE B 1 351 ? 5.027 25.625 1.593 1 97.19 351 PHE B C 1
ATOM 7246 O O . PHE B 1 351 ? 4.367 25.297 0.604 1 97.19 351 PHE B O 1
ATOM 7253 N N . ASP B 1 352 ? 6.188 25.062 1.924 1 97.19 352 ASP B N 1
ATOM 7254 C CA . ASP B 1 352 ? 6.781 24.016 1.1 1 97.19 352 ASP B CA 1
ATOM 7255 C C . ASP B 1 352 ? 5.887 22.781 1.058 1 97.19 352 ASP B C 1
ATOM 7257 O O . ASP B 1 352 ? 5.699 22.172 -0.002 1 97.19 352 ASP B O 1
ATOM 7261 N N . VAL B 1 353 ? 5.305 22.391 2.221 1 94.62 353 VAL B N 1
ATOM 7262 C CA . VAL B 1 353 ? 4.391 21.266 2.277 1 94.62 353 VAL B CA 1
ATOM 7263 C C . VAL B 1 353 ? 3.225 21.484 1.314 1 94.62 353 VAL B C 1
ATOM 7265 O O . VAL B 1 353 ? 2.889 20.594 0.521 1 94.62 353 VAL B O 1
ATOM 7268 N N . GLN B 1 354 ? 2.664 22.672 1.374 1 95.88 354 GLN B N 1
ATOM 7269 C CA . GLN B 1 354 ? 1.498 23 0.567 1 95.88 354 GLN B CA 1
ATOM 7270 C C . GLN B 1 354 ? 1.828 22.969 -0.922 1 95.88 354 GLN B C 1
ATOM 7272 O O . GLN B 1 354 ? 1.146 22.297 -1.696 1 95.88 354 GLN B O 1
ATOM 7277 N N . ILE B 1 355 ? 2.896 23.609 -1.321 1 97.19 355 ILE B N 1
ATOM 7278 C CA . ILE B 1 355 ? 3.131 23.812 -2.746 1 97.19 355 ILE B CA 1
ATOM 7279 C C . ILE B 1 355 ? 3.613 22.516 -3.387 1 97.19 355 ILE B C 1
ATOM 7281 O O . ILE B 1 355 ? 3.299 22.234 -4.547 1 97.19 355 ILE B O 1
ATOM 7285 N N . ILE B 1 356 ? 4.371 21.688 -2.674 1 95.69 356 ILE B N 1
ATOM 7286 C CA . ILE B 1 356 ? 4.781 20.391 -3.213 1 95.69 356 ILE B CA 1
ATOM 7287 C C . ILE B 1 356 ? 3.545 19.547 -3.512 1 95.69 356 ILE B C 1
ATOM 7289 O O . ILE B 1 356 ? 3.436 18.953 -4.59 1 95.69 356 ILE B O 1
ATOM 7293 N N . GLY B 1 357 ? 2.584 19.5 -2.551 1 92.81 357 GLY B N 1
ATOM 7294 C CA . GLY B 1 357 ? 1.355 18.75 -2.791 1 92.81 357 GLY B CA 1
ATOM 7295 C C . GLY B 1 357 ? 0.624 19.203 -4.043 1 92.81 357 GLY B C 1
ATOM 7296 O O . GLY B 1 357 ? 0.15 18.375 -4.82 1 92.81 357 GLY B O 1
ATOM 7297 N N . ILE B 1 358 ? 0.6 20.5 -4.262 1 96 358 ILE B N 1
ATOM 7298 C CA . ILE B 1 358 ? -0.097 21.062 -5.414 1 96 358 ILE B CA 1
ATOM 7299 C C . ILE B 1 358 ? 0.679 20.75 -6.691 1 96 358 ILE B C 1
ATOM 7301 O O . ILE B 1 358 ? 0.088 20.375 -7.707 1 96 358 ILE B O 1
ATOM 7305 N N . TYR B 1 359 ? 2.043 20.891 -6.668 1 96.44 359 TYR B N 1
ATOM 7306 C CA . TYR B 1 359 ? 2.863 20.562 -7.828 1 96.44 359 TYR B CA 1
ATOM 7307 C C . TYR B 1 359 ? 2.648 19.109 -8.258 1 96.44 359 TYR B C 1
ATOM 7309 O O . TYR B 1 359 ? 2.477 18.828 -9.445 1 96.44 359 TYR B O 1
ATOM 7317 N N . ILE B 1 360 ? 2.631 18.219 -7.328 1 91.12 360 ILE B N 1
ATOM 7318 C CA . ILE B 1 360 ? 2.438 16.797 -7.641 1 91.12 360 ILE B CA 1
ATOM 7319 C C . ILE B 1 360 ? 1.058 16.594 -8.258 1 91.12 360 ILE B C 1
ATOM 7321 O O . ILE B 1 360 ? 0.923 15.922 -9.281 1 91.12 360 ILE B O 1
ATOM 7325 N N . PHE B 1 361 ? 0.002 17.156 -7.711 1 93.31 361 PHE B N 1
ATOM 7326 C CA . PHE B 1 361 ? -1.351 17.062 -8.25 1 93.31 361 PHE B CA 1
ATOM 7327 C C . PHE B 1 361 ? -1.403 17.562 -9.68 1 93.31 361 PHE B C 1
ATOM 7329 O O . PHE B 1 361 ? -2.139 17.031 -10.516 1 93.31 361 PHE B O 1
ATOM 7336 N N . LEU B 1 362 ? -0.562 18.594 -9.977 1 95.62 362 LEU B N 1
ATOM 7337 C CA . LEU B 1 362 ? -0.554 19.234 -11.289 1 95.62 362 LEU B CA 1
ATOM 7338 C C . LEU B 1 362 ? 0.406 18.516 -12.234 1 95.62 362 LEU B C 1
ATOM 7340 O O . LEU B 1 362 ? 0.528 18.875 -13.406 1 95.62 362 LEU B O 1
ATOM 7344 N N . GLY B 1 363 ? 1.158 17.547 -11.758 1 90.56 363 GLY B N 1
ATOM 7345 C CA . GLY B 1 363 ? 2.121 16.828 -12.578 1 90.56 363 GLY B CA 1
ATOM 7346 C C . GLY B 1 363 ? 3.418 17.594 -12.781 1 90.56 363 GLY B C 1
ATOM 7347 O O . GLY B 1 363 ? 4.199 17.266 -13.672 1 90.56 363 GLY B O 1
ATOM 7348 N N . ARG B 1 364 ? 3.631 18.609 -12.008 1 94.94 364 ARG B N 1
ATOM 7349 C CA . ARG B 1 364 ? 4.852 19.406 -12.078 1 94.94 364 ARG B CA 1
ATOM 7350 C C . ARG B 1 364 ? 5.934 18.828 -11.172 1 94.94 364 ARG B C 1
ATOM 7352 O O . ARG B 1 364 ? 6.359 19.469 -10.211 1 94.94 364 ARG B O 1
ATOM 7359 N N . MET B 1 365 ? 6.453 17.688 -11.5 1 90.69 365 MET B N 1
ATOM 7360 C CA . MET B 1 365 ? 7.32 16.891 -10.641 1 90.69 365 MET B CA 1
ATOM 7361 C C . MET B 1 365 ? 8.68 17.562 -10.469 1 90.69 365 MET B C 1
ATOM 7363 O O . MET B 1 365 ? 9.281 17.5 -9.391 1 90.69 365 MET B O 1
ATOM 7367 N N . ALA B 1 366 ? 9.203 18.188 -11.523 1 94.31 366 ALA B N 1
ATOM 7368 C CA . ALA B 1 366 ? 10.492 18.859 -11.43 1 94.31 366 ALA B CA 1
ATOM 7369 C C . ALA B 1 366 ? 10.438 20.016 -10.43 1 94.31 366 ALA B C 1
ATOM 7371 O O . ALA B 1 366 ? 11.352 20.203 -9.633 1 94.31 366 ALA B O 1
ATOM 7372 N N . ASP B 1 367 ? 9.297 20.75 -10.5 1 97.5 367 ASP B N 1
ATOM 7373 C CA . ASP B 1 367 ? 9.102 21.844 -9.555 1 97.5 367 ASP B CA 1
ATOM 7374 C C . ASP B 1 367 ? 9.008 21.328 -8.125 1 97.5 367 ASP B C 1
ATOM 7376 O O . ASP B 1 367 ? 9.594 21.891 -7.203 1 97.5 367 ASP B O 1
ATOM 7380 N N . ALA B 1 368 ? 8.273 20.234 -7.965 1 96.25 368 ALA B N 1
ATOM 7381 C CA . ALA B 1 368 ? 8.133 19.609 -6.652 1 96.25 368 ALA B CA 1
ATOM 7382 C C . ALA B 1 368 ? 9.492 19.188 -6.098 1 96.25 368 ALA B C 1
ATOM 7384 O O . ALA B 1 368 ? 9.805 19.453 -4.934 1 96.25 368 ALA B O 1
ATOM 7385 N N . ARG B 1 369 ? 10.328 18.594 -6.875 1 95.62 369 ARG B N 1
ATOM 7386 C CA . ARG B 1 369 ? 11.656 18.141 -6.469 1 95.62 369 ARG B CA 1
ATOM 7387 C C . ARG B 1 369 ? 12.539 19.312 -6.078 1 95.62 369 ARG B C 1
ATOM 7389 O O . ARG B 1 369 ? 13.305 19.234 -5.113 1 95.62 369 ARG B O 1
ATOM 7396 N N . ALA B 1 370 ? 12.406 20.344 -6.875 1 97.5 370 ALA B N 1
ATOM 7397 C CA . ALA B 1 370 ? 13.203 21.531 -6.574 1 97.5 370 ALA B CA 1
ATOM 7398 C C . ALA B 1 370 ? 12.875 22.078 -5.188 1 97.5 370 ALA B C 1
ATOM 7400 O O . ALA B 1 370 ? 13.773 22.453 -4.434 1 97.5 370 ALA B O 1
ATOM 7401 N N . VAL B 1 371 ? 11.625 22.109 -4.844 1 97.88 371 VAL B N 1
ATOM 7402 C CA . VAL B 1 371 ? 11.219 22.594 -3.525 1 97.88 371 VAL B CA 1
ATOM 7403 C C . VAL B 1 371 ? 11.711 21.625 -2.451 1 97.88 371 VAL B C 1
ATOM 7405 O O . VAL B 1 371 ? 12.188 22.047 -1.398 1 97.88 371 VAL B O 1
ATOM 7408 N N . ALA B 1 372 ? 11.57 20.312 -2.68 1 96.19 372 ALA B N 1
ATOM 7409 C CA . ALA B 1 372 ? 12.055 19.312 -1.731 1 96.19 372 ALA B CA 1
ATOM 7410 C C . ALA B 1 372 ? 13.539 19.5 -1.462 1 96.19 372 ALA B C 1
ATOM 7412 O O . ALA B 1 372 ? 13.984 19.406 -0.315 1 96.19 372 ALA B O 1
ATOM 7413 N N . ARG B 1 373 ? 14.297 19.766 -2.449 1 96.69 373 ARG B N 1
ATOM 7414 C CA . ARG B 1 373 ? 15.734 19.969 -2.291 1 96.69 373 ARG B CA 1
ATOM 7415 C C . ARG B 1 373 ? 16.016 21.234 -1.483 1 96.69 373 ARG B C 1
ATOM 7417 O O . ARG B 1 373 ? 16.922 21.25 -0.638 1 96.69 373 ARG B O 1
ATOM 7424 N N . LYS B 1 374 ? 15.211 22.188 -1.77 1 95.38 374 LYS B N 1
ATOM 7425 C CA . LYS B 1 374 ? 15.391 23.453 -1.048 1 95.38 374 LYS B CA 1
ATOM 7426 C C . LYS B 1 374 ? 15.023 23.297 0.425 1 95.38 374 LYS B C 1
ATOM 7428 O O . LYS B 1 374 ? 15.508 24.047 1.274 1 95.38 374 LYS B O 1
ATOM 7433 N N . ALA B 1 375 ? 14.18 22.359 0.712 1 93.5 375 ALA B N 1
ATOM 7434 C CA . ALA B 1 375 ? 13.773 22.109 2.092 1 93.5 375 ALA B CA 1
ATOM 7435 C C . ALA B 1 375 ? 14.969 21.734 2.955 1 93.5 375 ALA B C 1
ATOM 7437 O O . ALA B 1 375 ? 14.945 21.891 4.176 1 93.5 375 ALA B O 1
ATOM 7438 N N . LEU B 1 376 ? 16.047 21.188 2.393 1 96.81 376 LEU B N 1
ATOM 7439 C CA . LEU B 1 376 ? 17.266 20.875 3.127 1 96.81 376 LEU B CA 1
ATOM 7440 C C . LEU B 1 376 ? 17.875 22.125 3.742 1 96.81 376 LEU B C 1
ATOM 7442 O O . LEU B 1 376 ? 18.328 22.109 4.883 1 96.81 376 LEU B O 1
ATOM 7446 N N . ASN B 1 377 ? 17.734 23.203 2.979 1 96.25 377 ASN B N 1
ATOM 7447 C CA . ASN B 1 377 ? 18.219 24.469 3.486 1 96.25 377 ASN B CA 1
ATOM 7448 C C . ASN B 1 377 ? 17.391 24.953 4.676 1 96.25 377 ASN B C 1
ATOM 7450 O O . ASN B 1 377 ? 17.891 25.656 5.555 1 96.25 377 ASN B O 1
ATOM 7454 N N . ARG B 1 378 ? 16.078 24.625 4.691 1 97 378 ARG B N 1
ATOM 7455 C CA . ARG B 1 378 ? 15.234 24.969 5.828 1 97 378 ARG B CA 1
ATOM 7456 C C . ARG B 1 378 ? 15.727 24.297 7.102 1 97 378 ARG B C 1
ATOM 7458 O O . ARG B 1 378 ? 15.727 24.906 8.172 1 97 378 ARG B O 1
ATOM 7465 N N . ILE B 1 379 ? 16.109 23.047 6.98 1 98.06 379 ILE B N 1
ATOM 7466 C CA . ILE B 1 379 ? 16.641 22.328 8.141 1 98.06 379 ILE B CA 1
ATOM 7467 C C . ILE B 1 379 ? 17.875 23.047 8.68 1 98.06 379 ILE B C 1
ATOM 7469 O O . ILE B 1 379 ? 17.984 23.281 9.883 1 98.06 379 ILE B O 1
ATOM 7473 N N . ASP B 1 380 ? 18.734 23.516 7.781 1 98 380 ASP B N 1
ATOM 7474 C CA . ASP B 1 380 ? 19.938 24.234 8.164 1 98 380 ASP B CA 1
ATOM 7475 C C . ASP B 1 380 ? 19.609 25.5 8.953 1 98 380 ASP B C 1
ATOM 7477 O O . ASP B 1 380 ? 20.281 25.828 9.93 1 98 380 ASP B O 1
ATOM 7481 N N . SER B 1 381 ? 18.594 26.141 8.469 1 97.81 381 SER B N 1
ATOM 7482 C CA . SER B 1 381 ? 18.312 27.469 9.016 1 97.81 381 SER B CA 1
ATOM 7483 C C . SER B 1 381 ? 17.391 27.375 10.227 1 97.81 381 SER B C 1
ATOM 7485 O O . SER B 1 381 ? 17.422 28.25 11.102 1 97.81 381 SER B O 1
ATOM 7487 N N . GLN B 1 382 ? 16.562 26.297 10.328 1 98.62 382 GLN B N 1
ATOM 7488 C CA . GLN B 1 382 ? 15.5 26.297 11.32 1 98.62 382 GLN B CA 1
ATOM 7489 C C . GLN B 1 382 ? 15.836 25.375 12.492 1 98.62 382 GLN B C 1
ATOM 7491 O O . GLN B 1 382 ? 15.195 25.438 13.547 1 98.62 382 GLN B O 1
ATOM 7496 N N . VAL B 1 383 ? 16.781 24.484 12.328 1 98.69 383 VAL B N 1
ATOM 7497 C CA . VAL B 1 383 ? 17.188 23.562 13.375 1 98.69 383 VAL B CA 1
ATOM 7498 C C . VAL B 1 383 ? 18.641 23.828 13.781 1 98.69 383 VAL B C 1
ATOM 7500 O O . VAL B 1 383 ? 19.5 24.062 12.922 1 98.69 383 VAL B O 1
ATOM 7503 N N . ARG B 1 384 ? 18.891 23.875 15.023 1 98.25 384 ARG B N 1
ATOM 7504 C CA . ARG B 1 384 ? 20.266 24.047 15.516 1 98.25 384 ARG B CA 1
ATOM 7505 C C . ARG B 1 384 ? 20.953 22.703 15.711 1 98.25 384 ARG B C 1
ATOM 7507 O O . ARG B 1 384 ? 20.312 21.656 15.602 1 98.25 384 ARG B O 1
ATOM 7514 N N . ALA B 1 385 ? 22.188 22.734 16.047 1 97.62 385 ALA B N 1
ATOM 7515 C CA . ALA B 1 385 ? 23.016 21.547 16.234 1 97.62 385 ALA B CA 1
ATOM 7516 C C . ALA B 1 385 ? 22.438 20.656 17.344 1 97.62 385 ALA B C 1
ATOM 7518 O O . ALA B 1 385 ? 22.562 19.438 17.281 1 97.62 385 ALA B O 1
ATOM 7519 N N . ASP B 1 386 ? 21.781 21.266 18.297 1 98 386 ASP B N 1
ATOM 7520 C CA . ASP B 1 386 ? 21.25 20.484 19.406 1 98 386 ASP B CA 1
ATOM 7521 C C . ASP B 1 386 ? 19.812 20.047 19.125 1 98 386 ASP B C 1
ATOM 7523 O O . ASP B 1 386 ? 19.172 19.422 19.984 1 98 386 ASP B O 1
ATOM 7527 N N . GLY B 1 387 ? 19.297 20.406 17.969 1 98.5 387 GLY B N 1
ATOM 7528 C CA . GLY B 1 387 ? 17.969 19.984 17.562 1 98.5 387 GLY B CA 1
ATOM 7529 C C . GLY B 1 387 ? 16.891 21.016 17.859 1 98.5 387 GLY B C 1
ATOM 7530 O O . GLY B 1 387 ? 15.75 20.891 17.391 1 98.5 387 GLY B O 1
ATOM 7531 N N . SER B 1 388 ? 17.203 22.047 18.703 1 98.69 388 SER B N 1
ATOM 7532 C CA . SER B 1 388 ? 16.234 23.094 19.031 1 98.69 388 SER B CA 1
ATOM 7533 C C . SER B 1 388 ? 15.844 23.891 17.797 1 98.69 388 SER B C 1
ATOM 7535 O O . SER B 1 388 ? 16.594 23.922 16.812 1 98.69 388 SER B O 1
ATOM 7537 N N . GLN B 1 389 ? 14.688 24.453 17.812 1 98.75 389 GLN B N 1
ATOM 7538 C CA . GLN B 1 389 ? 14.141 25.297 16.75 1 98.75 389 GLN B CA 1
ATOM 7539 C C . GLN B 1 389 ? 13.883 26.703 17.266 1 98.75 389 GLN B C 1
ATOM 7541 O O . GLN B 1 389 ? 12.789 27.016 17.734 1 98.75 389 GLN B O 1
ATOM 7546 N N . PRO B 1 390 ? 14.828 27.594 17.047 1 98.62 390 PRO B N 1
ATOM 7547 C CA . PRO B 1 390 ? 14.82 28.875 17.734 1 98.62 390 PRO B CA 1
ATOM 7548 C C . PRO B 1 390 ? 13.562 29.703 17.438 1 98.62 390 PRO B C 1
ATOM 7550 O O . PRO B 1 390 ? 12.992 30.312 18.344 1 98.62 390 PRO B O 1
ATOM 7553 N N . GLU B 1 391 ? 13.125 29.766 16.172 1 98.44 391 GLU B N 1
ATOM 7554 C CA . GLU B 1 391 ? 11.945 30.547 15.836 1 98.44 391 GLU B CA 1
ATOM 7555 C C . GLU B 1 391 ? 10.703 29.984 16.531 1 98.44 391 GLU B C 1
ATOM 7557 O O . GLU B 1 391 ? 9.812 30.75 16.922 1 98.44 391 GLU B O 1
ATOM 7562 N N . GLU B 1 392 ? 10.609 28.656 16.734 1 98.38 392 GLU B N 1
ATOM 7563 C CA . GLU B 1 392 ? 9.484 28.016 17.438 1 98.38 392 GLU B CA 1
ATOM 7564 C C . GLU B 1 392 ? 9.586 28.219 18.938 1 98.38 392 GLU B C 1
ATOM 7566 O O . GLU B 1 392 ? 8.578 28.406 19.625 1 98.38 392 GLU B O 1
ATOM 7571 N N . LEU B 1 393 ? 10.805 28.234 19.422 1 98.38 393 LEU B N 1
ATOM 7572 C CA . LEU B 1 393 ? 11.031 28.406 20.844 1 98.38 393 LEU B CA 1
ATOM 7573 C C . LEU B 1 393 ? 10.664 29.828 21.281 1 98.38 393 LEU B C 1
ATOM 7575 O O . LEU B 1 393 ? 10.383 30.062 22.453 1 98.38 393 LEU B O 1
ATOM 7579 N N . ALA B 1 394 ? 10.641 30.766 20.328 1 97.75 394 ALA B N 1
ATOM 7580 C CA . ALA B 1 394 ? 10.344 32.156 20.641 1 97.75 394 ALA B CA 1
ATOM 7581 C C . ALA B 1 394 ? 8.844 32.375 20.812 1 97.75 394 ALA B C 1
ATOM 7583 O O . ALA B 1 394 ? 8.406 33.438 21.297 1 97.75 394 ALA B O 1
ATOM 7584 N N . ARG B 1 395 ? 8.047 31.375 20.469 1 96.5 395 ARG B N 1
ATOM 7585 C CA . ARG B 1 395 ? 6.59 31.469 20.578 1 96.5 395 ARG B CA 1
ATOM 7586 C C . ARG B 1 395 ? 6.129 31.172 22 1 96.5 395 ARG B C 1
ATOM 7588 O O . ARG B 1 395 ? 6.832 30.5 22.766 1 96.5 395 ARG B O 1
ATOM 7595 N N . THR B 1 396 ? 4.922 31.641 22.344 1 96.12 396 THR B N 1
ATOM 7596 C CA . THR B 1 396 ? 4.422 31.422 23.703 1 96.12 396 THR B CA 1
ATOM 7597 C C . THR B 1 396 ? 3.928 29.984 23.859 1 96.12 396 THR B C 1
ATOM 7599 O O . THR B 1 396 ? 3.885 29.453 24.984 1 96.12 396 THR B O 1
ATOM 7602 N N . MET B 1 397 ? 3.49 29.359 22.781 1 96.19 397 MET B N 1
ATOM 7603 C CA . MET B 1 397 ? 3.203 27.922 22.75 1 96.19 397 MET B CA 1
ATOM 7604 C C . MET B 1 397 ? 4.359 27.156 22.125 1 96.19 397 MET B C 1
ATOM 7606 O O . MET B 1 397 ? 4.16 26.391 21.172 1 96.19 397 MET B O 1
ATOM 7610 N N . SER B 1 398 ? 5.457 27.328 22.766 1 97.81 398 SER B N 1
ATOM 7611 C CA . SER B 1 398 ? 6.738 26.969 22.156 1 97.81 398 SER B CA 1
ATOM 7612 C C . SER B 1 398 ? 6.844 25.469 21.922 1 97.81 398 SER B C 1
ATOM 7614 O O . SER B 1 398 ? 7.383 25.047 20.891 1 97.81 398 SER B O 1
ATOM 7616 N N . PHE B 1 399 ? 6.367 24.578 22.812 1 97.81 399 PHE B N 1
ATOM 7617 C CA . PHE B 1 399 ? 6.438 23.141 22.609 1 97.81 399 PHE B CA 1
ATOM 7618 C C . PHE B 1 399 ? 5.562 22.719 21.438 1 97.81 399 PHE B C 1
ATOM 7620 O O . PHE B 1 399 ? 6.008 21.969 20.547 1 97.81 399 PHE B O 1
ATOM 7627 N N . HIS B 1 400 ? 4.387 23.219 21.453 1 95.62 400 HIS B N 1
ATOM 7628 C CA . HIS B 1 400 ? 3.467 22.938 20.359 1 95.62 400 HIS B CA 1
ATOM 7629 C C . HIS B 1 400 ? 4.074 23.312 19.016 1 95.62 400 HIS B C 1
ATOM 7631 O O . HIS B 1 400 ? 4.07 22.5 18.078 1 95.62 400 HIS B O 1
ATOM 7637 N N . TYR B 1 401 ? 4.629 24.516 18.938 1 96.81 401 TYR B N 1
ATOM 7638 C CA . TYR B 1 401 ? 5.117 25 17.656 1 96.81 401 TYR B CA 1
ATOM 7639 C C . TYR B 1 401 ? 6.383 24.266 17.234 1 96.81 401 TYR B C 1
ATOM 7641 O O . TYR B 1 401 ? 6.645 24.078 16.047 1 96.81 401 TYR B O 1
ATOM 7649 N N . SER B 1 402 ? 7.176 23.797 18.219 1 98.31 402 SER B N 1
ATOM 7650 C CA . SER B 1 402 ? 8.32 22.953 17.891 1 98.31 402 SER B CA 1
ATOM 7651 C C . SER B 1 402 ? 7.879 21.641 17.266 1 98.31 402 SER B C 1
ATOM 7653 O O . SER B 1 402 ? 8.461 21.188 16.281 1 98.31 402 SER B O 1
ATOM 7655 N N . VAL B 1 403 ? 6.812 21.016 17.844 1 97.12 403 VAL B N 1
ATOM 7656 C CA . VAL B 1 403 ? 6.281 19.766 17.297 1 97.12 403 VAL B CA 1
ATOM 7657 C C . VAL B 1 403 ? 5.637 20.047 15.938 1 97.12 403 VAL B C 1
ATOM 7659 O O . VAL B 1 403 ? 5.801 19.25 15 1 97.12 403 VAL B O 1
ATOM 7662 N N . PHE B 1 404 ? 4.941 21.172 15.836 1 95.88 404 PHE B N 1
ATOM 7663 C CA . PHE B 1 404 ? 4.254 21.562 14.609 1 95.88 404 PHE B CA 1
ATOM 7664 C C . PHE B 1 404 ? 5.238 21.688 13.453 1 95.88 404 PHE B C 1
ATOM 7666 O O . PHE B 1 404 ? 4.984 21.172 12.359 1 95.88 404 PHE B O 1
ATOM 7673 N N . ASN B 1 405 ? 6.348 22.297 13.703 1 97.62 405 ASN B N 1
ATOM 7674 C CA . ASN B 1 405 ? 7.359 22.438 12.664 1 97.62 405 ASN B CA 1
ATOM 7675 C C . ASN B 1 405 ? 8.023 21.094 12.336 1 97.62 405 ASN B C 1
ATOM 7677 O O . ASN B 1 405 ? 8.336 20.828 11.18 1 97.62 405 ASN B O 1
ATOM 7681 N N . LEU B 1 406 ? 8.25 20.25 13.352 1 97.44 406 LEU B N 1
ATOM 7682 C CA . LEU B 1 406 ? 8.773 18.906 13.117 1 97.44 406 LEU B CA 1
ATOM 7683 C C . LEU B 1 406 ? 7.848 18.109 12.203 1 97.44 406 LEU B C 1
ATOM 7685 O O . LEU B 1 406 ? 8.312 17.422 11.297 1 97.44 406 LEU B O 1
ATOM 7689 N N . GLN B 1 407 ? 6.559 18.266 12.445 1 94.62 407 GLN B N 1
ATOM 7690 C CA . GLN B 1 407 ? 5.578 17.594 11.594 1 94.62 407 GLN B CA 1
ATOM 7691 C C . GLN B 1 407 ? 5.719 18.047 10.141 1 94.62 407 GLN B C 1
ATOM 7693 O O . GLN B 1 407 ? 5.617 17.234 9.219 1 94.62 407 GLN B O 1
ATOM 7698 N N . ALA B 1 408 ? 5.941 19.328 9.945 1 95.06 408 ALA B N 1
ATOM 7699 C CA . ALA B 1 408 ? 6.148 19.828 8.586 1 95.06 408 ALA B CA 1
ATOM 7700 C C . ALA B 1 408 ? 7.375 19.203 7.945 1 95.06 408 ALA B C 1
ATOM 7702 O O . ALA B 1 408 ? 7.32 18.734 6.805 1 95.06 408 ALA B O 1
ATOM 7703 N N . PHE B 1 409 ? 8.461 19.109 8.703 1 96.31 409 PHE B N 1
ATOM 7704 C CA . PHE B 1 409 ? 9.695 18.531 8.188 1 96.31 409 PHE B CA 1
ATOM 7705 C C . PHE B 1 409 ? 9.5 17.062 7.863 1 96.31 409 PHE B C 1
ATOM 7707 O O . PHE B 1 409 ? 10 16.562 6.848 1 96.31 409 PHE B O 1
ATOM 7714 N N . MET B 1 410 ? 8.766 16.375 8.695 1 92.62 410 MET B N 1
ATOM 7715 C CA . MET B 1 410 ? 8.531 14.961 8.445 1 92.62 410 MET B CA 1
ATOM 7716 C C . MET B 1 410 ? 7.629 14.766 7.23 1 92.62 410 MET B C 1
ATOM 7718 O O . MET B 1 410 ? 7.801 13.812 6.469 1 92.62 410 MET B O 1
ATOM 7722 N N . THR B 1 411 ? 6.648 15.633 7.074 1 91.31 411 THR B N 1
ATOM 7723 C CA . THR B 1 411 ? 5.82 15.594 5.875 1 91.31 411 THR B CA 1
ATOM 7724 C C . THR B 1 411 ? 6.66 15.836 4.625 1 91.31 411 THR B C 1
ATOM 7726 O O . THR B 1 411 ? 6.52 15.133 3.625 1 91.31 411 THR B O 1
ATOM 7729 N N . LEU B 1 412 ? 7.562 16.828 4.723 1 93.12 412 LEU B N 1
ATOM 7730 C CA . LEU B 1 412 ? 8.469 17.109 3.611 1 93.12 412 LEU B CA 1
ATOM 7731 C C . LEU B 1 412 ? 9.367 15.906 3.324 1 93.12 412 LEU B C 1
ATOM 7733 O O . LEU B 1 412 ? 9.641 15.594 2.164 1 93.12 412 LEU B O 1
ATOM 7737 N N . ALA B 1 413 ? 9.828 15.266 4.359 1 91.75 413 ALA B N 1
ATOM 7738 C CA . ALA B 1 413 ? 10.672 14.086 4.188 1 91.75 413 ALA B CA 1
ATOM 7739 C C . ALA B 1 413 ? 9.914 12.961 3.492 1 91.75 413 ALA B C 1
ATOM 7741 O O . ALA B 1 413 ? 10.461 12.273 2.633 1 91.75 413 ALA B O 1
ATOM 7742 N N . ARG B 1 414 ? 8.711 12.836 3.871 1 87.38 414 ARG B N 1
ATOM 7743 C CA . ARG B 1 414 ? 7.887 11.828 3.215 1 87.38 414 ARG B CA 1
ATOM 7744 C C . ARG B 1 414 ? 7.703 12.148 1.734 1 87.38 414 ARG B C 1
ATOM 7746 O O . ARG B 1 414 ? 7.789 11.258 0.887 1 87.38 414 ARG B O 1
ATOM 7753 N N . TRP B 1 415 ? 7.449 13.43 1.426 1 85.94 415 TRP B N 1
ATOM 7754 C CA . TRP B 1 415 ? 7.414 13.852 0.028 1 85.94 415 TRP B CA 1
ATOM 7755 C C . TRP B 1 415 ? 8.742 13.562 -0.661 1 85.94 415 TRP B C 1
ATOM 7757 O O . TRP B 1 415 ? 8.773 13.172 -1.831 1 85.94 415 TRP B O 1
ATOM 7767 N N . GLY B 1 416 ? 9.805 13.805 0.072 1 88.06 416 GLY B N 1
ATOM 7768 C CA . GLY B 1 416 ? 11.133 13.562 -0.463 1 88.06 416 GLY B CA 1
ATOM 7769 C C . GLY B 1 416 ? 11.336 12.133 -0.927 1 88.06 416 GLY B C 1
ATOM 7770 O O . GLY B 1 416 ? 12.008 11.891 -1.934 1 88.06 416 GLY B O 1
ATOM 7771 N N . ASP B 1 417 ? 10.727 11.188 -0.268 1 80.19 417 ASP B N 1
ATOM 7772 C CA . ASP B 1 417 ? 10.812 9.781 -0.655 1 80.19 417 ASP B CA 1
ATOM 7773 C C . ASP B 1 417 ? 10.305 9.57 -2.076 1 80.19 417 ASP B C 1
ATOM 7775 O O . ASP B 1 417 ? 10.844 8.75 -2.824 1 80.19 417 ASP B O 1
ATOM 7779 N N . GLU B 1 418 ? 9.289 10.273 -2.48 1 76.06 418 GLU B N 1
ATOM 7780 C CA . GLU B 1 418 ? 8.688 10.156 -3.807 1 76.06 418 GLU B CA 1
ATOM 7781 C C . GLU B 1 418 ? 9.461 10.977 -4.836 1 76.06 418 GLU B C 1
ATOM 7783 O O . GLU B 1 418 ? 9.344 10.734 -6.039 1 76.06 418 GLU B O 1
ATOM 7788 N N . LEU B 1 419 ? 10.203 11.883 -4.32 1 83.44 419 LEU B N 1
ATOM 7789 C CA . LEU B 1 419 ? 10.828 12.859 -5.207 1 83.44 419 LEU B CA 1
ATOM 7790 C C . LEU B 1 419 ? 12.336 12.617 -5.293 1 83.44 419 LEU B C 1
ATOM 7792 O O . LEU B 1 419 ? 13.062 13.438 -5.859 1 83.44 419 LEU B O 1
ATOM 7796 N N . ASP B 1 420 ? 12.789 11.508 -4.633 1 79.62 420 ASP B N 1
ATOM 7797 C CA . ASP B 1 420 ? 14.18 11.07 -4.68 1 79.62 420 ASP B CA 1
ATOM 7798 C C . ASP B 1 420 ? 15.086 12.062 -3.953 1 79.62 420 ASP B C 1
ATOM 7800 O O . ASP B 1 420 ? 16.172 12.383 -4.438 1 79.62 420 ASP B O 1
ATOM 7804 N N . VAL B 1 421 ? 14.57 12.633 -2.92 1 89.19 421 VAL B N 1
ATOM 7805 C CA . VAL B 1 421 ? 15.336 13.484 -2.012 1 89.19 421 VAL B CA 1
ATOM 7806 C C . VAL B 1 421 ? 15.266 12.914 -0.595 1 89.19 421 VAL B C 1
ATOM 7808 O O . VAL B 1 421 ? 14.195 12.883 0.016 1 89.19 421 VAL B O 1
ATOM 7811 N N . ASP B 1 422 ? 16.359 12.5 -0.071 1 89.06 422 ASP B N 1
ATOM 7812 C CA . ASP B 1 422 ? 16.359 11.922 1.271 1 89.06 422 ASP B CA 1
ATOM 7813 C C . ASP B 1 422 ? 16.453 13.016 2.336 1 89.06 422 ASP B C 1
ATOM 7815 O O . ASP B 1 422 ? 17.531 13.336 2.818 1 89.06 422 ASP B O 1
ATOM 7819 N N . ILE B 1 423 ? 15.367 13.422 2.721 1 94.56 423 ILE B N 1
ATOM 7820 C CA . ILE B 1 423 ? 15.297 14.484 3.719 1 94.56 423 ILE B CA 1
ATOM 7821 C C . ILE B 1 423 ? 15.383 13.883 5.121 1 94.56 423 ILE B C 1
ATOM 7823 O O . ILE B 1 423 ? 15.852 14.531 6.055 1 94.56 423 ILE B O 1
ATOM 7827 N N . TRP B 1 424 ? 15.023 12.609 5.301 1 92.5 424 TRP B N 1
ATOM 7828 C CA . TRP B 1 424 ? 15.023 11.938 6.594 1 92.5 424 TRP B CA 1
ATOM 7829 C C . TRP B 1 424 ? 16.438 11.898 7.188 1 92.5 424 TRP B C 1
ATOM 7831 O O . TRP B 1 424 ? 16.609 12.125 8.383 1 92.5 424 TRP B O 1
ATOM 7841 N N . ARG B 1 425 ? 17.438 11.664 6.367 1 93.75 425 ARG B N 1
ATOM 7842 C CA . ARG B 1 425 ? 18.766 11.375 6.863 1 93.75 425 ARG B CA 1
ATOM 7843 C C . ARG B 1 425 ? 19.734 12.516 6.535 1 93.75 425 ARG B C 1
ATOM 7845 O O . ARG B 1 425 ? 20.953 12.375 6.707 1 93.75 425 ARG B O 1
ATOM 7852 N N . TYR B 1 426 ? 19.172 13.539 6.004 1 96.88 426 TYR B N 1
ATOM 7853 C CA . TYR B 1 426 ? 20 14.711 5.758 1 96.88 426 TYR B CA 1
ATOM 7854 C C . TYR B 1 426 ? 20.578 15.258 7.059 1 96.88 426 TYR B C 1
ATOM 7856 O O . TYR B 1 426 ? 19.875 15.312 8.078 1 96.88 426 TYR B O 1
ATOM 7864 N N . GLU B 1 427 ? 21.812 15.664 7.004 1 97.69 427 GLU B N 1
ATOM 7865 C CA . GLU B 1 427 ? 22.5 16.391 8.078 1 97.69 427 GLU B CA 1
ATOM 7866 C C . GLU B 1 427 ? 23.156 17.656 7.559 1 97.69 427 GLU B C 1
ATOM 7868 O O . GLU B 1 427 ? 23.969 17.625 6.637 1 97.69 427 GLU B O 1
ATOM 7873 N N . GLY B 1 428 ? 22.781 18.719 8.156 1 97.5 428 GLY B N 1
ATOM 7874 C CA . GLY B 1 428 ? 23.359 20 7.781 1 97.5 428 GLY B CA 1
ATOM 7875 C C . GLY B 1 428 ? 24.797 20.172 8.242 1 97.5 428 GLY B C 1
ATOM 7876 O O . GLY B 1 428 ? 25.344 19.281 8.875 1 97.5 428 GLY B O 1
ATOM 7877 N N . PRO B 1 429 ? 25.391 21.281 7.887 1 97.44 429 PRO B N 1
ATOM 7878 C CA . PRO B 1 429 ? 26.797 21.5 8.18 1 97.44 429 PRO B CA 1
ATOM 7879 C C . PRO B 1 429 ? 27.109 21.438 9.672 1 97.44 429 PRO B C 1
ATOM 7881 O O . PRO B 1 429 ? 28.219 21.047 10.055 1 97.44 429 PRO B O 1
ATOM 7884 N N . ASP B 1 430 ? 26.156 21.766 10.484 1 97.25 430 ASP B N 1
ATOM 7885 C CA . ASP B 1 430 ? 26.375 21.734 11.93 1 97.25 430 ASP B CA 1
ATOM 7886 C C . ASP B 1 430 ? 25.688 20.547 12.57 1 97.25 430 ASP B C 1
ATOM 7888 O O . ASP B 1 430 ? 25.422 20.531 13.773 1 97.25 430 ASP B O 1
ATOM 7892 N N . GLY B 1 431 ? 25.234 19.625 11.727 1 97 431 GLY B N 1
ATOM 7893 C CA . GLY B 1 431 ? 24.578 18.422 12.211 1 97 431 GLY B CA 1
ATOM 7894 C C . GLY B 1 431 ? 23.078 18.562 12.32 1 97 431 GLY B C 1
ATOM 7895 O O . GLY B 1 431 ? 22.406 17.688 12.867 1 97 431 GLY B O 1
ATOM 7896 N N . GLN B 1 432 ? 22.5 19.703 11.891 1 98.06 432 GLN B N 1
ATOM 7897 C CA . GLN B 1 432 ? 21.062 19.938 11.891 1 98.06 432 GLN B CA 1
ATOM 7898 C C . GLN B 1 432 ? 20.328 18.828 11.141 1 98.06 432 GLN B C 1
ATOM 7900 O O . GLN B 1 432 ? 20.719 18.453 10.039 1 98.06 432 GLN B O 1
ATOM 7905 N N . SER B 1 433 ? 19.312 18.266 11.789 1 98.31 433 SER B N 1
ATOM 7906 C CA . SER B 1 433 ? 18.562 17.188 11.141 1 98.31 433 SER B CA 1
ATOM 7907 C C . SER B 1 433 ? 17.188 17.016 11.766 1 98.31 433 SER B C 1
ATOM 7909 O O . SER B 1 433 ? 16.922 17.531 12.852 1 98.31 433 SER B O 1
ATOM 7911 N N . ILE B 1 434 ? 16.359 16.281 11.047 1 98 434 ILE B N 1
ATOM 7912 C CA . ILE B 1 434 ? 15.055 15.891 11.594 1 98 434 ILE B CA 1
ATOM 7913 C C . ILE B 1 434 ? 15.258 15.023 12.836 1 98 434 ILE B C 1
ATOM 7915 O O . ILE B 1 434 ? 14.539 15.18 13.828 1 98 434 ILE B O 1
ATOM 7919 N N . ARG B 1 435 ? 16.25 14.18 12.781 1 98.25 435 ARG B N 1
ATOM 7920 C CA . ARG B 1 435 ? 16.547 13.305 13.914 1 98.25 435 ARG B CA 1
ATOM 7921 C C . ARG B 1 435 ? 16.922 14.109 15.156 1 98.25 435 ARG B C 1
ATOM 7923 O O . ARG B 1 435 ? 16.406 13.852 16.25 1 98.25 435 ARG B O 1
ATOM 7930 N N . LYS B 1 436 ? 17.75 15.125 14.984 1 98.62 436 LYS B N 1
ATOM 7931 C CA . LYS B 1 436 ? 18.172 15.961 16.109 1 98.62 436 LYS B CA 1
ATOM 7932 C C . LYS B 1 436 ? 16.984 16.75 16.672 1 98.62 436 LYS B C 1
ATOM 7934 O O . LYS B 1 436 ? 16.875 16.906 17.891 1 98.62 436 LYS B O 1
ATOM 7939 N N . ALA B 1 437 ? 16.156 17.266 15.82 1 98.81 437 ALA B N 1
ATOM 7940 C CA . ALA B 1 437 ? 14.969 17.953 16.281 1 98.81 437 ALA B CA 1
ATOM 7941 C C . ALA B 1 437 ? 14.062 17.031 17.094 1 98.81 437 ALA B C 1
ATOM 7943 O O . ALA B 1 437 ? 13.5 17.422 18.109 1 98.81 437 ALA B O 1
ATOM 7944 N N . THR B 1 438 ? 13.914 15.766 16.625 1 98.56 438 THR B N 1
ATOM 7945 C CA . THR B 1 438 ? 13.125 14.758 17.328 1 98.56 438 THR B CA 1
ATOM 7946 C C . THR B 1 438 ? 13.734 14.445 18.688 1 98.56 438 THR B C 1
ATOM 7948 O O . THR B 1 438 ? 13.023 14.398 19.703 1 98.56 438 THR B O 1
ATOM 7951 N N . ASP B 1 439 ? 15.07 14.32 18.734 1 98.69 439 ASP B N 1
ATOM 7952 C CA . ASP B 1 439 ? 15.781 14.023 19.984 1 98.69 439 ASP B CA 1
ATOM 7953 C C . ASP B 1 439 ? 15.602 15.148 21 1 98.69 439 ASP B C 1
ATOM 7955 O O . ASP B 1 439 ? 15.43 14.883 22.188 1 98.69 439 ASP B O 1
ATOM 7959 N N . PHE B 1 440 ? 15.68 16.359 20.5 1 98.69 440 PHE B N 1
ATOM 7960 C CA . PHE B 1 440 ? 15.516 17.516 21.375 1 98.69 440 PHE B CA 1
ATOM 7961 C C . PHE B 1 440 ? 14.164 17.469 22.078 1 98.69 440 PHE B C 1
ATOM 7963 O O . PHE B 1 440 ? 14.086 17.656 23.297 1 98.69 440 PHE B O 1
ATOM 7970 N N . LEU B 1 441 ? 13.109 17.172 21.375 1 98.62 441 LEU B N 1
ATOM 7971 C CA . LEU B 1 441 ? 11.766 17.141 21.922 1 98.62 441 LEU B CA 1
ATOM 7972 C C . LEU B 1 441 ? 11.578 15.922 22.828 1 98.62 441 LEU B C 1
ATOM 7974 O O . LEU B 1 441 ? 10.883 15.992 23.844 1 98.62 441 LEU B O 1
ATOM 7978 N N . LEU B 1 442 ? 12.164 14.797 22.438 1 98.56 442 LEU B N 1
ATOM 7979 C CA . LEU B 1 442 ? 12.016 13.531 23.156 1 98.56 442 LEU B CA 1
ATOM 7980 C C . LEU B 1 442 ? 12.414 13.672 24.609 1 98.56 442 LEU B C 1
ATOM 7982 O O . LEU B 1 442 ? 11.727 13.172 25.5 1 98.56 442 LEU B O 1
ATOM 7986 N N . GLN B 1 443 ? 13.477 14.359 24.922 1 97.19 443 GLN B N 1
ATOM 7987 C CA . GLN B 1 443 ? 14.008 14.445 26.281 1 97.19 443 GLN B CA 1
ATOM 7988 C C . GLN B 1 443 ? 13.016 15.141 27.219 1 97.19 443 GLN B C 1
ATOM 7990 O O . GLN B 1 443 ? 12.969 14.844 28.406 1 97.19 443 GLN B O 1
ATOM 7995 N N . TYR B 1 444 ? 12.195 16.047 26.703 1 97.75 444 TYR B N 1
ATOM 7996 C CA . TYR B 1 444 ? 11.203 16.75 27.516 1 97.75 444 TYR B CA 1
ATOM 7997 C C . TYR B 1 444 ? 9.875 16 27.531 1 97.75 444 TYR B C 1
ATOM 7999 O O . TYR B 1 444 ? 9.125 16.062 28.5 1 97.75 444 TYR B O 1
ATOM 8007 N N . ALA B 1 445 ? 9.57 15.344 26.375 1 97.31 445 ALA B N 1
ATOM 8008 C CA . ALA B 1 445 ? 8.352 14.547 26.281 1 97.31 445 ALA B CA 1
ATOM 8009 C C . ALA B 1 445 ? 8.352 13.43 27.328 1 97.31 445 ALA B C 1
ATOM 8011 O O . ALA B 1 445 ? 7.309 13.117 27.906 1 97.31 445 ALA B O 1
ATOM 8012 N N . LEU B 1 446 ? 9.523 12.836 27.625 1 96.31 446 LEU B N 1
ATOM 8013 C CA . LEU B 1 446 ? 9.656 11.719 28.562 1 96.31 446 LEU B CA 1
ATOM 8014 C C . LEU B 1 446 ? 9.477 12.18 30 1 96.31 446 LEU B C 1
ATOM 8016 O O . LEU B 1 446 ? 9.406 11.359 30.922 1 96.31 446 LEU B O 1
ATOM 8020 N N . LYS B 1 447 ? 9.383 13.5 30.141 1 95.94 447 LYS B N 1
ATOM 8021 C CA . LYS B 1 447 ? 9.195 14.078 31.469 1 95.94 447 LYS B CA 1
ATOM 8022 C C . LYS B 1 447 ? 7.945 14.953 31.516 1 95.94 447 LYS B C 1
ATOM 8024 O O . LYS B 1 447 ? 7.852 15.875 32.312 1 95.94 447 LYS B O 1
ATOM 8029 N N . ASP B 1 448 ? 7.086 14.812 30.578 1 94.88 448 ASP B N 1
ATOM 8030 C CA . ASP B 1 448 ? 5.816 15.516 30.484 1 94.88 448 ASP B CA 1
ATOM 8031 C C . ASP B 1 448 ? 6.031 17.031 30.406 1 94.88 448 ASP B C 1
ATOM 8033 O O . ASP B 1 448 ? 5.273 17.797 30.984 1 94.88 448 ASP B O 1
ATOM 8037 N N . GLY B 1 449 ? 7.152 17.422 29.812 1 96 449 GLY B N 1
ATOM 8038 C CA . GLY B 1 449 ? 7.414 18.828 29.594 1 96 449 GLY B CA 1
ATOM 8039 C C . GLY B 1 449 ? 8.312 19.453 30.641 1 96 449 GLY B C 1
ATOM 8040 O O . GLY B 1 449 ? 8.75 20.594 30.516 1 96 449 GLY B O 1
ATOM 8041 N N . LYS B 1 450 ? 8.539 18.719 31.766 1 96 450 LYS B N 1
ATOM 8042 C CA . LYS B 1 450 ? 9.398 19.25 32.812 1 96 450 LYS B CA 1
ATOM 8043 C C . LYS B 1 450 ? 10.789 19.578 32.281 1 96 450 LYS B C 1
ATOM 8045 O O . LYS B 1 450 ? 11.375 18.781 31.547 1 96 450 LYS B O 1
ATOM 8050 N N . GLY B 1 451 ? 11.281 20.734 32.594 1 96.69 451 GLY B N 1
ATOM 8051 C CA . GLY B 1 451 ? 12.609 21.156 32.188 1 96.69 451 GLY B CA 1
ATOM 8052 C C . GLY B 1 451 ? 12.625 21.906 30.859 1 96.69 451 GLY B C 1
ATOM 8053 O O . GLY B 1 451 ? 13.68 22.344 30.391 1 96.69 451 GLY B O 1
ATOM 8054 N N . TRP B 1 452 ? 11.391 22.109 30.219 1 97.69 452 TRP B N 1
ATOM 8055 C CA . TRP B 1 452 ? 11.32 22.875 28.969 1 97.69 452 TRP B CA 1
ATOM 8056 C C . TRP B 1 452 ? 11.953 24.25 29.156 1 97.69 452 TRP B C 1
ATOM 8058 O O . TRP B 1 452 ? 11.656 24.953 30.125 1 97.69 452 TRP B O 1
ATOM 8068 N N . PRO B 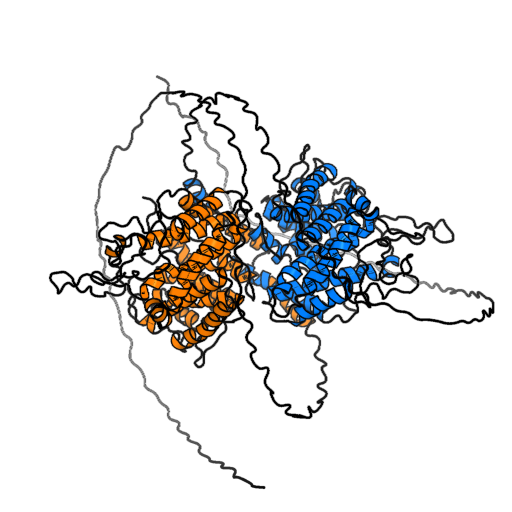1 453 ? 12.789 24.672 28.234 1 96.69 453 PRO B N 1
ATOM 8069 C CA . PRO B 1 453 ? 13.734 25.734 28.547 1 96.69 453 PRO B CA 1
ATOM 8070 C C . PRO B 1 453 ? 13.133 27.125 28.359 1 96.69 453 PRO B C 1
ATOM 8072 O O . PRO B 1 453 ? 13.766 28.141 28.703 1 96.69 453 PRO B O 1
ATOM 8075 N N . VAL B 1 454 ? 12.008 27.281 27.766 1 97.5 454 VAL B N 1
ATOM 8076 C CA . VAL B 1 454 ? 11.375 28.578 27.531 1 97.5 454 VAL B CA 1
ATOM 8077 C C . VAL B 1 454 ? 9.914 28.531 27.984 1 97.5 454 VAL B C 1
ATOM 8079 O O . VAL B 1 454 ? 9.367 27.453 28.234 1 97.5 454 VAL B O 1
ATOM 8082 N N . PRO B 1 455 ? 9.312 29.734 28.203 1 94.44 455 PRO B N 1
ATOM 8083 C CA . PRO B 1 455 ? 7.902 29.734 28.594 1 94.44 455 PRO B CA 1
ATOM 8084 C C . PRO B 1 455 ? 7.023 28.953 27.609 1 94.44 455 PRO B C 1
ATOM 8086 O O . PRO B 1 455 ? 7.285 28.969 26.406 1 94.44 455 PRO B O 1
ATOM 8089 N N . ASN B 1 456 ? 6.098 28.266 28.094 1 96.5 456 ASN B N 1
ATOM 8090 C CA . ASN B 1 456 ? 5.105 27.5 27.344 1 96.5 456 ASN B CA 1
ATOM 8091 C C . ASN B 1 456 ? 3.723 27.609 27.984 1 96.5 456 ASN B C 1
ATOM 8093 O O . ASN B 1 456 ? 3.477 27.016 29.031 1 96.5 456 ASN B O 1
ATOM 8097 N N . ILE B 1 457 ? 2.867 28.312 27.281 1 93.5 457 ILE B N 1
ATOM 8098 C CA . ILE B 1 457 ? 1.523 28.453 27.828 1 93.5 457 ILE B CA 1
ATOM 8099 C C . ILE B 1 457 ? 0.636 27.312 27.312 1 93.5 457 ILE B C 1
ATOM 8101 O O . ILE B 1 457 ? 1.031 26.578 26.406 1 93.5 457 ILE B O 1
ATOM 8105 N N . ASN B 1 458 ? -0.55 27.031 27.875 1 88.25 458 ASN B N 1
ATOM 8106 C CA . ASN B 1 458 ? -1.579 26.094 27.469 1 88.25 458 ASN B CA 1
ATOM 8107 C C . ASN B 1 458 ? -1.122 24.641 27.672 1 88.25 458 ASN B C 1
ATOM 8109 O O . ASN B 1 458 ? -1.588 23.734 26.984 1 88.25 458 ASN B O 1
ATOM 8113 N N . GLY B 1 459 ? -0.127 24.422 28.469 1 91.75 459 GLY B N 1
ATOM 8114 C CA . GLY B 1 459 ? 0.294 23.078 28.828 1 91.75 459 GLY B CA 1
ATOM 8115 C C . GLY B 1 459 ? 0.992 22.344 27.703 1 91.75 459 GLY B C 1
ATOM 8116 O O . GLY B 1 459 ? 1.322 22.953 26.672 1 91.75 459 GLY B O 1
ATOM 8117 N N . PHE B 1 460 ? 1.251 21.031 27.922 1 94.75 460 PHE B N 1
ATOM 8118 C CA . PHE B 1 460 ? 2.053 20.266 26.969 1 94.75 460 PHE B CA 1
ATOM 8119 C C . PHE B 1 460 ? 1.213 19.188 26.297 1 94.75 460 PHE B C 1
ATOM 8121 O O . PHE B 1 460 ? 1.632 18.594 25.297 1 94.75 460 PHE B O 1
ATOM 8128 N N . THR B 1 461 ? -0.066 18.938 26.75 1 91.19 461 THR B N 1
ATOM 8129 C CA . THR B 1 461 ? -0.881 17.797 26.359 1 91.19 461 THR B CA 1
ATOM 8130 C C . THR B 1 461 ? -1.097 17.781 24.844 1 91.19 461 THR B C 1
ATOM 8132 O O . THR B 1 461 ? -0.794 16.781 24.172 1 91.19 461 THR B O 1
ATOM 8135 N N . PRO B 1 462 ? -1.503 18.875 24.234 1 88.94 462 PRO B N 1
ATOM 8136 C CA . PRO B 1 462 ? -1.718 18.812 22.781 1 88.94 462 PRO B CA 1
ATOM 8137 C C . PRO B 1 462 ? -0.438 18.516 22 1 88.94 462 PRO B C 1
ATOM 8139 O O . PRO B 1 462 ? -0.465 17.75 21.047 1 88.94 462 PRO B O 1
ATOM 8142 N N . GLY B 1 463 ? 0.627 19.125 22.484 1 93.31 463 GLY B N 1
ATOM 8143 C CA . GLY B 1 463 ? 1.906 18.875 21.844 1 93.31 463 GLY B CA 1
ATOM 8144 C C . GLY B 1 463 ? 2.383 17.438 21.984 1 93.31 463 GLY B C 1
ATOM 8145 O O . GLY B 1 463 ? 2.963 16.875 21.062 1 93.31 463 GLY B O 1
ATOM 8146 N N . LEU B 1 464 ? 2.115 16.891 23.141 1 95.38 464 LEU B N 1
ATOM 8147 C CA . LEU B 1 464 ? 2.547 15.516 23.406 1 95.38 464 LEU B CA 1
ATOM 8148 C C . LEU B 1 464 ? 1.757 14.523 22.562 1 95.38 464 LEU B C 1
ATOM 8150 O O . LEU B 1 464 ? 2.303 13.516 22.109 1 95.38 464 LEU B O 1
ATOM 8154 N N . VAL B 1 465 ? 0.477 14.773 22.328 1 92 465 VAL B N 1
ATOM 8155 C CA . VAL B 1 465 ? -0.352 13.93 21.469 1 92 465 VAL B CA 1
ATOM 8156 C C . VAL B 1 465 ? 0.21 13.922 20.047 1 92 465 VAL B C 1
ATOM 8158 O O . VAL B 1 465 ? 0.39 12.859 19.453 1 92 465 VAL B O 1
ATOM 8161 N N . ASP B 1 466 ? 0.563 15.078 19.578 1 93 466 ASP B N 1
ATOM 8162 C CA . ASP B 1 466 ? 1.1 15.203 18.234 1 93 466 ASP B CA 1
ATOM 8163 C C . ASP B 1 466 ? 2.512 14.633 18.141 1 93 466 ASP B C 1
ATOM 8165 O O . ASP B 1 466 ? 2.891 14.047 17.125 1 93 466 ASP B O 1
ATOM 8169 N N . PHE B 1 467 ? 3.26 14.805 19.203 1 95.94 467 PHE B N 1
ATOM 8170 C CA . PHE B 1 467 ? 4.629 14.305 19.203 1 95.94 467 PHE B CA 1
ATOM 8171 C C . PHE B 1 467 ? 4.645 12.781 19.156 1 95.94 467 PHE B C 1
ATOM 8173 O O . PHE B 1 467 ? 5.535 12.18 18.547 1 95.94 467 PHE B O 1
ATOM 8180 N N . LEU B 1 468 ? 3.666 12.109 19.781 1 94.56 468 LEU B N 1
ATOM 8181 C CA . LEU B 1 468 ? 3.584 10.656 19.734 1 94.56 468 LEU B CA 1
ATOM 8182 C C . LEU B 1 468 ? 3.543 10.164 18.281 1 94.56 468 LEU B C 1
ATOM 8184 O O . LEU B 1 468 ? 4.199 9.18 17.938 1 94.56 468 LEU B O 1
ATOM 8188 N N . LYS B 1 469 ? 2.826 10.805 17.438 1 92.19 469 LYS B N 1
ATOM 8189 C CA . LYS B 1 469 ? 2.775 10.453 16.016 1 92.19 469 LYS B CA 1
ATOM 8190 C C . LYS B 1 469 ? 4.148 10.586 15.367 1 92.19 469 LYS B C 1
ATOM 8192 O O . LYS B 1 469 ? 4.574 9.711 14.617 1 92.19 469 LYS B O 1
ATOM 8197 N N . CYS B 1 470 ? 4.82 11.672 15.711 1 94 470 CYS B N 1
ATOM 8198 C CA . CYS B 1 470 ? 6.164 11.891 15.195 1 94 470 CYS B CA 1
ATOM 8199 C C . CYS B 1 470 ? 7.117 10.797 15.664 1 94 470 CYS B C 1
ATOM 8201 O O . CYS B 1 470 ? 7.945 10.312 14.891 1 94 470 CYS B O 1
ATOM 8203 N N . LEU B 1 471 ? 6.938 10.422 16.906 1 94.75 471 LEU B N 1
ATOM 8204 C CA . LEU B 1 471 ? 7.824 9.422 17.484 1 94.75 471 LEU B CA 1
ATOM 8205 C C . LEU B 1 471 ? 7.648 8.078 16.781 1 94.75 471 LEU B C 1
ATOM 8207 O O . LEU B 1 471 ? 8.625 7.371 16.531 1 94.75 471 LEU B O 1
ATOM 8211 N N . LYS B 1 472 ? 6.43 7.699 16.5 1 92 472 LYS B N 1
ATOM 8212 C CA . LYS B 1 472 ? 6.172 6.449 15.781 1 92 472 LYS B CA 1
ATOM 8213 C C . LYS B 1 472 ? 6.844 6.441 14.414 1 92 472 LYS B C 1
ATOM 8215 O O . LYS B 1 472 ? 7.516 5.473 14.055 1 92 472 LYS B O 1
ATOM 8220 N N . ILE B 1 473 ? 6.738 7.508 13.719 1 90.56 473 ILE B N 1
ATOM 8221 C CA . ILE B 1 473 ? 7.359 7.629 12.406 1 90.56 473 ILE B CA 1
ATOM 8222 C C . ILE B 1 473 ? 8.875 7.582 12.547 1 90.56 473 ILE B C 1
ATOM 8224 O O . ILE B 1 473 ? 9.555 6.887 11.789 1 90.56 473 ILE B O 1
ATOM 8228 N N . ALA B 1 474 ? 9.375 8.328 13.539 1 93.38 474 ALA B N 1
ATOM 8229 C CA . ALA B 1 474 ? 10.82 8.359 13.758 1 93.38 474 ALA B CA 1
ATOM 8230 C C . ALA B 1 474 ? 11.352 6.969 14.078 1 93.38 474 ALA B C 1
ATOM 8232 O O . ALA B 1 474 ? 12.43 6.586 13.609 1 93.38 474 ALA B O 1
ATOM 8233 N N . TRP B 1 475 ? 10.641 6.281 14.898 1 93.75 475 TRP B N 1
ATOM 8234 C CA . TRP B 1 475 ? 11.07 4.93 15.234 1 93.75 475 TRP B CA 1
ATOM 8235 C C . TRP B 1 475 ? 11.125 4.051 13.992 1 93.75 475 TRP B C 1
ATOM 8237 O O . TRP B 1 475 ? 12.078 3.293 13.797 1 93.75 475 TRP B O 1
ATOM 8247 N N . ILE B 1 476 ? 10.117 4.121 13.148 1 87.62 476 ILE B N 1
ATOM 8248 C CA . ILE B 1 476 ? 10.047 3.318 11.93 1 87.62 476 ILE B CA 1
ATOM 8249 C C . ILE B 1 476 ? 11.227 3.664 11.016 1 87.62 476 ILE B C 1
ATOM 8251 O O . ILE B 1 476 ? 11.844 2.773 10.438 1 87.62 476 ILE B O 1
ATOM 8255 N N . VAL B 1 477 ? 11.578 4.926 10.93 1 87.38 477 VAL B N 1
ATOM 8256 C CA . VAL B 1 477 ? 12.586 5.406 9.984 1 87.38 477 VAL B CA 1
ATOM 8257 C C . VAL B 1 477 ? 13.984 5.145 10.539 1 87.38 477 VAL B C 1
ATOM 8259 O O . VAL B 1 477 ? 14.859 4.66 9.82 1 87.38 477 VAL B O 1
ATOM 8262 N N . TYR B 1 478 ? 14.156 5.457 11.844 1 91.31 478 TYR B N 1
ATOM 8263 C CA . TYR B 1 478 ? 15.516 5.496 12.375 1 91.31 478 TYR B CA 1
ATOM 8264 C C . TYR B 1 478 ? 15.82 4.242 13.18 1 91.31 478 TYR B C 1
ATOM 8266 O O . TYR B 1 478 ? 16.984 3.947 13.461 1 91.31 478 TYR B O 1
ATOM 8274 N N . GLY B 1 479 ? 14.867 3.555 13.703 1 89.06 479 GLY B N 1
ATOM 8275 C CA . GLY B 1 479 ? 15.07 2.314 14.438 1 89.06 479 GLY B CA 1
ATOM 8276 C C . GLY B 1 479 ? 15.719 2.52 15.789 1 89.06 479 GLY B C 1
ATOM 8277 O O . GLY B 1 479 ? 16.266 1.578 16.375 1 89.06 479 GLY B O 1
ATOM 8278 N N . ASP B 1 480 ? 15.727 3.736 16.234 1 93.69 480 ASP B N 1
ATOM 8279 C CA . ASP B 1 480 ? 16.328 4.051 17.531 1 93.69 480 ASP B CA 1
ATOM 8280 C C . ASP B 1 480 ? 15.43 3.592 18.672 1 93.69 480 ASP B C 1
ATOM 8282 O O . ASP B 1 480 ? 14.266 3.996 18.75 1 93.69 480 ASP B O 1
ATOM 8286 N N . GLU B 1 481 ? 15.984 2.748 19.578 1 92.31 481 GLU B N 1
ATOM 8287 C CA . GLU B 1 481 ? 15.219 2.162 20.672 1 92.31 481 GLU B CA 1
ATOM 8288 C C . GLU B 1 481 ? 14.711 3.238 21.625 1 92.31 481 GLU B C 1
ATOM 8290 O O . GLU B 1 481 ? 13.672 3.066 22.266 1 92.31 481 GLU B O 1
ATOM 8295 N N . ARG B 1 482 ? 15.391 4.383 21.797 1 96.25 482 ARG B N 1
ATOM 8296 C CA . ARG B 1 482 ? 14.93 5.48 22.625 1 96.25 482 ARG B CA 1
ATOM 8297 C C . ARG B 1 482 ? 13.547 5.965 22.188 1 96.25 482 ARG B C 1
ATOM 8299 O O . ARG B 1 482 ? 12.734 6.379 23.016 1 96.25 482 ARG B O 1
ATOM 8306 N N . TYR B 1 483 ? 13.227 5.93 20.844 1 97.12 483 TYR B N 1
ATOM 8307 C CA . TYR B 1 483 ? 11.914 6.316 20.344 1 97.12 483 TYR B CA 1
ATOM 8308 C C . TYR B 1 483 ? 10.852 5.305 20.75 1 97.12 483 TYR B C 1
ATOM 8310 O O . TYR B 1 483 ? 9.727 5.68 21.094 1 97.12 483 TYR B O 1
ATOM 8318 N N . LEU B 1 484 ? 11.211 4.027 20.641 1 93.56 484 LEU B N 1
ATOM 8319 C CA . LEU B 1 484 ? 10.281 2.996 21.078 1 93.56 484 LEU B CA 1
ATOM 8320 C C . LEU B 1 484 ? 9.93 3.17 22.562 1 93.56 484 LEU B C 1
ATOM 8322 O O . LEU B 1 484 ? 8.766 3.014 22.953 1 93.56 484 LEU B O 1
ATOM 8326 N N . GLU B 1 485 ? 10.93 3.494 23.375 1 93.88 485 GLU B N 1
ATOM 8327 C CA . GLU B 1 485 ? 10.695 3.783 24.781 1 93.88 485 GLU B CA 1
ATOM 8328 C C . GLU B 1 485 ? 9.758 4.977 24.953 1 93.88 485 GLU B C 1
ATOM 8330 O O . GLU B 1 485 ? 8.859 4.957 25.797 1 93.88 485 GLU B O 1
ATOM 8335 N N . GLY B 1 486 ? 9.992 5.961 24.156 1 96.69 486 GLY B N 1
ATOM 8336 C CA . GLY B 1 486 ? 9.102 7.113 24.188 1 96.69 486 GLY B CA 1
ATOM 8337 C C . GLY B 1 486 ? 7.668 6.77 23.828 1 96.69 486 GLY B C 1
ATOM 8338 O O . GLY B 1 486 ? 6.734 7.262 24.469 1 96.69 486 GLY B O 1
ATOM 8339 N N . ILE B 1 487 ? 7.469 5.91 22.828 1 96 487 ILE B N 1
ATOM 8340 C CA . ILE B 1 487 ? 6.137 5.469 22.438 1 96 487 ILE B CA 1
ATOM 8341 C C . ILE B 1 487 ? 5.484 4.715 23.594 1 96 487 ILE B C 1
ATOM 8343 O O . ILE B 1 487 ? 4.32 4.961 23.922 1 96 487 ILE B O 1
ATOM 8347 N N . ARG B 1 488 ? 6.238 3.879 24.266 1 93.75 488 ARG B N 1
ATOM 8348 C CA . ARG B 1 488 ? 5.723 3.111 25.391 1 93.75 488 ARG B CA 1
ATOM 8349 C C . ARG B 1 488 ? 5.281 4.031 26.531 1 93.75 488 ARG B C 1
ATOM 8351 O O . ARG B 1 488 ? 4.305 3.744 27.234 1 93.75 488 ARG B O 1
ATOM 8358 N N . TYR B 1 489 ? 6 5.102 26.688 1 95.25 489 TYR B N 1
ATOM 8359 C CA . TYR B 1 489 ? 5.727 6.059 27.75 1 95.25 489 TYR B CA 1
ATOM 8360 C C . TYR B 1 489 ? 4.496 6.898 27.422 1 95.25 489 TYR B C 1
ATOM 8362 O O . TYR B 1 489 ? 3.619 7.078 28.281 1 95.25 489 TYR B O 1
ATOM 8370 N N . LEU B 1 490 ? 4.34 7.375 26.219 1 95.5 490 LEU B N 1
ATOM 8371 C CA . LEU B 1 490 ? 3.352 8.391 25.859 1 95.5 490 LEU B CA 1
ATOM 8372 C C . LEU B 1 490 ? 2.041 7.738 25.438 1 95.5 490 LEU B C 1
ATOM 8374 O O . LEU B 1 490 ? 0.964 8.305 25.641 1 95.5 490 LEU B O 1
ATOM 8378 N N . GLU B 1 491 ? 2.064 6.59 24.828 1 92.12 491 GLU B N 1
ATOM 8379 C CA . GLU B 1 491 ? 0.893 5.988 24.188 1 92.12 491 GLU B CA 1
ATOM 8380 C C . GLU B 1 491 ? -0.223 5.754 25.203 1 92.12 491 GLU B C 1
ATOM 8382 O O . GLU B 1 491 ? -1.366 6.156 24.984 1 92.12 491 GLU B O 1
ATOM 8387 N N . PRO B 1 492 ? 0.07 5.16 26.406 1 90.44 492 PRO B N 1
ATOM 8388 C CA . PRO B 1 492 ? -1.014 4.984 27.375 1 90.44 492 PRO B CA 1
ATOM 8389 C C . PRO B 1 492 ? -1.601 6.312 27.859 1 90.44 492 PRO B C 1
ATOM 8391 O O . PRO B 1 492 ? -2.799 6.395 28.141 1 90.44 492 PRO B O 1
ATOM 8394 N N . LYS B 1 493 ? -0.798 7.344 27.984 1 92.94 493 LYS B N 1
ATOM 8395 C CA . LYS B 1 493 ? -1.282 8.656 28.406 1 92.94 493 LYS B CA 1
ATOM 8396 C C . LYS B 1 493 ? -2.213 9.258 27.359 1 92.94 493 LYS B C 1
ATOM 8398 O O . LYS B 1 493 ? -3.301 9.734 27.688 1 92.94 493 LYS B O 1
ATOM 8403 N N . VAL B 1 494 ? -1.788 9.188 26.141 1 90.88 494 VAL B N 1
ATOM 8404 C CA . VAL B 1 494 ? -2.582 9.742 25.047 1 90.88 494 VAL B CA 1
ATOM 8405 C C . VAL B 1 494 ? -3.91 8.992 24.953 1 90.88 494 VAL B C 1
ATOM 8407 O O . VAL B 1 494 ? -4.961 9.602 24.75 1 90.88 494 VAL B O 1
ATOM 8410 N N . ASN B 1 495 ? -3.869 7.691 25.141 1 87.81 495 ASN B N 1
ATOM 8411 C CA . ASN B 1 495 ? -5.102 6.91 25.141 1 87.81 495 ASN B CA 1
ATOM 8412 C C . ASN B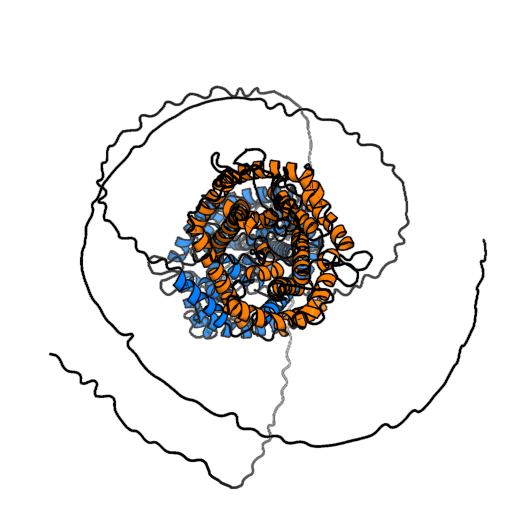 1 495 ? -6.059 7.367 26.234 1 87.81 495 ASN B C 1
ATOM 8414 O O . ASN B 1 495 ? -7.27 7.449 26.016 1 87.81 495 ASN B O 1
ATOM 8418 N N . ARG B 1 496 ? -5.527 7.668 27.359 1 91.25 496 ARG B N 1
ATOM 8419 C CA . ARG B 1 496 ? -6.359 8.164 28.453 1 91.25 496 ARG B CA 1
ATOM 8420 C C . ARG B 1 496 ? -6.953 9.523 28.125 1 91.25 496 ARG B C 1
ATOM 8422 O O . ARG B 1 496 ? -8.117 9.789 28.422 1 91.25 496 ARG B O 1
ATOM 8429 N N . TRP B 1 497 ? -6.141 10.383 27.547 1 90.62 497 TRP B N 1
ATOM 8430 C CA . TRP B 1 497 ? -6.629 11.703 27.156 1 90.62 497 TRP B CA 1
ATOM 8431 C C . TRP B 1 497 ? -7.727 11.594 26.109 1 90.62 497 TRP B C 1
ATOM 8433 O O . TRP B 1 497 ? -8.719 12.328 26.156 1 90.62 497 TRP B O 1
ATOM 8443 N N . MET B 1 498 ? -7.555 10.688 25.188 1 85.94 498 MET B N 1
ATOM 8444 C CA . MET B 1 498 ? -8.586 10.445 24.188 1 85.94 498 MET B CA 1
ATOM 8445 C C . MET B 1 498 ? -9.867 9.93 24.828 1 85.94 498 MET B C 1
ATOM 8447 O O . MET B 1 498 ? -10.953 10.43 24.547 1 85.94 498 MET B O 1
ATOM 8451 N N . ALA B 1 499 ? -9.742 9.062 25.734 1 86.38 499 ALA B N 1
ATOM 8452 C CA . ALA B 1 499 ? -10.891 8.484 26.422 1 86.38 499 ALA B CA 1
ATOM 8453 C C . ALA B 1 499 ? -11.609 9.547 27.25 1 86.38 499 ALA B C 1
ATOM 8455 O O . ALA B 1 499 ? -12.836 9.508 27.391 1 86.38 499 ALA B O 1
ATOM 8456 N N . ALA B 1 500 ? -10.867 10.484 27.766 1 90.06 500 ALA B N 1
ATOM 8457 C CA . ALA B 1 500 ? -11.422 11.531 28.625 1 90.06 500 ALA B CA 1
ATOM 8458 C C . ALA B 1 500 ? -11.984 12.68 27.781 1 90.06 500 ALA B C 1
ATOM 8460 O O . ALA B 1 500 ? -12.578 13.617 28.328 1 90.06 500 ALA B O 1
ATOM 8461 N N . GLY B 1 501 ? -11.742 12.625 26.484 1 86.81 501 GLY B N 1
ATOM 8462 C CA . GLY B 1 501 ? -12.211 13.695 25.625 1 86.81 501 GLY B CA 1
ATOM 8463 C C . GLY B 1 501 ? -11.289 14.898 25.594 1 86.81 501 GLY B C 1
ATOM 8464 O O . GLY B 1 501 ? -11.68 15.977 25.141 1 86.81 501 GLY B O 1
ATOM 8465 N N . GLU B 1 502 ? -10.055 14.727 26.125 1 86.38 502 GLU B N 1
ATOM 8466 C CA . GLU B 1 502 ? -9.062 15.797 26.156 1 86.38 502 GLU B CA 1
ATOM 8467 C C . GLU B 1 502 ? -8.273 15.852 24.844 1 86.38 502 GLU B C 1
ATOM 8469 O O . GLU B 1 502 ? -7.559 16.828 24.594 1 86.38 502 GLU B O 1
ATOM 8474 N N . ALA B 1 503 ? -8.383 14.773 24.141 1 86.19 503 ALA B N 1
ATOM 8475 C CA . ALA B 1 503 ? -7.812 14.688 22.797 1 86.19 503 ALA B CA 1
ATOM 8476 C C . ALA B 1 503 ? -8.766 13.977 21.844 1 86.19 503 ALA B C 1
ATOM 8478 O O . ALA B 1 503 ? -9.578 13.148 22.266 1 86.19 503 ALA B O 1
ATOM 8479 N N . LYS B 1 504 ? -8.664 14.32 20.656 1 83.75 504 LYS B N 1
ATOM 8480 C CA . LYS B 1 504 ? -9.477 13.641 19.641 1 83.75 504 LYS B CA 1
ATOM 8481 C C . LYS B 1 504 ? -9.086 12.172 19.516 1 83.75 504 LYS B C 1
ATOM 8483 O O . LYS B 1 504 ? -7.898 11.836 19.5 1 83.75 504 LYS B O 1
ATOM 8488 N N . THR B 1 505 ? -10.102 11.398 19.453 1 83.69 505 THR B N 1
ATOM 8489 C CA . THR B 1 505 ? -9.852 9.977 19.266 1 83.69 505 THR B CA 1
ATOM 8490 C C . THR B 1 505 ? -9.469 9.695 17.812 1 83.69 505 THR B C 1
ATOM 8492 O O . THR B 1 505 ? -10.258 9.953 16.891 1 83.69 505 THR B O 1
ATOM 8495 N N . ILE B 1 506 ? -8.195 9.164 17.672 1 82.56 506 ILE B N 1
ATOM 8496 C CA . ILE B 1 506 ? -7.738 8.844 16.312 1 82.56 506 ILE B CA 1
ATOM 8497 C C . ILE B 1 506 ? -6.965 7.527 16.344 1 82.56 506 ILE B C 1
ATOM 8499 O O . ILE B 1 506 ? -6.586 7.035 17.406 1 82.56 506 ILE B O 1
ATOM 8503 N N . SER B 1 507 ? -6.891 6.934 15.164 1 87.19 507 SER B N 1
ATOM 8504 C CA . SER B 1 507 ? -5.957 5.832 14.938 1 87.19 507 SER B CA 1
ATOM 8505 C C . SER B 1 507 ? -4.867 6.219 13.945 1 87.19 507 SER B C 1
ATOM 8507 O O . SER B 1 507 ? -5.148 6.824 12.914 1 87.19 507 SER B O 1
ATOM 8509 N N . THR B 1 508 ? -3.602 5.855 14.305 1 86.81 508 THR B N 1
ATOM 8510 C CA . THR B 1 508 ? -2.494 6.141 13.398 1 86.81 508 THR B CA 1
ATOM 8511 C C . THR B 1 508 ? -2.092 4.891 12.625 1 86.81 508 THR B C 1
ATOM 8513 O O . THR B 1 508 ? -1.057 4.875 11.953 1 86.81 508 THR B O 1
ATOM 8516 N N . TYR B 1 509 ? -2.908 3.852 12.664 1 88.25 509 TYR B N 1
ATOM 8517 C CA . TYR B 1 509 ? -2.574 2.537 12.125 1 88.25 509 TYR B CA 1
ATOM 8518 C C . TYR B 1 509 ? -2.221 2.629 10.648 1 88.25 509 TYR B C 1
ATOM 8520 O O . TYR B 1 509 ? -1.179 2.127 10.219 1 88.25 509 TYR B O 1
ATOM 8528 N N . PHE B 1 510 ? -3.021 3.238 9.844 1 83.62 510 PHE B N 1
ATOM 8529 C CA . PHE B 1 510 ? -2.797 3.289 8.406 1 83.62 510 PHE B CA 1
ATOM 8530 C C . PHE B 1 510 ? -1.541 4.09 8.078 1 83.62 510 PHE B C 1
ATOM 8532 O O . PHE B 1 510 ? -0.787 3.732 7.172 1 83.62 510 PHE B O 1
ATOM 8539 N N . CYS B 1 511 ? -1.326 5.152 8.812 1 83.25 511 CYS B N 1
ATOM 8540 C CA . CYS B 1 511 ? -0.119 5.949 8.625 1 83.25 511 CYS B CA 1
ATOM 8541 C C . CYS B 1 511 ? 1.126 5.145 8.984 1 83.25 511 CYS B C 1
ATOM 8543 O O . CYS B 1 511 ? 2.098 5.133 8.227 1 83.25 511 CYS B O 1
ATOM 8545 N N . ASP B 1 512 ? 1.098 4.453 10.117 1 87.31 512 ASP B N 1
ATOM 8546 C CA . ASP B 1 512 ? 2.242 3.682 10.594 1 87.31 512 ASP B CA 1
ATOM 8547 C C . ASP B 1 512 ? 2.572 2.539 9.641 1 87.31 512 ASP B C 1
ATOM 8549 O O . ASP B 1 512 ? 3.74 2.316 9.312 1 87.31 512 ASP B O 1
ATOM 8553 N N . MET B 1 513 ? 1.529 1.887 9.156 1 85.94 513 MET B N 1
ATOM 8554 C CA . MET B 1 513 ? 1.75 0.765 8.25 1 85.94 513 MET B CA 1
ATOM 8555 C C . MET B 1 513 ? 2.258 1.251 6.895 1 85.94 513 MET B C 1
ATOM 8557 O O . MET B 1 513 ? 3.088 0.593 6.266 1 85.94 513 MET B O 1
ATOM 8561 N N . SER B 1 514 ? 1.714 2.373 6.449 1 81.06 514 SER B N 1
ATOM 8562 C CA . SER B 1 514 ? 2.211 2.949 5.207 1 81.06 514 SER B CA 1
ATOM 8563 C C . SER B 1 514 ? 3.699 3.271 5.305 1 81.06 514 SER B C 1
ATOM 8565 O O . SER B 1 514 ? 4.469 2.959 4.391 1 81.06 514 SER B O 1
ATOM 8567 N N . MET B 1 515 ? 4.113 3.873 6.426 1 82.12 515 MET B N 1
ATOM 8568 C CA . MET B 1 515 ? 5.516 4.215 6.633 1 82.12 515 MET B CA 1
ATOM 8569 C C . MET B 1 515 ? 6.379 2.961 6.695 1 82.12 515 MET B C 1
ATOM 8571 O O . MET B 1 515 ? 7.492 2.941 6.164 1 82.12 515 MET B O 1
ATOM 8575 N N . LEU B 1 516 ? 5.859 1.996 7.328 1 82.88 516 LEU B N 1
ATOM 8576 C CA . LEU B 1 516 ? 6.621 0.767 7.52 1 82.88 516 LEU B CA 1
ATOM 8577 C C . LEU B 1 516 ? 6.762 0.003 6.207 1 82.88 516 LEU B C 1
ATOM 8579 O O . LEU B 1 516 ? 7.824 -0.561 5.922 1 82.88 516 LEU B O 1
ATOM 8583 N N . LEU B 1 517 ? 5.73 -0.021 5.434 1 78.25 517 LEU B N 1
ATOM 8584 C CA . LEU B 1 517 ? 5.715 -0.856 4.238 1 78.25 517 LEU B CA 1
ATOM 8585 C C . LEU B 1 517 ? 6.328 -0.12 3.051 1 78.25 517 LEU B C 1
ATOM 8587 O O . LEU B 1 517 ? 6.898 -0.746 2.154 1 78.25 517 LEU B O 1
ATOM 8591 N N . GLU B 1 518 ? 6.098 1.185 3.148 1 66.19 518 GLU B N 1
ATOM 8592 C CA . GLU B 1 518 ? 6.609 1.953 2.018 1 66.19 518 GLU B CA 1
ATOM 8593 C C . GLU B 1 518 ? 8 2.504 2.312 1 66.19 518 GLU B C 1
ATOM 8595 O O . GLU B 1 518 ? 8.594 3.186 1.474 1 66.19 518 GLU B O 1
ATOM 8600 N N . ALA B 1 519 ? 8.453 2.262 3.744 1 51.88 519 ALA B N 1
ATOM 8601 C CA . ALA B 1 519 ? 9.695 2.859 4.23 1 51.88 519 ALA B CA 1
ATOM 8602 C C . ALA B 1 519 ? 10.836 2.607 3.254 1 51.88 519 ALA B C 1
ATOM 8604 O O . ALA B 1 519 ? 11.258 1.465 3.062 1 51.88 519 ALA B O 1
ATOM 8605 N N . GLY B 1 520 ? 10.766 3.291 2.066 1 46.81 520 GLY B N 1
ATOM 8606 C CA . GLY B 1 520 ? 11.672 3.576 0.971 1 46.81 520 GLY B CA 1
ATOM 8607 C C . GLY B 1 520 ? 11.023 4.336 -0.169 1 46.81 520 GLY B C 1
ATOM 8608 O O . GLY B 1 520 ? 9.852 4.719 -0.077 1 46.81 520 GLY B O 1
ATOM 8609 N N . ARG B 1 521 ? 11.75 4.469 -1.426 1 47.47 521 ARG B N 1
ATOM 8610 C CA . ARG B 1 521 ? 11.5 5.34 -2.572 1 47.47 521 ARG B CA 1
ATOM 8611 C C . ARG B 1 521 ? 10.25 4.902 -3.33 1 47.47 521 ARG B C 1
ATOM 8613 O O . ARG B 1 521 ? 9.961 3.709 -3.42 1 47.47 521 ARG B O 1
ATOM 8620 N N . HIS B 1 522 ? 9.359 5.73 -3.561 1 43.84 522 HIS B N 1
ATOM 8621 C CA . HIS B 1 522 ? 8.312 5.883 -4.559 1 43.84 522 HIS B CA 1
ATOM 8622 C C . HIS B 1 522 ? 6.977 5.359 -4.039 1 43.84 522 HIS B C 1
ATOM 8624 O O . HIS B 1 522 ? 6.234 4.699 -4.77 1 43.84 522 HIS B O 1
ATOM 8630 N N . GLY B 1 523 ? 6.922 5.297 -2.689 1 43.97 523 GLY B N 1
ATOM 8631 C CA . GLY B 1 523 ? 5.641 4.875 -2.143 1 43.97 523 GLY B CA 1
ATOM 8632 C C . GLY B 1 523 ? 4.453 5.484 -2.863 1 43.97 523 GLY B C 1
ATOM 8633 O O . GLY B 1 523 ? 4.391 6.699 -3.053 1 43.97 523 GLY B O 1
ATOM 8634 N N . THR B 1 524 ? 4.051 4.938 -3.879 1 42.72 524 THR B N 1
ATOM 8635 C CA . THR B 1 524 ? 2.789 5.402 -4.438 1 42.72 524 THR B CA 1
ATOM 8636 C C . THR B 1 524 ? 1.706 5.449 -3.363 1 42.72 524 THR B C 1
ATOM 8638 O O . THR B 1 524 ? 0.542 5.727 -3.658 1 42.72 524 THR B O 1
ATOM 8641 N N . GLY B 1 525 ? 2.043 4.938 -2.146 1 42.69 525 GLY B N 1
ATOM 8642 C CA . GLY B 1 525 ? 0.886 4.66 -1.31 1 42.69 525 GLY B CA 1
ATOM 8643 C C . GLY B 1 525 ? 0.405 5.875 -0.537 1 42.69 525 GLY B C 1
ATOM 8644 O O . GLY B 1 525 ? 1.213 6.645 -0.015 1 42.69 525 GLY B O 1
ATOM 8645 N N . PHE B 1 526 ? -0.651 6.488 -0.936 1 42.72 526 PHE B N 1
ATOM 8646 C CA . PHE B 1 526 ? -1.543 7.598 -0.621 1 42.72 526 PHE B CA 1
ATOM 8647 C C . PHE B 1 526 ? -1.807 7.672 0.879 1 42.72 526 PHE B C 1
ATOM 8649 O O . PHE B 1 526 ? -2.094 8.742 1.412 1 42.72 526 PHE B O 1
ATOM 8656 N N . MET B 1 527 ? -1.751 6.559 1.756 1 44.59 527 MET B N 1
ATOM 8657 C CA . MET B 1 527 ? -2.488 6.695 3.01 1 44.59 527 MET B CA 1
ATOM 8658 C C . MET B 1 527 ? -1.716 7.559 4.004 1 44.59 527 MET B C 1
ATOM 8660 O O . MET B 1 527 ? -2.119 7.691 5.16 1 44.59 527 MET B O 1
ATOM 8664 N N . TRP B 1 528 ? -0.557 8.125 3.656 1 46.41 528 TRP B N 1
ATOM 8665 C CA . TRP B 1 528 ? 0.34 8.508 4.742 1 46.41 528 TRP B CA 1
ATOM 8666 C C . TRP B 1 528 ? -0.057 9.852 5.332 1 46.41 528 TRP B C 1
ATOM 8668 O O . TRP B 1 528 ? 0.088 10.078 6.535 1 46.41 528 TRP B O 1
ATOM 8678 N N . HIS B 1 529 ? -0.477 10.695 4.512 1 44.66 529 HIS B N 1
ATOM 8679 C CA . HIS B 1 529 ? -0.352 12.055 5.012 1 44.66 529 HIS B CA 1
ATOM 8680 C C . HIS B 1 529 ? -1.339 12.328 6.141 1 44.66 529 HIS B C 1
ATOM 8682 O O . HIS B 1 529 ? -1.354 13.414 6.715 1 44.66 529 HIS B O 1
ATOM 8688 N N . TRP B 1 530 ? -2.088 11.188 6.48 1 45.53 530 TRP B N 1
ATOM 8689 C CA . TRP B 1 530 ? -3.141 11.352 7.477 1 45.53 530 TRP B CA 1
ATOM 8690 C C . TRP B 1 530 ? -2.547 11.664 8.852 1 45.53 530 TRP B C 1
ATOM 8692 O O . TRP B 1 530 ? -3.141 12.414 9.633 1 45.53 530 TRP B O 1
ATOM 8702 N N . CYS B 1 531 ? -1.407 11.062 9.086 1 52.75 531 CYS B N 1
ATOM 8703 C CA . CYS B 1 531 ? -1.148 10.883 10.508 1 52.75 531 CYS B CA 1
ATOM 8704 C C . CYS B 1 531 ? -0.512 12.133 11.109 1 52.75 531 CYS B C 1
ATOM 8706 O O . CYS B 1 531 ? -0.475 12.281 12.336 1 52.75 531 CYS B O 1
ATOM 8708 N N . LEU B 1 532 ? 0.126 12.906 10.281 1 41.25 532 LEU B N 1
ATOM 8709 C CA . LEU B 1 532 ? 0.896 13.953 10.953 1 41.25 532 LEU B CA 1
ATOM 8710 C C . LEU B 1 532 ? 0.05 15.203 11.172 1 41.25 532 LEU B C 1
ATOM 8712 O O . LEU B 1 532 ? 0.326 15.992 12.07 1 41.25 532 LEU B O 1
ATOM 8716 N N . ALA B 1 533 ? -0.937 15.469 10.273 1 42.59 533 ALA B N 1
ATOM 8717 C CA . ALA B 1 533 ? -1.549 16.797 10.406 1 42.59 533 ALA B CA 1
ATOM 8718 C C . ALA B 1 533 ? -2.684 16.766 11.43 1 42.59 533 ALA B C 1
ATOM 8720 O O . ALA B 1 533 ? -3.549 15.891 11.383 1 42.59 533 ALA B O 1
ATOM 8721 N N . SER B 1 534 ? -2.389 17.219 12.609 1 41.5 534 SER B N 1
ATOM 8722 C CA . SER B 1 534 ? -3.484 17.5 13.531 1 41.5 534 SER B CA 1
ATOM 8723 C C . SER B 1 534 ? -4.602 18.266 12.844 1 41.5 534 SER B C 1
ATOM 8725 O O . SER B 1 534 ? -4.348 19.281 12.188 1 41.5 534 SER B O 1
ATOM 8727 N N . LEU B 1 535 ? -5.605 17.594 12.305 1 39.34 535 LEU B N 1
ATOM 8728 C CA . LEU B 1 535 ? -6.703 18.312 11.672 1 39.34 535 LEU B CA 1
ATOM 8729 C C . LEU B 1 535 ? -7.137 19.5 12.523 1 39.34 535 LEU B C 1
ATOM 8731 O O . LEU B 1 535 ? -7.844 20.391 12.039 1 39.34 535 LEU B O 1
ATOM 8735 N N . GLU B 1 536 ? -7.012 19.406 13.836 1 41.56 536 GLU B N 1
ATOM 8736 C CA . GLU B 1 536 ? -7.625 20.469 14.617 1 41.56 536 GLU B CA 1
ATOM 8737 C C . GLU B 1 536 ? -6.562 21.359 15.258 1 41.56 536 GLU B C 1
ATOM 8739 O O . GLU B 1 536 ? -5.566 20.859 15.789 1 41.56 536 GLU B O 1
ATOM 8744 N N . GLU B 1 537 ? -6.32 22.5 14.711 1 41 537 GLU B N 1
ATOM 8745 C CA . GLU B 1 537 ? -5.578 23.484 15.492 1 41 537 GLU B CA 1
ATOM 8746 C C . GLU B 1 537 ? -5.953 23.406 16.969 1 41 537 GLU B C 1
ATOM 8748 O O . GLU B 1 537 ? -7.102 23.125 17.312 1 41 537 GLU B O 1
ATOM 8753 N N . PRO B 1 538 ? -5.051 23.375 17.828 1 33.78 538 PRO B N 1
ATOM 8754 C CA . PRO B 1 538 ? -5.375 23.484 19.25 1 33.78 538 PRO B CA 1
ATOM 8755 C C . PRO B 1 538 ? -6.359 24.609 19.547 1 33.78 538 PRO B C 1
ATOM 8757 O O . PRO B 1 538 ? -6.188 25.734 19.062 1 33.78 538 PRO B O 1
ATOM 8760 N N . GLY B 1 539 ? -7.617 24.406 20.078 1 37.53 539 GLY B N 1
ATOM 8761 C CA . GLY B 1 539 ? -8.672 25.312 20.516 1 37.53 539 GLY B CA 1
ATOM 8762 C C . GLY B 1 539 ? -10 25.047 19.844 1 37.53 539 GLY B C 1
ATOM 8763 O O . GLY B 1 539 ? -11.031 25.578 20.25 1 37.53 539 GLY B O 1
ATOM 8764 N N . ARG B 1 540 ? -9.922 24.672 18.562 1 37.16 540 ARG B N 1
ATOM 8765 C CA . ARG B 1 540 ? -11.25 24.484 17.969 1 37.16 540 ARG B CA 1
ATOM 8766 C C . ARG B 1 540 ? -11.75 23.062 18.188 1 37.16 540 ARG B C 1
ATOM 8768 O O . ARG B 1 540 ? -11.414 22.156 17.406 1 37.16 540 ARG B O 1
ATOM 8775 N N . VAL B 1 541 ? -11.844 22.609 19.328 1 31.02 541 VAL B N 1
ATOM 8776 C CA . VAL B 1 541 ? -12.688 21.422 19.5 1 31.02 541 VAL B CA 1
ATOM 8777 C C . VAL B 1 541 ? -14.07 21.703 18.906 1 31.02 541 VAL B C 1
ATOM 8779 O O . VAL B 1 541 ? -14.828 22.516 19.438 1 31.02 541 VAL B O 1
ATOM 8782 N N . HIS B 1 542 ? -14.258 21.75 17.672 1 29.58 542 HIS B N 1
ATOM 8783 C CA . HIS B 1 542 ? -15.617 21.844 17.172 1 29.58 542 HIS B CA 1
ATOM 8784 C C . HIS B 1 542 ? -16.484 20.719 17.734 1 29.58 542 HIS B C 1
ATOM 8786 O O . HIS B 1 542 ? -16.125 19.547 17.656 1 29.58 542 HIS B O 1
ATOM 8792 N N . SER B 1 543 ? -17.219 21 18.781 1 26.69 543 SER B N 1
ATOM 8793 C CA . SER B 1 543 ? -18.359 20.172 19.125 1 26.69 543 SER B CA 1
ATOM 8794 C C . SER B 1 543 ? -19.25 19.875 17.922 1 26.69 543 SER B C 1
ATOM 8796 O O . SER B 1 543 ? -19.922 20.781 17.406 1 26.69 543 SER B O 1
ATOM 8798 N N . VAL B 1 544 ? -18.766 19.219 17 1 25.44 544 VAL B N 1
ATOM 8799 C CA . VAL B 1 544 ? -19.703 18.844 15.953 1 25.44 544 VAL B CA 1
ATOM 8800 C C . VAL B 1 544 ? -21.016 18.391 16.578 1 25.44 544 VAL B C 1
ATOM 8802 O O . VAL B 1 544 ? -21.938 17.984 15.859 1 25.44 544 VAL B O 1
ATOM 8805 N N . TYR B 1 545 ? -21.031 17.938 17.828 1 24 545 TYR B N 1
ATOM 8806 C CA . TYR B 1 545 ? -22.344 17.516 18.328 1 24 545 TYR B CA 1
ATOM 8807 C C . TYR B 1 545 ? -23.234 18.719 18.609 1 24 545 TYR B C 1
ATOM 8809 O O . TYR B 1 545 ? -23.078 19.391 19.609 1 24 545 TYR B O 1
ATOM 8817 N N . GLY B 1 546 ? -23.25 19.797 17.875 1 19.84 546 GLY B N 1
ATOM 8818 C CA . GLY B 1 546 ? -24.5 20.469 18.188 1 19.84 546 GLY B CA 1
ATOM 8819 C C . GLY B 1 546 ? -25.734 19.656 17.844 1 19.84 546 GLY B C 1
ATOM 8820 O O . GLY B 1 546 ? -25.719 18.891 16.875 1 19.84 546 GLY B O 1
#

pLDDT: mean 72.9, std 32.6, range [13.68, 98.81]

Nearest PDB structures (foldseek):
  3nnb-assembly1_A  TM=9.488E-01  e=1.080E-20  Bacteroides ovatus ATCC 8483
  8bdq-assembly1_A  TM=8.473E-01  e=3.173E-17  Bacteroides ovatus
  7wxq-assembly1_A  TM=6.666E-01  e=3.317E-03  Pandoraea apista
  7xte-assembly1_A  TM=6.831E-01  e=5.279E-03  Pandoraea apista
  4n5c-assembly2_B  TM=2.009E-01  e=4.752E+00  Saccharomyces cerevisiae S288C

Foldseek 3Di:
DDDDPPDDDDDDDDDDDDDDDDDDDYDDDDDDDDDDPDDDDDDDDDDPDDDDDDDYDDDDDDDDDDDYDYDDDDDDDDDDPPPDPDDDDDPDDDDPDDDDPPPDPDCPPPPPPVPDCPVVVVVVVVVVVVPDPDDVVVVVVVLVVLLVVQLVVLVVVLVLLLPDPDQQFQLPADQVQAALVSDSQEAAFAAFFWWFDPVDPVSPPTDGDFPHGDCVRVSRPNLVSLLSLLVNLLSLLVSCVSVPNPPCSSLVSNLVSLCSDDNDPNGYHQLENQRFRHGPPDNTHALLSVLSCLSNLSNVLSCVRSCPDPPHDVCSLVRVLVSLVVNLVCLVPPPSNVVQCPDLALSVLSSLSRNLSSCVSNVVLVVSLVSLVCVLVSLVRQAALQLQGVVLLPGLQSLQRLLSSLLSLVSSCVSCLANVHRQQPDADPSRRHSLSNLVNSLVCLLVQNPPPPHHRPPGCLVSSLLSLLVLLLNCLQPVDVSSVVSNVRRVVVNVVCCVVVVDPDHRCSLQSVLCNVPVHHNSPPSRHSPRNDPSDDPPCPPPPVD/DDDDDDDDDDDDDDDDDDDDDDDDDDDYDDDDDDDDDDDDDYDDDDDPDDDDDYDDDDDDDDDDDDDDDDDDDDDDDDDDPDPCPDDDDDPDPDDPDDPPPPPPPDCPVPPPPVPDCPVVVVVVVVVVVVPDPDDVVVVVVVLVVLLVVQLVVLVVVLVLLLPDPDQQFQLPADQVQAALVSDSQEAAFAAFFWWFDPVDPVSPPTDGDFPHGDCVRVSRCNLVSLLSLLVNLLSLLVSCVSVPNPPCSSLVSNLVSLCSDDNDPNGYHQLENQRFRHGPPDNTHALLSVLSCLSNLSNVLSCVRSQVDPPHDVCSLVRVLVSLVVNLVCLVPPPSNVVQCPDLALSVLSSLSRNLSSCVSNVVLVVSLVSLVCVLVSLVRQAALQLQGVVLLPGLQSLQRLLSSLLSQVSSCVSCLANVHRQQPDADPSRRHSVSNLVNSLVCLLVQNPPPPHHRPPGCLVSSLLSLLVLLLNCLQPVDVSSVVSNVRRVVVNVVCCVVVVDPDHRCSQQSVLCNVVVGHNSPNSPHSPRNDPSDDPPCPPPSVD